Protein AF-A0A518HYW7-F1 (afdb_monomer)

InterPro domains:
  IPR000755 D-alanyl-D-alanine dipeptidase [MF_01924] (1075-1252)
  IPR000755 D-alanyl-D-alanine dipeptidase [PF01427] (1074-1242)
  IPR001466 Beta-lactamase-related [PF00144] (160-484)
  IPR001466 Beta-lactamase-related [PF00144] (512-839)
  IPR009045 Peptidase M74/Hedgehog-like, zinc-binding domain superfamily [G3DSA:3.30.1380.10] (1073-1248)
  IPR009045 Peptidase M74/Hedgehog-like, zinc-binding domain superfamily [SSF55166] (1075-1242)
  IPR012338 Beta-lactamase/transpeptidase-like [G3DSA:3.40.710.10] (158-503)
  IPR012338 Beta-lactamase/transpeptidase-like [G3DSA:3.40.710.10] (504-834)
  IPR012338 Beta-lactamase/transpeptidase-like [SSF56601] (157-495)
  IPR012338 Beta-lactamase/transpeptidase-like [SSF56601] (506-838)

Foldseek 3Di:
DDDDDDDDDDDDDDDDDDDDDDDDDDDDDDDDDDDDDDDDDDDDDDDDDDDDDDDDDDDDDDDDDDDDDDDDDDDDDDDDDDDDDDDDDDDDDDDDDDDDDDDDDDDDDDDDDDDDDDDDDDDDDDDDDDDDDDPDPPPPPPPDDPPVVVLLLVVLQVVLVVLVVVLCVVVVFQKKKKWWDWLLDTSDIFIDHALEPVVRHGGGLLAKEFQFQLLLLLLLLLLLLLVVVVLDDQADFLCVQVVVQDDAPEGAGNQLLLQQQRQQDADPDPCLQFPQDADPALVRLLVVRSPPHRNDHGLADRDDHLSSQSSSQSSSCSSVVHHSQVSSCVQFCVLLVQVQKDFLAPPDDRPNHGFFKEAADPVNVVVDPPPDPHDHGDIDGWDHGDCNSRSSRTRMIGGNVSLLSRVSCLLVCSRHHPVSSVQQQDFRHGPVGHTDQHGRSWRWDDALNATKTKDWRFGTQKTWIWIARSVGSIIMIMIGRYGPDDCVVSRSVSSCSVVNDDFDCVVVVVQLVVVVQQQCVVFVFQKKKKWKDFQQDGPDIFMQHALDVVVRHGATLQFKEQQFQLLLVLLLLLLQVCVVVVNDDQPDQLCVQVVLQAAAEPQPDGAGNQLLLFQQRQAFAAFQPLGQQHQPQDALVVRRNRNNDHYRLDDGQADRAHHLSSLSSSLVSSPSSDPDHSFVSSCPQPCVQLVQVCKTLDDDPSPVVRYGFFWEAFLLGDIDTWDDGAGSSSSRTSMMGGFVSLNSVLSCVLVQQADPVGGSHHNVSSCQQQFFDAGPVRHGDQGGRSWGWDDQVNATKIWDWRFGTRKTWIWIDRSVRSMTMIMMTRYGLQNAVNVLSRSLSVQSVVCRSVVHDRDHDWDFAQDDPVVLVLQAAWWAFPVDGDIKGWDDDPSWIWIDDAFFIFTWTATPPPRFIWTDHSNHTDFTWADDPSQWIQTRHTIIGGDDLAFADDADPLCPLVAAWWADPSWIWGWAADRHFTWTDTRNTGIFTWDDPDSFKTATDCDDNRHSWIKGFDDDPVSHTQWIQTSSYIIGGDDFWDDPPAAAADQFPDDLVVLLVVLVVDDFADDDDQFDDADKDWLCVLPVQAAFPQCLCALRHHHSHHDAVDRTAIARPLLSVLLVQLQVVCVVVQKGKYFHYFQDALSVLSSVCNGDDPVLCVLGDDRNVADLSLQRFKTFIFMAGNPVRGTDDAQHDPNTSGQSQALSDPTYYSSRNSRLVSSQVSSVVSQWHDDGRGSRMTGHNCSVRGDRHRDGVVNVVD

Radius of gyration: 43.89 Å; Cα contacts (8 Å, |Δi|>4): 2532; chains: 1; bounding box: 137×113×115 Å

Organism: NCBI:txid2527979

Nearest PDB structures (foldseek):
  7v21-assembly1_C  TM=8.923E-01  e=1.577E-27  Homo sapiens
  7v1y-assembly1_B  TM=8.844E-01  e=6.074E-27  Homo sapiens
  7v21-assembly1_B  TM=8.843E-01  e=1.569E-26  Homo sapiens
  7v21-assembly1_D  TM=8.892E-01  e=2.014E-26  Homo sapiens
  6kjr-assembly1_A  TM=8.200E-01  e=5.521E-18  Jeotgalibacillus marinus

Solvent-accessible surface area (backbone atoms only — not comparable to full-atom values): 70243 Å² total; per-residue (Å²): 136,90,85,90,88,86,86,90,87,83,85,84,85,86,89,84,84,85,83,87,88,85,90,84,92,82,91,82,91,86,86,87,92,84,89,83,84,86,84,90,83,85,86,90,87,85,92,87,90,82,89,91,82,87,84,88,83,91,84,85,91,87,84,84,90,82,89,86,92,83,90,88,88,85,85,88,82,90,83,84,88,85,85,90,83,88,82,91,80,91,86,84,86,84,89,90,91,81,91,85,87,85,91,82,92,88,83,86,92,83,89,82,90,82,87,87,81,91,83,85,88,84,82,86,84,88,84,85,90,87,82,89,91,89,88,79,80,83,78,75,81,82,76,72,73,60,68,65,62,57,49,50,52,54,50,51,54,54,51,46,53,51,56,50,52,48,53,30,64,78,69,66,50,55,16,33,22,36,16,35,28,48,79,63,37,83,77,45,68,41,35,40,58,25,26,28,73,95,78,67,36,68,22,35,44,74,35,23,35,59,35,16,39,45,29,28,41,53,43,36,48,38,48,50,40,36,33,76,70,70,48,43,65,50,82,43,50,45,46,83,34,30,73,85,52,63,90,59,100,58,80,37,26,49,49,28,33,44,40,23,12,32,24,44,53,52,74,91,46,66,66,66,71,43,23,71,63,82,35,97,42,62,75,66,31,41,66,80,55,50,83,57,72,63,79,45,63,49,33,66,47,83,48,81,28,52,53,28,31,33,51,48,35,43,33,39,22,46,42,66,74,41,58,53,69,59,48,40,36,67,52,42,30,59,73,27,66,22,85,72,53,42,73,45,54,88,85,58,91,63,84,54,60,44,51,33,21,35,62,32,38,73,73,55,55,76,75,49,65,94,84,63,86,79,51,78,79,43,78,43,78,33,67,72,61,40,32,46,54,29,43,34,25,26,14,28,26,27,24,21,52,36,56,38,33,41,55,44,27,45,69,73,40,69,48,37,55,67,69,58,46,52,54,29,60,37,60,36,57,30,74,86,65,51,76,46,61,28,8,41,33,32,36,37,52,70,53,84,75,36,63,31,39,34,41,67,14,66,45,82,14,12,16,26,32,39,40,36,27,72,95,54,34,34,27,31,15,40,34,24,30,31,33,85,60,86,50,65,67,58,43,50,53,51,46,42,64,77,57,57,74,84,75,80,52,64,70,43,50,56,53,47,53,53,50,50,49,51,50,37,61,77,66,65,45,46,19,36,28,38,26,36,29,53,46,85,40,76,81,45,64,40,37,40,55,25,25,34,69,91,76,70,36,66,22,34,34,74,38,20,41,54,34,4,38,44,26,30,49,53,46,51,46,55,46,48,50,35,35,76,66,70,76,44,65,50,81,44,48,47,44,80,68,37,76,85,64,55,46,44,63,93,69,82,69,78,48,25,48,55,29,28,46,42,22,15,38,15,50,44,37,45,24,59,36,21,19,95,86,39,79,80,51,42,52,54,67,57,16,48,59,37,37,43,81,41,56,51,60,43,58,60,65,75,49,81,43,68,32,44,36,37,31,26,44,52,39,51,47,46,34,71,75,48,99,53,53,58,62,56,48,39,36,66,64,43,30,58,76,59,65,24,81,55,49,41,56,59,91,40,90,78,35,56,90,36,46,44,60,28,26,32,59,45,74,66,68,53,74,48,78,36,71,83,72,53,43,10,29,35,44,24,37,34,24,32,31,21,30,60,43,52,42,44,52,49,24,21,56,58,48,51,24,31,54,99,89,47,77,63,42,55,55,67,59,52,46,49,23,73,37,57,42,57,43,96,87,67,48,72,40,62,27,12,43,55,26,36,48,46,77,56,97,89,38,64,30,42,28,37,63,10,62,39,72,5,10,12,19,34,40,40,29,30,68,95,77,26,36,32,34,22,35,40,33,22,34,40,71,25,46,39,40,51,43,52,53,46,53,51,48,50,51,28,51,50,21,49,61,68,73,47,80,67,79,82,78,90,55,68,41,80,48,57,67,78,60,43,65,70,60,50,44,45,27,35,30,74,93,55,88,54,69,37,42,28,46,76,56,99,79,44,38,34,36,40,55,81,45,37,72,38,36,44,22,19,31,69,89,76,57,50,38,23,28,57,45,50,57,38,71,70,52,39,48,44,77,54,74,89,53,28,38,29,50,69,93,44,54,25,36,55,53,82,97,64,82,55,74,85,78,62,74,80,49,58,33,58,47,45,45,22,49,45,94,94,53,43,35,34,30,22,41,52,92,93,32,47,29,43,36,38,82,40,52,41,42,39,61,40,45,82,77,50,97,48,34,32,32,46,45,91,56,84,79,54,43,70,33,42,35,41,54,41,60,51,97,88,53,36,41,56,28,34,33,49,50,64,34,78,24,43,48,53,93,72,68,62,60,93,92,51,66,33,71,57,75,56,74,49,61,66,67,60,40,48,55,56,23,70,76,50,75,79,65,87,77,90,77,93,56,54,82,87,50,69,38,54,45,50,82,78,35,75,74,49,42,75,55,35,27,48,43,33,50,72,36,35,75,52,53,67,77,37,97,59,73,71,45,35,17,25,48,74,49,35,53,29,52,47,52,34,35,59,69,31,44,88,74,48,28,31,39,32,34,38,47,25,45,39,33,38,44,56,41,34,32,51,43,66,25,45,50,81,96,56,42,91,81,42,54,55,43,83,77,46,45,52,26,16,34,17,23,22,37,30,41,48,49,20,36,63,85,82,64,44,72,58,76,55,71,45,56,80,71,37,89,34,72,53,23,22,64,56,48,83,59,44,40,45,35,29,52,48,52,53,48,51,53,47,55,42,41,40,77,51,48,32,43,71,41,83,64,31,59,42,33,33,40,31,77,66,35,90,42,36,56,78,36,65,67,53,72,70,70,70,75,108

pLDDT: mean 86.58, std 21.07, range [23.81, 98.88]

Secondary structure (DSSP, 8-state):
---------------------------------------------------------------------------------------------------------------------------------------SSSSSSS----HHHHHHHHHHHHHHHHHHHHHHHHHT--EEEEEEEETTEEEEEEEEEEEETTTTEEP-TT-BEE-GGGHHHHHHHHHHHHHHTTS--TTSBGGGT-TTSPP-SS--BHHHHHTT-S-----SSHHHHT-----SSHHHHHTTTTTSPPSS-TTT-----HHHHHHHHHHHHHHHTS-HHHHHIIIIITTTT-TT-EE--SSS--TTBPPPEEE--HHHHTTS-TT--PPTT-EEEPPP---GGGHHHH-EEE-HHHHHHHHHHHHTTSSS-HHHHHHHTSPPB-TT-PBPSB-SSSEEEEETTEEEEEEEEEETTEEEEEEEETTTTEEEEEEESBTT---HHHHHHHHHHHS------HHHHHHHHHHHHHHHHHTT-SEEEEEEEETTEEEEEEEEEEEETTTTEE--TT-BEE-GGGHHHHHHHHHHHHHHTTS--SSSBGGGT-TT---B-TT-PPPBHHHHHTT-S---SS-TTT-TT-TT---HHHHHHHGGG-B-SS-TTTS----HHHHHHHHHHHHHTSSS-HHHHHIIIIITTTT-TT-BSS--TTTGGGB---EEE-TTS-EEEPP-PPPTTHHHH--EE-HHHHHHHHHHHHTTTEETTEESS-HHHHHHHHSPPB-TTSPBPSBSSS-EEEEETTEEEEEEEEEETTEEEEEEEETTTTEEEEEEESBTT-HHHHHHHHHHHHHHHHHHHTTPPPPPPP-EEPPPHHHHHHH-EEEEETTSS-EEEEEEETTEEEEEETTEEEEEEEETTT--EEEESSS-EEEEEEEETTTEEEETTEEEEEPP--PPPPPPHHHHTT-EEEEETTEEEEEEEETTEEEEEETTTEEEE-EEEETTEEEPPSSSSSTT-EEEEEE-TTS-EEEEEETTEEEEBP--S--TTPPP----SS-HHHHHHHHHTS-PPP--S--BPP-EEEGGGT-TT-EE--GGGSS-STTSS---SS---EEEHHHHHHHHHHHHHHGGGTEEEEEEE----HHHHHHHHHHS-GGGGGGS--GGG--SGGGT-EEEEEEEETTT-PBPP-SS-TT--SGGGSTT---S-HHHHHHHHHHHHHHHTTTEEEETTEEEEEEETTGGGBPPP---HHHHH-

Structure (mmCIF, N/CA/C/O backbone):
data_AF-A0A518HYW7-F1
#
_entry.id   AF-A0A518HYW7-F1
#
loop_
_atom_site.group_PDB
_atom_site.id
_atom_site.type_symbol
_atom_site.label_atom_id
_atom_site.label_alt_id
_atom_site.label_comp_id
_atom_site.label_asym_id
_atom_site.label_entity_id
_atom_site.label_seq_id
_atom_site.pdbx_PDB_ins_code
_atom_site.Cartn_x
_atom_site.Cartn_y
_atom_site.Cartn_z
_atom_site.occupancy
_atom_site.B_iso_or_equiv
_atom_site.auth_seq_id
_atom_site.auth_comp_id
_atom_site.auth_asym_id
_atom_site.auth_atom_id
_atom_site.pdbx_PDB_model_num
ATOM 1 N N . MET A 1 1 ? 30.441 -32.116 38.439 1.00 26.52 1 MET A N 1
ATOM 2 C CA . MET A 1 1 ? 31.218 -33.201 39.072 1.00 26.52 1 MET A CA 1
ATOM 3 C C . MET A 1 1 ? 31.459 -34.291 38.035 1.00 26.52 1 MET A C 1
ATOM 5 O O . MET A 1 1 ? 30.503 -34.910 37.610 1.00 26.52 1 MET A O 1
ATOM 9 N N . VAL A 1 2 ? 32.711 -34.383 37.576 1.00 25.28 2 VAL A N 1
ATOM 10 C CA . VAL A 1 2 ? 33.549 -35.581 37.338 1.00 25.28 2 VAL A CA 1
ATOM 11 C C . VAL A 1 2 ? 32.975 -36.842 36.640 1.00 25.28 2 VAL A C 1
ATOM 13 O O . VAL A 1 2 ? 32.146 -37.544 37.202 1.00 25.28 2 VAL A O 1
ATOM 16 N N . ALA A 1 3 ? 33.645 -37.160 35.514 1.00 25.33 3 ALA A N 1
ATOM 17 C CA . ALA A 1 3 ? 34.124 -38.465 34.997 1.00 25.33 3 ALA A CA 1
ATOM 18 C C . ALA A 1 3 ? 33.341 -39.282 33.938 1.00 25.33 3 ALA A C 1
ATOM 20 O O . ALA A 1 3 ? 32.392 -39.991 34.241 1.00 25.33 3 ALA A O 1
ATOM 21 N N . HIS A 1 4 ? 33.913 -39.231 32.720 1.00 28.08 4 HIS A N 1
ATOM 22 C CA . HIS A 1 4 ? 34.454 -40.310 31.859 1.00 28.08 4 HIS A CA 1
ATOM 23 C C . HIS A 1 4 ? 33.639 -41.558 31.461 1.00 28.08 4 HIS A C 1
ATOM 25 O O . HIS A 1 4 ? 33.203 -42.338 32.298 1.00 28.08 4 HIS A O 1
ATOM 31 N N . GLY A 1 5 ? 33.674 -41.845 30.148 1.00 23.81 5 GLY A N 1
ATOM 32 C CA . GLY A 1 5 ? 33.510 -43.184 29.564 1.00 23.81 5 GLY A CA 1
ATOM 33 C C . GLY A 1 5 ? 33.262 -43.146 28.051 1.00 23.81 5 GLY A C 1
ATOM 34 O O . GLY A 1 5 ? 32.202 -42.721 27.617 1.00 23.81 5 GLY A O 1
ATOM 35 N N . GLU A 1 6 ? 34.255 -43.549 27.264 1.00 26.66 6 GLU A N 1
ATOM 36 C CA . GLU A 1 6 ? 34.390 -43.391 25.808 1.00 26.66 6 GLU A CA 1
ATOM 37 C C . GLU A 1 6 ? 33.874 -44.601 24.984 1.00 26.66 6 GLU A C 1
ATOM 39 O O . GLU A 1 6 ? 33.849 -45.724 25.479 1.00 26.66 6 GLU A O 1
ATOM 44 N N . LEU A 1 7 ? 33.623 -44.333 23.688 1.00 25.42 7 LEU A N 1
ATOM 45 C CA . LEU A 1 7 ? 33.742 -45.196 22.486 1.00 25.42 7 LEU A CA 1
ATOM 46 C C . LEU A 1 7 ? 32.542 -46.008 21.919 1.00 25.42 7 LEU A C 1
ATOM 48 O O . LEU A 1 7 ? 32.227 -47.115 22.336 1.00 25.42 7 LEU A O 1
ATOM 52 N N . ALA A 1 8 ? 32.046 -45.454 20.796 1.00 24.89 8 ALA A N 1
ATOM 53 C CA . ALA A 1 8 ? 32.001 -46.027 19.433 1.00 24.89 8 ALA A CA 1
ATOM 54 C C . ALA A 1 8 ? 30.956 -47.106 19.054 1.00 24.89 8 ALA A C 1
ATOM 56 O O . ALA A 1 8 ? 31.143 -48.289 19.304 1.00 24.89 8 ALA A O 1
ATOM 57 N N . ASN A 1 9 ? 29.942 -46.708 18.266 1.00 24.36 9 ASN A N 1
ATOM 58 C CA . ASN A 1 9 ? 29.880 -46.828 16.789 1.00 24.36 9 ASN A CA 1
ATOM 59 C C . ASN A 1 9 ? 28.458 -47.073 16.227 1.00 24.36 9 ASN A C 1
ATOM 61 O O . ASN A 1 9 ? 27.729 -47.952 16.664 1.00 24.36 9 ASN A O 1
ATOM 65 N N . HIS A 1 10 ? 28.184 -46.332 15.145 1.00 25.05 10 HIS A N 1
ATOM 66 C CA . HIS A 1 10 ? 27.179 -46.508 14.083 1.00 25.05 10 HIS A CA 1
ATOM 67 C C . HIS A 1 10 ? 25.691 -46.130 14.283 1.00 25.05 10 HIS A C 1
ATOM 69 O O . HIS A 1 10 ? 24.862 -46.927 14.691 1.00 25.05 10 HIS A O 1
ATOM 75 N N . ARG A 1 11 ? 25.415 -44.906 13.783 1.00 25.30 11 ARG A N 1
ATOM 76 C CA . ARG A 1 11 ? 24.306 -44.395 12.931 1.00 25.30 11 ARG A CA 1
ATOM 77 C C . ARG A 1 11 ? 22.835 -44.652 13.335 1.00 25.30 11 ARG A C 1
ATOM 79 O O . ARG A 1 11 ? 22.415 -45.801 13.390 1.00 25.30 11 ARG A O 1
ATOM 86 N N . PRO A 1 12 ? 22.010 -43.587 13.442 1.00 27.45 12 PRO A N 1
ATOM 87 C CA . PRO A 1 12 ? 20.569 -43.699 13.648 1.00 27.45 12 PRO A CA 1
ATOM 88 C C . PRO A 1 12 ? 19.772 -43.736 12.324 1.00 27.45 12 PRO A C 1
ATOM 90 O O . PRO A 1 12 ? 20.071 -43.006 11.378 1.00 27.45 12 PRO A O 1
ATOM 93 N N . ALA A 1 13 ? 18.735 -44.580 12.297 1.00 24.03 13 ALA A N 1
ATOM 94 C CA . ALA A 1 13 ? 17.448 -44.318 11.634 1.00 24.03 13 ALA A CA 1
ATOM 95 C C . ALA A 1 13 ? 16.686 -43.272 12.485 1.00 24.03 13 ALA A C 1
ATOM 97 O O . ALA A 1 13 ? 17.015 -43.119 13.657 1.00 24.03 13 ALA A O 1
ATOM 98 N N . SER A 1 14 ? 15.697 -42.492 12.067 1.00 24.92 14 SER A N 1
ATOM 99 C CA . SER A 1 14 ? 14.672 -42.515 11.014 1.00 24.92 14 SER A CA 1
ATOM 100 C C . SER A 1 14 ? 14.050 -41.103 11.023 1.00 24.92 14 SER A C 1
ATOM 102 O O . SER A 1 14 ? 14.136 -40.420 12.038 1.00 24.92 14 SER A O 1
ATOM 104 N N . GLU A 1 15 ? 13.533 -40.572 9.917 1.00 26.95 15 GLU A N 1
ATOM 105 C CA . GLU A 1 15 ? 12.092 -40.367 9.627 1.00 26.95 15 GLU A CA 1
ATOM 106 C C . GLU A 1 15 ? 12.061 -39.303 8.504 1.00 26.95 15 GLU A C 1
ATOM 108 O O . GLU A 1 15 ? 12.905 -38.413 8.506 1.00 26.95 15 GLU A O 1
ATOM 113 N N . SER A 1 16 ? 11.189 -39.256 7.502 1.00 26.45 16 SER A N 1
ATOM 114 C CA . SER A 1 16 ? 10.130 -40.121 6.981 1.00 26.45 16 SER A CA 1
ATOM 115 C C . SER A 1 16 ? 9.879 -39.631 5.543 1.00 26.45 16 SER A C 1
ATOM 117 O O . SER A 1 16 ? 9.745 -38.427 5.321 1.00 26.45 16 SER A O 1
ATOM 119 N N . LEU A 1 17 ? 9.865 -40.541 4.569 1.00 25.38 17 LEU A N 1
ATOM 120 C CA . LEU A 1 17 ? 9.745 -40.257 3.135 1.00 25.38 17 LEU A CA 1
ATOM 121 C C . LEU A 1 17 ? 8.278 -40.174 2.675 1.00 25.38 17 LEU A C 1
ATOM 123 O O . LEU A 1 17 ? 7.473 -41.019 3.042 1.00 25.38 17 LEU A O 1
ATOM 127 N N . ALA A 1 18 ? 8.011 -39.152 1.856 1.00 25.31 18 ALA A N 1
ATOM 128 C CA . ALA A 1 18 ? 7.421 -39.170 0.508 1.00 25.31 18 ALA A CA 1
ATOM 129 C C . ALA A 1 18 ? 6.238 -40.100 0.145 1.00 25.31 18 ALA A C 1
ATOM 131 O O . ALA A 1 18 ? 6.228 -41.287 0.441 1.00 25.31 18 ALA A O 1
ATOM 132 N N . GLY A 1 19 ? 5.390 -39.587 -0.759 1.00 24.48 19 GLY A N 1
ATOM 133 C CA . GLY A 1 19 ? 5.121 -40.324 -2.003 1.00 24.48 19 GLY A CA 1
ATOM 134 C C . GLY A 1 19 ? 3.672 -40.707 -2.305 1.00 24.48 19 GLY A C 1
ATOM 135 O O . GLY A 1 19 ? 3.182 -41.741 -1.879 1.00 24.48 19 GLY A O 1
ATOM 136 N N . GLN A 1 20 ? 3.045 -39.857 -3.116 1.00 26.06 20 GLN A N 1
ATOM 137 C CA . GLN A 1 20 ? 2.035 -40.102 -4.156 1.00 26.06 20 GLN A CA 1
ATOM 138 C C . GLN A 1 20 ? 1.554 -41.546 -4.487 1.00 26.06 20 GLN A C 1
ATOM 140 O O . GLN A 1 20 ? 2.323 -42.392 -4.924 1.00 26.06 20 GLN A O 1
ATOM 145 N N . ALA A 1 21 ? 0.214 -41.657 -4.511 1.00 25.36 21 ALA A N 1
ATOM 146 C CA . ALA A 1 21 ? -0.650 -42.047 -5.647 1.00 25.36 21 ALA A CA 1
ATOM 147 C C . ALA A 1 21 ? -1.143 -43.508 -5.882 1.00 25.36 21 ALA A C 1
ATOM 149 O O . ALA A 1 21 ? -0.401 -44.480 -5.841 1.00 25.36 21 ALA A O 1
ATOM 150 N N . ILE A 1 22 ? -2.418 -43.531 -6.334 1.00 24.64 22 ILE A N 1
ATOM 151 C CA . ILE A 1 22 ? -3.180 -44.475 -7.201 1.00 24.64 22 ILE A CA 1
ATOM 152 C C . ILE A 1 22 ? -4.044 -45.598 -6.539 1.00 24.64 22 ILE A C 1
ATOM 154 O O . ILE A 1 22 ? -3.574 -46.388 -5.732 1.00 24.64 22 ILE A O 1
ATOM 158 N N . ALA A 1 23 ? -5.339 -45.620 -6.930 1.00 27.23 23 ALA A N 1
ATOM 159 C CA . ALA A 1 23 ? -6.494 -46.519 -6.626 1.00 27.23 23 ALA A CA 1
ATOM 160 C C . ALA A 1 23 ? -6.328 -47.992 -7.147 1.00 27.23 23 ALA A C 1
ATOM 162 O O . ALA A 1 23 ? -5.268 -48.204 -7.736 1.00 27.23 23 ALA A O 1
ATOM 163 N N . PRO A 1 24 ? -7.274 -49.000 -7.077 1.00 42.41 24 PRO A N 1
ATOM 164 C CA . PRO A 1 24 ? -8.754 -49.003 -6.838 1.00 42.41 24 PRO A CA 1
ATOM 165 C C . PRO A 1 24 ? -9.423 -50.237 -6.097 1.00 42.41 24 PRO A C 1
ATOM 167 O O . PRO A 1 24 ? -8.750 -51.205 -5.774 1.00 42.41 24 PRO A O 1
ATOM 170 N N . HIS A 1 25 ? -10.778 -50.211 -5.940 1.00 26.23 25 HIS A N 1
ATOM 171 C CA . HIS A 1 25 ? -11.794 -51.325 -5.846 1.00 26.23 25 HIS A CA 1
ATOM 172 C C . HIS A 1 25 ? -11.753 -52.358 -4.660 1.00 26.23 25 HIS A C 1
ATOM 174 O O . HIS A 1 25 ? -10.679 -52.690 -4.196 1.00 26.23 25 HIS A O 1
ATOM 180 N N . VAL A 1 26 ? -12.818 -52.977 -4.079 1.00 25.45 26 VAL A N 1
ATOM 181 C CA . VAL A 1 26 ? -14.246 -53.253 -4.415 1.00 25.45 26 VAL A CA 1
ATOM 182 C C . VAL A 1 26 ? -15.053 -53.805 -3.186 1.00 25.45 26 VAL A C 1
ATOM 184 O O . VAL A 1 26 ? -14.493 -54.544 -2.384 1.00 25.45 26 VAL A O 1
ATOM 187 N N . SER A 1 27 ? -16.374 -53.500 -3.140 1.00 25.52 27 SER A N 1
ATOM 188 C CA . SER A 1 27 ? -17.574 -54.178 -2.528 1.00 25.52 27 SER A CA 1
ATOM 189 C C . SER A 1 27 ? -17.655 -54.504 -1.018 1.00 25.52 27 SER A C 1
ATOM 191 O O . SER A 1 27 ? -16.652 -54.840 -0.411 1.00 25.52 27 SER A O 1
ATOM 193 N N . THR A 1 28 ? -18.808 -54.454 -0.328 1.00 25.69 28 THR A N 1
ATOM 194 C CA . THR A 1 28 ? -20.199 -54.897 -0.650 1.00 25.69 28 THR A CA 1
ATOM 195 C C . THR A 1 28 ? -21.250 -54.016 0.074 1.00 25.69 28 THR A C 1
ATOM 197 O O . THR A 1 28 ? -21.089 -53.730 1.255 1.00 25.69 28 THR A O 1
ATOM 200 N N . GLU A 1 29 ? -22.211 -53.393 -0.622 1.00 27.92 29 GLU A N 1
ATOM 201 C CA . GLU A 1 29 ? -23.619 -53.816 -0.869 1.00 27.92 29 GLU A CA 1
ATOM 202 C C . GLU A 1 29 ? -24.595 -53.846 0.332 1.00 27.92 29 GLU A C 1
ATOM 204 O O . GLU A 1 29 ? -24.511 -54.707 1.202 1.00 27.92 29 GLU A O 1
ATOM 209 N N . SER A 1 30 ? -25.626 -52.982 0.305 1.00 24.52 30 SER A N 1
ATOM 210 C CA . SER A 1 30 ? -27.034 -53.379 0.038 1.00 24.52 30 SER A CA 1
ATOM 211 C C . SER A 1 30 ? -28.019 -52.178 0.007 1.00 24.52 30 SER A C 1
ATOM 213 O O . SER A 1 30 ? -28.113 -51.382 0.935 1.00 24.52 30 SER A O 1
ATOM 215 N N . PHE A 1 31 ? -28.731 -52.074 -1.124 1.00 25.11 31 PHE A N 1
ATOM 216 C CA . PHE A 1 31 ? -29.888 -51.226 -1.519 1.00 25.11 31 PHE A CA 1
ATOM 217 C C . PHE A 1 31 ? -31.228 -51.774 -0.923 1.00 25.11 31 PHE A C 1
ATOM 219 O O . PHE A 1 31 ? -31.104 -52.768 -0.205 1.00 25.11 31 PHE A O 1
ATOM 226 N N . PRO A 1 32 ? -32.493 -51.303 -1.208 1.00 43.59 32 PRO A N 1
ATOM 227 C CA . PRO A 1 32 ? -33.023 -50.543 -2.379 1.00 43.59 32 PRO A CA 1
ATOM 228 C C . PRO A 1 32 ? -34.055 -49.397 -2.096 1.00 43.59 32 PRO A C 1
ATOM 230 O O . PRO A 1 32 ? -34.617 -49.336 -1.014 1.00 43.59 32 PRO A O 1
ATOM 233 N N . VAL A 1 33 ? -34.253 -48.343 -2.924 1.00 27.12 33 VAL A N 1
ATOM 234 C CA . VAL A 1 33 ? -34.795 -48.148 -4.312 1.00 27.12 33 VAL A CA 1
ATOM 235 C C . VAL A 1 33 ? -36.334 -47.905 -4.400 1.00 27.12 33 VAL A C 1
ATOM 237 O O . VAL A 1 33 ? -37.093 -48.791 -4.031 1.00 27.12 33 VAL A O 1
ATOM 240 N N . ARG A 1 34 ? -36.766 -46.753 -4.985 1.00 27.97 34 ARG A N 1
ATOM 241 C CA . ARG A 1 34 ? -37.579 -46.534 -6.242 1.00 27.97 34 ARG A CA 1
ATOM 242 C C . ARG A 1 34 ? -38.634 -45.384 -6.213 1.00 27.97 34 ARG A C 1
ATOM 244 O O . ARG A 1 34 ? -39.630 -45.464 -5.512 1.00 27.97 34 ARG A O 1
ATOM 251 N N . THR A 1 35 ? -38.393 -44.371 -7.068 1.00 27.02 35 THR A N 1
ATOM 252 C CA . THR A 1 35 ? -39.260 -43.701 -8.095 1.00 27.02 35 THR A CA 1
ATOM 253 C C . THR A 1 35 ? -40.792 -43.548 -7.936 1.00 27.02 35 THR A C 1
ATOM 255 O O . THR A 1 35 ? -41.470 -44.553 -7.767 1.00 27.02 35 THR A O 1
ATOM 258 N N . ALA A 1 36 ? -41.353 -42.372 -8.299 1.00 27.78 36 ALA A N 1
ATOM 259 C CA . ALA A 1 36 ? -41.966 -42.065 -9.625 1.00 27.78 36 ALA A CA 1
ATOM 260 C C . ALA A 1 36 ? -43.086 -40.976 -9.614 1.00 27.78 36 ALA A C 1
ATOM 262 O O . ALA A 1 36 ? -44.038 -41.078 -8.855 1.00 27.78 36 ALA A O 1
ATOM 263 N N . LEU A 1 37 ? -42.974 -40.030 -10.566 1.00 26.28 37 LEU A N 1
ATOM 264 C CA . LEU A 1 37 ? -43.987 -39.376 -11.439 1.00 26.28 37 LEU A CA 1
ATOM 265 C C . LEU A 1 37 ? -45.244 -38.598 -10.937 1.00 26.28 37 LEU A C 1
ATOM 267 O O . LEU A 1 37 ? -46.172 -39.156 -10.376 1.00 26.28 37 LEU A O 1
ATOM 271 N N . ALA A 1 38 ? -45.304 -37.341 -11.423 1.00 26.27 38 ALA A N 1
ATOM 272 C CA . ALA A 1 38 ? -46.354 -36.668 -12.227 1.00 26.27 38 ALA A CA 1
ATOM 273 C C . ALA A 1 38 ? -47.783 -36.373 -11.693 1.00 26.27 38 ALA A C 1
ATOM 275 O O . ALA A 1 38 ? -48.566 -37.273 -11.432 1.00 26.27 38 ALA A O 1
ATOM 276 N N . GLY A 1 39 ? -48.180 -35.091 -11.822 1.00 24.05 39 GLY A N 1
ATOM 277 C CA . GLY A 1 39 ? -49.355 -34.708 -12.630 1.00 24.05 39 GLY A CA 1
ATOM 278 C C . GLY A 1 39 ? -50.638 -34.207 -11.938 1.00 24.05 39 GLY A C 1
ATOM 279 O O . GLY A 1 39 ? -51.458 -35.009 -11.524 1.00 24.05 39 GLY A O 1
ATOM 280 N N . MET A 1 40 ? -50.868 -32.888 -12.052 1.00 26.30 40 MET A N 1
ATOM 281 C CA . MET A 1 40 ? -52.143 -32.218 -12.406 1.00 26.30 40 MET A CA 1
ATOM 282 C C . MET A 1 40 ? -53.363 -32.156 -11.441 1.00 26.30 40 MET A C 1
ATOM 284 O O . MET A 1 40 ? -53.774 -33.134 -10.835 1.00 26.30 40 MET A O 1
ATOM 288 N N . LEU A 1 41 ? -54.013 -30.973 -11.514 1.00 25.84 41 LEU A N 1
ATOM 289 C CA . LEU A 1 41 ? -55.415 -30.583 -11.223 1.00 25.84 41 LEU A CA 1
ATOM 290 C C . LEU A 1 41 ? -55.777 -29.961 -9.851 1.00 25.84 41 LEU A C 1
ATOM 292 O O . LEU A 1 41 ? -55.838 -30.613 -8.815 1.00 25.84 41 LEU A O 1
ATOM 296 N N . SER A 1 42 ? -56.126 -28.667 -9.911 1.00 27.62 42 SER A N 1
ATOM 297 C CA . SER A 1 42 ? -57.078 -27.942 -9.040 1.00 27.62 42 SER A CA 1
ATOM 298 C C . SER A 1 42 ? -58.540 -28.339 -9.367 1.00 27.62 42 SER A C 1
ATOM 300 O O . SER A 1 42 ? -58.749 -29.000 -10.384 1.00 27.62 42 SER A O 1
ATOM 302 N N . PRO A 1 43 ? -59.578 -27.729 -8.752 1.00 52.28 43 PRO A N 1
ATOM 303 C CA . PRO A 1 43 ? -59.937 -27.524 -7.338 1.00 52.28 43 PRO A CA 1
ATOM 304 C C . PRO A 1 43 ? -61.300 -28.215 -7.020 1.00 52.28 43 PRO A C 1
ATOM 306 O O . PRO A 1 43 ? -61.825 -28.948 -7.858 1.00 52.28 43 PRO A O 1
ATOM 309 N N . PRO A 1 44 ? -61.923 -27.977 -5.846 1.00 33.97 44 PRO A N 1
ATOM 310 C CA . PRO A 1 44 ? -63.277 -27.400 -5.907 1.00 33.97 44 PRO A CA 1
ATOM 311 C C . PRO A 1 44 ? -63.645 -26.425 -4.766 1.00 33.97 44 PRO A C 1
ATOM 313 O O . PRO A 1 44 ? -63.215 -26.554 -3.623 1.00 33.97 44 PRO A O 1
ATOM 316 N N . THR A 1 45 ? -64.526 -25.485 -5.110 1.00 35.50 45 THR A N 1
ATOM 317 C CA . THR A 1 45 ? -65.392 -24.649 -4.253 1.00 35.50 45 THR A CA 1
ATOM 318 C C . THR A 1 45 ? -66.815 -25.218 -4.205 1.00 35.50 45 THR A C 1
ATOM 320 O O . THR A 1 45 ? -67.279 -25.632 -5.263 1.00 35.50 45 THR A O 1
ATOM 323 N N . VAL A 1 46 ? -67.519 -25.128 -3.059 1.00 28.50 46 VAL A N 1
ATOM 324 C CA . VAL A 1 46 ? -69.007 -25.093 -2.894 1.00 28.50 46 VAL A CA 1
ATOM 325 C C . VAL A 1 46 ? -69.332 -24.435 -1.524 1.00 28.50 46 VAL A C 1
ATOM 327 O O . VAL A 1 46 ? -68.830 -24.910 -0.510 1.00 28.50 46 VAL A O 1
ATOM 330 N N . ASP A 1 47 ? -69.828 -23.187 -1.487 1.00 31.89 47 ASP A N 1
ATOM 331 C CA . ASP A 1 47 ? -71.210 -22.654 -1.261 1.00 31.89 47 ASP A CA 1
ATOM 332 C C . ASP A 1 47 ? -71.873 -22.793 0.136 1.00 31.89 47 ASP A C 1
ATOM 334 O O . ASP A 1 47 ? -72.017 -23.897 0.654 1.00 31.89 47 ASP A O 1
ATOM 338 N N . LEU A 1 48 ? -72.418 -21.678 0.681 1.00 29.34 48 LEU A N 1
ATOM 339 C CA . LEU A 1 48 ? -73.872 -21.335 0.690 1.00 29.34 48 LEU A CA 1
ATOM 340 C C . LEU A 1 48 ? -74.271 -20.188 1.676 1.00 29.34 48 LEU A C 1
ATOM 342 O O . LEU A 1 48 ? -74.006 -20.288 2.868 1.00 29.34 48 LEU A O 1
ATOM 346 N N . CYS A 1 49 ? -75.094 -19.237 1.166 1.00 26.09 49 CYS A N 1
ATOM 347 C CA . CYS A 1 49 ? -76.257 -18.528 1.794 1.00 26.09 49 CYS A CA 1
ATOM 348 C C . CYS A 1 49 ? -76.042 -17.507 2.951 1.00 26.09 49 CYS A C 1
ATOM 350 O O . CYS A 1 49 ? -75.245 -17.763 3.836 1.00 26.09 49 CYS A O 1
ATOM 352 N N . ARG A 1 50 ? -76.739 -16.355 3.128 1.00 27.53 50 ARG A N 1
ATOM 353 C CA . ARG A 1 50 ? -78.063 -15.749 2.753 1.00 27.53 50 ARG A CA 1
ATOM 354 C C . ARG A 1 50 ? -77.984 -14.210 3.046 1.00 27.53 50 ARG A C 1
ATOM 356 O O . ARG A 1 50 ? -77.320 -13.858 4.008 1.00 27.53 50 ARG A O 1
ATOM 363 N N . CYS A 1 51 ? -78.419 -13.270 2.188 1.00 26.25 51 CYS A N 1
ATOM 364 C CA . CYS A 1 51 ? -79.744 -12.599 2.014 1.00 26.25 51 CYS A CA 1
ATOM 365 C C . CYS A 1 51 ? -80.240 -11.580 3.090 1.00 26.25 51 CYS A C 1
ATOM 367 O O . CYS A 1 51 ? -80.417 -11.976 4.237 1.00 26.25 51 CYS A O 1
ATOM 369 N N . HIS A 1 52 ? -80.624 -10.372 2.598 1.00 29.09 52 HIS A N 1
ATOM 370 C CA . HIS A 1 52 ? -81.599 -9.352 3.098 1.00 29.09 52 HIS A CA 1
ATOM 371 C C . HIS A 1 52 ? -81.202 -8.458 4.310 1.00 29.09 52 HIS A C 1
ATOM 373 O O . HIS A 1 52 ? -80.581 -8.959 5.234 1.00 29.09 52 HIS A O 1
ATOM 379 N N . ASP A 1 53 ? -81.464 -7.139 4.427 1.00 28.95 53 ASP A N 1
ATOM 380 C CA . ASP A 1 53 ? -82.358 -6.155 3.773 1.00 28.95 53 ASP A CA 1
ATOM 381 C C . ASP A 1 53 ? -81.848 -4.686 3.947 1.00 28.95 53 ASP A C 1
ATOM 383 O O . ASP A 1 53 ? -81.064 -4.389 4.846 1.00 28.95 53 ASP A O 1
ATOM 387 N N . ASP A 1 54 ? -82.347 -3.808 3.064 1.00 30.95 54 ASP A N 1
ATOM 388 C CA . ASP A 1 54 ? -82.350 -2.319 2.942 1.00 30.95 54 ASP A CA 1
ATOM 389 C C . ASP A 1 54 ? -82.888 -1.533 4.191 1.00 30.95 54 ASP A C 1
ATOM 391 O O . ASP A 1 54 ? -83.254 -2.197 5.163 1.00 30.95 54 ASP A O 1
ATOM 395 N N . PRO A 1 55 ? -83.096 -0.174 4.219 1.00 46.97 55 PRO A N 1
ATOM 396 C CA . PRO A 1 55 ? -82.885 0.883 3.200 1.00 46.97 55 PRO A CA 1
ATOM 397 C C . PRO A 1 55 ? -82.294 2.247 3.700 1.00 46.97 55 PRO A C 1
ATOM 399 O O . PRO A 1 55 ? -82.106 2.507 4.886 1.00 46.97 55 PRO A O 1
ATOM 402 N N . ALA A 1 56 ? -82.061 3.150 2.731 1.00 33.00 56 ALA A N 1
ATOM 403 C CA . ALA A 1 56 ? -81.783 4.610 2.792 1.00 33.00 56 ALA A CA 1
ATOM 404 C C . ALA A 1 56 ? -82.951 5.450 3.441 1.00 33.00 56 ALA A C 1
ATOM 406 O O . ALA A 1 56 ? -83.903 4.790 3.860 1.00 33.00 56 ALA A O 1
ATOM 407 N N . PRO A 1 57 ? -83.026 6.828 3.503 1.00 47.91 57 PRO A N 1
ATOM 408 C CA . PRO A 1 57 ? -82.442 7.840 2.580 1.00 47.91 57 PRO A CA 1
ATOM 409 C C . PRO A 1 57 ? -82.197 9.316 3.087 1.00 47.91 57 PRO A C 1
ATOM 411 O O . PRO A 1 57 ? -82.391 9.638 4.252 1.00 47.91 57 PRO A O 1
ATOM 414 N N . GLU A 1 58 ? -81.840 10.210 2.131 1.00 29.42 58 GLU A N 1
ATOM 415 C CA . GLU A 1 58 ? -82.068 11.693 2.063 1.00 29.42 58 GLU A CA 1
ATOM 416 C C . GLU A 1 58 ? -81.282 12.645 3.021 1.00 29.42 58 GLU A C 1
ATOM 418 O O . GLU A 1 58 ? -80.977 12.290 4.143 1.00 29.42 58 GLU A O 1
ATOM 423 N N . HIS A 1 59 ? -80.882 13.904 2.732 1.00 28.47 59 HIS A N 1
ATOM 424 C CA . HIS A 1 59 ? -81.167 14.900 1.684 1.00 28.47 59 HIS A CA 1
ATOM 425 C C . HIS A 1 59 ? -80.170 16.113 1.759 1.00 28.47 59 HIS A C 1
ATOM 427 O O . HIS A 1 59 ? -79.724 16.491 2.833 1.00 28.47 59 HIS A O 1
ATOM 433 N N . ARG A 1 60 ? -79.948 16.790 0.611 1.00 28.86 60 ARG A N 1
ATOM 434 C CA . ARG A 1 60 ? -79.781 18.259 0.350 1.00 28.86 60 ARG A CA 1
ATOM 435 C C . ARG A 1 60 ? -78.702 19.157 1.030 1.00 28.86 60 ARG A C 1
ATOM 437 O O . ARG A 1 60 ? -78.865 19.645 2.134 1.00 28.86 60 ARG A O 1
ATOM 444 N N . ASN A 1 61 ? -77.753 19.601 0.191 1.00 28.73 61 ASN A N 1
ATOM 445 C CA . ASN A 1 61 ? -77.514 20.973 -0.339 1.00 28.73 61 ASN A CA 1
ATOM 446 C C . ASN A 1 61 ? -77.512 22.268 0.541 1.00 28.73 61 ASN A C 1
ATOM 448 O O . ASN A 1 61 ? -78.548 22.668 1.058 1.00 28.73 61 ASN A O 1
ATOM 452 N N . ARG A 1 62 ? -76.422 23.056 0.348 1.00 29.25 62 ARG A N 1
ATOM 453 C CA . ARG A 1 62 ? -76.255 24.547 0.255 1.00 29.25 62 ARG A CA 1
ATOM 454 C C . ARG A 1 62 ? -75.711 25.400 1.440 1.00 29.25 62 ARG A C 1
ATOM 456 O O . ARG A 1 62 ? -76.398 25.635 2.417 1.00 29.25 62 ARG A O 1
ATOM 463 N N . LYS A 1 63 ? -74.586 26.076 1.113 1.00 28.17 63 LYS A N 1
ATOM 464 C CA . LYS A 1 63 ? -74.210 27.520 1.237 1.00 28.17 63 LYS A CA 1
ATOM 465 C C . LYS A 1 63 ? -73.936 28.203 2.604 1.00 28.17 63 LYS A C 1
ATOM 467 O O . LYS A 1 63 ? -74.829 28.389 3.409 1.00 28.17 63 LYS A O 1
ATOM 472 N N . ASN A 1 64 ? -72.716 28.765 2.671 1.00 26.55 64 ASN A N 1
ATOM 473 C CA . ASN A 1 64 ? -72.263 30.106 3.112 1.00 26.55 64 ASN A CA 1
ATOM 474 C C . ASN A 1 64 ? -72.741 30.767 4.432 1.00 26.55 64 ASN A C 1
ATOM 476 O O . ASN A 1 64 ? -73.881 31.192 4.542 1.00 26.55 64 ASN A O 1
ATOM 480 N N . ALA A 1 65 ? -71.733 31.059 5.274 1.00 27.75 65 ALA A N 1
ATOM 481 C CA . ALA A 1 65 ? -71.380 32.341 5.925 1.00 27.75 65 ALA A CA 1
ATOM 482 C C . ALA A 1 65 ? -72.390 33.098 6.826 1.00 27.75 65 ALA A C 1
ATOM 484 O O . ALA A 1 65 ? -73.349 33.662 6.321 1.00 27.75 65 ALA A O 1
ATOM 485 N N . GLN A 1 66 ? -72.044 33.294 8.115 1.00 27.00 66 GLN A N 1
ATOM 486 C CA . GLN A 1 66 ? -71.627 34.586 8.726 1.00 27.00 66 GLN A CA 1
ATOM 487 C C . GLN A 1 66 ? -71.557 34.552 10.280 1.00 27.00 66 GLN A C 1
ATOM 489 O O . GLN A 1 66 ? -72.482 34.117 10.950 1.00 27.00 66 GLN A O 1
ATOM 494 N N . ALA A 1 67 ? -70.421 35.044 10.798 1.00 28.22 67 ALA A N 1
ATOM 495 C CA . ALA A 1 67 ? -70.132 35.901 11.971 1.00 28.22 67 ALA A CA 1
ATOM 496 C C . ALA A 1 67 ? -71.133 36.091 13.154 1.00 28.22 67 ALA A C 1
ATOM 498 O O . ALA A 1 67 ? -72.282 36.458 12.945 1.00 28.22 67 ALA A O 1
ATOM 499 N N . SER A 1 68 ? -70.652 36.143 14.418 1.00 30.69 68 SER A N 1
ATOM 500 C CA . SER A 1 68 ? -70.075 37.360 15.067 1.00 30.69 68 SER A CA 1
ATOM 501 C C . SER A 1 68 ? -70.007 37.359 16.632 1.00 30.69 68 SER A C 1
ATOM 503 O O . SER A 1 68 ? -70.948 36.946 17.297 1.00 30.69 68 SER A O 1
ATOM 505 N N . HIS A 1 69 ? -68.899 37.939 17.156 1.00 31.64 69 HIS A N 1
ATOM 506 C CA . HIS A 1 69 ? -68.658 38.732 18.407 1.00 31.64 69 HIS A CA 1
ATOM 507 C C . HIS A 1 69 ? -68.717 38.094 19.828 1.00 31.64 69 HIS A C 1
ATOM 509 O O . HIS A 1 69 ? -69.565 37.258 20.087 1.00 31.64 69 HIS A O 1
ATOM 515 N N . ARG A 1 70 ? -67.862 38.427 20.834 1.00 29.64 70 ARG A N 1
ATOM 516 C CA . ARG A 1 70 ? -67.244 39.705 21.329 1.00 29.64 70 ARG A CA 1
ATOM 517 C C . ARG A 1 70 ? -65.893 39.484 22.091 1.00 29.64 70 ARG A C 1
ATOM 519 O O . ARG A 1 70 ? -65.832 38.557 22.885 1.00 29.64 70 ARG A O 1
ATOM 526 N N . SER A 1 71 ? -64.802 40.221 21.780 1.00 31.55 71 SER A N 1
ATOM 527 C CA . SER A 1 71 ? -64.136 41.360 22.516 1.00 31.55 71 SER A CA 1
ATOM 528 C C . SER A 1 71 ? -63.124 40.959 23.631 1.00 31.55 71 SER A C 1
ATOM 530 O O . SER A 1 71 ? -63.484 40.150 24.469 1.00 31.55 71 SER A O 1
ATOM 532 N N . PHE A 1 72 ? -61.871 41.458 23.747 1.00 28.11 72 PHE A N 1
ATOM 533 C CA . PHE A 1 72 ? -61.397 42.863 23.765 1.00 28.11 72 PHE A CA 1
ATOM 534 C C . PHE A 1 72 ? -59.877 43.071 23.455 1.00 28.11 72 PHE A C 1
ATOM 536 O O . PHE A 1 72 ? -59.042 42.293 23.900 1.00 28.11 72 PHE A O 1
ATOM 543 N N . ALA A 1 73 ? -59.600 44.236 22.836 1.00 26.47 73 ALA A N 1
ATOM 544 C CA . ALA A 1 73 ? -58.464 45.186 22.964 1.00 26.47 73 ALA A CA 1
ATOM 545 C C . ALA A 1 73 ? -57.078 44.991 22.271 1.00 26.47 73 ALA A C 1
ATOM 547 O O . ALA A 1 73 ? -56.304 44.092 22.568 1.00 26.47 73 ALA A O 1
ATOM 548 N N . VAL A 1 74 ? -56.789 45.990 21.416 1.00 25.72 74 VAL A N 1
ATOM 549 C CA . VAL A 1 74 ? -55.587 46.436 20.645 1.00 25.72 74 VAL A CA 1
ATOM 550 C C . VAL A 1 74 ? -54.897 47.582 21.457 1.00 25.72 74 VAL A C 1
ATOM 552 O O . VAL A 1 74 ? -55.545 48.002 22.422 1.00 25.72 74 VAL A O 1
ATOM 555 N N . PRO A 1 75 ? -53.682 48.152 21.185 1.00 46.97 75 PRO A N 1
ATOM 556 C CA . PRO A 1 75 ? -52.939 48.319 19.905 1.00 46.97 75 PRO A CA 1
ATOM 557 C C . PRO A 1 75 ? -51.465 48.091 19.413 1.00 46.97 75 PRO A C 1
ATOM 559 O O . PRO A 1 75 ? -50.515 48.211 20.189 1.00 46.97 75 PRO A O 1
ATOM 562 N N . ALA A 1 76 ? -51.246 47.673 18.154 1.00 28.89 76 ALA A N 1
ATOM 563 C CA . ALA A 1 76 ? -50.914 48.507 16.966 1.00 28.89 76 ALA A CA 1
ATOM 564 C C . ALA A 1 76 ? -49.448 49.045 16.959 1.00 28.89 76 ALA A C 1
ATOM 566 O O . ALA A 1 76 ? -48.925 49.400 18.004 1.00 28.89 76 ALA A O 1
ATOM 567 N N . VAL A 1 77 ? -48.680 49.106 15.861 1.00 30.02 77 VAL A N 1
ATOM 568 C CA . VAL A 1 77 ? -48.959 49.647 14.516 1.00 30.02 77 VAL A CA 1
ATOM 569 C C . VAL A 1 77 ? -47.848 49.177 13.531 1.00 30.02 77 VAL A C 1
ATOM 571 O O . VAL A 1 77 ? -46.674 49.277 13.872 1.00 30.02 77 VAL A O 1
ATOM 574 N N . ASP A 1 78 ? -48.279 48.651 12.369 1.00 28.88 78 ASP A N 1
ATOM 575 C CA . ASP A 1 78 ? -47.909 48.863 10.940 1.00 28.88 78 ASP A CA 1
ATOM 576 C C . ASP A 1 78 ? -46.446 48.968 10.421 1.00 28.88 78 ASP A C 1
ATOM 578 O O . ASP A 1 78 ? -45.548 49.355 11.150 1.00 28.88 78 ASP A O 1
ATOM 582 N N . TYR A 1 79 ? -46.075 48.731 9.142 1.00 28.42 79 TYR A N 1
ATOM 583 C CA . TYR A 1 79 ? -46.714 48.285 7.876 1.00 28.42 79 TYR A CA 1
ATOM 584 C C . TYR A 1 79 ? -45.584 47.925 6.863 1.00 28.42 79 TYR A C 1
ATOM 586 O O . TYR A 1 79 ? -44.567 48.607 6.819 1.00 28.42 79 TYR A O 1
ATOM 594 N N . ASN A 1 80 ? -45.685 46.812 6.125 1.00 27.72 80 ASN A N 1
ATOM 595 C CA . ASN A 1 80 ? -45.992 46.653 4.678 1.00 27.72 80 ASN A CA 1
ATOM 596 C C . ASN A 1 80 ? -44.831 46.484 3.664 1.00 27.72 80 ASN A C 1
ATOM 598 O O . ASN A 1 80 ? -43.991 47.357 3.487 1.00 27.72 80 ASN A O 1
ATOM 602 N N . PHE A 1 81 ? -44.909 45.342 2.956 1.00 27.25 81 PHE A N 1
ATOM 603 C CA . PHE A 1 81 ? -44.792 45.065 1.503 1.00 27.25 81 PHE A CA 1
ATOM 604 C C . PHE A 1 81 ? -44.253 46.183 0.570 1.00 27.25 81 PHE A C 1
ATOM 606 O O . PHE A 1 81 ? -44.676 47.326 0.665 1.00 27.25 81 PHE A O 1
ATOM 613 N N . ASN A 1 82 ? -43.458 45.913 -0.480 1.00 27.30 82 ASN A N 1
ATOM 614 C CA . ASN A 1 82 ? -43.896 45.237 -1.715 1.00 27.30 82 ASN A CA 1
ATOM 615 C C . ASN A 1 82 ? -42.782 45.222 -2.807 1.00 27.30 82 ASN A C 1
ATOM 617 O O . ASN A 1 82 ? -41.974 46.137 -2.893 1.00 27.30 82 ASN A O 1
ATOM 621 N N . GLN A 1 83 ? -42.842 44.188 -3.652 1.00 28.62 83 GLN A N 1
ATOM 622 C CA . GLN A 1 83 ? -42.446 43.981 -5.065 1.00 28.62 83 GLN A CA 1
ATOM 623 C C . GLN A 1 83 ? -41.467 44.872 -5.892 1.00 28.62 83 GLN A C 1
ATOM 625 O O . GLN A 1 83 ? -41.646 46.072 -6.048 1.00 28.62 83 GLN A O 1
ATOM 630 N N . ASN A 1 84 ? -40.626 44.135 -6.652 1.00 29.33 84 ASN A N 1
ATOM 631 C CA . ASN A 1 84 ? -40.226 44.241 -8.081 1.00 29.33 84 ASN A CA 1
ATOM 632 C C . ASN A 1 84 ? -39.556 45.511 -8.665 1.00 29.33 84 ASN A C 1
ATOM 634 O O . ASN A 1 84 ? -40.219 46.526 -8.851 1.00 29.33 84 ASN A O 1
ATOM 638 N N . LYS A 1 85 ? -38.332 45.346 -9.220 1.00 29.02 85 LYS A N 1
ATOM 639 C CA . LYS A 1 85 ? -37.953 45.493 -10.662 1.00 29.02 85 LYS A CA 1
ATOM 640 C C . LYS A 1 85 ? -36.419 45.637 -10.872 1.00 29.02 85 LYS A C 1
ATOM 642 O O . LYS A 1 85 ? -35.749 46.363 -10.154 1.00 29.02 85 LYS A O 1
ATOM 647 N N . ASN A 1 86 ? -35.917 44.949 -11.906 1.00 28.88 86 ASN A N 1
ATOM 648 C CA . ASN A 1 86 ? -34.621 45.061 -12.637 1.00 28.88 86 ASN A CA 1
ATOM 649 C C . ASN A 1 86 ? -34.364 46.491 -13.222 1.00 28.88 86 ASN A C 1
ATOM 651 O O . ASN A 1 86 ? -35.323 47.263 -13.143 1.00 28.88 86 ASN A O 1
ATOM 655 N N . PRO A 1 87 ? -33.251 46.868 -13.942 1.00 45.16 87 PRO A N 1
ATOM 656 C CA . PRO A 1 87 ? -32.026 46.143 -14.413 1.00 45.16 87 PRO A CA 1
ATOM 657 C C . PRO A 1 87 ? -30.664 46.952 -14.472 1.00 45.16 87 PRO A C 1
ATOM 659 O O . PRO A 1 87 ? -30.656 48.168 -14.334 1.00 45.16 87 PRO A O 1
ATOM 662 N N . THR A 1 88 ? -29.544 46.301 -14.894 1.00 27.52 88 THR A N 1
ATOM 663 C CA . THR A 1 88 ? -28.328 46.833 -15.634 1.00 27.52 88 THR A CA 1
ATOM 664 C C . THR A 1 88 ? -27.432 47.916 -14.958 1.00 27.52 88 THR A C 1
ATOM 666 O O . THR A 1 88 ? -27.934 48.714 -14.195 1.00 27.52 88 THR A O 1
ATOM 669 N N . ARG A 1 89 ? -26.108 48.122 -15.156 1.00 27.06 89 ARG A N 1
ATOM 670 C CA . ARG A 1 89 ? -25.094 47.875 -16.216 1.00 27.06 89 ARG A CA 1
ATOM 671 C C . ARG A 1 89 ? -23.673 48.225 -15.658 1.00 27.06 89 ARG A C 1
ATOM 673 O O . ARG A 1 89 ? -23.582 49.162 -14.881 1.00 27.06 89 ARG A O 1
ATOM 680 N N . ARG A 1 90 ? -22.618 47.530 -16.144 1.00 26.45 90 ARG A N 1
ATOM 681 C CA . ARG A 1 90 ? -21.178 47.894 -16.403 1.00 26.45 90 ARG A CA 1
ATOM 682 C C . ARG A 1 90 ? -20.463 49.009 -15.606 1.00 26.45 90 ARG A C 1
ATOM 684 O O . ARG A 1 90 ? -21.015 50.084 -15.570 1.00 26.45 90 ARG A O 1
ATOM 691 N N . TRP A 1 91 ? -19.170 48.809 -15.264 1.00 26.41 91 TRP A N 1
ATOM 692 C CA . TRP A 1 91 ? -17.949 49.625 -15.592 1.00 26.41 91 TRP A CA 1
ATOM 693 C C . TRP A 1 91 ? -16.698 48.856 -15.070 1.00 26.41 91 TRP A C 1
ATOM 695 O O . TRP A 1 91 ? -16.687 48.468 -13.912 1.00 26.41 91 TRP A O 1
ATOM 705 N N . ARG A 1 92 ? -15.809 48.283 -15.903 1.00 27.55 92 ARG A N 1
ATOM 706 C CA . ARG A 1 92 ? -14.588 48.806 -16.579 1.00 27.55 92 ARG A CA 1
ATOM 707 C C . ARG A 1 92 ? -13.427 49.264 -15.664 1.00 27.55 92 ARG A C 1
ATOM 709 O O . ARG A 1 92 ? -13.528 50.284 -14.999 1.00 27.55 92 ARG A O 1
ATOM 716 N N . ASN A 1 93 ? -12.318 48.521 -15.780 1.00 30.05 93 ASN A N 1
ATOM 717 C CA . ASN A 1 93 ? -10.913 48.876 -15.496 1.00 30.05 93 ASN A CA 1
ATOM 718 C C . ASN A 1 93 ? -10.459 50.092 -16.354 1.00 30.05 93 ASN A C 1
ATOM 720 O O . ASN A 1 93 ? -11.116 50.339 -17.378 1.00 30.05 93 ASN A O 1
ATOM 724 N N . PRO A 1 94 ? -9.369 50.827 -16.018 1.00 42.16 94 PRO A N 1
ATOM 725 C CA . PRO A 1 94 ? -8.004 50.316 -16.264 1.00 42.16 94 PRO A CA 1
ATOM 726 C C . PRO A 1 94 ? -6.867 50.754 -15.291 1.00 42.16 94 PRO A C 1
ATOM 728 O O . PRO A 1 94 ? -6.917 51.801 -14.654 1.00 42.16 94 PRO A O 1
ATOM 731 N N . ASP A 1 95 ? -5.830 49.911 -15.280 1.00 31.84 95 ASP A N 1
ATOM 732 C CA . ASP A 1 95 ? -4.393 50.031 -14.914 1.00 31.84 95 ASP A CA 1
ATOM 733 C C . ASP A 1 95 ? -3.613 51.240 -15.531 1.00 31.84 95 ASP A C 1
ATOM 735 O O . ASP A 1 95 ? -4.208 51.934 -16.362 1.00 31.84 95 ASP A O 1
ATOM 739 N N . PRO A 1 96 ? -2.261 51.419 -15.379 1.00 57.31 96 PRO A N 1
ATOM 740 C CA . PRO A 1 96 ? -1.260 51.030 -14.342 1.00 57.31 96 PRO A CA 1
ATOM 741 C C . PRO A 1 96 ? -0.142 52.117 -14.091 1.00 57.31 96 PRO A C 1
ATOM 743 O O . PRO A 1 96 ? -0.266 53.252 -14.545 1.00 57.31 96 PRO A O 1
ATOM 746 N N . ILE A 1 97 ? 0.997 51.701 -13.480 1.00 25.98 97 ILE A N 1
ATOM 747 C CA . ILE A 1 97 ? 2.418 52.198 -13.542 1.00 25.98 97 ILE A CA 1
ATOM 748 C C . ILE A 1 97 ? 2.937 52.803 -12.214 1.00 25.98 97 ILE A C 1
ATOM 750 O O . ILE A 1 97 ? 2.250 53.622 -11.623 1.00 25.98 97 ILE A O 1
ATOM 754 N N . GLN A 1 98 ? 4.171 52.630 -11.707 1.00 28.66 98 GLN A N 1
ATOM 755 C CA . GLN A 1 98 ? 5.304 51.673 -11.723 1.00 28.66 98 GLN A CA 1
ATOM 756 C C . GLN A 1 98 ? 6.466 52.398 -10.974 1.00 28.66 98 GLN A C 1
ATOM 758 O O . GLN A 1 98 ? 6.475 53.627 -10.937 1.00 28.66 98 GLN A O 1
ATOM 763 N N . ALA A 1 99 ? 7.487 51.651 -10.513 1.00 28.20 99 ALA A N 1
ATOM 764 C CA . ALA A 1 99 ? 8.839 52.092 -10.080 1.00 28.20 99 ALA A CA 1
ATOM 765 C C . ALA A 1 99 ? 8.974 52.649 -8.633 1.00 28.20 99 ALA A C 1
ATOM 767 O O . ALA A 1 99 ? 8.136 53.409 -8.180 1.00 28.20 99 ALA A O 1
ATOM 768 N N . ARG A 1 100 ? 10.021 52.365 -7.834 1.00 27.27 100 ARG A N 1
ATOM 769 C CA . ARG A 1 100 ? 11.374 51.823 -8.091 1.00 27.27 100 ARG A CA 1
ATOM 770 C C . ARG A 1 100 ? 12.060 51.376 -6.776 1.00 27.27 100 ARG A C 1
ATOM 772 O O . ARG A 1 100 ? 11.631 51.735 -5.686 1.00 27.27 100 ARG A O 1
ATOM 779 N N . CYS A 1 101 ? 13.145 50.617 -6.934 1.00 24.95 101 CYS A N 1
ATOM 780 C CA . CYS A 1 101 ? 13.953 49.897 -5.944 1.00 24.95 101 CYS A CA 1
ATOM 781 C C . CYS A 1 101 ? 14.937 50.714 -5.061 1.00 24.95 101 CYS A C 1
ATOM 783 O O . CYS A 1 101 ? 15.386 51.788 -5.447 1.00 24.95 101 CYS A O 1
ATOM 785 N N . ASN A 1 102 ? 15.399 50.015 -4.006 1.00 27.52 102 ASN A N 1
ATOM 786 C CA . ASN A 1 102 ? 16.762 49.907 -3.431 1.00 27.52 102 ASN A CA 1
ATOM 787 C C . ASN A 1 102 ? 17.319 50.877 -2.356 1.00 27.52 102 ASN A C 1
ATOM 789 O O . ASN A 1 102 ? 17.667 52.018 -2.622 1.00 27.52 102 ASN A O 1
ATOM 793 N N . MET A 1 103 ? 17.499 50.277 -1.160 1.00 27.08 103 MET A N 1
ATOM 794 C CA . MET A 1 103 ? 18.669 50.193 -0.245 1.00 27.08 103 MET A CA 1
ATOM 795 C C . MET A 1 103 ? 19.747 51.294 -0.190 1.00 27.08 103 MET A C 1
ATOM 797 O O . MET A 1 103 ? 20.331 51.626 -1.210 1.00 27.08 103 MET A O 1
ATOM 801 N N . PHE A 1 104 ? 20.154 51.654 1.046 1.00 24.38 104 PHE A N 1
ATOM 802 C CA . PHE A 1 104 ? 21.517 51.544 1.650 1.00 24.38 104 PHE A CA 1
ATOM 803 C C . PHE A 1 104 ? 21.436 52.005 3.145 1.00 24.38 104 PHE A C 1
ATOM 805 O O . PHE A 1 104 ? 20.928 53.087 3.407 1.00 24.38 104 PHE A O 1
ATOM 812 N N . VAL A 1 105 ? 21.616 51.146 4.174 1.00 27.83 105 VAL A N 1
ATOM 813 C CA . VAL A 1 105 ? 22.842 50.835 4.982 1.00 27.83 105 VAL A CA 1
ATOM 814 C C . VAL A 1 105 ? 23.466 52.067 5.688 1.00 27.83 105 VAL A C 1
ATOM 816 O O . VAL A 1 105 ? 23.913 52.973 5.002 1.00 27.83 105 VAL A O 1
ATOM 819 N N . ARG A 1 106 ? 23.516 52.210 7.033 1.00 27.30 106 ARG A N 1
ATOM 820 C CA . ARG A 1 106 ? 24.489 51.734 8.083 1.00 27.30 106 ARG A CA 1
ATOM 821 C C . ARG A 1 106 ? 24.136 52.553 9.372 1.00 27.30 106 ARG A C 1
ATOM 823 O O . ARG A 1 106 ? 23.631 53.651 9.207 1.00 27.30 106 ARG A O 1
ATOM 830 N N . SER A 1 107 ? 24.301 52.166 10.649 1.00 25.89 107 SER A N 1
ATOM 831 C CA . SER A 1 107 ? 25.538 51.805 11.369 1.00 25.89 107 SER A CA 1
ATOM 832 C C . SER A 1 107 ? 25.297 51.414 12.858 1.00 25.89 107 SER A C 1
ATOM 834 O O . SER A 1 107 ? 24.621 52.136 13.579 1.00 25.89 107 SER A O 1
ATOM 836 N N . GLN A 1 108 ? 25.940 50.316 13.289 1.00 29.62 108 GLN A N 1
ATOM 837 C CA . GLN A 1 108 ? 26.784 50.096 14.497 1.00 29.62 108 GLN A CA 1
ATOM 838 C C . GLN A 1 108 ? 26.334 50.494 15.937 1.00 29.62 108 GLN A C 1
ATOM 840 O O . GLN A 1 108 ? 26.118 51.658 16.231 1.00 29.62 108 GLN A O 1
ATOM 845 N N . ILE A 1 109 ? 26.179 49.515 16.856 1.00 27.39 109 ILE A N 1
ATOM 846 C CA . ILE A 1 109 ? 27.129 49.021 17.910 1.00 27.39 109 ILE A CA 1
ATOM 847 C C . ILE A 1 109 ? 27.256 49.917 19.174 1.00 27.39 109 ILE A C 1
ATOM 849 O O . ILE A 1 109 ? 27.885 50.962 19.090 1.00 27.39 109 ILE A O 1
ATOM 853 N N . ARG A 1 110 ? 26.840 49.427 20.370 1.00 25.70 110 ARG A N 1
ATOM 854 C CA . ARG A 1 110 ? 27.718 49.061 21.529 1.00 25.70 110 ARG A CA 1
ATOM 855 C C . ARG A 1 110 ? 26.958 48.635 22.809 1.00 25.70 110 ARG A C 1
ATOM 857 O O . ARG A 1 110 ? 26.049 49.306 23.272 1.00 25.70 110 ARG A O 1
ATOM 864 N N . ARG A 1 111 ? 27.445 47.530 23.395 1.00 28.30 111 ARG A N 1
ATOM 865 C CA . ARG A 1 111 ? 27.380 47.098 24.815 1.00 28.30 111 ARG A CA 1
ATOM 866 C C . ARG A 1 111 ? 28.175 48.102 25.702 1.00 28.30 111 ARG A C 1
ATOM 868 O O . ARG A 1 111 ? 29.070 48.740 25.159 1.00 28.30 111 ARG A O 1
ATOM 875 N N . ARG A 1 112 ? 28.003 48.252 27.029 1.00 29.11 112 ARG A N 1
ATOM 876 C CA . ARG A 1 112 ? 28.436 47.334 28.116 1.00 29.11 112 ARG A CA 1
ATOM 877 C C . ARG A 1 112 ? 28.308 48.011 29.521 1.00 29.11 112 ARG A C 1
ATOM 879 O O . ARG A 1 112 ? 28.687 49.168 29.592 1.00 29.11 112 ARG A O 1
ATOM 886 N N . TRP A 1 113 ? 27.969 47.211 30.561 1.00 27.48 113 TRP A N 1
ATOM 887 C CA . TRP A 1 113 ? 28.579 47.051 31.927 1.00 27.48 113 TRP A CA 1
ATOM 888 C C . TRP A 1 113 ? 28.549 48.269 32.902 1.00 27.48 113 TRP A C 1
ATOM 890 O O . TRP A 1 113 ? 28.561 49.392 32.429 1.00 27.48 113 TRP A O 1
ATOM 900 N N . PHE A 1 114 ? 28.488 48.196 34.247 1.00 29.70 114 PHE A N 1
ATOM 901 C CA . PHE A 1 114 ? 29.007 47.276 35.286 1.00 29.70 114 PHE A CA 1
ATOM 902 C C . PHE A 1 114 ? 28.343 47.597 36.671 1.00 29.70 114 PHE A C 1
ATOM 904 O O . PHE A 1 114 ? 27.964 48.743 36.885 1.00 29.70 114 PHE A O 1
ATOM 911 N N . ASP A 1 115 ? 28.291 46.597 37.566 1.00 29.77 115 ASP A N 1
ATOM 912 C CA . ASP A 1 115 ? 28.366 46.570 39.054 1.00 29.77 115 ASP A CA 1
ATOM 913 C C . ASP A 1 115 ? 27.471 47.370 40.037 1.00 29.77 115 ASP A C 1
ATOM 915 O O . ASP A 1 115 ? 27.081 48.516 39.844 1.00 29.77 115 ASP A O 1
ATOM 919 N N . ALA A 1 116 ? 27.206 46.667 41.153 1.00 31.69 116 ALA A N 1
ATOM 920 C CA . ALA A 1 116 ? 26.458 47.008 42.370 1.00 31.69 116 ALA A CA 1
ATOM 921 C C . ALA A 1 116 ? 27.152 48.069 43.264 1.00 31.69 116 ALA A C 1
ATOM 923 O O . ALA A 1 116 ? 28.296 48.443 42.995 1.00 31.69 116 ALA A O 1
ATOM 924 N N . PRO A 1 117 ? 26.499 48.546 44.350 1.00 45.94 117 PRO A N 1
ATOM 925 C CA . PRO A 1 117 ? 26.627 47.845 45.639 1.00 45.94 117 PRO A CA 1
ATOM 926 C C . PRO A 1 117 ? 25.394 47.903 46.573 1.00 45.94 117 PRO A C 1
ATOM 928 O O . PRO A 1 117 ? 24.393 48.569 46.316 1.00 45.94 117 PRO A O 1
ATOM 931 N N . ASP A 1 118 ? 25.532 47.163 47.674 1.00 30.66 118 ASP A N 1
ATOM 932 C CA . ASP A 1 118 ? 24.730 47.108 48.901 1.00 30.66 118 ASP A CA 1
ATOM 933 C C . ASP A 1 118 ? 24.154 48.446 49.405 1.00 30.66 118 ASP A C 1
ATOM 935 O O . ASP A 1 118 ? 24.829 49.472 49.372 1.00 30.66 118 ASP A O 1
ATOM 939 N N . THR A 1 119 ? 22.959 48.414 50.017 1.00 29.55 119 THR A N 1
ATOM 940 C CA . THR A 1 119 ? 22.762 48.672 51.469 1.00 29.55 119 THR A CA 1
ATOM 941 C C . THR A 1 119 ? 21.279 48.715 51.894 1.00 29.55 119 THR A C 1
ATOM 943 O O . THR A 1 119 ? 20.487 49.544 51.467 1.00 29.55 119 THR A O 1
ATOM 946 N N . ILE A 1 120 ? 20.931 47.763 52.765 1.00 28.64 120 ILE A N 1
ATOM 947 C CA . ILE A 1 120 ? 20.237 47.880 54.065 1.00 28.64 120 ILE A CA 1
ATOM 948 C C . ILE A 1 120 ? 19.090 48.912 54.231 1.00 28.64 120 ILE A C 1
ATOM 950 O O . ILE A 1 120 ? 19.283 50.099 54.462 1.00 28.64 120 ILE A O 1
ATOM 954 N N . SER A 1 121 ? 17.886 48.330 54.260 1.00 29.16 121 SER A N 1
ATOM 955 C CA . SER A 1 121 ? 16.686 48.584 55.084 1.00 29.16 121 SER A CA 1
ATOM 956 C C . SER A 1 121 ? 16.746 49.597 56.245 1.00 29.16 121 SER A C 1
ATOM 958 O O . SER A 1 121 ? 17.555 49.451 57.159 1.00 29.16 121 SER A O 1
ATOM 960 N N . ALA A 1 122 ? 15.720 50.458 56.337 1.00 28.56 122 ALA A N 1
ATOM 961 C CA . ALA A 1 122 ? 15.089 50.816 57.612 1.00 28.56 122 ALA A CA 1
ATOM 962 C C . ALA A 1 122 ? 13.653 51.373 57.447 1.00 28.56 122 ALA A C 1
ATOM 964 O O . ALA A 1 122 ? 13.441 52.413 56.839 1.00 28.56 122 ALA A O 1
ATOM 965 N N . HIS A 1 123 ? 12.711 50.690 58.110 1.00 28.42 123 HIS A N 1
ATOM 966 C CA . HIS A 1 123 ? 11.544 51.220 58.839 1.00 28.42 123 HIS A CA 1
ATOM 967 C C . HIS A 1 123 ? 10.318 51.814 58.087 1.00 28.42 123 HIS A C 1
ATOM 969 O O . HIS A 1 123 ? 10.323 52.909 57.540 1.00 28.42 123 HIS A O 1
ATOM 975 N N . LYS A 1 124 ? 9.201 51.067 58.218 1.00 36.22 124 LYS A N 1
ATOM 976 C CA . LYS A 1 124 ? 7.768 51.476 58.203 1.00 36.22 124 LYS A CA 1
ATOM 977 C C . LYS A 1 124 ? 7.482 52.587 59.266 1.00 36.22 124 LYS A C 1
ATOM 979 O O . LYS A 1 124 ? 8.384 52.781 60.078 1.00 36.22 124 LYS A O 1
ATOM 984 N N . PRO A 1 125 ? 6.270 53.206 59.430 1.00 53.16 125 PRO A N 1
ATOM 985 C CA . PRO A 1 125 ? 4.922 52.792 58.969 1.00 53.16 125 PRO A CA 1
ATOM 986 C C . PRO A 1 125 ? 3.863 53.893 58.624 1.00 53.16 125 PRO A C 1
ATOM 988 O O . PRO A 1 125 ? 4.047 55.075 58.860 1.00 53.16 125 PRO A O 1
ATOM 991 N N . ALA A 1 126 ? 2.700 53.401 58.153 1.00 31.22 126 ALA A N 1
ATOM 992 C CA . ALA A 1 126 ? 1.302 53.825 58.406 1.00 31.22 126 ALA A CA 1
ATOM 993 C C . ALA A 1 126 ? 0.762 55.224 58.011 1.00 31.22 126 ALA A C 1
ATOM 995 O O . ALA A 1 126 ? 1.242 56.249 58.474 1.00 31.22 126 ALA A O 1
ATOM 996 N N . GLY A 1 127 ? -0.408 55.231 57.337 1.00 28.80 127 GLY A N 1
ATOM 997 C CA . GLY A 1 127 ? -1.393 56.319 57.475 1.00 28.80 127 GLY A CA 1
ATOM 998 C C . GLY A 1 127 ? -2.359 56.594 56.305 1.00 28.80 127 GLY A C 1
ATOM 999 O O . GLY A 1 127 ? -2.038 57.375 55.427 1.00 28.80 127 GLY A O 1
ATOM 1000 N N . ALA A 1 128 ? -3.577 56.042 56.402 1.00 31.55 128 ALA A N 1
ATOM 1001 C CA . ALA A 1 128 ? -4.886 56.620 56.022 1.00 31.55 128 ALA A CA 1
ATOM 1002 C C . ALA A 1 128 ? -5.306 56.921 54.547 1.00 31.55 128 ALA A C 1
ATOM 1004 O O . ALA A 1 128 ? -4.965 57.937 53.959 1.00 31.55 128 ALA A O 1
ATOM 1005 N N . LYS A 1 129 ? -6.237 56.068 54.071 1.00 33.19 129 LYS A N 1
ATOM 1006 C CA . LYS A 1 129 ? -7.569 56.318 53.450 1.00 33.19 129 LYS A CA 1
ATOM 1007 C C . LYS A 1 129 ? -7.765 57.439 52.404 1.00 33.19 129 LYS A C 1
ATOM 1009 O O . LYS A 1 129 ? -7.858 58.596 52.787 1.00 33.19 129 LYS A O 1
ATOM 1014 N N . VAL A 1 130 ? -8.164 57.049 51.179 1.00 31.00 130 VAL A N 1
ATOM 1015 C CA . VAL A 1 130 ? -9.257 57.683 50.393 1.00 31.00 130 VAL A CA 1
ATOM 1016 C C . VAL A 1 130 ? -10.052 56.601 49.631 1.00 31.00 130 VAL A C 1
ATOM 1018 O O . VAL A 1 130 ? -9.542 55.535 49.304 1.00 31.00 130 VAL A O 1
ATOM 1021 N N . VAL A 1 131 ? -11.339 56.884 49.456 1.00 34.31 131 VAL A N 1
ATOM 1022 C CA . VAL A 1 131 ? -12.505 56.038 49.187 1.00 34.31 131 VAL A CA 1
ATOM 1023 C C . VAL A 1 131 ? -12.820 55.910 47.682 1.00 34.31 131 VAL A C 1
ATOM 1025 O O . VAL A 1 131 ? -12.871 56.913 46.984 1.00 34.31 131 VAL A O 1
ATOM 1028 N N . MET A 1 132 ? -13.073 54.663 47.254 1.00 31.02 132 MET A N 1
ATOM 1029 C CA . MET A 1 132 ? -14.132 54.169 46.343 1.00 31.02 132 MET A CA 1
ATOM 1030 C C . MET A 1 132 ? -14.331 54.834 44.969 1.00 31.02 132 MET A C 1
ATOM 1032 O O . MET A 1 132 ? -14.847 55.933 44.911 1.00 31.02 132 MET A O 1
ATOM 1036 N N . TRP A 1 133 ? -14.028 54.094 43.890 1.00 31.91 133 TRP A N 1
ATOM 1037 C CA . TRP A 1 133 ? -14.843 53.876 42.670 1.00 31.91 133 TRP A CA 1
ATOM 1038 C C . TRP A 1 133 ? -14.050 52.937 41.739 1.00 31.91 133 TRP A C 1
ATOM 1040 O O . TRP A 1 133 ? -13.240 53.413 40.958 1.00 31.91 133 TRP A O 1
ATOM 1050 N N . LEU A 1 134 ? -14.218 51.610 41.858 1.00 31.52 134 LEU A N 1
ATOM 1051 C CA . LEU A 1 134 ? -13.815 50.598 40.851 1.00 31.52 134 LEU A CA 1
ATOM 1052 C C . LEU A 1 134 ? -14.292 49.206 41.308 1.00 31.52 134 LEU A C 1
ATOM 1054 O O . LEU A 1 134 ? -13.522 48.325 41.678 1.00 31.52 134 LEU A O 1
ATOM 1058 N N . SER A 1 135 ? -15.608 49.009 41.328 1.00 36.62 135 SER A N 1
ATOM 1059 C CA . SER A 1 135 ? -16.220 47.704 41.607 1.00 36.62 135 SER A CA 1
ATOM 1060 C C . SER A 1 135 ? -17.350 47.450 40.617 1.00 36.62 135 SER A C 1
ATOM 1062 O O . SER A 1 135 ? -18.507 47.380 41.001 1.00 36.62 135 SER A O 1
ATOM 1064 N N . LEU A 1 136 ? -17.015 47.379 39.323 1.00 36.12 136 LEU A N 1
ATOM 1065 C CA . LEU A 1 136 ? -17.915 46.788 38.317 1.00 36.12 136 LEU A CA 1
ATOM 1066 C C . LEU A 1 136 ? -17.226 46.274 37.034 1.00 36.12 136 LEU A C 1
ATOM 1068 O O . LEU A 1 136 ? -17.889 45.663 36.208 1.00 36.12 136 LEU A O 1
ATOM 1072 N N . ALA A 1 137 ? -15.908 46.446 36.860 1.00 36.28 137 ALA A N 1
ATOM 1073 C CA . ALA A 1 137 ? -15.204 46.020 35.638 1.00 36.28 137 ALA A CA 1
ATOM 1074 C C . ALA A 1 137 ? -14.350 44.738 35.781 1.00 36.28 137 ALA A C 1
ATOM 1076 O O . ALA A 1 137 ? -13.854 44.230 34.782 1.00 36.28 137 ALA A O 1
ATOM 1077 N N . MET A 1 138 ? -14.196 44.175 36.989 1.00 32.88 138 MET A N 1
ATOM 1078 C CA . MET A 1 138 ? -13.356 42.982 37.238 1.00 32.88 138 MET A CA 1
ATOM 1079 C C . MET A 1 138 ? -14.126 41.666 37.456 1.00 32.88 138 MET A C 1
ATOM 1081 O O . MET A 1 138 ? -13.504 40.647 37.730 1.00 32.88 138 MET A O 1
ATOM 1085 N N . VAL A 1 139 ? -15.456 41.647 37.308 1.00 38.12 139 VAL A N 1
ATOM 1086 C CA . VAL A 1 139 ? -16.267 40.419 37.501 1.00 38.12 139 VAL A CA 1
ATOM 1087 C C . VAL A 1 139 ? -16.708 39.775 36.173 1.00 38.12 139 VAL A C 1
ATOM 1089 O O . VAL A 1 139 ? -17.159 38.637 36.162 1.00 38.12 139 VAL A O 1
ATOM 1092 N N . VAL A 1 140 ? -16.497 40.425 35.022 1.00 38.59 140 VAL A N 1
ATOM 1093 C CA . VAL A 1 140 ? -16.947 39.895 33.712 1.00 38.59 140 VAL A CA 1
ATOM 1094 C C . VAL A 1 140 ? -15.851 39.127 32.945 1.00 38.59 140 VAL A C 1
ATOM 1096 O O . VAL A 1 140 ? -16.156 38.389 32.013 1.00 38.59 140 VAL A O 1
ATOM 1099 N N . PHE A 1 141 ? -14.581 39.193 33.364 1.00 36.19 141 PHE A N 1
ATOM 1100 C CA . PHE A 1 141 ? -13.461 38.580 32.623 1.00 36.19 141 PHE A CA 1
ATOM 1101 C C . PHE A 1 141 ? -13.018 37.177 33.088 1.00 36.19 141 PHE A C 1
ATOM 1103 O O . PHE A 1 141 ? -12.096 36.623 32.498 1.00 36.19 141 PHE A O 1
ATOM 1110 N N . PHE A 1 142 ? -13.681 36.565 34.078 1.00 37.84 142 PHE A N 1
ATOM 1111 C CA . PHE A 1 142 ? -13.309 35.234 34.600 1.00 37.84 142 PHE A CA 1
ATOM 1112 C C . PHE A 1 142 ? -14.314 34.099 34.314 1.00 37.84 142 PHE A C 1
ATOM 1114 O O . PHE A 1 142 ? -14.119 32.990 34.799 1.00 37.84 142 PHE A O 1
ATOM 1121 N N . PHE A 1 143 ? -15.349 34.326 33.492 1.00 39.31 143 PHE A N 1
ATOM 1122 C CA . PHE A 1 143 ? -16.377 33.309 33.187 1.00 39.31 143 PHE A CA 1
ATOM 1123 C C . PHE A 1 143 ? -16.525 32.926 31.706 1.00 39.31 143 PHE A C 1
ATOM 1125 O O . PHE A 1 143 ? -17.525 32.327 31.326 1.00 39.31 143 PHE A O 1
ATOM 1132 N N . HIS A 1 144 ? -15.528 33.199 30.862 1.00 40.12 144 HIS A N 1
ATOM 1133 C CA . HIS A 1 144 ? -15.464 32.584 29.533 1.00 40.12 144 HIS A CA 1
ATOM 1134 C C . HIS A 1 144 ? -14.392 31.495 29.541 1.00 40.12 144 HIS A C 1
ATOM 1136 O O . HIS A 1 144 ? -13.240 31.735 29.185 1.00 40.12 144 HIS A O 1
ATOM 1142 N N . ALA A 1 145 ? -14.773 30.279 29.946 1.00 41.81 145 ALA A N 1
ATOM 1143 C CA . ALA A 1 145 ? -14.055 29.103 29.465 1.00 41.81 145 ALA A CA 1
ATOM 1144 C C . ALA A 1 145 ? -14.012 29.181 27.922 1.00 41.81 145 ALA A C 1
ATOM 1146 O O . ALA A 1 145 ? -14.998 29.619 27.319 1.00 41.81 145 ALA A O 1
ATOM 1147 N N . PRO A 1 146 ? -12.899 28.823 27.257 1.00 52.88 146 PRO A N 1
ATOM 1148 C CA . PRO A 1 146 ? -12.820 28.923 25.806 1.00 52.88 146 PRO A CA 1
ATOM 1149 C C . PRO A 1 146 ? -13.932 28.068 25.189 1.00 52.88 146 PRO A C 1
ATOM 1151 O O . PRO A 1 146 ? -13.981 26.862 25.429 1.00 52.88 146 PRO A O 1
ATOM 1154 N N . LEU A 1 147 ? -14.814 28.692 24.396 1.00 53.88 147 LEU A N 1
ATOM 1155 C CA . LEU A 1 147 ? -15.972 28.061 23.737 1.00 53.88 147 LEU A CA 1
ATOM 1156 C C . LEU A 1 147 ? -15.617 26.703 23.092 1.00 53.88 147 LEU A C 1
ATOM 1158 O O . LEU A 1 147 ? -16.394 25.755 23.152 1.00 53.88 147 LEU A O 1
ATOM 1162 N N . SER A 1 148 ? -14.400 26.600 22.546 1.00 51.25 148 SER A N 1
ATOM 1163 C CA . SER A 1 148 ? -13.834 25.394 21.930 1.00 51.25 148 SER A CA 1
ATOM 1164 C C . SER A 1 148 ? -13.709 24.199 22.892 1.00 51.25 148 SER A C 1
ATOM 1166 O O . SER A 1 148 ? -14.098 23.088 22.541 1.00 51.25 148 SER A O 1
ATOM 1168 N N . ALA A 1 149 ? -13.259 24.403 24.136 1.00 55.47 149 ALA A N 1
ATOM 1169 C CA . ALA A 1 149 ? -13.133 23.318 25.115 1.00 55.47 149 ALA A CA 1
ATOM 1170 C C . ALA A 1 149 ? -14.507 22.810 25.586 1.00 55.47 149 ALA A C 1
ATOM 1172 O O . ALA A 1 149 ? -14.698 21.614 25.809 1.00 55.47 149 ALA A O 1
ATOM 1173 N N . GLN A 1 150 ? -15.484 23.714 25.692 1.00 55.28 150 GLN A N 1
ATOM 1174 C CA . GLN A 1 150 ? -16.856 23.369 26.058 1.00 55.28 150 GLN A CA 1
ATOM 1175 C C . GLN A 1 150 ? -17.569 22.611 24.924 1.00 55.28 150 GLN A C 1
ATOM 1177 O O . GLN A 1 150 ? -18.277 21.637 25.183 1.00 55.28 150 GLN A O 1
ATOM 1182 N N . GLN A 1 151 ? -17.318 22.996 23.670 1.00 58.75 151 GLN A N 1
ATOM 1183 C CA . GLN A 1 151 ? -17.837 22.321 22.479 1.00 58.75 151 GLN A CA 1
ATOM 1184 C C . GLN A 1 151 ? -17.196 20.939 22.262 1.00 58.75 151 GLN A C 1
ATOM 1186 O O . GLN A 1 151 ? -17.911 19.972 21.993 1.00 58.75 151 GLN A O 1
ATOM 1191 N N . ALA A 1 152 ? -15.880 20.808 22.460 1.00 62.03 152 ALA A N 1
ATOM 1192 C CA . ALA A 1 152 ? -15.182 19.522 22.419 1.00 62.03 152 ALA A CA 1
ATOM 1193 C C . ALA A 1 152 ? -15.729 18.558 23.483 1.00 62.03 152 ALA A C 1
ATOM 1195 O O . ALA A 1 152 ? -16.146 17.450 23.152 1.00 62.03 152 ALA A O 1
ATOM 1196 N N . ARG A 1 153 ? -15.856 19.017 24.738 1.00 70.56 153 ARG A N 1
ATOM 1197 C CA . ARG A 1 153 ? -16.439 18.222 25.831 1.00 70.56 153 ARG A CA 1
ATOM 1198 C C . ARG A 1 153 ? -17.875 17.792 25.518 1.00 70.56 153 ARG A C 1
ATOM 1200 O O . ARG A 1 153 ? -18.204 16.624 25.689 1.00 70.56 153 ARG A O 1
ATOM 1207 N N . SER A 1 154 ? -18.719 18.691 25.003 1.00 69.94 154 SER A N 1
ATOM 1208 C CA . SER A 1 154 ? -20.092 18.349 24.588 1.00 69.94 154 SER A CA 1
ATOM 1209 C C . SER A 1 154 ? -20.134 17.295 23.474 1.00 69.94 154 SER A C 1
ATOM 1211 O O . SER A 1 154 ? -21.019 16.435 23.460 1.00 69.94 154 SER A O 1
ATOM 1213 N N . THR A 1 155 ? -19.177 17.344 22.546 1.00 75.50 155 THR A N 1
ATOM 1214 C CA . THR A 1 155 ? -19.062 16.378 21.445 1.00 75.50 155 THR A CA 1
ATOM 1215 C C . THR A 1 155 ? -18.692 14.994 21.980 1.00 75.50 155 THR A C 1
ATOM 1217 O O . THR A 1 155 ? -19.367 14.013 21.665 1.00 75.50 155 THR A O 1
ATOM 1220 N N . THR A 1 156 ? -17.704 14.923 22.877 1.00 80.56 156 THR A N 1
ATOM 1221 C CA . THR A 1 156 ? -17.285 13.687 23.555 1.00 80.56 156 THR A CA 1
ATOM 1222 C C . THR A 1 156 ? -18.442 13.025 24.307 1.00 80.56 156 THR A C 1
ATOM 1224 O O . THR A 1 156 ? -18.659 11.823 24.169 1.00 80.56 156 THR A O 1
ATOM 1227 N N . LEU A 1 157 ? -19.244 13.788 25.060 1.00 86.25 157 LEU A N 1
ATOM 1228 C CA . LEU A 1 157 ? -20.386 13.224 25.797 1.00 86.25 157 LEU A CA 1
ATOM 1229 C C . LEU A 1 157 ? -21.466 12.652 24.862 1.00 86.25 157 LEU A C 1
ATOM 1231 O O . LEU A 1 157 ? -22.036 11.599 25.143 1.00 86.25 157 LEU A O 1
ATOM 1235 N N . THR A 1 158 ? -21.702 13.296 23.717 1.00 85.06 158 THR A N 1
ATOM 1236 C CA . THR A 1 158 ? -22.632 12.792 22.689 1.00 85.06 158 THR A CA 1
ATOM 1237 C C . THR A 1 158 ? -22.119 11.493 22.056 1.00 85.06 158 THR A C 1
ATOM 1239 O O . THR A 1 158 ? -22.889 10.580 21.758 1.00 85.06 158 THR A O 1
ATOM 1242 N N . GLN A 1 159 ? -20.803 11.362 21.881 1.00 84.31 159 GLN A N 1
ATOM 1243 C CA . GLN A 1 159 ? -20.188 10.127 21.396 1.00 84.31 159 GLN A CA 1
ATOM 1244 C C . GLN A 1 159 ? -20.321 8.977 22.408 1.00 84.31 159 GLN A C 1
ATOM 1246 O O . GLN A 1 159 ? -20.538 7.840 21.984 1.00 84.31 159 GLN A O 1
ATOM 1251 N N . ILE A 1 160 ? -20.276 9.253 23.720 1.00 91.44 160 ILE A N 1
ATOM 1252 C CA . ILE A 1 160 ? -20.590 8.247 24.750 1.00 91.44 160 ILE A CA 1
ATOM 1253 C C . ILE A 1 160 ? -22.020 7.738 24.550 1.00 91.44 160 ILE A C 1
ATOM 1255 O O . ILE A 1 160 ? -22.196 6.531 24.408 1.00 91.44 160 ILE A O 1
ATOM 1259 N N . ASP A 1 161 ? -23.017 8.627 24.445 1.00 92.56 161 ASP A N 1
ATOM 1260 C CA . ASP A 1 161 ? -24.420 8.240 24.213 1.00 92.56 161 ASP A CA 1
ATOM 1261 C C . ASP A 1 161 ? -24.561 7.270 23.029 1.00 92.56 161 ASP A C 1
ATOM 1263 O O . ASP A 1 161 ? -25.233 6.243 23.136 1.00 92.56 161 ASP A O 1
ATOM 1267 N N . HIS A 1 162 ? -23.880 7.554 21.918 1.00 88.00 162 HIS A N 1
ATOM 1268 C CA . HIS A 1 162 ? -23.894 6.696 20.736 1.00 88.00 162 HIS A CA 1
ATOM 1269 C C . HIS A 1 162 ? -23.243 5.326 20.959 1.00 88.00 162 HIS A C 1
ATOM 1271 O O . HIS A 1 162 ? -23.765 4.326 20.462 1.00 88.00 162 HIS A O 1
ATOM 1277 N N . ILE A 1 163 ? -22.131 5.252 21.701 1.00 90.38 163 ILE A N 1
ATOM 1278 C CA . ILE A 1 163 ? -21.499 3.972 22.063 1.00 90.38 163 ILE A CA 1
ATOM 1279 C C . ILE A 1 163 ? -22.483 3.110 22.868 1.00 90.38 163 ILE A C 1
ATOM 1281 O O . ILE A 1 163 ? -22.612 1.913 22.603 1.00 90.38 163 ILE A O 1
ATOM 1285 N N . VAL A 1 164 ? -23.201 3.714 23.819 1.00 94.12 164 VAL A N 1
ATOM 1286 C CA . VAL A 1 164 ? -24.165 3.000 24.669 1.00 94.12 164 VAL A CA 1
ATOM 1287 C C . VAL A 1 164 ? -25.384 2.550 23.882 1.00 94.12 164 VAL A C 1
ATOM 1289 O O . VAL A 1 164 ? -25.722 1.370 23.906 1.00 94.12 164 VAL A O 1
ATOM 1292 N N . GLN A 1 165 ? -26.019 3.460 23.141 1.00 92.69 165 GLN A N 1
ATOM 1293 C CA . GLN A 1 165 ? -27.198 3.148 22.330 1.00 92.69 165 GLN A CA 1
ATOM 1294 C C . GLN A 1 165 ? -26.916 2.019 21.335 1.00 92.69 165 GLN A C 1
ATOM 1296 O O . GLN A 1 165 ? -27.746 1.129 21.167 1.00 92.69 165 GLN A O 1
ATOM 1301 N N . ARG A 1 166 ? -25.717 2.005 20.741 1.00 86.25 166 ARG A N 1
ATOM 1302 C CA . ARG A 1 166 ? -25.260 0.926 19.860 1.00 86.25 166 ARG A CA 1
ATOM 1303 C C . ARG A 1 166 ? -25.186 -0.412 20.583 1.00 86.25 166 ARG A C 1
ATOM 1305 O O . ARG A 1 166 ? -25.757 -1.383 20.104 1.00 86.25 166 ARG A O 1
ATOM 1312 N N . LEU A 1 167 ? -24.528 -0.463 21.745 1.00 92.44 167 LEU A N 1
ATOM 1313 C CA . LEU A 1 167 ? -24.475 -1.683 22.553 1.00 92.44 167 LEU A CA 1
ATOM 1314 C C . LEU A 1 167 ? -25.888 -2.183 22.883 1.00 92.44 167 LEU A C 1
ATOM 1316 O O . LEU A 1 167 ? -26.155 -3.381 22.789 1.00 92.44 167 LEU A O 1
ATOM 1320 N N . MET A 1 168 ? -26.790 -1.270 23.248 1.00 94.06 168 MET A N 1
ATOM 1321 C CA . MET A 1 168 ? -28.167 -1.618 23.581 1.00 94.06 168 MET A CA 1
ATOM 1322 C C . MET A 1 168 ? -28.935 -2.185 22.393 1.00 94.06 168 MET A C 1
ATOM 1324 O O . MET A 1 168 ? -29.601 -3.206 22.548 1.00 94.06 168 MET A O 1
ATOM 1328 N N . GLN A 1 169 ? -28.812 -1.563 21.221 1.00 89.69 169 GLN A N 1
ATOM 1329 C CA . GLN A 1 169 ? -29.462 -2.011 19.994 1.00 89.69 169 GLN A CA 1
ATOM 1330 C C . GLN A 1 169 ? -28.916 -3.366 19.526 1.00 89.69 169 GLN A C 1
ATOM 1332 O O . GLN A 1 169 ? -29.696 -4.279 19.265 1.00 89.69 169 GLN A O 1
ATOM 1337 N N . ASP A 1 170 ? -27.591 -3.521 19.481 1.00 85.50 170 ASP A N 1
ATOM 1338 C CA . ASP A 1 170 ? -26.932 -4.725 18.963 1.00 85.50 170 ASP A CA 1
ATOM 1339 C C . ASP A 1 170 ? -27.175 -5.947 19.866 1.00 85.50 170 ASP A C 1
ATOM 1341 O O . ASP A 1 170 ? -27.292 -7.074 19.383 1.00 85.50 170 ASP A O 1
ATOM 1345 N N . GLN A 1 171 ? -27.250 -5.747 21.187 1.00 87.94 171 GLN A N 1
ATOM 1346 C CA . GLN A 1 171 ? -27.399 -6.841 22.156 1.00 87.94 171 GLN A CA 1
ATOM 1347 C C . GLN A 1 171 ? -28.829 -7.000 22.697 1.00 87.94 171 GLN A C 1
ATOM 1349 O O . GLN A 1 171 ? -29.124 -8.010 23.340 1.00 87.94 171 GLN A O 1
ATOM 1354 N N . GLY A 1 172 ? -29.741 -6.068 22.404 1.00 89.56 172 GLY A N 1
ATOM 1355 C CA . GLY A 1 172 ? -31.108 -6.068 22.936 1.00 89.56 172 GLY A CA 1
ATOM 1356 C C . GLY A 1 172 ? -31.147 -5.817 24.447 1.00 89.56 172 GLY A C 1
ATOM 1357 O O . GLY A 1 172 ? -31.815 -6.542 25.182 1.00 89.56 172 GLY A O 1
ATOM 1358 N N . VAL A 1 173 ? -30.373 -4.841 24.925 1.00 94.88 173 VAL A N 1
ATOM 1359 C CA . VAL A 1 173 ? -30.286 -4.499 26.355 1.00 94.88 173 VAL A CA 1
ATOM 1360 C C . VAL A 1 173 ? -31.540 -3.746 26.791 1.00 94.88 173 VAL A C 1
ATOM 1362 O O . VAL A 1 173 ? -31.856 -2.704 26.223 1.00 94.88 173 VAL A O 1
ATOM 1365 N N . ALA A 1 174 ? -32.220 -4.242 27.829 1.00 95.56 174 ALA A N 1
ATOM 1366 C CA . ALA A 1 174 ? -33.429 -3.619 28.369 1.00 95.56 174 ALA A CA 1
ATOM 1367 C C . ALA A 1 174 ? -33.138 -2.261 29.025 1.00 95.56 174 ALA A C 1
ATOM 1369 O O . ALA A 1 174 ? -33.722 -1.250 28.642 1.00 95.56 174 ALA A O 1
ATOM 1370 N N . GLY A 1 175 ? -32.201 -2.229 29.975 1.00 97.31 175 GLY A N 1
ATOM 1371 C CA . GLY A 1 175 ? -31.763 -1.007 30.636 1.00 97.31 175 GLY A CA 1
ATOM 1372 C C . GLY A 1 175 ? -30.330 -1.070 31.154 1.00 97.31 175 GLY A C 1
ATOM 1373 O O . GLY A 1 175 ? -29.783 -2.132 31.483 1.00 97.31 175 GLY A O 1
ATOM 1374 N N . MET A 1 176 ? -29.695 0.095 31.212 1.00 97.94 176 MET A N 1
ATOM 1375 C CA . MET A 1 176 ? -28.366 0.252 31.787 1.00 97.94 176 MET A CA 1
ATOM 1376 C C . MET A 1 176 ? -28.082 1.684 32.224 1.00 97.94 176 MET A C 1
ATOM 1378 O O . MET A 1 176 ? -28.667 2.629 31.706 1.00 97.94 176 MET A O 1
ATOM 1382 N N . SER A 1 177 ? -27.132 1.843 33.138 1.00 98.38 177 SER A N 1
ATOM 1383 C CA . SER A 1 177 ? -26.619 3.141 33.565 1.00 98.38 177 SER A CA 1
ATOM 1384 C C . SER A 1 177 ? -25.099 3.161 33.490 1.00 98.38 177 SER A C 1
ATOM 1386 O O . SER A 1 177 ? -24.432 2.163 33.785 1.00 98.38 177 SER A O 1
ATOM 1388 N N . ILE A 1 178 ? -24.555 4.307 33.088 1.00 98.25 178 ILE A N 1
ATOM 1389 C CA . ILE A 1 178 ? -23.117 4.527 32.930 1.00 98.25 178 ILE A CA 1
ATOM 1390 C C . ILE A 1 178 ? -22.702 5.756 33.719 1.00 98.25 178 ILE A C 1
ATOM 1392 O O . ILE A 1 178 ? -23.426 6.748 33.754 1.00 98.25 178 ILE A O 1
ATOM 1396 N N . ALA A 1 179 ? -21.521 5.685 34.323 1.00 98.44 179 ALA A N 1
ATOM 1397 C CA . ALA A 1 179 ? -20.835 6.817 34.916 1.00 98.44 179 ALA A CA 1
ATOM 1398 C C . ALA A 1 179 ? -19.372 6.836 34.463 1.00 98.44 179 ALA A C 1
ATOM 1400 O O . ALA A 1 179 ? -18.736 5.784 34.362 1.00 98.44 179 ALA A O 1
ATOM 1401 N N . VAL A 1 180 ? -18.853 8.031 34.189 1.00 98.31 180 VAL A N 1
ATOM 1402 C CA . VAL A 1 180 ? -17.482 8.250 33.723 1.00 98.31 180 VAL A CA 1
ATOM 1403 C C . VAL A 1 180 ? -16.845 9.366 34.532 1.00 98.31 180 VAL A C 1
ATOM 1405 O O . VAL A 1 180 ? -17.435 10.436 34.697 1.00 98.31 180 VAL A O 1
ATOM 1408 N N . ALA A 1 181 ? -15.630 9.118 35.001 1.00 97.00 181 ALA A N 1
ATOM 1409 C CA . ALA A 1 181 ? -14.758 10.129 35.564 1.00 97.00 181 ALA A CA 1
ATOM 1410 C C . ALA A 1 181 ? -13.503 10.319 34.717 1.00 97.00 181 ALA A C 1
ATOM 1412 O O . ALA A 1 181 ? -13.027 9.375 34.086 1.00 97.00 181 ALA A O 1
ATOM 1413 N N . GLN A 1 182 ? -12.979 11.538 34.750 1.00 93.75 182 GLN A N 1
ATOM 1414 C CA . GLN A 1 182 ? -11.712 11.961 34.164 1.00 93.75 182 GLN A CA 1
ATOM 1415 C C . GLN A 1 182 ? -11.062 12.946 35.134 1.00 93.75 182 GLN A C 1
ATOM 1417 O O . GLN A 1 182 ? -11.780 13.697 35.792 1.00 93.75 182 GLN A O 1
ATOM 1422 N N . ASP A 1 183 ? -9.733 12.919 35.258 1.00 91.44 183 ASP A N 1
ATOM 1423 C CA . ASP A 1 183 ? -8.980 13.789 36.175 1.00 91.44 183 ASP A CA 1
ATOM 1424 C C . ASP A 1 183 ? -9.517 13.731 37.616 1.00 91.44 183 ASP A C 1
ATOM 1426 O O . ASP A 1 183 ? -9.551 14.712 38.354 1.00 91.44 183 ASP A O 1
ATOM 1430 N N . HIS A 1 184 ? -9.941 12.531 38.022 1.00 90.69 184 HIS A N 1
ATOM 1431 C CA . HIS A 1 184 ? -10.544 12.234 39.318 1.00 90.69 184 HIS A CA 1
ATOM 1432 C C . HIS A 1 184 ? -11.880 12.935 39.632 1.00 90.69 184 HIS A C 1
ATOM 1434 O O . HIS A 1 184 ? -12.289 12.965 40.795 1.00 90.69 184 HIS A O 1
ATOM 1440 N N . GLU A 1 185 ? -12.597 13.431 38.624 1.00 92.94 185 GLU A N 1
ATOM 1441 C CA . GLU A 1 185 ? -13.927 14.027 38.778 1.00 92.94 185 GLU A CA 1
ATOM 1442 C C . GLU A 1 185 ? -14.977 13.281 37.952 1.00 92.94 185 GLU A C 1
ATOM 1444 O O . GLU A 1 185 ? -14.720 12.872 36.822 1.00 92.94 185 GLU A O 1
ATOM 1449 N N . LEU A 1 186 ? -16.190 13.117 38.493 1.00 94.81 186 LEU A N 1
ATOM 1450 C CA . LEU A 1 186 ? -17.322 12.554 37.752 1.00 94.81 186 LEU A CA 1
ATOM 1451 C C . LEU A 1 186 ? -17.781 13.557 36.681 1.00 94.81 186 LEU A C 1
ATOM 1453 O O . LEU A 1 186 ? -18.374 14.584 37.003 1.00 94.81 186 LEU A O 1
ATOM 1457 N N . ILE A 1 187 ? -17.539 13.245 35.408 1.00 94.94 187 ILE A N 1
ATOM 1458 C CA . ILE A 1 187 ? -17.842 14.138 34.279 1.00 94.94 187 ILE A CA 1
ATOM 1459 C C . ILE A 1 187 ? -19.129 13.775 33.538 1.00 94.94 187 ILE A C 1
ATOM 1461 O O . ILE A 1 187 ? -19.637 14.593 32.771 1.00 94.94 187 ILE A O 1
ATOM 1465 N N . TYR A 1 188 ? -19.636 12.555 33.731 1.00 96.62 188 TYR A N 1
ATOM 1466 C CA . TYR A 1 188 ? -20.812 12.046 33.036 1.00 96.62 188 TYR A CA 1
ATOM 1467 C C . TYR A 1 188 ? -21.498 10.950 33.852 1.00 96.62 188 TYR A C 1
ATOM 1469 O O . TYR A 1 188 ? -20.836 10.054 34.376 1.00 96.62 188 TYR A O 1
ATOM 1477 N N . ALA A 1 189 ? -22.827 10.996 33.924 1.00 97.56 189 ALA A N 1
ATOM 1478 C CA . ALA A 1 189 ? -23.657 9.934 34.472 1.00 97.56 189 ALA A CA 1
ATOM 1479 C C . ALA A 1 189 ? -25.030 9.951 33.792 1.00 97.56 189 ALA A C 1
ATOM 1481 O O . ALA A 1 189 ? -25.653 11.009 33.711 1.00 97.56 189 ALA A O 1
ATOM 1482 N N . LYS A 1 190 ? -25.494 8.804 33.285 1.00 98.00 190 LYS A N 1
ATOM 1483 C CA . LYS A 1 190 ? -26.772 8.712 32.562 1.00 98.00 190 L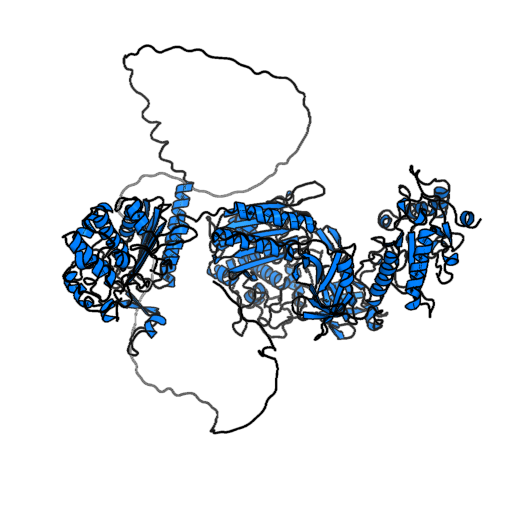YS A CA 1
ATOM 1484 C C . LYS A 1 190 ? -27.339 7.294 32.578 1.00 98.00 190 LYS A C 1
ATOM 1486 O O . LYS A 1 190 ? -26.584 6.320 32.563 1.00 98.00 190 LYS A O 1
ATOM 1491 N N . GLY A 1 191 ? -28.668 7.188 32.595 1.00 97.81 191 GLY A N 1
ATOM 1492 C CA . GLY A 1 191 ? -29.409 5.946 32.371 1.00 97.81 191 GLY A CA 1
ATOM 1493 C C . GLY A 1 191 ? -29.986 5.854 30.957 1.00 97.81 191 GLY A C 1
ATOM 1494 O O . GLY A 1 191 ? -30.278 6.868 30.322 1.00 97.81 191 GLY A O 1
ATOM 1495 N N . PHE A 1 192 ? -30.131 4.628 30.462 1.00 98.19 192 PHE A N 1
ATOM 1496 C CA . PHE A 1 192 ? -30.628 4.313 29.130 1.00 98.19 192 PHE A CA 1
ATOM 1497 C C . PHE A 1 192 ? -31.584 3.120 29.178 1.00 98.19 192 PHE A C 1
ATOM 1499 O O . PHE A 1 192 ? -31.308 2.125 29.849 1.00 98.19 192 PHE A O 1
ATOM 1506 N N . GLY A 1 193 ? -32.679 3.195 28.419 1.00 97.69 193 GLY A N 1
ATOM 1507 C CA . GLY A 1 193 ? -33.708 2.153 28.375 1.00 97.69 193 GLY A CA 1
ATOM 1508 C C . GLY A 1 193 ? -34.548 2.092 29.647 1.00 97.69 193 GLY A C 1
ATOM 1509 O O . GLY A 1 193 ? -34.861 3.125 30.241 1.00 97.69 193 GLY A O 1
ATOM 1510 N N . LEU A 1 194 ? -34.933 0.882 30.048 1.00 98.38 194 LEU A N 1
ATOM 1511 C CA . LEU A 1 194 ? -35.891 0.628 31.120 1.00 98.38 194 LEU A CA 1
ATOM 1512 C C . LEU A 1 194 ? -35.249 -0.144 32.279 1.00 98.38 194 LEU A C 1
ATOM 1514 O O . LEU A 1 194 ? -34.707 -1.235 32.094 1.00 98.38 194 LEU A O 1
ATOM 1518 N N . ALA A 1 195 ? -35.353 0.404 33.490 1.00 97.88 195 ALA A N 1
ATOM 1519 C CA . ALA A 1 195 ? -35.026 -0.289 34.734 1.00 97.88 195 ALA A CA 1
ATOM 1520 C C . ALA A 1 195 ? -36.017 -1.432 35.017 1.00 97.88 195 ALA A C 1
ATOM 1522 O O . ALA A 1 195 ? -35.626 -2.453 35.586 1.00 97.88 195 ALA A O 1
ATOM 1523 N N . ASP A 1 196 ? -37.271 -1.262 34.587 1.00 97.75 196 ASP A N 1
ATOM 1524 C CA . ASP A 1 196 ? -38.358 -2.238 34.657 1.00 97.75 196 ASP A CA 1
ATOM 1525 C C . ASP A 1 196 ? -39.182 -2.171 33.356 1.00 97.75 196 ASP A C 1
ATOM 1527 O O . ASP A 1 196 ? -39.704 -1.114 32.999 1.00 97.75 196 ASP A O 1
ATOM 1531 N N . VAL A 1 197 ? -39.236 -3.279 32.617 1.00 97.19 197 VAL A N 1
ATOM 1532 C CA . VAL A 1 197 ? -39.858 -3.396 31.297 1.00 97.19 197 VAL A CA 1
ATOM 1533 C C . VAL A 1 197 ? -41.360 -3.577 31.463 1.00 97.19 197 VAL A C 1
ATOM 1535 O O . VAL A 1 197 ? -42.123 -2.919 30.760 1.00 97.19 197 VAL A O 1
ATOM 1538 N N . GLU A 1 198 ? -41.791 -4.402 32.419 1.00 96.25 198 GLU A N 1
ATOM 1539 C CA . GLU A 1 198 ? -43.204 -4.650 32.710 1.00 96.25 198 GLU A CA 1
ATOM 1540 C C . GLU A 1 198 ? -43.946 -3.373 33.108 1.00 96.25 198 GLU A C 1
ATOM 1542 O O . GLU A 1 198 ? -45.095 -3.172 32.716 1.00 96.25 198 GLU A O 1
ATOM 1547 N N . HIS A 1 199 ? -43.278 -2.494 33.851 1.00 97.06 199 HIS A N 1
ATOM 1548 C CA . HIS A 1 199 ? -43.855 -1.248 34.352 1.00 97.06 199 HIS A CA 1
ATOM 1549 C C . HIS A 1 199 ? -43.403 -0.009 33.571 1.00 97.06 199 HIS A C 1
ATOM 1551 O O . HIS A 1 199 ? -43.768 1.107 33.937 1.00 97.06 199 HIS A O 1
ATOM 1557 N N . SER A 1 200 ? -42.617 -0.182 32.500 1.00 97.00 200 SER A N 1
ATOM 1558 C CA . SER A 1 200 ? -42.071 0.920 31.692 1.00 97.00 200 SER A CA 1
ATOM 1559 C C . SER A 1 200 ? -41.329 1.983 32.522 1.00 97.00 200 SER A C 1
ATOM 1561 O O . SER A 1 200 ? -41.413 3.180 32.245 1.00 97.00 200 SER A O 1
ATOM 1563 N N . VAL A 1 201 ? -40.593 1.557 33.554 1.00 98.19 201 VAL A N 1
ATOM 1564 C CA . VAL A 1 201 ? -39.819 2.463 34.414 1.00 98.19 201 VAL A CA 1
ATOM 1565 C C . VAL A 1 201 ? -38.495 2.784 33.724 1.00 98.19 201 VAL A C 1
ATOM 1567 O O . VAL A 1 201 ? -37.718 1.859 33.467 1.00 98.19 201 VAL A O 1
ATOM 1570 N N . PRO A 1 202 ? -38.184 4.060 33.439 1.00 98.12 202 PRO A N 1
ATOM 1571 C CA . PRO A 1 202 ? -36.935 4.427 32.787 1.00 98.12 202 PRO A CA 1
ATOM 1572 C C . PRO A 1 202 ? -35.731 4.143 33.687 1.00 98.12 202 PRO A C 1
ATOM 1574 O O . PRO A 1 202 ? -35.767 4.370 34.897 1.00 98.12 202 PRO A O 1
ATOM 1577 N N . ALA A 1 203 ? -34.642 3.679 33.080 1.00 98.25 203 ALA A N 1
ATOM 1578 C CA . ALA A 1 203 ? -33.350 3.634 33.745 1.00 98.25 203 ALA A CA 1
ATOM 1579 C C . ALA A 1 203 ? -32.759 5.047 33.851 1.00 98.25 203 ALA A C 1
ATOM 1581 O O . ALA A 1 203 ? -32.763 5.822 32.897 1.00 98.25 203 ALA A O 1
ATOM 1582 N N . THR A 1 204 ? -32.197 5.355 35.013 1.00 98.12 204 THR A N 1
ATOM 1583 C CA . THR A 1 204 ? -31.569 6.635 35.372 1.00 98.12 204 THR A CA 1
ATOM 1584 C C . THR A 1 204 ? -30.182 6.394 35.967 1.00 98.12 204 THR A C 1
ATOM 1586 O O . THR A 1 204 ? -29.818 5.269 36.318 1.00 98.12 204 THR A O 1
ATOM 1589 N N . GLU A 1 205 ? -29.390 7.442 36.154 1.00 96.44 205 GLU A N 1
ATOM 1590 C CA . GLU A 1 205 ? -28.120 7.386 36.884 1.00 96.44 205 GLU A CA 1
ATOM 1591 C C . GLU A 1 205 ? -28.274 6.955 38.355 1.00 96.44 205 GLU A C 1
ATOM 1593 O O . GLU A 1 205 ? -27.312 6.482 38.958 1.00 96.44 205 GLU A O 1
ATOM 1598 N N . THR A 1 206 ? -29.483 7.063 38.916 1.00 97.56 206 THR A N 1
ATOM 1599 C CA . THR A 1 206 ? -29.834 6.640 40.283 1.00 97.56 206 THR A CA 1
ATOM 1600 C C . THR A 1 206 ? -30.450 5.241 40.358 1.00 97.56 206 THR A C 1
ATOM 1602 O O . THR A 1 206 ? -30.741 4.756 41.454 1.00 97.56 206 THR A O 1
ATOM 1605 N N . THR A 1 207 ? -30.641 4.570 39.216 1.00 98.50 207 THR A N 1
ATOM 1606 C CA . THR A 1 207 ? -31.123 3.185 39.168 1.00 98.50 207 THR A CA 1
ATOM 1607 C C . THR A 1 207 ? -30.108 2.248 39.812 1.00 98.50 207 THR A C 1
ATOM 1609 O O . THR A 1 207 ? -28.916 2.282 39.497 1.00 98.50 207 THR A O 1
ATOM 1612 N N . ARG A 1 208 ? -30.592 1.405 40.724 1.00 98.12 208 ARG A N 1
ATOM 1613 C CA . ARG A 1 208 ? -29.785 0.465 41.492 1.00 98.12 208 ARG A CA 1
ATOM 1614 C C . ARG A 1 208 ? -29.796 -0.905 40.835 1.00 98.12 208 ARG A C 1
ATOM 1616 O O . ARG A 1 208 ? -30.833 -1.563 40.763 1.00 98.12 208 ARG A O 1
ATOM 1623 N N . TYR A 1 209 ? -28.621 -1.357 40.424 1.00 97.69 209 TYR A N 1
ATOM 1624 C CA . TYR A 1 209 ? -28.407 -2.692 39.877 1.00 97.69 209 TYR A CA 1
ATOM 1625 C C . TYR A 1 209 ? -27.593 -3.515 40.866 1.00 97.69 209 TYR A C 1
ATOM 1627 O O . TYR A 1 209 ? -26.824 -2.981 41.668 1.00 97.69 209 TYR A O 1
ATOM 1635 N N . ARG A 1 210 ? -27.704 -4.837 40.769 1.00 96.62 210 ARG A N 1
ATOM 1636 C CA . ARG A 1 210 ? -26.789 -5.744 41.466 1.00 96.62 210 ARG A CA 1
ATOM 1637 C C . ARG A 1 210 ? -25.361 -5.482 41.007 1.00 96.62 210 ARG A C 1
ATOM 1639 O O . ARG A 1 210 ? -25.094 -5.529 39.807 1.00 96.62 210 ARG A O 1
ATOM 1646 N N . THR A 1 211 ? -24.451 -5.252 41.949 1.00 96.38 211 THR A N 1
ATOM 1647 C CA . THR A 1 211 ? -23.021 -5.042 41.670 1.00 96.38 211 THR A CA 1
ATOM 1648 C C . THR A 1 211 ? -22.345 -6.312 41.173 1.00 96.38 211 THR A C 1
ATOM 1650 O O . THR A 1 211 ? -21.327 -6.231 40.477 1.00 96.38 211 THR A O 1
ATOM 1653 N N . ALA A 1 212 ? -22.910 -7.477 41.518 1.00 95.56 212 ALA A N 1
ATOM 1654 C CA . ALA A 1 212 ? -22.280 -8.776 41.346 1.00 95.56 212 ALA A CA 1
ATOM 1655 C C . ALA A 1 212 ? -20.836 -8.719 41.879 1.00 95.56 212 ALA A C 1
ATOM 1657 O O . ALA A 1 212 ? -20.559 -8.084 42.894 1.00 95.56 212 ALA A O 1
ATOM 1658 N N . SER A 1 213 ? -19.875 -9.343 41.204 1.00 96.62 213 SER A N 1
ATOM 1659 C CA . SER A 1 213 ? -18.515 -9.470 41.736 1.00 96.62 213 SER A CA 1
ATOM 1660 C C . SER A 1 213 ? -17.736 -8.165 41.967 1.00 96.62 213 SER A C 1
ATOM 1662 O O . SER A 1 213 ? -16.650 -8.237 42.530 1.00 96.62 213 SER A O 1
ATOM 1664 N N . ILE A 1 214 ? -18.267 -6.985 41.625 1.00 97.50 214 ILE A N 1
ATOM 1665 C CA . ILE A 1 214 ? -17.675 -5.695 42.024 1.00 97.50 214 ILE A CA 1
ATOM 1666 C C . ILE A 1 214 ? -17.698 -5.504 43.559 1.00 97.50 214 ILE A C 1
ATOM 1668 O O . ILE A 1 214 ? -16.887 -4.752 44.096 1.00 97.50 214 ILE A O 1
ATOM 1672 N N . ALA A 1 215 ? -18.528 -6.250 44.300 1.00 97.38 215 ALA A N 1
ATOM 1673 C CA . ALA A 1 215 ? -18.456 -6.307 45.768 1.00 97.38 215 ALA A CA 1
ATOM 1674 C C . ALA A 1 215 ? -17.099 -6.806 46.308 1.00 97.38 215 ALA A C 1
ATOM 1676 O O . ALA A 1 215 ? -16.706 -6.447 47.417 1.00 97.38 215 ALA A O 1
ATOM 1677 N N . LYS A 1 216 ? -16.347 -7.597 45.529 1.00 98.12 216 LYS A N 1
ATOM 1678 C CA . LYS A 1 216 ? -15.048 -8.151 45.942 1.00 98.12 216 LYS A CA 1
ATOM 1679 C C . LYS A 1 216 ? -13.980 -7.069 46.159 1.00 98.12 216 LYS A C 1
ATOM 1681 O O . LYS A 1 216 ? -13.390 -7.065 47.237 1.00 98.12 216 LYS A O 1
ATOM 1686 N N . PRO A 1 217 ? -13.761 -6.126 45.221 1.00 98.25 217 PRO A N 1
ATOM 1687 C CA . PRO A 1 217 ? -12.965 -4.928 45.465 1.00 98.25 217 PRO A CA 1
ATOM 1688 C C . PRO A 1 217 ? -13.301 -4.185 46.762 1.00 98.25 217 PRO A C 1
ATOM 1690 O O . PRO A 1 217 ? -12.395 -3.800 47.496 1.00 98.25 217 PRO A O 1
ATOM 1693 N N . MET A 1 218 ? -14.590 -3.999 47.064 1.00 98.38 218 MET A N 1
ATOM 1694 C CA . MET A 1 218 ? -15.027 -3.307 48.280 1.00 98.38 218 MET A CA 1
ATOM 1695 C C . MET A 1 218 ? -14.715 -4.126 49.541 1.00 98.38 218 MET A C 1
ATOM 1697 O O . MET A 1 218 ? -14.169 -3.594 50.502 1.00 98.38 218 MET A O 1
ATOM 1701 N N . THR A 1 219 ? -14.968 -5.437 49.512 1.00 98.38 219 THR A N 1
ATOM 1702 C CA . THR A 1 219 ? -14.585 -6.368 50.590 1.00 98.38 219 THR A CA 1
ATOM 1703 C C . THR A 1 219 ? -13.079 -6.357 50.834 1.00 98.38 219 THR A C 1
ATOM 1705 O O . THR A 1 219 ? -12.631 -6.320 51.977 1.00 98.38 219 THR A O 1
ATOM 1708 N N . ALA A 1 220 ? -12.283 -6.352 49.765 1.00 98.50 220 ALA A N 1
ATOM 1709 C CA . ALA A 1 220 ? -10.834 -6.267 49.865 1.00 98.50 220 ALA A CA 1
ATOM 1710 C C . ALA A 1 220 ? -10.385 -4.948 50.513 1.00 98.50 220 ALA A C 1
ATOM 1712 O O . ALA A 1 220 ? -9.486 -4.975 51.347 1.00 98.50 220 ALA A O 1
ATOM 1713 N N . ALA A 1 221 ? -11.038 -3.822 50.204 1.00 98.44 221 ALA A N 1
ATOM 1714 C CA . ALA A 1 221 ? -10.759 -2.545 50.861 1.00 98.44 221 ALA A CA 1
ATOM 1715 C C . ALA A 1 221 ? -11.069 -2.580 52.370 1.00 98.44 221 ALA A C 1
ATOM 1717 O O . ALA A 1 221 ? -10.263 -2.098 53.159 1.00 98.44 221 ALA A O 1
ATOM 1718 N N . VAL A 1 222 ? -12.165 -3.226 52.794 1.00 98.56 222 VAL A N 1
ATOM 1719 C CA . VAL A 1 222 ? -12.465 -3.435 54.226 1.00 98.56 222 VAL A CA 1
ATOM 1720 C C . VAL A 1 222 ? -11.359 -4.244 54.910 1.00 98.56 222 VAL A C 1
ATOM 1722 O O . VAL A 1 222 ? -10.812 -3.812 55.922 1.00 98.56 222 VAL A O 1
ATOM 1725 N N . VAL A 1 223 ? -10.990 -5.400 54.346 1.00 98.56 223 VAL A N 1
ATOM 1726 C CA . VAL A 1 223 ? -9.961 -6.290 54.918 1.00 98.56 223 VAL A CA 1
ATOM 1727 C C . VAL A 1 223 ? -8.603 -5.590 55.012 1.00 98.56 223 VAL A C 1
ATOM 1729 O O . VAL A 1 223 ? -7.915 -5.702 56.025 1.00 98.56 223 VAL A O 1
ATOM 1732 N N . LEU A 1 224 ? -8.218 -4.845 53.976 1.00 98.44 224 LEU A N 1
ATOM 1733 C CA . LEU A 1 224 ? -6.960 -4.103 53.959 1.00 98.44 224 LEU A CA 1
ATOM 1734 C C . LEU A 1 224 ? -6.973 -2.911 54.927 1.00 98.44 224 LEU A C 1
ATOM 1736 O O . LEU A 1 224 ? -5.955 -2.649 55.557 1.00 98.44 224 LEU A O 1
ATOM 1740 N N . SER A 1 225 ? -8.116 -2.255 55.132 1.00 98.19 225 SER A N 1
ATOM 1741 C CA . SER A 1 225 ? -8.258 -1.218 56.162 1.00 98.19 225 SER A CA 1
ATOM 1742 C C . SER A 1 225 ? -8.128 -1.798 57.578 1.00 98.19 225 SER A C 1
ATOM 1744 O O . SER A 1 225 ? -7.514 -1.193 58.457 1.00 98.19 225 SER A O 1
ATOM 1746 N N . LEU A 1 226 ? -8.650 -3.007 57.824 1.00 98.12 226 LEU A N 1
ATOM 1747 C CA . LEU A 1 226 ? -8.440 -3.713 59.096 1.00 98.12 226 LEU A CA 1
ATOM 1748 C C . LEU A 1 226 ? -6.963 -4.082 59.306 1.00 98.12 226 LEU A C 1
ATOM 1750 O O . LEU A 1 226 ? -6.467 -3.982 60.429 1.00 98.12 226 LEU A O 1
ATOM 1754 N N . MET A 1 227 ? -6.249 -4.443 58.235 1.00 97.62 227 MET A N 1
ATOM 1755 C CA . MET A 1 227 ? -4.802 -4.666 58.281 1.00 97.62 227 MET A CA 1
ATOM 1756 C C . MET A 1 227 ? -4.034 -3.388 58.643 1.00 97.62 227 MET A C 1
ATOM 1758 O O . MET A 1 227 ? -3.190 -3.425 59.534 1.00 97.62 227 MET A O 1
ATOM 1762 N N . GLU A 1 228 ? -4.346 -2.252 58.010 1.00 95.88 228 GLU A N 1
ATOM 1763 C CA . GLU A 1 228 ? -3.713 -0.958 58.323 1.00 95.88 228 GLU A CA 1
ATOM 1764 C C . GLU A 1 228 ? -3.883 -0.557 59.791 1.00 95.88 228 GLU A C 1
ATOM 1766 O O . GLU A 1 228 ? -2.972 0.000 60.398 1.00 95.88 228 GLU A O 1
ATOM 1771 N N . ASN A 1 229 ? -5.033 -0.890 60.378 1.00 94.75 229 ASN A N 1
ATOM 1772 C CA . ASN A 1 229 ? -5.347 -0.589 61.773 1.00 94.75 229 ASN A CA 1
ATOM 1773 C C . ASN A 1 229 ? -4.825 -1.648 62.764 1.00 94.75 229 ASN A C 1
ATOM 1775 O O . ASN A 1 229 ? -5.196 -1.621 63.937 1.00 94.75 229 ASN A O 1
ATOM 1779 N N . GLY A 1 230 ? -4.002 -2.603 62.313 1.00 95.69 230 GLY A N 1
ATOM 1780 C CA . GLY A 1 230 ? -3.411 -3.647 63.158 1.00 95.69 230 GLY A CA 1
ATOM 1781 C C . GLY A 1 230 ? -4.410 -4.679 63.693 1.00 95.69 230 GLY A C 1
ATOM 1782 O O . GLY A 1 230 ? -4.079 -5.437 64.600 1.00 95.69 230 GLY A O 1
ATOM 1783 N N . ARG A 1 231 ? -5.633 -4.716 63.149 1.00 97.00 231 ARG A N 1
ATOM 1784 C CA . ARG A 1 231 ? -6.698 -5.656 63.543 1.00 97.00 231 ARG A CA 1
ATOM 1785 C C . ARG A 1 231 ? -6.561 -7.012 62.847 1.00 97.00 231 ARG A C 1
ATOM 1787 O O . ARG A 1 231 ? -7.166 -7.987 63.280 1.00 97.00 231 ARG A O 1
ATOM 1794 N N . LEU A 1 232 ? -5.797 -7.070 61.755 1.00 95.75 232 LEU A N 1
ATOM 1795 C CA . LEU A 1 232 ? -5.624 -8.256 60.923 1.00 95.75 232 LEU A CA 1
ATOM 1796 C C . LEU A 1 232 ? -4.208 -8.329 60.329 1.00 95.75 232 LEU A C 1
ATOM 1798 O O . LEU A 1 232 ? -3.651 -7.320 59.911 1.00 95.75 232 LEU A O 1
ATOM 1802 N N . THR A 1 233 ? -3.672 -9.540 60.190 1.00 96.69 233 THR A N 1
ATOM 1803 C CA . THR A 1 233 ? -2.453 -9.849 59.435 1.00 96.69 233 THR A CA 1
ATOM 1804 C C . THR A 1 233 ? -2.825 -10.735 58.249 1.00 96.69 233 THR A C 1
ATOM 1806 O O . THR A 1 233 ? -3.548 -11.720 58.391 1.00 96.69 233 THR A O 1
ATOM 1809 N N . LEU A 1 234 ? -2.348 -10.395 57.048 1.00 97.38 234 LEU A N 1
ATOM 1810 C CA . LEU A 1 234 ? -2.768 -11.083 55.820 1.00 97.38 234 LEU A CA 1
ATOM 1811 C C . LEU A 1 234 ? -2.295 -12.541 55.722 1.00 97.38 234 LEU A C 1
ATOM 1813 O O . LEU A 1 234 ? -2.917 -13.332 55.014 1.00 97.38 234 LEU A O 1
ATOM 1817 N N . ASP A 1 235 ? -1.196 -12.876 56.389 1.00 96.19 235 ASP A N 1
ATOM 1818 C CA . ASP A 1 235 ? -0.509 -14.164 56.262 1.00 96.19 235 ASP A CA 1
ATOM 1819 C C . ASP A 1 235 ? -0.788 -15.125 57.432 1.00 96.19 235 ASP A C 1
ATOM 1821 O O . ASP A 1 235 ? -0.253 -16.229 57.457 1.00 96.19 235 ASP A O 1
ATOM 1825 N N . GLU A 1 236 ? -1.674 -14.739 58.355 1.00 95.62 236 GLU A N 1
ATOM 1826 C CA . GLU A 1 236 ? -2.186 -15.626 59.405 1.00 95.62 236 GLU A CA 1
ATOM 1827 C C . GLU A 1 236 ? -3.242 -16.601 58.851 1.00 95.62 236 GLU A C 1
ATOM 1829 O O . GLU A 1 236 ? -3.953 -16.266 57.888 1.00 95.62 236 GLU A O 1
ATOM 1834 N N . PRO A 1 237 ? -3.392 -17.797 59.454 1.00 96.88 237 PRO A N 1
ATOM 1835 C CA . PRO A 1 237 ? -4.491 -18.702 59.147 1.00 96.88 237 PRO A CA 1
ATOM 1836 C C . PRO A 1 237 ? -5.850 -18.029 59.361 1.00 96.88 237 PRO A C 1
ATOM 1838 O O . PRO A 1 237 ? -6.065 -17.310 60.336 1.00 96.88 237 PRO A O 1
ATOM 1841 N N . VAL A 1 238 ? -6.810 -18.293 58.474 1.00 97.06 238 VAL A N 1
ATOM 1842 C CA . VAL A 1 238 ? -8.165 -17.715 58.577 1.00 97.06 238 VAL A CA 1
ATOM 1843 C C . VAL A 1 238 ? -8.884 -18.087 59.878 1.00 97.06 238 VAL A C 1
ATOM 1845 O O . VAL A 1 238 ? -9.728 -17.321 60.339 1.00 97.06 238 VAL A O 1
ATOM 1848 N N . GLN A 1 239 ? -8.522 -19.215 60.498 1.00 96.38 239 GLN A N 1
ATOM 1849 C CA . GLN A 1 239 ? -9.039 -19.674 61.790 1.00 96.38 239 GLN A CA 1
ATOM 1850 C C . GLN A 1 239 ? -8.719 -18.716 62.943 1.00 96.38 239 GLN A C 1
ATOM 1852 O O . GLN A 1 239 ? -9.467 -18.677 63.915 1.00 96.38 239 GLN A O 1
ATOM 1857 N N . THR A 1 240 ? -7.672 -17.894 62.820 1.00 96.50 240 THR A N 1
ATOM 1858 C CA . THR A 1 240 ? -7.362 -16.834 63.790 1.00 96.50 240 THR A CA 1
ATOM 1859 C C . THR A 1 240 ? -8.520 -15.842 63.930 1.00 96.50 240 THR A C 1
ATOM 1861 O O . THR A 1 240 ? -8.766 -15.331 65.019 1.00 96.50 240 THR A O 1
ATOM 1864 N N . TYR A 1 241 ? -9.259 -15.596 62.843 1.00 96.75 241 TYR A N 1
ATOM 1865 C CA . TYR A 1 241 ? -10.393 -14.665 62.806 1.00 96.75 241 TYR A CA 1
ATOM 1866 C C . TYR A 1 241 ? -11.746 -15.377 62.748 1.00 96.75 241 TYR A C 1
ATOM 1868 O O . TYR A 1 241 ? -12.758 -14.810 63.146 1.00 96.75 241 TYR A O 1
ATOM 1876 N N . VAL A 1 242 ? -11.779 -16.619 62.260 1.00 96.19 242 VAL A N 1
ATOM 1877 C CA . VAL A 1 242 ? -12.993 -17.438 62.156 1.00 96.19 242 VAL A CA 1
ATOM 1878 C C . VAL A 1 242 ? -12.744 -18.796 62.828 1.00 96.19 242 VAL A C 1
ATOM 1880 O O . VAL A 1 242 ? -12.540 -19.784 62.120 1.00 96.19 242 VAL A O 1
ATOM 1883 N N . PRO A 1 243 ? -12.751 -18.878 64.175 1.00 93.50 243 PRO A N 1
ATOM 1884 C CA . PRO A 1 243 ? -12.404 -20.105 64.905 1.00 93.50 243 PRO A CA 1
ATOM 1885 C C . PRO A 1 243 ? -13.289 -21.309 64.559 1.00 93.50 243 PRO A C 1
ATOM 1887 O O . PRO A 1 243 ? -12.838 -22.448 64.613 1.00 93.50 243 PRO A O 1
ATOM 1890 N N . ASP A 1 244 ? -14.535 -21.050 64.154 1.00 89.25 244 ASP A N 1
ATOM 1891 C CA . ASP A 1 244 ? -15.502 -22.075 63.751 1.00 89.25 244 ASP A CA 1
ATOM 1892 C C . ASP A 1 244 ? -15.275 -22.603 62.319 1.00 89.25 244 ASP A C 1
ATOM 1894 O O . ASP A 1 244 ? -15.975 -23.518 61.880 1.00 89.25 244 ASP A O 1
ATOM 1898 N N . TYR A 1 245 ? -14.336 -22.033 61.549 1.00 94.50 245 TYR A N 1
ATOM 1899 C CA . TYR A 1 245 ? -14.024 -22.537 60.213 1.00 94.50 245 TYR A CA 1
ATOM 1900 C C . TYR A 1 245 ? -13.194 -23.830 60.313 1.00 94.50 245 TYR A C 1
ATOM 1902 O O . TYR A 1 245 ? -12.112 -23.805 60.904 1.00 94.50 245 TYR A O 1
ATOM 1910 N N . PRO A 1 246 ? -13.638 -24.956 59.716 1.00 94.38 246 PRO A N 1
ATOM 1911 C CA . PRO A 1 246 ? -12.986 -26.246 59.918 1.00 94.38 246 PRO A CA 1
ATOM 1912 C C . PRO A 1 246 ? -11.513 -26.252 59.505 1.00 94.38 246 PRO A C 1
ATOM 1914 O O . PRO A 1 246 ? -11.146 -25.717 58.453 1.00 94.38 246 PRO A O 1
ATOM 1917 N N . GLU A 1 247 ? -10.681 -26.934 60.292 1.00 92.94 247 GLU A N 1
ATOM 1918 C CA . GLU A 1 247 ? -9.299 -27.232 59.918 1.00 92.94 247 GLU A CA 1
ATOM 1919 C C . GLU A 1 247 ? -9.244 -27.971 58.574 1.00 92.94 247 GLU A C 1
ATOM 1921 O O . GLU A 1 247 ? -10.031 -28.879 58.285 1.00 92.94 247 GLU A O 1
ATOM 1926 N N . LYS A 1 248 ? -8.309 -27.553 57.719 1.00 94.44 248 LYS A N 1
ATOM 1927 C CA . LYS A 1 248 ? -8.136 -28.088 56.363 1.00 94.44 248 LYS A CA 1
ATOM 1928 C C . LYS A 1 248 ? -6.803 -28.809 56.249 1.00 94.44 248 LYS A C 1
ATOM 1930 O O . LYS A 1 248 ? -5.894 -28.606 57.040 1.00 94.44 248 LYS A O 1
ATOM 1935 N N . ARG A 1 249 ? -6.661 -29.620 55.195 1.00 95.00 249 ARG A N 1
ATOM 1936 C CA . ARG A 1 249 ? -5.393 -30.301 54.871 1.00 95.00 249 ARG A CA 1
ATOM 1937 C C . ARG A 1 249 ? -4.203 -29.332 54.787 1.00 95.00 249 ARG A C 1
ATOM 1939 O O . ARG A 1 249 ? -3.090 -29.717 55.123 1.00 95.00 249 ARG A O 1
ATOM 1946 N N . TRP A 1 250 ? -4.444 -28.114 54.304 1.00 96.12 250 TRP A N 1
ATOM 1947 C CA . TRP A 1 250 ? -3.465 -27.035 54.217 1.00 96.12 250 TRP A CA 1
ATOM 1948 C C . TRP A 1 250 ? -4.051 -25.774 54.848 1.00 96.12 250 TRP A C 1
ATOM 1950 O O . TRP A 1 250 ? -5.239 -25.501 54.659 1.00 96.12 250 TRP A O 1
ATOM 1960 N N . GLN A 1 251 ? -3.225 -24.994 55.544 1.00 95.25 251 GLN A N 1
ATOM 1961 C CA . GLN A 1 251 ? -3.640 -23.699 56.081 1.00 95.25 251 GLN A CA 1
ATOM 1962 C C . GLN A 1 251 ? -3.924 -22.713 54.945 1.00 95.25 251 GLN A C 1
ATOM 1964 O O . GLN A 1 251 ? -3.175 -22.637 53.969 1.00 95.25 251 GLN A O 1
ATOM 1969 N N . VAL A 1 252 ? -5.013 -21.959 55.085 1.00 97.06 252 VAL A N 1
ATOM 1970 C CA . VAL A 1 252 ? -5.418 -20.907 54.148 1.00 97.06 252 VAL A CA 1
ATOM 1971 C C . VAL A 1 252 ? -5.249 -19.568 54.844 1.00 97.06 252 VAL A C 1
ATOM 1973 O O . VAL A 1 252 ? -5.707 -19.418 55.974 1.00 97.06 252 VAL A O 1
ATOM 1976 N N . THR A 1 253 ? -4.641 -18.597 54.167 1.00 98.00 253 THR A N 1
ATOM 1977 C CA . THR A 1 253 ? -4.462 -17.239 54.696 1.00 98.00 253 THR A CA 1
ATOM 1978 C C . THR A 1 253 ? -5.383 -16.226 54.020 1.00 98.00 253 THR A C 1
ATOM 1980 O O . THR A 1 253 ? -5.864 -16.426 52.896 1.00 98.00 253 THR A O 1
ATOM 1983 N N . THR A 1 254 ? -5.595 -15.087 54.678 1.00 98.12 254 THR A N 1
ATOM 1984 C CA . THR A 1 254 ? -6.375 -13.961 54.141 1.00 98.12 254 THR A CA 1
ATOM 1985 C C . THR A 1 254 ? -5.801 -13.452 52.810 1.00 98.12 254 THR A C 1
ATOM 1987 O O . THR A 1 254 ? -6.555 -13.215 51.861 1.00 98.12 254 THR A O 1
ATOM 1990 N N . ARG A 1 255 ? -4.466 -13.363 52.679 1.00 98.06 255 ARG A N 1
ATOM 1991 C CA . ARG A 1 255 ? -3.773 -12.986 51.431 1.00 98.06 255 ARG A CA 1
ATOM 1992 C C . ARG A 1 255 ? -4.157 -13.906 50.282 1.00 98.06 255 ARG A C 1
ATOM 1994 O O . ARG A 1 255 ? -4.461 -13.450 49.178 1.00 98.06 255 ARG A O 1
ATOM 2001 N N . GLN A 1 256 ? -4.143 -15.211 50.540 1.00 98.19 256 GLN A N 1
ATOM 2002 C CA . GLN A 1 256 ? -4.438 -16.210 49.523 1.00 98.19 256 GLN A CA 1
ATOM 2003 C C . GLN A 1 256 ? -5.903 -16.141 49.089 1.00 98.19 256 GLN A C 1
ATOM 2005 O O . GLN A 1 256 ? -6.188 -16.299 47.904 1.00 98.19 256 GLN A O 1
ATOM 2010 N N . LEU A 1 257 ? -6.842 -15.865 49.996 1.00 98.06 257 LEU A N 1
ATOM 2011 C CA . LEU A 1 257 ? -8.241 -15.656 49.615 1.00 98.06 257 LEU A CA 1
ATOM 2012 C C . LEU A 1 257 ? -8.420 -14.400 48.751 1.00 98.06 257 LEU A C 1
ATOM 2014 O O . LEU A 1 257 ? -9.055 -14.481 47.696 1.00 98.06 257 LEU A O 1
ATOM 2018 N N . LEU A 1 258 ? -7.808 -13.274 49.143 1.00 98.25 258 LEU A N 1
ATOM 2019 C CA . LEU A 1 258 ? -7.864 -12.010 48.395 1.00 98.25 258 LEU A CA 1
ATOM 2020 C C . LEU A 1 258 ? -7.346 -12.176 46.957 1.00 98.25 258 LEU A C 1
ATOM 2022 O O . LEU A 1 258 ? -7.950 -11.652 46.019 1.00 98.25 258 LEU A O 1
ATOM 2026 N N . GLY A 1 259 ? -6.268 -12.947 46.786 1.00 97.50 259 GLY A N 1
ATOM 2027 C CA . GLY A 1 259 ? -5.640 -13.244 45.497 1.00 97.50 259 GLY A CA 1
ATOM 2028 C C . GLY A 1 259 ? -6.246 -14.403 44.697 1.00 97.50 259 GLY A C 1
ATOM 2029 O O . GLY A 1 259 ? -5.701 -14.746 43.649 1.00 97.50 259 GLY A O 1
ATOM 2030 N N . HIS A 1 260 ? -7.329 -15.040 45.164 1.00 97.88 260 HIS A N 1
ATOM 2031 C CA . HIS A 1 260 ? -7.879 -16.277 44.574 1.00 97.88 260 HIS A CA 1
ATOM 2032 C C . HIS A 1 260 ? -6.873 -17.446 44.485 1.00 97.88 260 HIS A C 1
ATOM 2034 O O . HIS A 1 260 ? -6.878 -18.245 43.547 1.00 97.88 260 HIS A O 1
ATOM 2040 N N . LEU A 1 261 ? -6.013 -17.553 45.493 1.00 97.81 261 LEU A N 1
ATOM 2041 C CA . LEU A 1 261 ? -5.012 -18.601 45.673 1.00 97.81 261 LEU A CA 1
ATOM 2042 C C . LEU A 1 261 ? -5.359 -19.575 46.810 1.00 97.81 261 LEU A C 1
ATOM 2044 O O . LEU A 1 261 ? -4.651 -20.557 46.984 1.00 97.81 261 LEU A O 1
ATOM 2048 N N . GLY A 1 262 ? -6.420 -19.330 47.587 1.00 96.75 262 GLY A N 1
ATOM 2049 C CA . GLY A 1 262 ? -6.702 -20.055 48.837 1.00 96.75 262 GLY A CA 1
ATOM 2050 C C . GLY A 1 262 ? -7.281 -21.470 48.713 1.00 96.75 262 GLY A C 1
ATOM 2051 O O . GLY A 1 262 ? -7.520 -22.106 49.729 1.00 96.75 262 GLY A O 1
ATOM 2052 N N . GLY A 1 263 ? -7.564 -21.974 47.507 1.00 96.44 263 GLY A N 1
ATOM 2053 C CA . GLY A 1 263 ? -8.066 -23.345 47.309 1.00 96.44 263 GLY A CA 1
ATOM 2054 C C . GLY A 1 263 ? -9.526 -23.593 47.720 1.00 96.44 263 GLY A C 1
ATOM 2055 O O . GLY A 1 263 ? -10.028 -24.697 47.511 1.00 96.44 263 GLY A O 1
ATOM 2056 N N . VAL A 1 264 ? -10.239 -22.593 48.254 1.00 96.62 264 VAL A N 1
ATOM 2057 C CA . VAL A 1 264 ? -11.687 -22.668 48.521 1.00 96.62 264 VAL A CA 1
ATOM 2058 C C . VAL A 1 264 ? -12.443 -22.763 47.193 1.00 96.62 264 VAL A C 1
ATOM 2060 O O . VAL A 1 264 ? -12.296 -21.899 46.327 1.00 96.62 264 VAL A O 1
ATOM 2063 N N . ARG A 1 265 ? -13.267 -23.801 47.017 1.00 95.44 265 ARG A N 1
ATOM 2064 C CA . ARG A 1 265 ? -13.989 -24.063 45.758 1.00 95.44 265 ARG A CA 1
ATOM 2065 C C . ARG A 1 265 ? -14.940 -22.934 45.346 1.00 95.44 265 ARG A C 1
ATOM 2067 O O . ARG A 1 265 ? -15.388 -22.149 46.175 1.00 95.44 265 ARG A O 1
ATOM 2074 N N . HIS A 1 266 ? -15.318 -22.911 44.070 1.00 94.50 266 HIS A N 1
ATOM 2075 C CA . HIS A 1 266 ? -16.432 -22.093 43.587 1.00 94.50 266 HIS A CA 1
ATOM 2076 C C . HIS A 1 266 ? -17.768 -22.870 43.615 1.00 94.50 266 HIS A C 1
ATOM 2078 O O . HIS A 1 266 ? -17.848 -23.954 44.203 1.00 94.50 266 HIS A O 1
ATOM 2084 N N . TYR A 1 267 ? -18.821 -22.307 43.011 1.00 90.75 267 TYR A N 1
ATOM 2085 C CA . TYR A 1 267 ? -20.139 -22.940 42.914 1.00 90.75 267 TYR A CA 1
ATOM 2086 C C . TYR A 1 267 ? -20.062 -24.276 42.156 1.00 90.75 267 TYR A C 1
ATOM 2088 O O . TYR A 1 267 ? -19.400 -24.360 41.122 1.00 90.75 267 TYR A O 1
ATOM 2096 N N . LYS A 1 268 ? -20.745 -25.309 42.661 1.00 87.69 268 LYS A N 1
ATOM 2097 C CA . LYS A 1 268 ? -20.862 -26.641 42.038 1.00 87.69 268 LYS A CA 1
ATOM 2098 C C . LYS A 1 268 ? -22.007 -26.718 41.022 1.00 87.69 268 LYS A C 1
ATOM 2100 O O . LYS A 1 268 ? -21.981 -27.579 40.150 1.00 87.69 268 LYS A O 1
ATOM 2105 N N . SER A 1 269 ? -23.019 -25.856 41.141 1.00 82.62 269 SER A N 1
ATOM 2106 C CA . SER A 1 269 ? -24.231 -25.898 40.313 1.00 82.62 269 SER A CA 1
ATOM 2107 C C . SER A 1 269 ? -24.950 -24.546 40.248 1.00 82.62 269 SER A C 1
ATOM 2109 O O . SER A 1 269 ? -24.653 -23.623 41.015 1.00 82.62 269 SER A O 1
ATOM 2111 N N . SER A 1 270 ? -25.944 -24.448 39.360 1.00 76.88 270 SER A N 1
ATOM 2112 C CA . SER A 1 270 ? -26.858 -23.303 39.276 1.00 76.88 270 SER A CA 1
ATOM 2113 C C . SER A 1 270 ? -27.665 -23.087 40.560 1.00 76.88 270 SER A C 1
ATOM 2115 O O . SER A 1 270 ? -27.969 -21.945 40.897 1.00 76.88 270 SER A O 1
ATOM 2117 N N . ALA A 1 271 ? -27.951 -24.155 41.312 1.00 80.25 271 ALA A N 1
ATOM 2118 C CA . ALA A 1 271 ? -28.644 -24.077 42.596 1.00 80.25 271 ALA A CA 1
ATOM 2119 C C . ALA A 1 271 ? -27.829 -23.313 43.655 1.00 80.25 271 ALA A C 1
ATOM 2121 O O . ALA A 1 271 ? -28.400 -22.586 44.459 1.00 80.25 271 ALA A O 1
ATOM 2122 N N . GLU A 1 272 ? -26.494 -23.409 43.631 1.00 86.94 272 GLU A N 1
ATOM 2123 C CA . GLU A 1 272 ? -25.633 -22.591 44.497 1.00 86.94 272 GLU A CA 1
ATOM 2124 C C . GLU A 1 272 ? -25.425 -21.175 43.926 1.00 86.94 272 GLU A C 1
ATOM 2126 O O . GLU A 1 272 ? -25.405 -20.181 44.659 1.00 86.94 272 GLU A O 1
ATOM 2131 N N . SER A 1 273 ? -25.275 -21.041 42.602 1.00 83.44 273 SER A N 1
ATOM 2132 C CA . SER A 1 273 ? -25.011 -19.734 41.989 1.00 83.44 273 SER A CA 1
ATOM 2133 C C . SER A 1 273 ? -26.232 -18.813 41.950 1.00 83.44 273 SER A C 1
ATOM 2135 O O . SER A 1 273 ? -26.040 -17.598 41.969 1.00 83.44 273 SER A O 1
ATOM 2137 N N . SER A 1 274 ? -27.444 -19.372 41.914 1.00 85.62 274 SER A N 1
ATOM 2138 C CA . SER A 1 274 ? -28.737 -18.677 41.820 1.00 85.62 274 SER A CA 1
ATOM 2139 C C . SER A 1 274 ? -29.714 -19.152 42.903 1.00 85.62 274 SER A C 1
ATOM 2141 O O . SER A 1 274 ? -30.905 -19.296 42.648 1.00 85.62 274 SER A O 1
ATOM 2143 N N . SER A 1 275 ? -29.203 -19.438 44.103 1.00 88.06 275 SER A N 1
ATOM 2144 C CA . SER A 1 275 ? -30.014 -19.912 45.229 1.00 88.06 275 SER A CA 1
ATOM 2145 C C . SER A 1 275 ? -31.157 -18.953 45.566 1.00 88.06 275 SER A C 1
ATOM 2147 O O . SER A 1 275 ? -31.010 -17.735 45.492 1.00 88.06 275 SER A O 1
ATOM 2149 N N . THR A 1 276 ? -32.289 -19.507 45.984 1.00 91.00 276 THR A N 1
ATOM 2150 C CA . THR A 1 276 ? -33.423 -18.758 46.545 1.00 91.00 276 THR A CA 1
ATOM 2151 C C . THR A 1 276 ? -33.495 -18.869 48.069 1.00 91.00 276 THR A C 1
ATOM 2153 O O . THR A 1 276 ? -34.435 -18.358 48.670 1.00 91.00 276 THR A O 1
ATOM 2156 N N . ALA A 1 277 ? -32.542 -19.562 48.701 1.00 90.75 277 ALA A N 1
ATOM 2157 C CA . ALA A 1 277 ? -32.467 -19.658 50.154 1.00 90.75 277 ALA A CA 1
ATOM 2158 C C . ALA A 1 277 ? -31.936 -18.348 50.749 1.00 90.75 277 ALA A C 1
ATOM 2160 O O . ALA A 1 277 ? -30.932 -17.813 50.275 1.00 90.75 277 ALA A O 1
ATOM 2161 N N . HIS A 1 278 ? -32.596 -17.870 51.803 1.00 92.56 278 HIS A N 1
ATOM 2162 C CA . HIS A 1 278 ? -32.207 -16.658 52.513 1.00 92.56 278 HIS A CA 1
ATOM 2163 C C . HIS A 1 278 ? -31.307 -16.971 53.714 1.00 92.56 278 HIS A C 1
ATOM 2165 O O . HIS A 1 278 ? -31.564 -17.918 54.461 1.00 92.56 278 HIS A O 1
ATOM 2171 N N . PHE A 1 279 ? -30.276 -16.153 53.917 1.00 92.19 279 PHE A N 1
ATOM 2172 C CA . PHE A 1 279 ? -29.290 -16.286 54.985 1.00 92.19 279 PHE A CA 1
ATOM 2173 C C . PHE A 1 279 ? -29.208 -14.984 55.781 1.00 92.19 279 PHE A C 1
ATOM 2175 O O . PHE A 1 279 ? -28.810 -13.955 55.250 1.00 92.19 279 PHE A O 1
ATOM 2182 N N . PHE A 1 280 ? -29.536 -15.039 57.072 1.00 89.38 280 PHE A N 1
ATOM 2183 C CA . PHE A 1 280 ? -29.549 -13.853 57.938 1.00 89.38 280 PHE A CA 1
ATOM 2184 C C . PHE A 1 280 ? -28.161 -13.442 58.456 1.00 89.38 280 PHE A C 1
ATOM 2186 O O . PHE A 1 280 ? -28.012 -12.356 59.000 1.00 89.38 280 PHE A O 1
ATOM 2193 N N . SER A 1 281 ? -27.140 -14.292 58.305 1.00 91.00 281 SER A N 1
ATOM 2194 C CA . SER A 1 281 ? -25.763 -13.998 58.729 1.00 91.00 281 SER A CA 1
ATOM 2195 C C . SER A 1 281 ? -24.729 -14.654 57.813 1.00 91.00 281 SER A C 1
ATOM 2197 O O . SER A 1 281 ? -24.986 -15.723 57.244 1.00 91.00 281 SER A O 1
ATOM 2199 N N . LEU A 1 282 ? -23.518 -14.088 57.726 1.00 91.25 282 LEU A N 1
ATOM 2200 C CA . LEU A 1 282 ? -22.425 -14.718 56.973 1.00 91.25 282 LEU A CA 1
ATOM 2201 C C . LEU A 1 282 ? -22.040 -16.081 57.558 1.00 91.25 282 LEU A C 1
ATOM 2203 O O . LEU A 1 282 ? -21.805 -17.020 56.800 1.00 91.25 282 LEU A O 1
ATOM 2207 N N . SER A 1 283 ? -22.071 -16.234 58.885 1.00 89.12 283 SER A N 1
ATOM 2208 C CA . SER A 1 283 ? -21.806 -17.515 59.555 1.00 89.12 283 SER A CA 1
ATOM 2209 C C . SER A 1 283 ? -22.770 -18.625 59.118 1.00 89.12 283 SER A C 1
ATOM 2211 O O . SER A 1 283 ? -22.354 -19.768 58.927 1.00 89.12 283 SER A O 1
ATOM 2213 N N . SER A 1 284 ? -24.048 -18.302 58.884 1.00 91.12 284 SER A N 1
ATOM 2214 C CA . SER A 1 284 ? -25.015 -19.258 58.332 1.00 91.12 284 SER A CA 1
ATOM 2215 C C . SER A 1 284 ? -24.708 -19.605 56.871 1.00 91.12 284 SER A C 1
ATOM 2217 O O . SER A 1 284 ? -24.792 -20.771 56.487 1.00 91.12 284 SER A O 1
ATOM 2219 N N . ALA A 1 285 ? -24.275 -18.622 56.076 1.00 90.38 285 ALA A N 1
ATOM 2220 C CA . ALA A 1 285 ? -23.911 -18.816 54.677 1.00 90.38 285 ALA A CA 1
ATOM 2221 C C . ALA A 1 285 ? -22.636 -19.659 54.507 1.00 90.38 285 ALA A C 1
ATOM 2223 O O . ALA A 1 285 ? -22.569 -20.473 53.580 1.00 90.38 285 ALA A O 1
ATOM 2224 N N . LEU A 1 286 ? -21.652 -19.523 55.408 1.00 92.00 286 LEU A N 1
ATOM 2225 C CA . LEU A 1 286 ? -20.407 -20.300 55.385 1.00 92.00 286 LEU A CA 1
ATOM 2226 C C . LEU A 1 286 ? -20.652 -21.807 55.438 1.00 92.00 286 LEU A C 1
ATOM 2228 O O . LEU A 1 286 ? -19.984 -22.548 54.718 1.00 92.00 286 LEU A O 1
ATOM 2232 N N . LYS A 1 287 ? -21.648 -22.266 56.206 1.00 91.75 287 LYS A N 1
ATOM 2233 C CA . LYS A 1 287 ? -21.992 -23.696 56.344 1.00 91.75 287 LYS A CA 1
ATOM 2234 C C . LYS A 1 287 ? -22.283 -24.386 55.006 1.00 91.75 287 LYS A C 1
ATOM 2236 O O . LYS A 1 287 ? -22.132 -25.594 54.901 1.00 91.75 287 LYS A O 1
ATOM 2241 N N . THR A 1 288 ? -22.634 -23.625 53.967 1.00 90.31 288 THR A N 1
ATOM 2242 C CA . THR A 1 288 ? -22.860 -24.136 52.603 1.00 90.31 288 THR A CA 1
ATOM 2243 C C . THR A 1 288 ? -21.622 -24.809 52.001 1.00 90.31 288 THR A C 1
ATOM 2245 O O . THR A 1 288 ? -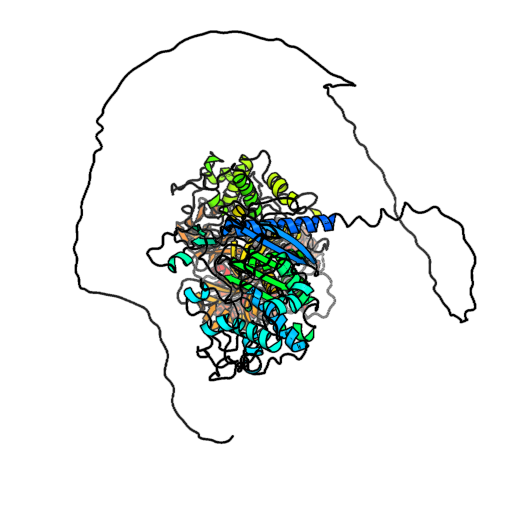21.749 -25.711 51.175 1.00 90.31 288 THR A O 1
ATOM 2248 N N . PHE A 1 289 ? -20.421 -24.351 52.364 1.00 93.31 289 PHE A N 1
ATOM 2249 C CA . PHE A 1 289 ? -19.169 -24.854 51.789 1.00 93.31 289 PHE A CA 1
ATOM 2250 C C . PHE A 1 289 ? -18.049 -25.066 52.812 1.00 93.31 289 PHE A C 1
ATOM 2252 O O . PHE A 1 289 ? -16.989 -25.568 52.441 1.00 93.31 289 PHE A O 1
ATOM 2259 N N . ALA A 1 290 ? -18.250 -24.681 54.076 1.00 94.38 290 ALA A N 1
ATOM 2260 C CA . ALA A 1 290 ? -17.218 -24.718 55.106 1.00 94.38 290 ALA A CA 1
ATOM 2261 C C . ALA A 1 290 ? -16.625 -26.114 55.305 1.00 94.38 290 ALA A C 1
ATOM 2263 O O . ALA A 1 290 ? -15.439 -26.196 55.589 1.00 94.38 290 ALA A O 1
ATOM 2264 N N . ASP A 1 291 ? -17.384 -27.190 55.082 1.00 94.56 291 ASP A N 1
ATOM 2265 C CA . ASP A 1 291 ? -16.911 -28.576 55.221 1.00 94.56 291 ASP A CA 1
ATOM 2266 C C . ASP A 1 291 ? -16.271 -29.147 53.946 1.00 94.56 291 ASP A C 1
ATOM 2268 O O . ASP A 1 291 ? -15.638 -30.201 53.981 1.00 94.56 291 ASP A O 1
ATOM 2272 N N . ASP A 1 292 ? -16.353 -28.443 52.815 1.00 95.38 292 ASP A N 1
ATOM 2273 C CA . ASP A 1 292 ? -15.771 -28.931 51.568 1.00 95.38 292 ASP A CA 1
ATOM 2274 C C . ASP A 1 292 ? -14.231 -28.945 51.615 1.00 95.38 292 ASP A C 1
ATOM 2276 O O . ASP A 1 292 ? -13.605 -28.070 52.232 1.00 95.38 292 ASP A O 1
ATOM 2280 N N . PRO A 1 293 ? -13.575 -29.916 50.952 1.00 95.88 293 PRO A N 1
ATOM 2281 C CA . PRO A 1 293 ? -12.123 -29.932 50.848 1.00 95.88 293 PRO A CA 1
ATOM 2282 C C . PRO A 1 293 ? -11.617 -28.774 49.980 1.00 95.88 293 PRO A C 1
ATOM 2284 O O . PRO A 1 293 ? -12.288 -28.320 49.047 1.00 95.88 293 PRO A O 1
ATOM 2287 N N . LEU A 1 294 ? -10.384 -28.333 50.244 1.00 96.94 294 LEU A N 1
ATOM 2288 C CA . LEU A 1 294 ? -9.680 -27.433 49.333 1.00 96.94 294 LEU A CA 1
ATOM 2289 C C . LEU A 1 294 ? -9.406 -28.162 48.012 1.00 96.94 294 LEU A C 1
ATOM 2291 O O . LEU A 1 294 ? -8.931 -29.298 48.005 1.00 96.94 294 LEU A O 1
ATOM 2295 N N . ILE A 1 295 ? -9.678 -27.502 46.888 1.00 96.75 295 ILE A N 1
ATOM 2296 C CA . ILE A 1 295 ? -9.536 -28.097 45.547 1.00 96.75 295 ILE A CA 1
ATOM 2297 C C . ILE A 1 295 ? -8.084 -28.110 45.042 1.00 96.75 295 ILE A C 1
ATOM 2299 O O . ILE A 1 295 ? -7.783 -28.729 44.021 1.00 96.75 295 ILE A O 1
ATOM 2303 N N . HIS A 1 296 ? -7.184 -27.411 45.734 1.00 96.50 296 HIS A N 1
ATOM 2304 C CA . HIS A 1 296 ? -5.734 -27.463 45.556 1.00 96.50 296 HIS A CA 1
ATOM 2305 C C . HIS A 1 296 ? -5.030 -26.871 46.783 1.00 96.50 296 HIS A C 1
ATOM 2307 O O . HIS A 1 296 ? -5.652 -26.172 47.583 1.00 96.50 296 HIS A O 1
ATOM 2313 N N . GLU A 1 297 ? -3.724 -27.111 46.891 1.00 97.62 297 GLU A N 1
ATOM 2314 C CA . GLU A 1 297 ? -2.877 -26.483 47.903 1.00 97.62 297 GLU A CA 1
ATOM 2315 C C . GLU A 1 297 ? -2.898 -24.949 47.750 1.00 97.62 297 GLU A C 1
ATOM 2317 O O . GLU A 1 297 ? -2.747 -24.452 46.620 1.00 97.62 297 GLU A O 1
ATOM 2322 N N . PRO A 1 298 ? -3.112 -24.182 48.830 1.00 97.69 298 PRO A N 1
ATOM 2323 C CA . PRO A 1 298 ? -3.103 -22.729 48.773 1.00 97.69 298 PRO A CA 1
ATOM 2324 C C . PRO A 1 298 ? -1.788 -22.164 48.221 1.00 97.69 298 PRO A C 1
ATOM 2326 O O . PRO A 1 298 ? -0.708 -22.685 48.475 1.00 97.69 298 PRO A O 1
ATOM 2329 N N . GLY A 1 299 ? -1.871 -21.127 47.388 1.00 96.88 299 GLY A N 1
ATOM 2330 C CA . GLY A 1 299 ? -0.714 -20.556 46.688 1.00 96.88 299 GLY A CA 1
ATOM 2331 C C . GLY A 1 299 ? -0.260 -21.336 45.445 1.00 96.88 299 GLY A C 1
ATOM 2332 O O . GLY A 1 299 ? 0.333 -20.738 44.554 1.00 96.88 299 GLY A O 1
ATOM 2333 N N . SER A 1 300 ? -0.571 -22.629 45.308 1.00 97.12 300 SER A N 1
ATOM 2334 C CA . SER A 1 300 ? -0.086 -23.434 44.168 1.00 97.12 300 SER A CA 1
ATOM 2335 C C . SER A 1 300 ? -0.783 -23.132 42.835 1.00 97.12 300 SER A C 1
ATOM 2337 O O . SER A 1 300 ? -0.206 -23.341 41.767 1.00 97.12 300 SER A O 1
ATOM 2339 N N . LYS A 1 301 ? -2.038 -22.661 42.866 1.00 97.00 301 LYS A N 1
ATOM 2340 C CA . LYS A 1 301 ? -2.855 -22.390 41.671 1.00 97.00 301 LYS A CA 1
ATOM 2341 C C . LYS A 1 301 ? -3.743 -21.167 41.876 1.00 97.00 301 LYS A C 1
ATOM 2343 O O . LYS A 1 301 ? -4.244 -20.932 42.970 1.00 97.00 301 LYS A O 1
ATOM 2348 N N . TYR A 1 302 ? -3.994 -20.441 40.788 1.00 96.75 302 TYR A N 1
ATOM 2349 C CA . TYR A 1 302 ? -5.036 -19.417 40.716 1.00 96.75 302 TYR A CA 1
ATOM 2350 C C . TYR A 1 302 ? -6.377 -20.051 40.336 1.00 96.75 302 TYR A C 1
ATOM 2352 O O . TYR A 1 302 ? -6.516 -20.617 39.246 1.00 96.75 302 TYR A O 1
ATOM 2360 N N . ARG A 1 303 ? -7.370 -19.955 41.225 1.00 96.19 303 ARG A N 1
ATOM 2361 C CA . ARG A 1 303 ? -8.749 -20.398 40.985 1.00 96.19 303 ARG A CA 1
ATOM 2362 C C . ARG A 1 303 ? -9.729 -19.401 41.591 1.00 96.19 303 ARG A C 1
ATOM 2364 O O . ARG A 1 303 ? -9.854 -19.288 42.808 1.00 96.19 303 ARG A O 1
ATOM 2371 N N . TYR A 1 304 ? -10.449 -18.703 40.715 1.00 95.75 304 TYR A N 1
ATOM 2372 C CA . TYR A 1 304 ? -11.489 -17.758 41.107 1.00 95.75 304 TYR A CA 1
ATOM 2373 C C . TYR A 1 304 ? -12.526 -18.418 42.023 1.00 95.75 304 TYR A C 1
ATOM 2375 O O . TYR A 1 304 ? -13.051 -19.485 41.704 1.00 95.75 304 TYR A O 1
ATOM 2383 N N . SER A 1 305 ? -12.844 -17.767 43.143 1.00 95.44 305 SER A N 1
ATOM 2384 C CA . SER A 1 305 ? -13.777 -18.302 44.134 1.00 95.44 305 SER A CA 1
ATOM 2385 C C . SER A 1 305 ? -14.573 -17.201 44.823 1.00 95.44 305 SER A C 1
ATOM 2387 O O . SER A 1 305 ? -14.025 -16.385 45.562 1.00 95.44 305 SER A O 1
ATOM 2389 N N . SER A 1 306 ? -15.891 -17.197 44.607 1.00 94.31 306 SER A N 1
ATOM 2390 C CA . SER A 1 306 ? -16.796 -16.333 45.379 1.00 94.31 306 SER A CA 1
ATOM 2391 C C . SER A 1 306 ? -16.990 -16.826 46.811 1.00 94.31 306 SER A C 1
ATOM 2393 O O . SER A 1 306 ? -17.092 -15.997 47.704 1.00 94.31 306 SER A O 1
ATOM 2395 N N . PHE A 1 307 ? -16.947 -18.139 47.062 1.00 95.00 307 PHE A N 1
ATOM 2396 C CA . PHE A 1 307 ? -16.993 -18.657 48.432 1.00 95.00 307 PHE A CA 1
ATOM 2397 C C . PHE A 1 307 ? -15.742 -18.293 49.235 1.00 95.00 307 PHE A C 1
ATOM 2399 O O . PHE A 1 307 ? -15.853 -17.979 50.415 1.00 95.00 307 PHE A O 1
ATOM 2406 N N . GLY A 1 308 ? -14.576 -18.191 48.590 1.00 96.50 308 GLY A N 1
ATOM 2407 C CA . GLY A 1 308 ? -13.393 -17.610 49.227 1.00 96.50 308 GLY A CA 1
ATOM 2408 C C . GLY A 1 308 ? -13.613 -16.166 49.701 1.00 96.50 308 GLY A C 1
ATOM 2409 O O . GLY A 1 308 ? -13.138 -15.797 50.767 1.00 96.50 308 GLY A O 1
ATOM 2410 N N . TYR A 1 309 ? -14.392 -15.367 48.963 1.00 97.19 309 TYR A N 1
ATOM 2411 C CA . TYR A 1 309 ? -14.764 -14.009 49.385 1.00 97.19 309 TYR A CA 1
ATOM 2412 C C . TYR A 1 309 ? -15.850 -13.981 50.460 1.00 97.19 309 TYR A C 1
ATOM 2414 O O . TYR A 1 309 ? -15.835 -13.098 51.308 1.00 97.19 309 TYR A O 1
ATOM 2422 N N . ASN A 1 310 ? -16.752 -14.961 50.481 1.00 94.94 310 ASN A N 1
ATOM 2423 C CA . ASN A 1 310 ? -17.679 -15.116 51.598 1.00 94.94 310 ASN A CA 1
ATOM 2424 C C . ASN A 1 310 ? -16.917 -15.396 52.903 1.00 94.94 310 ASN A C 1
ATOM 2426 O O . ASN A 1 310 ? -17.218 -14.781 53.921 1.00 94.94 310 ASN A O 1
ATOM 2430 N N . LEU A 1 311 ? -15.890 -16.255 52.848 1.00 96.81 311 LEU A N 1
ATOM 2431 C CA . LEU A 1 311 ? -14.986 -16.496 53.975 1.00 96.81 311 LEU A CA 1
ATOM 2432 C C . LEU A 1 311 ? -14.212 -15.234 54.375 1.00 96.81 311 LEU A C 1
ATOM 2434 O O . LEU A 1 311 ? -14.108 -14.954 55.564 1.00 96.81 311 LEU A O 1
ATOM 2438 N N . LEU A 1 312 ? -13.749 -14.427 53.412 1.00 97.06 312 LEU A N 1
ATOM 2439 C CA . LEU A 1 312 ? -13.152 -13.115 53.708 1.00 97.06 312 LEU A CA 1
ATOM 2440 C C . LEU A 1 312 ? -14.107 -12.172 54.445 1.00 97.06 312 LEU A C 1
ATOM 2442 O O . LEU A 1 312 ? -13.656 -11.420 55.300 1.00 97.06 312 LEU A O 1
ATOM 2446 N N . GLY A 1 313 ? -15.405 -12.213 54.135 1.00 96.56 313 GLY A N 1
ATOM 2447 C CA . GLY A 1 313 ? -16.405 -11.445 54.873 1.00 96.56 313 GLY A CA 1
ATOM 2448 C C . GLY A 1 313 ? -16.435 -11.822 56.352 1.00 96.56 313 GLY A C 1
ATOM 2449 O O . GLY A 1 313 ? -16.353 -10.944 57.199 1.00 96.56 313 GLY A O 1
ATOM 2450 N N . SER A 1 314 ? -16.449 -13.119 56.669 1.00 96.62 314 SER A N 1
ATOM 2451 C CA . SER A 1 314 ? -16.397 -13.580 58.063 1.00 96.62 314 SER A CA 1
ATOM 2452 C C . SER A 1 314 ? -15.047 -13.328 58.735 1.00 96.62 314 SER A C 1
ATOM 2454 O O . SER A 1 314 ? -15.013 -13.031 59.923 1.00 96.62 314 SER A O 1
ATOM 2456 N N . VAL A 1 315 ? -13.937 -13.379 57.990 1.00 97.81 315 VAL A N 1
ATOM 2457 C CA . VAL A 1 315 ? -12.625 -12.933 58.490 1.00 97.81 315 VAL A CA 1
ATOM 2458 C C . VAL A 1 315 ? -12.670 -11.450 58.872 1.00 97.81 315 VAL A C 1
ATOM 2460 O O . VAL A 1 315 ? -12.149 -11.075 59.919 1.00 97.81 315 VAL A O 1
ATOM 2463 N N . ALA A 1 316 ? -13.318 -10.608 58.060 1.00 97.88 316 ALA A N 1
ATOM 2464 C CA . ALA A 1 316 ? -13.500 -9.195 58.374 1.00 97.88 316 ALA A CA 1
ATOM 2465 C C . ALA A 1 316 ? -14.395 -8.989 59.608 1.00 97.88 316 ALA A C 1
ATOM 2467 O O . ALA A 1 316 ? -14.041 -8.176 60.455 1.00 97.88 316 ALA A O 1
ATOM 2468 N N . GLU A 1 317 ? -15.497 -9.738 59.747 1.00 97.56 317 GLU A N 1
ATOM 2469 C CA . GLU A 1 317 ? -16.364 -9.685 60.940 1.00 97.56 317 GLU A CA 1
ATOM 2470 C C . GLU A 1 317 ? -15.612 -10.083 62.214 1.00 97.56 317 GLU A C 1
ATOM 2472 O O . GLU A 1 317 ? -15.698 -9.384 63.221 1.00 97.56 317 GLU A O 1
ATOM 2477 N N . GLY A 1 318 ? -14.826 -11.162 62.158 1.00 97.12 318 GLY A N 1
ATOM 2478 C CA . GLY A 1 318 ? -14.029 -11.630 63.290 1.00 97.12 318 GLY A CA 1
ATOM 2479 C C . GLY A 1 318 ? -12.919 -10.661 63.696 1.00 97.12 318 GLY A C 1
ATOM 2480 O O . GLY A 1 318 ? -12.758 -10.370 64.876 1.00 97.12 318 GLY A O 1
ATOM 2481 N N . ALA A 1 319 ? -12.179 -10.105 62.732 1.00 97.38 319 ALA A N 1
ATOM 2482 C CA . ALA A 1 319 ? -11.116 -9.132 63.009 1.00 97.38 319 ALA A CA 1
ATOM 2483 C C . ALA A 1 319 ? -11.657 -7.747 63.422 1.00 97.38 319 ALA A C 1
ATOM 2485 O O . ALA A 1 319 ? -11.068 -7.045 64.253 1.00 97.38 319 ALA A O 1
ATOM 2486 N N . GLY A 1 320 ? -12.765 -7.326 62.812 1.00 96.19 320 GLY A N 1
ATOM 2487 C CA . GLY A 1 320 ? -13.395 -6.025 63.021 1.00 96.19 320 GLY A CA 1
ATOM 2488 C C . GLY A 1 320 ? -14.368 -5.976 64.199 1.00 96.19 320 GLY A C 1
ATOM 2489 O O . GLY A 1 320 ? -14.704 -4.878 64.628 1.00 96.19 320 GLY A O 1
ATOM 2490 N N . GLU A 1 321 ? -14.789 -7.133 64.726 1.00 95.00 321 GLU A N 1
ATOM 2491 C CA . GLU A 1 321 ? -15.782 -7.279 65.807 1.00 95.00 321 GLU A CA 1
ATOM 2492 C C . GLU A 1 321 ? -17.116 -6.558 65.519 1.00 95.00 321 GLU A C 1
ATOM 2494 O O . GLU A 1 321 ? -17.785 -6.052 66.420 1.00 95.00 321 GLU A O 1
ATOM 2499 N N . ALA A 1 322 ? -17.513 -6.502 64.248 1.00 96.38 322 ALA A N 1
ATOM 2500 C CA . ALA A 1 322 ? -18.753 -5.882 63.789 1.00 96.38 322 ALA A CA 1
ATOM 2501 C C . ALA A 1 322 ? -19.296 -6.620 62.560 1.00 96.38 322 ALA A C 1
ATOM 2503 O O . ALA A 1 322 ? -18.542 -7.275 61.841 1.00 96.38 322 ALA A O 1
ATOM 2504 N N . GLU A 1 323 ? -20.600 -6.497 62.296 1.00 95.62 323 GLU A N 1
ATOM 2505 C CA . GLU A 1 323 ? -21.215 -7.092 61.104 1.00 95.62 323 GLU A CA 1
ATOM 2506 C C . GLU A 1 323 ? -20.600 -6.538 59.814 1.00 95.62 323 GLU A C 1
ATOM 2508 O O . GLU A 1 323 ? -20.270 -5.351 59.712 1.00 95.62 323 GLU A O 1
ATOM 2513 N N . PHE A 1 324 ? -20.504 -7.380 58.782 1.00 97.06 324 PHE A N 1
ATOM 2514 C CA . PHE A 1 324 ? -19.806 -7.027 57.547 1.00 97.06 324 PHE A CA 1
ATOM 2515 C C . PHE A 1 324 ? -20.358 -5.757 56.885 1.00 97.06 324 PHE A C 1
ATOM 2517 O O . PHE A 1 324 ? -19.587 -4.925 56.410 1.00 97.06 324 PHE A O 1
ATOM 2524 N N . MET A 1 325 ? -21.683 -5.571 56.869 1.00 96.12 325 MET A N 1
ATOM 2525 C CA . MET A 1 325 ? -22.293 -4.370 56.286 1.00 96.12 325 MET A CA 1
ATOM 2526 C C . MET A 1 325 ? -21.990 -3.098 57.085 1.00 96.12 325 MET A C 1
ATOM 2528 O O . MET A 1 325 ? -21.867 -2.033 56.480 1.00 96.12 325 MET A O 1
ATOM 2532 N N . ALA A 1 326 ? -21.815 -3.197 58.407 1.00 97.69 326 ALA A N 1
ATOM 2533 C CA . ALA A 1 326 ? -21.392 -2.070 59.235 1.00 97.69 326 ALA A CA 1
ATOM 2534 C C . ALA A 1 326 ? -19.933 -1.695 58.937 1.00 97.69 326 ALA A C 1
ATOM 2536 O O . ALA A 1 326 ? -19.642 -0.525 58.688 1.00 97.69 326 ALA A O 1
ATOM 2537 N N . LEU A 1 327 ? -19.043 -2.691 58.847 1.00 98.19 327 LEU A N 1
ATOM 2538 C CA . LEU A 1 327 ? -17.644 -2.490 58.450 1.00 98.19 327 LEU A CA 1
ATOM 2539 C C . LEU A 1 327 ? -17.530 -1.906 57.037 1.00 98.19 327 LEU A C 1
ATOM 2541 O O . LEU A 1 327 ? -16.766 -0.970 56.806 1.00 98.19 327 LEU A O 1
ATOM 2545 N N . LEU A 1 328 ? -18.310 -2.423 56.085 1.00 98.31 328 LEU A N 1
ATOM 2546 C CA . LEU A 1 328 ? -18.354 -1.912 54.718 1.00 98.31 328 LEU A CA 1
ATOM 2547 C C . LEU A 1 328 ? -18.834 -0.457 54.681 1.00 98.31 328 LEU A C 1
ATOM 2549 O O . LEU A 1 328 ? -18.251 0.363 53.970 1.00 98.31 328 LEU A O 1
ATOM 2553 N N . HIS A 1 329 ? -19.868 -0.122 55.454 1.00 98.25 329 HIS A N 1
ATOM 2554 C CA . HIS A 1 329 ? -20.356 1.247 55.546 1.00 98.25 329 HIS A CA 1
ATOM 2555 C C . HIS A 1 329 ? -19.289 2.190 56.113 1.00 98.25 329 HIS A C 1
ATOM 2557 O O . HIS A 1 329 ? -18.970 3.193 55.479 1.00 98.25 329 HIS A O 1
ATOM 2563 N N . GLU A 1 330 ? -18.705 1.851 57.264 1.00 97.81 330 GLU A N 1
ATOM 2564 C CA . GLU A 1 330 ? -17.717 2.681 57.962 1.00 97.81 330 GLU A CA 1
ATOM 2565 C C . GLU A 1 330 ? -16.426 2.867 57.152 1.00 97.81 330 GLU A C 1
ATOM 2567 O O . GLU A 1 330 ? -15.917 3.981 57.041 1.00 97.81 330 GLU A O 1
ATOM 2572 N N . LYS A 1 331 ? -15.884 1.782 56.586 1.00 97.75 331 LYS A N 1
ATOM 2573 C CA . LYS A 1 331 ? -14.558 1.794 55.950 1.00 97.75 331 LYS A CA 1
ATOM 2574 C C . LYS A 1 331 ? -14.590 2.139 54.463 1.00 97.75 331 LYS A C 1
ATOM 2576 O O . LYS A 1 331 ? -13.559 2.523 53.920 1.00 97.75 331 LYS A O 1
ATOM 2581 N N . VAL A 1 332 ? -15.735 1.988 53.789 1.00 98.25 332 VAL A N 1
ATOM 2582 C CA . VAL A 1 332 ? -15.833 2.163 52.329 1.00 98.25 332 VAL A CA 1
ATOM 2583 C C . VAL A 1 332 ? -16.968 3.095 51.926 1.00 98.25 332 VAL A C 1
ATOM 2585 O O . VAL A 1 332 ? -16.696 4.120 51.306 1.00 98.25 332 VAL A O 1
ATOM 2588 N N . LEU A 1 333 ? -18.226 2.774 52.251 1.00 98.44 333 LEU A N 1
ATOM 2589 C CA . LEU A 1 333 ? -19.366 3.495 51.664 1.00 98.44 333 LEU A CA 1
ATOM 2590 C C . LEU A 1 333 ? -19.441 4.947 52.139 1.00 98.44 333 LEU A C 1
ATOM 2592 O O . LEU A 1 333 ? -19.630 5.843 51.321 1.00 98.44 333 LEU A O 1
ATOM 2596 N N . GLN A 1 334 ? -19.270 5.188 53.440 1.00 97.88 334 GLN A N 1
ATOM 2597 C CA . GLN A 1 334 ? -19.318 6.529 54.013 1.00 97.88 334 GLN A CA 1
ATOM 2598 C C . GLN A 1 334 ? -18.123 7.392 53.564 1.00 97.88 334 GLN A C 1
ATOM 2600 O O . GLN A 1 334 ? -18.373 8.490 53.064 1.00 97.88 334 GLN A O 1
ATOM 2605 N N . PRO A 1 335 ? -16.853 6.937 53.638 1.00 97.62 335 PRO A N 1
ATOM 2606 C CA . PRO A 1 335 ? -15.716 7.741 53.175 1.00 97.62 335 PRO A CA 1
ATOM 2607 C C . PRO A 1 335 ? -15.693 7.990 51.658 1.00 97.62 335 PRO A C 1
ATOM 2609 O O . PRO A 1 335 ? -15.139 8.994 51.211 1.00 97.62 335 PRO A O 1
ATOM 2612 N N . ALA A 1 336 ? -16.283 7.092 50.859 1.00 97.75 336 ALA A N 1
ATOM 2613 C CA . ALA A 1 336 ? -16.424 7.255 49.410 1.00 97.75 336 ALA A CA 1
ATOM 2614 C C . ALA A 1 336 ? -17.745 7.925 48.987 1.00 97.75 336 ALA A C 1
ATOM 2616 O O . ALA A 1 336 ? -18.001 8.037 47.791 1.00 97.75 336 ALA A O 1
ATOM 2617 N N . GLU A 1 337 ? -18.593 8.355 49.927 1.00 97.38 337 GLU A N 1
ATOM 2618 C CA . GLU A 1 337 ? -19.888 8.999 49.648 1.00 97.38 337 GLU A CA 1
ATOM 2619 C C . GLU A 1 337 ? -20.838 8.148 48.771 1.00 97.38 337 GLU A C 1
ATOM 2621 O O . GLU A 1 337 ? -21.629 8.661 47.973 1.00 97.38 337 GLU A O 1
ATOM 2626 N N . MET A 1 338 ? -20.794 6.823 48.926 1.00 98.00 338 MET A N 1
ATOM 2627 C CA . MET A 1 338 ? -21.623 5.858 48.192 1.00 98.00 338 MET A CA 1
ATOM 2628 C C . MET A 1 338 ? -23.025 5.715 48.802 1.00 98.00 338 MET A C 1
ATOM 2630 O O . MET A 1 338 ? -23.435 4.645 49.256 1.00 98.00 338 MET A O 1
ATOM 2634 N N . THR A 1 339 ? -23.768 6.817 48.839 1.00 96.31 339 THR A N 1
ATOM 2635 C CA . THR A 1 339 ? -25.053 6.931 49.558 1.00 96.31 339 THR A CA 1
ATOM 2636 C C . THR A 1 339 ? -26.196 6.082 48.986 1.00 96.31 339 THR A C 1
ATOM 2638 O O . THR A 1 339 ? -27.239 5.945 49.626 1.00 96.31 339 THR A O 1
ATOM 2641 N N . GLN A 1 340 ? -26.041 5.513 47.788 1.00 96.81 340 GLN A N 1
ATOM 2642 C CA . GLN A 1 340 ? -27.057 4.687 47.128 1.00 96.81 340 GLN A CA 1
ATOM 2643 C C . GLN A 1 340 ? -26.744 3.187 47.199 1.00 96.81 340 GLN A C 1
ATOM 2645 O O . GLN A 1 340 ? -27.533 2.374 46.712 1.00 96.81 340 GLN A O 1
ATOM 2650 N N . THR A 1 341 ? -25.609 2.811 47.788 1.00 98.06 341 THR A N 1
ATOM 2651 C CA . THR A 1 341 ? -25.142 1.425 47.840 1.00 98.06 341 THR A CA 1
ATOM 2652 C C . THR A 1 341 ? -25.640 0.728 49.101 1.00 98.06 341 THR A C 1
ATOM 2654 O O . THR A 1 341 ? -25.438 1.217 50.208 1.00 98.06 341 THR A O 1
ATOM 2657 N N . VAL A 1 342 ? -26.300 -0.420 48.939 1.00 96.88 342 VAL A N 1
ATOM 2658 C CA . VAL A 1 342 ? -26.934 -1.181 50.031 1.00 96.88 342 VAL A CA 1
ATOM 2659 C C . VAL A 1 342 ? -26.798 -2.690 49.806 1.00 96.88 342 VAL A C 1
ATOM 2661 O O . VAL A 1 342 ? -26.465 -3.129 48.704 1.00 96.88 342 VAL A O 1
ATOM 2664 N N . ALA A 1 343 ? -27.080 -3.499 50.829 1.00 95.75 343 ALA A N 1
ATOM 2665 C CA . ALA A 1 343 ? -27.257 -4.940 50.651 1.00 95.75 343 ALA A CA 1
ATOM 2666 C C . ALA A 1 343 ? -28.485 -5.232 49.766 1.00 95.75 343 ALA A C 1
ATOM 2668 O O . ALA A 1 343 ? -29.509 -4.554 49.868 1.00 95.75 343 ALA A O 1
ATOM 2669 N N . ASP A 1 344 ? -28.389 -6.237 48.896 1.00 93.88 344 ASP A N 1
ATOM 2670 C CA . ASP A 1 344 ? -29.499 -6.700 48.054 1.00 93.88 344 ASP A CA 1
ATOM 2671 C C . ASP A 1 344 ? -30.443 -7.610 48.858 1.00 93.88 344 ASP A C 1
ATOM 2673 O O . ASP A 1 344 ? -30.525 -8.816 48.625 1.00 93.88 344 ASP A O 1
ATOM 2677 N N . ASP A 1 345 ? -31.133 -7.021 49.833 1.00 91.81 345 ASP A N 1
ATOM 2678 C CA . ASP A 1 345 ? -32.095 -7.715 50.688 1.00 91.81 345 ASP A CA 1
ATOM 2679 C C . ASP A 1 345 ? -33.430 -7.932 49.946 1.00 91.81 345 ASP A C 1
ATOM 2681 O O . ASP A 1 345 ? -34.029 -7.016 49.369 1.00 91.81 345 ASP A O 1
ATOM 2685 N N . THR A 1 346 ? -33.887 -9.183 49.913 1.00 88.31 346 THR A N 1
ATOM 2686 C CA . THR A 1 346 ? -35.149 -9.594 49.283 1.00 88.31 346 THR A CA 1
ATOM 2687 C C . THR A 1 346 ? -36.371 -9.092 50.060 1.00 88.31 346 THR A C 1
ATOM 2689 O O . THR A 1 346 ? -37.418 -8.878 49.451 1.00 88.31 346 THR A O 1
ATOM 2692 N N . PHE A 1 347 ? -36.250 -8.873 51.372 1.00 90.56 347 PHE A N 1
ATOM 2693 C CA . PHE A 1 347 ? -37.353 -8.435 52.232 1.00 90.56 347 PHE A CA 1
ATOM 2694 C C . PHE A 1 347 ? -37.437 -6.915 52.390 1.00 90.56 347 PHE A C 1
ATOM 2696 O O . PHE A 1 347 ? -38.498 -6.389 52.730 1.00 90.56 347 PHE A O 1
ATOM 2703 N N . ALA A 1 348 ? -36.344 -6.198 52.131 1.00 92.56 348 ALA A N 1
ATOM 2704 C CA . ALA A 1 348 ? -36.316 -4.747 52.232 1.00 92.56 348 ALA A CA 1
ATOM 2705 C C . ALA A 1 348 ? -37.012 -4.064 51.042 1.00 92.56 348 ALA A C 1
ATOM 2707 O O . ALA A 1 348 ? -36.863 -4.455 49.880 1.00 92.56 348 ALA A O 1
ATOM 2708 N N . ILE A 1 349 ? -37.710 -2.960 51.322 1.00 94.75 349 ILE A N 1
ATOM 2709 C CA . ILE A 1 349 ? -38.201 -2.045 50.286 1.00 94.75 349 ILE A CA 1
ATOM 2710 C C . ILE A 1 349 ? -37.035 -1.152 49.861 1.00 94.75 349 ILE A C 1
ATOM 2712 O O . ILE A 1 349 ? -36.622 -0.259 50.599 1.00 94.75 349 ILE A O 1
ATOM 2716 N N . ILE A 1 350 ? -36.504 -1.395 48.664 1.00 95.56 350 ILE A N 1
ATOM 2717 C CA . ILE A 1 350 ? -35.339 -0.680 48.135 1.00 95.56 350 ILE A CA 1
ATOM 2718 C C . ILE A 1 350 ? -35.776 0.186 46.943 1.00 95.56 350 ILE A C 1
ATOM 2720 O O . ILE A 1 350 ? -36.103 -0.365 45.888 1.00 95.56 350 ILE A O 1
ATOM 2724 N N . PRO A 1 351 ? -35.770 1.527 47.068 1.00 94.62 351 PRO A N 1
ATOM 2725 C CA . PRO A 1 351 ? -36.095 2.423 45.961 1.00 94.62 351 PRO A CA 1
ATOM 2726 C C . PRO A 1 351 ? -35.148 2.251 44.769 1.00 94.62 351 PRO A C 1
ATOM 2728 O O . PRO A 1 351 ? -33.967 1.943 44.940 1.00 94.62 351 PRO A O 1
ATOM 2731 N N . ASN A 1 352 ? -35.666 2.499 43.564 1.00 96.12 352 ASN A N 1
ATOM 2732 C CA . ASN A 1 352 ? -34.927 2.462 42.295 1.00 96.12 352 ASN A CA 1
ATOM 2733 C C . ASN A 1 352 ? -34.250 1.115 41.974 1.00 96.12 352 ASN A C 1
ATOM 2735 O O . ASN A 1 352 ? -33.330 1.076 41.158 1.00 96.12 352 ASN A O 1
ATOM 2739 N N . ARG A 1 353 ? -34.664 0.009 42.607 1.00 96.44 353 ARG A N 1
ATOM 2740 C CA . ARG A 1 353 ? -34.142 -1.336 42.324 1.00 96.44 353 ARG A CA 1
ATOM 2741 C C . ARG A 1 353 ? -34.549 -1.767 40.913 1.00 96.44 353 ARG A C 1
ATOM 2743 O O . ARG A 1 353 ? -35.735 -1.843 40.612 1.00 96.44 353 ARG A O 1
ATOM 2750 N N . ALA A 1 354 ? -33.570 -2.066 40.064 1.00 97.06 354 ALA A N 1
ATOM 2751 C CA . ALA A 1 354 ? -33.819 -2.554 38.714 1.00 97.06 354 ALA A CA 1
ATOM 2752 C C . ALA A 1 354 ? -34.348 -3.994 38.721 1.00 97.06 354 ALA A C 1
ATOM 2754 O O . ALA A 1 354 ? -33.896 -4.843 39.500 1.00 97.06 354 ALA A O 1
ATOM 2755 N N . ARG A 1 355 ? -35.259 -4.286 37.793 1.00 96.38 355 ARG A N 1
ATOM 2756 C CA . ARG A 1 355 ? -35.726 -5.639 37.495 1.00 96.38 355 ARG A CA 1
ATOM 2757 C C . ARG A 1 355 ? -34.742 -6.311 36.541 1.00 96.38 355 ARG A C 1
ATOM 2759 O O . ARG A 1 355 ? -34.348 -5.697 35.560 1.00 96.38 355 ARG A O 1
ATOM 2766 N N . GLY A 1 356 ? -34.320 -7.540 36.842 1.00 95.94 356 GLY A N 1
ATOM 2767 C CA . GLY A 1 356 ? -33.308 -8.260 36.063 1.00 95.94 356 GLY A CA 1
ATOM 2768 C C . GLY A 1 356 ? -33.889 -9.147 34.959 1.00 95.94 356 GLY A C 1
ATOM 2769 O O . GLY A 1 356 ? -34.868 -9.857 35.186 1.00 95.94 356 GLY A O 1
ATOM 2770 N N . TYR A 1 357 ? -33.220 -9.180 33.805 1.00 95.94 357 TYR A N 1
ATOM 2771 C CA . TYR A 1 357 ? -33.638 -9.902 32.601 1.00 95.94 357 TYR A CA 1
ATOM 2772 C C . TYR A 1 357 ? -32.562 -10.826 32.039 1.00 95.94 357 TYR A C 1
ATOM 2774 O O . TYR A 1 357 ? -31.368 -10.743 32.354 1.00 95.94 357 TYR A O 1
ATOM 2782 N N . ILE A 1 358 ? -33.015 -11.699 31.146 1.00 93.31 358 ILE A N 1
ATOM 2783 C CA . ILE A 1 358 ? -32.214 -12.607 30.336 1.00 93.31 358 ILE A CA 1
ATOM 2784 C C . ILE A 1 358 ? -32.686 -12.494 28.896 1.00 93.31 358 ILE A C 1
ATOM 2786 O O . ILE A 1 358 ? -33.879 -12.354 28.642 1.00 93.31 358 ILE A O 1
ATOM 2790 N N . ARG A 1 359 ? -31.756 -12.602 27.953 1.00 90.81 359 ARG A N 1
ATOM 2791 C CA . ARG A 1 359 ? -32.090 -12.722 26.539 1.00 90.81 359 ARG A CA 1
ATOM 2792 C C . ARG A 1 359 ? -31.747 -14.122 26.065 1.00 90.81 359 ARG A C 1
ATOM 2794 O O . ARG A 1 359 ? -30.655 -14.623 26.346 1.00 90.81 359 ARG A O 1
ATOM 2801 N N . ALA A 1 360 ? -32.691 -14.762 25.392 1.00 88.88 360 ALA A N 1
ATOM 2802 C CA . ALA A 1 360 ? -32.535 -16.111 24.877 1.00 88.88 360 ALA A CA 1
ATOM 2803 C C . ALA A 1 360 ? -31.572 -16.113 23.683 1.00 88.88 360 ALA A C 1
ATOM 2805 O O . ALA A 1 360 ? -31.956 -15.856 22.552 1.00 88.88 360 ALA A O 1
ATOM 2806 N N . THR A 1 361 ? -30.288 -16.358 23.927 1.00 85.81 361 THR A N 1
ATOM 2807 C CA . THR A 1 361 ? -29.288 -16.522 22.861 1.00 85.81 361 THR A CA 1
ATOM 2808 C C . THR A 1 361 ? -29.125 -17.995 22.513 1.00 85.81 361 THR A C 1
ATOM 2810 O O . THR A 1 361 ? -29.290 -18.838 23.393 1.00 85.81 361 THR A O 1
ATOM 2813 N N . LYS A 1 362 ? -28.699 -18.326 21.286 1.00 84.31 362 LYS A N 1
ATOM 2814 C CA . LYS A 1 362 ? -28.367 -19.710 20.891 1.00 84.31 362 LYS A CA 1
ATOM 2815 C C . LYS A 1 362 ? -27.520 -20.455 21.930 1.00 84.31 362 LYS A C 1
ATOM 2817 O O . LYS A 1 362 ? -27.813 -21.591 22.287 1.00 84.31 362 LYS A O 1
ATOM 2822 N N . SER A 1 363 ? -26.506 -19.780 22.478 1.00 81.06 363 SER A N 1
ATOM 2823 C CA . SER A 1 363 ? -25.656 -20.333 23.538 1.00 81.06 363 SER A CA 1
ATOM 2824 C C . SER A 1 363 ? -26.417 -20.578 24.845 1.00 81.06 363 SER A C 1
ATOM 2826 O O . SER A 1 363 ? -26.222 -21.619 25.465 1.00 81.06 363 SER A O 1
ATOM 2828 N N . LEU A 1 364 ? -27.295 -19.666 25.279 1.00 81.62 364 LEU A N 1
ATOM 2829 C CA . LEU A 1 364 ? -28.118 -19.899 26.468 1.00 81.62 364 LEU A CA 1
ATOM 2830 C C . LEU A 1 364 ? -29.075 -21.076 26.256 1.00 81.62 364 LEU A C 1
ATOM 2832 O O . LEU A 1 364 ? -29.151 -21.932 27.134 1.00 81.62 364 LEU A O 1
ATOM 2836 N N . LEU A 1 365 ? -29.746 -21.139 25.105 1.00 83.50 365 LEU A N 1
ATOM 2837 C CA . LEU A 1 365 ? -30.714 -22.192 24.793 1.00 83.50 365 LEU A CA 1
ATOM 2838 C C . LEU A 1 365 ? -30.080 -23.587 24.880 1.00 83.50 365 LEU A C 1
ATOM 2840 O O . LEU A 1 365 ? -30.637 -24.464 25.524 1.00 83.50 365 LEU A O 1
ATOM 2844 N N . THR A 1 366 ? -28.845 -23.755 24.390 1.00 82.94 366 THR A N 1
ATOM 2845 C CA . THR A 1 366 ? -28.108 -25.037 24.484 1.00 82.94 366 THR A CA 1
ATOM 2846 C C . THR A 1 366 ? -27.739 -25.473 25.910 1.00 82.94 366 THR A C 1
ATOM 2848 O O . THR A 1 366 ? -27.290 -26.596 26.111 1.00 82.94 366 THR A O 1
ATOM 2851 N N . THR A 1 367 ? -27.881 -24.589 26.904 1.00 78.94 367 THR A N 1
ATOM 2852 C CA . THR A 1 367 ? -27.608 -24.897 28.321 1.00 78.94 367 THR A CA 1
ATOM 2853 C C . THR A 1 367 ? -28.871 -25.174 29.131 1.00 78.94 367 THR A C 1
ATOM 2855 O O . THR A 1 367 ? -28.775 -25.475 30.322 1.00 78.94 367 THR A O 1
ATOM 2858 N N . LEU A 1 368 ? -30.044 -25.020 28.516 1.00 80.62 368 LEU A N 1
ATOM 2859 C CA . LEU A 1 368 ? -31.329 -25.263 29.151 1.00 80.62 368 LEU A CA 1
ATOM 2860 C C . LEU A 1 368 ? -31.808 -26.690 28.845 1.00 80.62 368 LEU A C 1
ATOM 2862 O O . LEU A 1 368 ? -31.385 -27.271 27.850 1.00 80.62 368 LEU A O 1
ATOM 2866 N N . PRO A 1 369 ? -32.677 -27.264 29.691 1.00 82.81 369 PRO A N 1
ATOM 2867 C CA . PRO A 1 369 ? -33.340 -28.530 29.390 1.00 82.81 369 PRO A CA 1
ATOM 2868 C C . PRO A 1 369 ? -34.155 -28.469 28.086 1.00 82.81 369 PRO A C 1
ATOM 2870 O O . PRO A 1 369 ? -34.683 -27.410 27.742 1.00 82.81 369 PRO A O 1
ATOM 2873 N N . ASP A 1 370 ? -34.309 -29.609 27.407 1.00 82.81 370 ASP A N 1
ATOM 2874 C CA . ASP A 1 370 ? -35.019 -29.719 26.117 1.00 82.81 370 ASP A CA 1
ATOM 2875 C C . ASP A 1 370 ? -36.491 -29.261 26.174 1.00 82.81 370 ASP A C 1
ATOM 2877 O O . ASP A 1 370 ? -37.083 -28.936 25.147 1.00 82.81 370 ASP A O 1
ATOM 2881 N N . ASP A 1 371 ? -37.099 -29.215 27.363 1.00 87.94 371 ASP A N 1
ATOM 2882 C CA . ASP A 1 371 ? -38.476 -28.762 27.584 1.00 87.94 371 ASP A CA 1
ATOM 2883 C C . ASP A 1 371 ? -38.607 -27.241 27.813 1.00 87.94 371 ASP A C 1
ATOM 2885 O O . ASP A 1 371 ? -39.688 -26.746 28.161 1.00 87.94 371 ASP A O 1
ATOM 2889 N N . HIS A 1 372 ? -37.537 -26.465 27.594 1.00 87.94 372 HIS A N 1
ATOM 2890 C CA . HIS A 1 372 ? -37.589 -25.011 27.712 1.00 87.94 372 HIS A CA 1
ATOM 2891 C C . HIS A 1 372 ? -38.561 -24.378 26.701 1.00 87.94 372 HIS A C 1
ATOM 2893 O O . HIS A 1 372 ? -38.668 -24.780 25.546 1.00 87.94 372 HIS A O 1
ATOM 2899 N N . ARG A 1 373 ? -39.217 -23.280 27.099 1.00 88.44 373 ARG A N 1
ATOM 2900 C CA . ARG A 1 373 ? -40.137 -22.510 26.230 1.00 88.44 373 ARG A CA 1
ATOM 2901 C C . ARG A 1 373 ? -39.570 -21.174 25.739 1.00 88.44 373 ARG A C 1
ATOM 2903 O O . ARG A 1 373 ? -40.323 -20.327 25.268 1.00 88.44 373 ARG A O 1
ATOM 2910 N N . LEU A 1 374 ? -38.265 -20.954 25.901 1.00 89.50 374 LEU A N 1
ATOM 2911 C CA . LEU A 1 374 ? -37.615 -19.717 25.467 1.00 89.50 374 LEU A CA 1
ATOM 2912 C C . LEU A 1 374 ? -37.399 -19.707 23.947 1.00 89.50 374 LEU A C 1
ATOM 2914 O O . LEU A 1 374 ? -36.967 -20.708 23.379 1.00 89.50 374 LEU A O 1
ATOM 2918 N N . VAL A 1 375 ? -37.664 -18.564 23.317 1.00 90.50 375 VAL A N 1
ATOM 2919 C CA . VAL A 1 375 ? -37.495 -18.318 21.879 1.00 90.50 375 VAL A CA 1
ATOM 2920 C C . VAL A 1 375 ? -36.240 -17.484 21.662 1.00 90.50 375 VAL A C 1
ATOM 2922 O O . VAL A 1 375 ? -36.040 -16.489 22.354 1.00 90.50 375 VAL A O 1
ATOM 2925 N N . GLU A 1 376 ? -35.383 -17.883 20.719 1.00 90.69 376 GLU A N 1
ATOM 2926 C CA . GLU A 1 376 ? -34.153 -17.144 20.420 1.00 90.69 376 GLU A CA 1
ATOM 2927 C C . GLU A 1 376 ? -34.444 -15.671 20.084 1.00 90.69 376 GLU A C 1
ATOM 2929 O O . GLU A 1 376 ? -35.336 -15.362 19.303 1.00 90.69 376 GLU A O 1
ATOM 2934 N N . GLY A 1 377 ? -33.678 -14.756 20.677 1.00 87.44 377 GLY A N 1
ATOM 2935 C CA . GLY A 1 377 ? -33.802 -13.312 20.490 1.00 87.44 377 GLY A CA 1
ATOM 2936 C C . GLY A 1 377 ? -34.758 -12.612 21.460 1.00 87.44 377 GLY A C 1
ATOM 2937 O O . GLY A 1 377 ? -34.625 -11.396 21.626 1.00 87.44 377 GLY A O 1
ATOM 2938 N N . GLU A 1 378 ? -35.639 -13.342 22.147 1.00 92.88 378 GLU A N 1
ATOM 2939 C CA . GLU A 1 378 ? -36.642 -12.772 23.055 1.00 92.88 378 GLU A CA 1
ATOM 2940 C C . GLU A 1 378 ? -36.086 -12.464 24.457 1.00 92.88 378 GLU A C 1
ATOM 2942 O O . GLU A 1 378 ? -35.126 -13.087 24.939 1.00 92.88 378 GLU A O 1
ATOM 2947 N N . LEU A 1 379 ? -36.699 -11.472 25.110 1.00 93.38 379 LEU A N 1
ATOM 2948 C CA . LEU A 1 379 ? -36.361 -11.014 26.458 1.00 93.38 379 LEU A CA 1
ATOM 2949 C C . LEU A 1 379 ? -37.284 -11.672 27.495 1.00 93.38 379 LEU A C 1
ATOM 2951 O O . LEU A 1 379 ? -38.501 -11.682 27.341 1.00 93.38 379 LEU A O 1
ATOM 2955 N N . TYR A 1 380 ? -36.709 -12.170 28.587 1.00 93.62 380 TYR A N 1
ATOM 2956 C CA . TYR A 1 380 ? -37.436 -12.824 29.673 1.00 93.62 380 TYR A CA 1
ATOM 2957 C C . TYR A 1 380 ? -36.963 -12.332 31.039 1.00 93.62 380 TYR A C 1
ATOM 2959 O O . TYR A 1 380 ? -35.831 -11.873 31.201 1.00 93.62 380 TYR A O 1
ATOM 2967 N N . ASN A 1 381 ? -37.816 -12.486 32.051 1.00 94.88 381 ASN A N 1
ATOM 2968 C CA . ASN A 1 381 ? -37.435 -12.292 33.448 1.00 94.88 381 ASN A CA 1
ATOM 2969 C C . ASN A 1 381 ? -36.268 -13.205 33.844 1.00 94.88 381 ASN A C 1
ATOM 2971 O O . ASN A 1 381 ? -36.242 -14.390 33.503 1.00 94.88 381 ASN A O 1
ATOM 2975 N N . ALA A 1 382 ? -35.325 -12.671 34.619 1.00 91.69 382 ALA A N 1
ATOM 2976 C CA . ALA A 1 382 ? -34.274 -13.481 35.218 1.00 91.69 382 ALA A CA 1
ATOM 2977 C C . ALA A 1 382 ? -34.792 -14.377 36.341 1.00 91.69 382 ALA A C 1
ATOM 2979 O O . ALA A 1 382 ? -35.777 -14.077 37.016 1.00 91.69 382 ALA A O 1
ATOM 2980 N N . THR A 1 383 ? -34.094 -15.495 36.551 1.00 86.00 383 THR A N 1
ATOM 2981 C CA . THR A 1 383 ? -34.428 -16.453 37.605 1.00 86.00 383 THR A CA 1
ATOM 2982 C C . THR A 1 383 ? -34.341 -15.789 38.975 1.00 86.00 383 THR A C 1
ATOM 2984 O O . THR A 1 383 ? -33.391 -15.036 39.242 1.00 86.00 383 THR A O 1
ATOM 2987 N N . LEU A 1 384 ? -35.303 -16.113 39.847 1.00 87.19 384 LEU A N 1
ATOM 2988 C CA . LEU A 1 384 ? -35.299 -15.694 41.247 1.00 87.19 384 LEU A CA 1
ATOM 2989 C C . LEU A 1 384 ? -33.959 -16.052 41.892 1.00 87.19 384 LEU A C 1
ATOM 2991 O O . LEU A 1 384 ? -33.426 -17.138 41.681 1.00 87.19 384 LEU A O 1
ATOM 2995 N N . HIS A 1 385 ? -33.398 -15.106 42.636 1.00 89.56 385 HIS A N 1
ATOM 2996 C CA . HIS A 1 385 ? -32.086 -15.250 43.251 1.00 89.56 385 HIS A CA 1
ATOM 2997 C C . HIS A 1 385 ? -32.037 -14.375 44.495 1.00 89.56 385 HIS A C 1
ATOM 2999 O O . HIS A 1 385 ? -32.145 -13.151 44.378 1.00 89.56 385 HIS A O 1
ATOM 3005 N N . ASP A 1 386 ? -31.856 -15.010 45.648 1.00 92.44 386 ASP A N 1
ATOM 3006 C CA . ASP A 1 386 ? -31.544 -14.360 46.912 1.00 92.44 386 ASP A CA 1
ATOM 3007 C C . ASP A 1 386 ? -30.019 -14.311 47.086 1.00 92.44 386 ASP A C 1
ATOM 3009 O O . ASP A 1 386 ? -29.316 -15.320 46.974 1.00 92.44 386 ASP A O 1
ATOM 3013 N N . THR A 1 387 ? -29.479 -13.112 47.290 1.00 92.38 387 THR A N 1
ATOM 3014 C CA . THR A 1 387 ? -28.028 -12.886 47.273 1.00 92.38 387 THR A CA 1
ATOM 3015 C C . THR A 1 387 ? -27.424 -12.742 48.671 1.00 92.38 387 THR A C 1
ATOM 3017 O O . THR A 1 387 ? -26.209 -12.565 48.797 1.00 92.38 387 THR A O 1
ATOM 3020 N N . SER A 1 388 ? -28.241 -12.911 49.716 1.00 91.75 388 SER A N 1
ATOM 3021 C CA . SER A 1 388 ? -27.843 -12.820 51.127 1.00 91.75 388 SER A CA 1
ATOM 3022 C C . SER A 1 388 ? -26.673 -13.742 51.488 1.00 91.75 388 SER A C 1
ATOM 3024 O O . SER A 1 388 ? -25.790 -13.369 52.256 1.00 91.75 388 SER A O 1
ATOM 3026 N N . MET A 1 389 ? -26.560 -14.909 50.843 1.00 87.62 389 MET A N 1
ATOM 3027 C CA . MET A 1 389 ? -25.424 -15.813 51.059 1.00 87.62 389 MET A CA 1
ATOM 3028 C C . MET A 1 389 ? -24.069 -15.252 50.612 1.00 87.62 389 MET A C 1
ATOM 3030 O O . MET A 1 389 ? -23.040 -15.841 50.922 1.00 87.62 389 MET A O 1
ATOM 3034 N N . LYS A 1 390 ? -24.038 -14.204 49.782 1.00 89.31 390 LYS A N 1
ATOM 3035 C CA . LYS A 1 390 ? -22.831 -13.754 49.075 1.00 89.31 390 LYS A CA 1
ATOM 3036 C C . LYS A 1 390 ? -22.636 -12.244 49.134 1.00 89.31 390 LYS A C 1
ATOM 3038 O O . LYS A 1 390 ? -22.004 -11.709 48.231 1.00 89.31 390 LYS A O 1
ATOM 3043 N N . ILE A 1 391 ? -23.115 -11.559 50.177 1.00 93.50 391 ILE A N 1
ATOM 3044 C CA . ILE A 1 391 ? -22.934 -10.103 50.349 1.00 93.50 391 ILE A CA 1
ATOM 3045 C C . ILE A 1 391 ? -21.485 -9.642 50.049 1.00 93.50 391 ILE A C 1
ATOM 3047 O O . ILE A 1 391 ? -21.333 -8.806 49.155 1.00 93.50 391 ILE A O 1
ATOM 3051 N N . PRO A 1 392 ? -20.412 -10.243 50.617 1.00 95.62 392 PRO A N 1
ATOM 3052 C CA . PRO A 1 392 ? -19.029 -9.822 50.337 1.00 95.62 392 PRO A CA 1
ATOM 3053 C C . PRO A 1 392 ? -18.570 -10.160 48.905 1.00 95.62 392 PRO A C 1
ATOM 3055 O O . PRO A 1 392 ? -17.732 -9.493 48.297 1.00 95.62 392 PRO A O 1
ATOM 3058 N N . GLY A 1 393 ? -19.120 -11.234 48.335 1.00 90.38 393 GLY A N 1
ATOM 3059 C CA . GLY A 1 393 ? -18.764 -11.732 47.011 1.00 90.38 393 GLY A CA 1
ATOM 3060 C C . GLY A 1 393 ? -19.545 -11.101 45.856 1.00 90.38 393 GLY A C 1
ATOM 3061 O O . GLY A 1 393 ? -19.045 -11.143 44.729 1.00 90.38 393 GLY A O 1
ATOM 3062 N N . GLY A 1 394 ? -20.739 -10.554 46.101 1.00 91.62 394 GLY A N 1
ATOM 3063 C CA . GLY A 1 394 ? -21.584 -9.917 45.088 1.00 91.62 394 GLY A CA 1
ATOM 3064 C C . GLY A 1 394 ? -23.042 -9.608 45.443 1.00 91.62 394 GLY A C 1
ATOM 3065 O O . GLY A 1 394 ? -23.829 -9.375 44.531 1.00 91.62 394 GLY A O 1
ATOM 3066 N N . GLY A 1 395 ? -23.425 -9.607 46.720 1.00 92.69 395 GLY A N 1
ATOM 3067 C CA . GLY A 1 395 ? -24.809 -9.373 47.160 1.00 92.69 395 GLY A CA 1
ATOM 3068 C C . GLY A 1 395 ? -25.149 -7.911 47.472 1.00 92.69 395 GL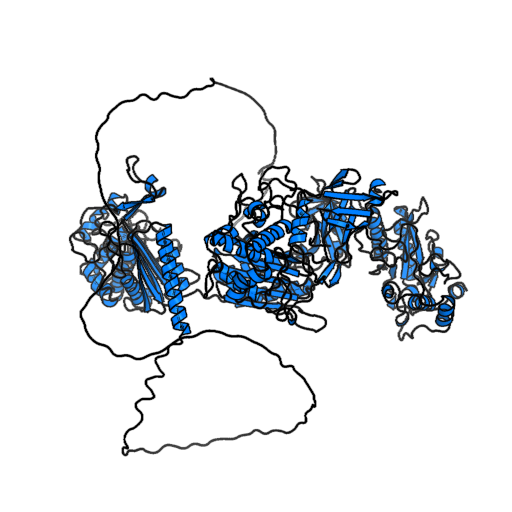Y A C 1
ATOM 3069 O O . GLY A 1 395 ? -25.899 -7.644 48.404 1.00 92.69 395 GLY A O 1
ATOM 3070 N N . LEU A 1 396 ? -24.577 -6.951 46.739 1.00 96.62 396 LEU A N 1
ATOM 3071 C CA . LEU A 1 396 ? -24.871 -5.522 46.916 1.00 96.62 396 LEU A CA 1
ATOM 3072 C C . LEU A 1 396 ? -25.685 -4.978 45.736 1.00 96.62 396 LEU A C 1
ATOM 3074 O O . LEU A 1 396 ? -25.522 -5.419 44.596 1.00 96.62 396 LEU A O 1
ATOM 3078 N N . LEU A 1 397 ? -26.496 -3.958 46.002 1.00 97.75 397 LEU A N 1
ATOM 3079 C CA . LEU A 1 397 ? -27.068 -3.055 45.007 1.00 97.75 397 LEU A CA 1
ATOM 3080 C C . LEU A 1 397 ? -26.289 -1.740 45.018 1.00 97.75 397 LEU A C 1
ATOM 3082 O O . LEU A 1 397 ? -25.947 -1.238 46.085 1.00 97.75 397 LEU A O 1
ATOM 3086 N N . SER A 1 398 ? -26.027 -1.165 43.847 1.00 98.25 398 SER A N 1
ATOM 3087 C CA . SER A 1 398 ? -25.352 0.134 43.722 1.00 98.25 398 SER A CA 1
ATOM 3088 C C . SER A 1 398 ? -25.773 0.856 42.443 1.00 98.25 398 SER A C 1
ATOM 3090 O O . SER A 1 398 ? -26.519 0.313 41.626 1.00 98.25 398 SER A O 1
ATOM 3092 N N . THR A 1 399 ? -25.280 2.080 42.276 1.00 98.69 399 THR A N 1
ATOM 3093 C CA . THR A 1 399 ? -25.454 2.913 41.083 1.00 98.69 399 THR A CA 1
ATOM 3094 C C . THR A 1 399 ? -24.112 3.089 40.376 1.00 98.69 399 THR A C 1
ATOM 3096 O O . THR A 1 399 ? -23.054 3.003 41.004 1.00 98.69 399 THR A O 1
ATOM 3099 N N . ALA A 1 400 ? -24.127 3.363 39.068 1.00 98.44 400 ALA A N 1
ATOM 3100 C CA . ALA A 1 400 ? -22.884 3.597 38.333 1.00 98.44 400 ALA A CA 1
ATOM 3101 C C . ALA A 1 400 ? -22.054 4.762 38.933 1.00 98.44 400 ALA A C 1
ATOM 3103 O O . ALA A 1 400 ? -20.846 4.580 39.104 1.00 98.44 400 ALA A O 1
ATOM 3104 N N . PRO A 1 401 ? -22.652 5.907 39.340 1.00 98.62 401 PRO A N 1
ATOM 3105 C CA . PRO A 1 401 ? -21.920 6.972 40.028 1.00 98.62 401 PRO A CA 1
ATOM 3106 C C . PRO A 1 401 ? -21.249 6.536 41.336 1.00 98.62 401 PRO A C 1
ATOM 3108 O O . PRO A 1 401 ? -20.096 6.891 41.560 1.00 98.62 401 PRO A O 1
ATOM 3111 N N . ASP A 1 402 ? -21.916 5.744 42.181 1.00 98.62 402 ASP A N 1
ATOM 3112 C CA . ASP A 1 402 ? -21.322 5.256 43.436 1.00 98.62 402 ASP A CA 1
ATOM 3113 C C . ASP A 1 402 ? -20.107 4.358 43.187 1.00 98.62 402 ASP A C 1
ATOM 3115 O O . ASP A 1 402 ? -19.094 4.487 43.873 1.00 98.62 402 ASP A O 1
ATOM 3119 N N . LEU A 1 403 ? -20.159 3.487 42.175 1.00 98.62 403 LEU A N 1
ATOM 3120 C CA . LEU A 1 403 ? -19.008 2.655 41.811 1.00 98.62 403 LEU A CA 1
ATOM 3121 C C . LEU A 1 403 ? -17.819 3.482 41.302 1.00 98.62 403 LEU A C 1
ATOM 3123 O O . LEU A 1 403 ? -16.668 3.137 41.579 1.00 98.62 403 LEU A O 1
ATOM 3127 N N . VAL A 1 404 ? -18.076 4.584 40.590 1.00 98.62 404 VAL A N 1
ATOM 3128 C CA . VAL A 1 404 ? -17.022 5.537 40.215 1.00 98.62 404 VAL A CA 1
ATOM 3129 C C . VAL A 1 404 ? -16.451 6.214 41.459 1.00 98.62 404 VAL A C 1
ATOM 3131 O O . VAL A 1 404 ? -15.231 6.234 41.616 1.00 98.62 404 VAL A O 1
ATOM 3134 N N . ARG A 1 405 ? -17.296 6.701 42.380 1.00 98.56 405 ARG A N 1
ATOM 3135 C CA . ARG A 1 405 ? -16.840 7.319 43.638 1.00 98.56 405 ARG A CA 1
ATOM 3136 C C . ARG A 1 405 ? -15.969 6.374 44.464 1.00 98.56 405 ARG A C 1
ATOM 3138 O O . ARG A 1 405 ? -14.916 6.794 44.931 1.00 98.56 405 ARG A O 1
ATOM 3145 N N . PHE A 1 406 ? -16.350 5.100 44.569 1.00 98.56 406 PHE A N 1
ATOM 3146 C CA . PHE A 1 406 ? -15.542 4.058 45.209 1.00 98.56 406 PHE A CA 1
ATOM 3147 C C . PHE A 1 406 ? -14.130 3.980 44.623 1.00 98.56 406 PHE A C 1
ATOM 3149 O O . PHE A 1 406 ? -13.140 4.082 45.349 1.00 98.56 406 PHE A O 1
ATOM 3156 N N . ALA A 1 407 ? -14.036 3.811 43.301 1.00 98.06 407 ALA A N 1
ATOM 3157 C CA . ALA A 1 407 ? -12.757 3.669 42.619 1.00 98.06 407 ALA A CA 1
ATOM 3158 C C . ALA A 1 407 ? -11.889 4.928 42.770 1.00 98.06 407 ALA A C 1
ATOM 3160 O O . ALA A 1 407 ? -10.684 4.817 42.986 1.00 98.06 407 ALA A O 1
ATOM 3161 N N . LEU A 1 408 ? -12.495 6.117 42.703 1.00 97.88 408 LEU A N 1
ATOM 3162 C CA . LEU A 1 408 ? -11.793 7.385 42.886 1.00 97.88 408 LEU A CA 1
ATOM 3163 C C . LEU A 1 408 ? -11.310 7.582 44.326 1.00 97.88 408 LEU A C 1
ATOM 3165 O O . LEU A 1 408 ? -10.152 7.943 44.518 1.00 97.88 408 LEU A O 1
ATOM 3169 N N . ALA A 1 409 ? -12.147 7.300 45.328 1.00 97.81 409 ALA A N 1
ATOM 3170 C CA . ALA A 1 409 ? -11.776 7.392 46.739 1.00 97.81 409 ALA A CA 1
ATOM 3171 C C . ALA A 1 409 ? -10.626 6.434 47.084 1.00 97.81 409 ALA A C 1
ATOM 3173 O O . ALA A 1 409 ? -9.688 6.817 47.785 1.00 97.81 409 ALA A O 1
ATOM 3174 N N . LEU A 1 410 ? -10.651 5.215 46.535 1.00 97.31 410 LEU A N 1
ATOM 3175 C CA . LEU A 1 410 ? -9.546 4.265 46.644 1.00 97.31 410 LEU A CA 1
ATOM 3176 C C . LEU A 1 410 ? -8.271 4.802 45.974 1.00 97.31 410 LEU A C 1
ATOM 3178 O O . LEU A 1 410 ? -7.197 4.763 46.569 1.00 97.31 410 LEU A O 1
ATOM 3182 N N . ASN A 1 411 ? -8.386 5.336 44.752 1.00 96.62 411 ASN A N 1
ATOM 3183 C CA . ASN A 1 411 ? -7.242 5.854 43.998 1.00 96.62 411 ASN A CA 1
ATOM 3184 C C . ASN A 1 411 ? -6.575 7.052 44.691 1.00 96.62 411 ASN A C 1
ATOM 3186 O O . ASN A 1 411 ? -5.351 7.130 44.755 1.00 96.62 411 ASN A O 1
ATOM 3190 N N . GLN A 1 412 ? -7.384 7.950 45.253 1.00 94.81 412 GLN A N 1
ATOM 3191 C CA . GLN A 1 412 ? -6.951 9.160 45.959 1.00 94.81 412 GLN A CA 1
ATOM 3192 C C . GLN A 1 412 ? -6.442 8.898 47.385 1.00 94.81 412 GLN A C 1
ATOM 3194 O O . GLN A 1 412 ? -6.103 9.844 48.090 1.00 94.81 412 GLN A O 1
ATOM 3199 N N . GLY A 1 413 ? -6.406 7.639 47.829 1.00 94.94 413 GLY A N 1
ATOM 3200 C CA . GLY A 1 413 ? -5.932 7.277 49.161 1.00 94.94 413 GLY A CA 1
ATOM 3201 C C . GLY A 1 413 ? -6.885 7.660 50.300 1.00 94.94 413 GLY A C 1
ATOM 3202 O O . GLY A 1 413 ? -6.456 7.775 51.444 1.00 94.94 413 GLY A O 1
ATOM 3203 N N . LYS A 1 414 ? -8.178 7.878 50.009 1.00 95.62 414 LYS A N 1
ATOM 3204 C CA . LYS A 1 414 ? -9.199 8.151 51.039 1.00 95.62 414 LYS A CA 1
ATOM 3205 C C . LYS A 1 414 ? -9.601 6.893 51.812 1.00 95.62 414 LYS A C 1
ATOM 3207 O O . LYS A 1 414 ? -10.056 7.008 52.943 1.00 95.62 414 LYS A O 1
ATOM 3212 N N . LEU A 1 415 ? -9.489 5.718 51.181 1.00 97.38 415 LEU A N 1
ATOM 3213 C CA . LEU A 1 415 ? -9.901 4.434 51.770 1.00 97.38 415 LEU A CA 1
ATOM 3214 C C . LEU A 1 415 ? -8.737 3.631 52.358 1.00 97.38 415 LEU A C 1
ATOM 3216 O O . LEU A 1 415 ? -8.920 2.940 53.352 1.00 97.38 415 LEU A O 1
ATOM 3220 N N . LEU A 1 416 ? -7.571 3.698 51.714 1.00 97.38 416 LEU A N 1
ATOM 3221 C CA . LEU A 1 416 ? -6.337 2.996 52.072 1.00 97.38 416 LEU A CA 1
ATOM 3222 C C . LEU A 1 416 ? -5.163 3.941 51.813 1.00 97.38 416 LEU A C 1
ATOM 3224 O O . LEU A 1 416 ? -5.234 4.753 50.888 1.00 97.38 416 LEU A O 1
ATOM 3228 N N . ASN A 1 417 ? -4.073 3.817 52.563 1.00 96.06 417 ASN A N 1
ATOM 3229 C CA . ASN A 1 417 ? -2.849 4.562 52.271 1.00 96.06 417 ASN A CA 1
ATOM 3230 C C . ASN A 1 417 ? -2.190 4.079 50.956 1.00 96.06 417 ASN A C 1
ATOM 3232 O O . ASN A 1 417 ? -2.577 3.059 50.375 1.00 96.06 417 ASN A O 1
ATOM 3236 N N . SER A 1 418 ? -1.195 4.824 50.457 1.00 94.00 418 SER A N 1
ATOM 3237 C CA . SER A 1 418 ? -0.548 4.533 49.167 1.00 94.00 418 SER A CA 1
ATOM 3238 C C . SER A 1 418 ? 0.090 3.147 49.111 1.00 94.00 418 SER A C 1
ATOM 3240 O O . SER A 1 418 ? -0.073 2.455 48.109 1.00 94.00 418 SER A O 1
ATOM 3242 N N . ASP A 1 419 ? 0.762 2.720 50.180 1.00 95.69 419 ASP A N 1
ATOM 3243 C CA . ASP A 1 419 ? 1.501 1.455 50.216 1.00 95.69 419 ASP A CA 1
ATOM 3244 C C . ASP A 1 419 ? 0.537 0.265 50.192 1.00 95.69 419 ASP A C 1
ATOM 3246 O O . ASP A 1 419 ? 0.730 -0.701 49.449 1.00 95.69 419 ASP A O 1
ATOM 3250 N N . THR A 1 420 ? -0.559 0.354 50.946 1.00 97.00 420 THR A N 1
ATOM 3251 C CA . THR A 1 420 ? -1.606 -0.670 50.962 1.00 97.00 420 THR A CA 1
ATOM 3252 C C . THR A 1 420 ? -2.384 -0.711 49.649 1.00 97.00 420 THR A C 1
ATOM 3254 O O . THR A 1 420 ? -2.714 -1.794 49.160 1.00 97.00 420 THR A O 1
ATOM 3257 N N . ARG A 1 421 ? -2.667 0.444 49.037 1.00 96.56 421 ARG A N 1
ATOM 3258 C CA . ARG A 1 421 ? -3.292 0.518 47.708 1.00 96.56 421 ARG A CA 1
ATOM 3259 C C . ARG A 1 421 ? -2.391 -0.111 46.641 1.00 96.56 421 ARG A C 1
ATOM 3261 O O . ARG A 1 421 ? -2.860 -0.903 45.825 1.00 96.56 421 ARG A O 1
ATOM 3268 N N . ASP A 1 422 ? -1.096 0.181 46.665 1.00 95.44 422 ASP A N 1
ATOM 3269 C CA . ASP A 1 422 ? -0.137 -0.385 45.715 1.00 95.44 422 ASP A CA 1
ATOM 3270 C C . ASP A 1 422 ? 0.032 -1.899 45.938 1.00 95.44 422 ASP A C 1
ATOM 3272 O O . ASP A 1 422 ? 0.097 -2.673 44.976 1.00 95.44 422 ASP A O 1
ATOM 3276 N N . LEU A 1 423 ? -0.020 -2.358 47.194 1.00 96.25 423 LEU A N 1
ATOM 3277 C CA . LEU A 1 423 ? -0.124 -3.779 47.534 1.00 96.25 423 LEU A CA 1
ATOM 3278 C C . LEU A 1 423 ? -1.406 -4.406 46.959 1.00 96.25 423 LEU A C 1
ATOM 3280 O O . LEU A 1 423 ? -1.347 -5.488 46.368 1.00 96.25 423 LEU A O 1
ATOM 3284 N N . MET A 1 424 ? -2.552 -3.725 47.079 1.00 97.75 424 MET A N 1
ATOM 3285 C CA . MET A 1 424 ? -3.842 -4.170 46.536 1.00 97.75 424 MET A CA 1
ATOM 3286 C C . MET A 1 424 ? -3.777 -4.387 45.020 1.00 97.75 424 MET A C 1
ATOM 3288 O O . MET A 1 424 ? -4.340 -5.350 44.493 1.00 97.75 424 MET A O 1
ATOM 3292 N N . TRP A 1 425 ? -3.056 -3.517 44.316 1.00 97.12 425 TRP A N 1
ATOM 3293 C CA . TRP A 1 425 ? -2.901 -3.546 42.862 1.00 97.12 425 TRP A CA 1
ATOM 3294 C C . TRP A 1 425 ? -1.634 -4.256 42.382 1.00 97.12 425 TRP A C 1
ATOM 3296 O O . TRP A 1 425 ? -1.326 -4.240 41.191 1.00 97.12 425 TRP A O 1
ATOM 3306 N N . THR A 1 426 ? -0.921 -4.948 43.266 1.00 96.81 426 THR A N 1
ATOM 3307 C CA . THR A 1 426 ? 0.210 -5.790 42.878 1.00 96.81 426 THR A CA 1
ATOM 3308 C C . THR A 1 426 ? -0.282 -7.169 42.446 1.00 96.81 426 THR A C 1
ATOM 3310 O O . THR A 1 426 ? -1.015 -7.840 43.172 1.00 96.81 426 THR A O 1
ATOM 3313 N N . ARG A 1 427 ? 0.139 -7.628 41.260 1.00 97.06 427 ARG A N 1
ATOM 3314 C CA . ARG A 1 427 ? -0.189 -8.972 40.755 1.00 97.06 427 ARG A CA 1
ATOM 3315 C C . ARG A 1 427 ? 0.358 -10.054 41.683 1.00 97.06 427 ARG A C 1
ATOM 3317 O O . ARG A 1 427 ? 1.550 -10.076 41.982 1.00 97.06 427 ARG A O 1
ATOM 3324 N N . GLN A 1 428 ? -0.507 -10.980 42.080 1.00 96.75 428 GLN A N 1
ATOM 3325 C CA . GLN A 1 428 ? -0.133 -12.102 42.935 1.00 96.75 428 GLN A CA 1
ATOM 3326 C C . GLN A 1 428 ? 0.638 -13.159 42.140 1.00 96.75 428 GLN A C 1
ATOM 3328 O O . GLN A 1 428 ? 0.486 -13.259 40.917 1.00 96.75 428 GLN A O 1
ATOM 3333 N N . LYS A 1 429 ? 1.446 -13.968 42.828 1.00 96.94 429 LYS A N 1
ATOM 3334 C CA . LYS A 1 429 ? 2.215 -15.068 42.236 1.00 96.94 429 LYS A CA 1
ATOM 3335 C C . LYS A 1 429 ? 1.836 -16.391 42.883 1.00 96.94 429 LYS A C 1
ATOM 3337 O O . LYS A 1 429 ? 1.560 -16.432 44.080 1.00 96.94 429 LYS A O 1
ATOM 3342 N N . THR A 1 430 ? 1.835 -17.458 42.096 1.00 96.56 430 THR A N 1
ATOM 3343 C CA . THR A 1 430 ? 1.787 -18.817 42.637 1.00 96.56 430 THR A CA 1
ATOM 3344 C C . THR A 1 430 ? 3.123 -19.190 43.278 1.00 96.56 430 THR A C 1
ATOM 3346 O O . THR A 1 430 ? 4.142 -18.536 43.046 1.00 96.56 430 THR A O 1
ATOM 3349 N N . THR A 1 431 ? 3.137 -20.253 44.083 1.00 95.06 431 THR A N 1
ATOM 3350 C CA . THR A 1 431 ? 4.340 -20.734 44.785 1.00 95.06 431 THR A CA 1
ATOM 3351 C C . THR A 1 431 ? 5.474 -21.152 43.842 1.00 95.06 431 THR A C 1
ATOM 3353 O O . THR A 1 431 ? 6.634 -21.070 44.226 1.00 95.06 431 THR A O 1
ATOM 3356 N N . ASP A 1 432 ? 5.169 -21.518 42.592 1.00 95.06 432 ASP A N 1
ATOM 3357 C CA . ASP A 1 432 ? 6.150 -21.791 41.527 1.00 95.06 432 ASP A CA 1
ATOM 3358 C C . ASP A 1 432 ? 6.642 -20.524 40.788 1.00 95.06 432 ASP A C 1
ATOM 3360 O O . ASP A 1 432 ? 7.354 -20.615 39.790 1.00 95.06 432 ASP A O 1
ATOM 3364 N N . GLY A 1 433 ? 6.258 -19.331 41.253 1.00 95.00 433 GLY A N 1
ATOM 3365 C CA . GLY A 1 433 ? 6.702 -18.042 40.723 1.00 95.00 433 GLY A CA 1
ATOM 3366 C C . GLY A 1 433 ? 5.896 -17.499 39.539 1.00 95.00 433 GLY A C 1
ATOM 3367 O O . GLY A 1 433 ? 6.189 -16.389 39.079 1.00 95.00 433 GLY A O 1
ATOM 3368 N N . LYS A 1 434 ? 4.867 -18.207 39.045 1.00 95.31 434 LYS A N 1
ATOM 3369 C CA . LYS A 1 434 ? 4.041 -17.705 37.932 1.00 95.31 434 LYS A CA 1
ATOM 3370 C C . LYS A 1 434 ? 3.183 -16.520 38.371 1.00 95.31 434 LYS A C 1
ATOM 3372 O O . LYS A 1 434 ? 2.432 -16.581 39.341 1.00 95.31 434 LYS A O 1
ATOM 3377 N N . THR A 1 435 ? 3.269 -15.430 37.613 1.00 95.44 435 THR A N 1
ATOM 3378 C CA . THR A 1 435 ? 2.477 -14.216 37.851 1.00 95.44 435 THR A CA 1
ATOM 3379 C C . THR A 1 435 ? 1.032 -14.414 37.394 1.00 95.44 435 THR A C 1
ATOM 3381 O O . THR A 1 435 ? 0.781 -14.833 36.266 1.00 95.44 435 THR A O 1
ATOM 3384 N N . THR A 1 436 ? 0.075 -14.072 38.253 1.00 94.38 436 THR A N 1
ATOM 3385 C CA . THR A 1 436 ? -1.359 -14.041 37.935 1.00 94.38 436 THR A CA 1
ATOM 3386 C C . THR A 1 436 ? -1.771 -12.673 37.376 1.00 94.38 436 THR A C 1
ATOM 3388 O O . THR A 1 436 ? -1.054 -11.683 37.510 1.00 94.38 436 THR A O 1
ATOM 3391 N N . ASN A 1 437 ? -2.960 -12.581 36.776 1.00 94.12 437 ASN A N 1
ATOM 3392 C CA . ASN A 1 437 ? -3.532 -11.302 36.329 1.00 94.12 437 ASN A CA 1
ATOM 3393 C C . ASN A 1 437 ? -4.394 -10.615 37.410 1.00 94.12 437 ASN A C 1
ATOM 3395 O O . ASN A 1 437 ? -5.192 -9.736 37.085 1.00 94.12 437 ASN A O 1
ATOM 3399 N N . TYR A 1 438 ? -4.269 -11.021 38.678 1.00 97.38 438 TYR A N 1
ATOM 3400 C CA . TYR A 1 438 ? -5.130 -10.579 39.776 1.00 97.38 438 TYR A CA 1
ATOM 3401 C C . TYR A 1 438 ? -4.288 -10.056 40.949 1.00 97.38 438 TYR A C 1
ATOM 3403 O O . TYR A 1 438 ? -3.245 -10.626 41.270 1.00 97.38 438 TYR A O 1
ATOM 3411 N N . GLY A 1 439 ? -4.715 -8.947 41.544 1.00 97.69 439 GLY A N 1
ATOM 3412 C CA . GLY A 1 439 ? -4.185 -8.394 42.788 1.00 97.69 439 GLY A CA 1
ATOM 3413 C C . GLY A 1 439 ? -4.996 -8.852 43.997 1.00 97.69 439 GLY A C 1
ATOM 3414 O O . GLY A 1 439 ? -5.605 -9.919 43.975 1.00 97.69 439 GLY A O 1
ATOM 3415 N N . LEU A 1 440 ? -5.040 -8.047 45.054 1.00 97.94 440 LEU A N 1
ATOM 3416 C CA . LEU A 1 440 ? -5.911 -8.300 46.202 1.00 97.94 440 LEU A CA 1
ATOM 3417 C C . LEU A 1 440 ? -7.281 -7.661 45.927 1.00 97.94 440 LEU A C 1
ATOM 3419 O O . LEU A 1 440 ? -7.499 -6.488 46.202 1.00 97.94 440 LEU A O 1
ATOM 3423 N N . GLY A 1 441 ? -8.203 -8.410 45.316 1.00 96.81 441 GLY A N 1
ATOM 3424 C CA . GLY A 1 441 ? -9.556 -7.911 45.011 1.00 96.81 441 GLY A CA 1
ATOM 3425 C C . GLY A 1 441 ? -9.770 -7.283 43.642 1.00 96.81 441 GLY A C 1
ATOM 3426 O O . GLY A 1 441 ? -10.918 -7.027 43.294 1.00 96.81 441 GLY A O 1
ATOM 3427 N N . TRP A 1 442 ? -8.724 -7.101 42.838 1.00 98.00 442 TRP A N 1
ATOM 3428 C CA . TRP A 1 442 ? -8.821 -6.480 41.514 1.00 98.00 442 TRP A CA 1
ATOM 3429 C C . TRP A 1 442 ? -8.170 -7.328 40.430 1.00 98.00 442 TRP A C 1
ATOM 3431 O O . TRP A 1 442 ? -7.139 -7.954 40.658 1.00 98.00 442 TRP A O 1
ATOM 3441 N N . SER A 1 443 ? -8.705 -7.277 39.210 1.00 98.12 443 SER A N 1
ATOM 3442 C CA . SER A 1 443 ? -7.897 -7.634 38.039 1.00 98.12 443 SER A CA 1
ATOM 3443 C C . SER A 1 443 ? -6.897 -6.512 37.774 1.00 98.12 443 SER A C 1
ATOM 3445 O O . SER A 1 443 ? -7.256 -5.339 37.862 1.00 98.12 443 SER A O 1
ATOM 3447 N N . VAL A 1 444 ? -5.654 -6.866 37.443 1.00 97.38 444 VAL A N 1
ATOM 3448 C CA . VAL A 1 444 ? -4.551 -5.910 37.271 1.00 97.38 444 VAL A CA 1
ATOM 3449 C C . VAL A 1 444 ? -3.831 -6.171 35.955 1.00 97.38 444 VAL A C 1
ATOM 3451 O O . VAL A 1 444 ? -3.384 -7.288 35.667 1.00 97.38 444 VAL A O 1
ATOM 3454 N N . GLY A 1 445 ? -3.624 -5.126 35.159 1.00 94.56 445 GLY A N 1
ATOM 3455 C CA . GLY A 1 445 ? -2.838 -5.231 33.939 1.00 94.56 445 GLY A CA 1
ATOM 3456 C C . GLY A 1 445 ? -2.736 -3.935 33.163 1.00 94.56 445 GLY A C 1
ATOM 3457 O O . GLY A 1 445 ? -2.568 -2.865 33.740 1.00 94.56 445 GLY A O 1
ATOM 3458 N N . ARG A 1 446 ? -2.799 -4.054 31.835 1.00 90.62 446 ARG A N 1
ATOM 3459 C CA . ARG A 1 446 ? -2.816 -2.913 30.927 1.00 90.62 446 ARG A CA 1
ATOM 3460 C C . ARG A 1 446 ? -4.033 -2.952 30.015 1.00 90.62 446 ARG A C 1
ATOM 3462 O O . ARG A 1 446 ? -4.463 -4.032 29.606 1.00 90.62 446 ARG A O 1
ATOM 3469 N N . LYS A 1 447 ? -4.562 -1.775 29.692 1.00 88.38 447 LYS A N 1
ATOM 3470 C CA . LYS A 1 447 ? -5.616 -1.551 28.694 1.00 88.38 447 LYS A CA 1
ATOM 3471 C C . LYS A 1 447 ? -5.222 -0.338 27.857 1.00 88.38 447 LYS A C 1
ATOM 3473 O O . LYS A 1 447 ? -4.833 0.678 28.422 1.00 88.38 447 LYS A O 1
ATOM 3478 N N . SER A 1 448 ? -5.245 -0.469 26.533 1.00 83.25 448 SER A N 1
ATOM 3479 C CA . SER A 1 448 ? -4.825 0.600 25.608 1.00 83.25 448 SER A CA 1
ATOM 3480 C C . SER A 1 448 ? -3.434 1.160 25.952 1.00 83.25 448 SER A C 1
ATOM 3482 O O . SER A 1 448 ? -3.231 2.363 26.056 1.00 83.25 448 SER A O 1
ATOM 3484 N N . GLY A 1 449 ? -2.484 0.266 26.257 1.00 79.62 449 GLY A N 1
ATOM 3485 C CA . GLY A 1 449 ? -1.116 0.620 26.652 1.00 79.62 449 GLY A CA 1
ATOM 3486 C C . GLY A 1 449 ? -0.953 1.201 28.065 1.00 79.62 449 GLY A C 1
ATOM 3487 O O . GLY A 1 449 ? 0.174 1.282 28.537 1.00 79.62 449 GLY A O 1
ATOM 3488 N N . ARG A 1 450 ? -2.022 1.535 28.794 1.00 88.19 450 ARG A N 1
ATOM 3489 C CA . ARG A 1 450 ? -1.966 2.188 30.119 1.00 88.19 450 ARG A CA 1
ATOM 3490 C C . ARG A 1 450 ? -2.154 1.192 31.261 1.00 88.19 450 ARG A C 1
ATOM 3492 O O . ARG A 1 450 ? -2.826 0.177 31.073 1.00 88.19 450 ARG A O 1
ATOM 3499 N N . LYS A 1 451 ? -1.583 1.462 32.444 1.00 92.19 451 LYS A N 1
ATOM 3500 C CA . LYS A 1 451 ? -1.857 0.673 33.661 1.00 92.19 451 LYS A CA 1
ATOM 3501 C C . LYS A 1 451 ? -3.344 0.763 33.994 1.00 92.19 451 LYS A C 1
ATOM 3503 O O . LYS A 1 451 ? -3.901 1.853 34.015 1.00 92.19 451 LYS A O 1
ATOM 3508 N N . ALA A 1 452 ? -3.972 -0.377 34.255 1.00 96.25 452 ALA A N 1
ATOM 3509 C CA . ALA A 1 452 ? -5.396 -0.443 34.538 1.00 96.25 452 ALA A CA 1
ATOM 3510 C C . ALA A 1 452 ? -5.696 -1.480 35.618 1.00 96.25 452 ALA A C 1
ATOM 3512 O O . ALA A 1 452 ? -5.099 -2.565 35.646 1.00 96.25 452 ALA A O 1
ATOM 3513 N N . VAL A 1 453 ? -6.683 -1.159 36.449 1.00 98.06 453 VAL A N 1
ATOM 3514 C CA . VAL A 1 453 ? -7.317 -2.089 37.382 1.00 98.06 453 VAL A CA 1
ATOM 3515 C C . VAL A 1 453 ? -8.807 -2.141 37.084 1.00 98.06 453 VAL A C 1
ATOM 3517 O O . VAL A 1 453 ? -9.424 -1.131 36.750 1.00 98.06 453 VAL A O 1
ATOM 3520 N N . TRP A 1 454 ? -9.390 -3.334 37.118 1.00 98.25 454 TRP A N 1
ATOM 3521 C CA . TRP A 1 454 ? -10.804 -3.500 36.794 1.00 98.25 454 TRP A CA 1
ATOM 3522 C C . TRP A 1 454 ? -11.427 -4.692 37.508 1.00 98.25 454 TRP A C 1
ATOM 3524 O O . TRP A 1 454 ? -10.737 -5.601 37.981 1.00 98.25 454 TRP A O 1
ATOM 3534 N N . HIS A 1 455 ? -12.754 -4.713 37.545 1.00 97.94 455 HIS A N 1
ATOM 3535 C CA . HIS A 1 455 ? -13.509 -5.891 37.934 1.00 97.94 455 HIS A CA 1
ATOM 3536 C C . HIS A 1 455 ? -14.817 -5.967 37.135 1.00 97.94 455 HIS A C 1
ATOM 3538 O O . HIS A 1 455 ? -15.576 -5.003 37.061 1.00 97.94 455 HIS A O 1
ATOM 3544 N N . GLY A 1 456 ? -15.084 -7.128 36.531 1.00 96.44 456 GLY A N 1
ATOM 3545 C CA . GLY A 1 456 ? -16.371 -7.435 35.900 1.00 96.44 456 GLY A CA 1
ATOM 3546 C C . GLY A 1 456 ? -17.289 -8.191 36.856 1.00 96.44 456 GLY A C 1
ATOM 3547 O O . GLY A 1 456 ? -16.818 -8.989 37.668 1.00 96.44 456 GLY A O 1
ATOM 3548 N N . GLY A 1 457 ? -18.590 -7.958 36.776 1.00 94.50 457 GLY A N 1
ATOM 3549 C CA . GLY A 1 457 ? -19.596 -8.673 37.548 1.00 94.50 457 GLY A CA 1
ATOM 3550 C C . GLY A 1 457 ? -20.640 -9.300 36.633 1.00 94.50 457 GLY A C 1
ATOM 3551 O O . GLY A 1 457 ? -21.104 -8.682 35.681 1.00 94.50 457 GLY A O 1
ATOM 3552 N N . ALA A 1 458 ? -21.005 -10.545 36.923 1.00 91.62 458 ALA A N 1
ATOM 3553 C CA . ALA A 1 458 ? -22.096 -11.238 36.254 1.00 91.62 458 ALA A CA 1
ATOM 3554 C C . ALA A 1 458 ? -22.858 -12.071 37.282 1.00 91.62 458 ALA A C 1
ATOM 3556 O O . ALA A 1 458 ? -22.255 -12.777 38.093 1.00 91.62 458 ALA A O 1
ATOM 3557 N N . GLN A 1 459 ? -24.181 -11.965 37.257 1.00 90.56 459 GLN A N 1
ATOM 3558 C CA . GLN A 1 459 ? -25.091 -12.681 38.147 1.00 90.56 459 GLN A CA 1
ATOM 3559 C C . GLN A 1 459 ? -26.481 -12.734 37.497 1.00 90.56 459 GLN A C 1
ATOM 3561 O O . GLN A 1 459 ? -26.725 -12.031 36.518 1.00 90.56 459 GLN A O 1
ATOM 3566 N N . SER A 1 460 ? -27.393 -13.563 38.022 1.00 89.38 460 SER A N 1
ATOM 3567 C CA . SER A 1 460 ? -28.789 -13.603 37.554 1.00 89.38 460 SER A CA 1
ATOM 3568 C C . SER A 1 460 ? -29.372 -12.189 37.433 1.00 89.38 460 SER A C 1
ATOM 3570 O O . SER A 1 460 ? -29.452 -11.457 38.430 1.00 89.38 460 SER A O 1
ATOM 3572 N N . GLY A 1 461 ? -29.750 -11.824 36.206 1.00 91.38 461 GLY A N 1
ATOM 3573 C CA . GLY A 1 461 ? -30.378 -10.547 35.869 1.00 91.38 461 GLY A CA 1
ATOM 3574 C C . GLY A 1 461 ? -29.471 -9.313 35.875 1.00 91.38 461 GLY A C 1
ATOM 3575 O O . GLY A 1 461 ? -29.997 -8.207 35.918 1.00 91.38 461 GLY A O 1
ATOM 3576 N N . THR A 1 462 ? -28.139 -9.454 35.878 1.00 95.31 462 THR A N 1
ATOM 3577 C CA . THR A 1 462 ? -27.231 -8.293 35.839 1.00 95.31 462 THR A CA 1
ATOM 3578 C C . THR A 1 462 ? -25.912 -8.584 35.124 1.00 95.31 462 THR A C 1
ATOM 3580 O O . THR A 1 462 ? -25.382 -9.701 35.172 1.00 95.31 462 THR A O 1
ATOM 3583 N N . SER A 1 463 ? -25.350 -7.541 34.520 1.00 97.50 463 SER A N 1
ATOM 3584 C CA . SER A 1 463 ? -23.954 -7.489 34.086 1.00 97.50 463 SER A CA 1
ATOM 3585 C C . SER A 1 463 ? -23.376 -6.128 34.447 1.00 97.50 463 SER A C 1
ATOM 3587 O O . SER A 1 463 ? -23.992 -5.093 34.185 1.00 97.50 463 SER A O 1
ATOM 3589 N N . THR A 1 464 ? -22.186 -6.118 35.039 1.00 98.00 464 THR A N 1
ATOM 3590 C CA . THR A 1 464 ? -21.529 -4.899 35.512 1.00 98.00 464 THR A CA 1
ATOM 3591 C C . THR A 1 464 ? -20.049 -4.886 35.152 1.00 98.00 464 THR A C 1
ATOM 3593 O O . THR A 1 464 ? -19.409 -5.928 34.979 1.00 98.00 464 THR A O 1
ATOM 3596 N N . PHE A 1 465 ? -19.480 -3.692 35.037 1.00 98.44 465 PHE A N 1
ATOM 3597 C CA . PHE A 1 465 ? -18.050 -3.516 34.823 1.00 98.44 465 PHE A CA 1
ATOM 3598 C C . PHE A 1 465 ? -17.570 -2.223 35.470 1.00 98.44 465 PHE A C 1
ATOM 3600 O O . PHE A 1 465 ? -18.223 -1.191 35.334 1.00 98.44 465 PHE A O 1
ATOM 3607 N N . LEU A 1 466 ? -16.429 -2.288 36.150 1.00 98.62 466 LEU A N 1
ATOM 3608 C CA . LEU A 1 466 ? -15.737 -1.138 36.722 1.00 98.62 466 LEU A CA 1
ATOM 3609 C C . LEU A 1 466 ? -14.287 -1.151 36.247 1.00 98.62 466 LEU A C 1
ATOM 3611 O O . LEU A 1 466 ? -13.587 -2.143 36.448 1.00 98.62 466 LEU A O 1
ATOM 3615 N N . LEU A 1 467 ? -13.854 -0.061 35.622 1.00 98.56 467 LEU A N 1
ATOM 3616 C CA . LEU A 1 467 ? -12.511 0.142 35.083 1.00 98.56 467 LEU A CA 1
ATOM 3617 C C . LEU A 1 467 ? -11.925 1.428 35.658 1.00 98.56 467 LEU A C 1
ATOM 3619 O O . LEU A 1 467 ? -12.593 2.452 35.612 1.00 98.56 467 LEU A O 1
ATOM 3623 N N . LEU A 1 468 ? -10.679 1.383 36.124 1.00 98.25 468 LEU A N 1
ATOM 3624 C CA . LEU A 1 468 ? -9.916 2.543 36.574 1.00 98.25 468 LEU A CA 1
ATOM 3625 C C . LEU A 1 468 ? -8.524 2.535 35.929 1.00 98.25 468 LEU A C 1
ATOM 3627 O O . LEU A 1 468 ? -7.821 1.520 35.955 1.00 98.25 468 LEU A O 1
ATOM 3631 N N . TYR A 1 469 ? -8.117 3.691 35.412 1.00 97.12 469 TYR A N 1
ATOM 3632 C CA . TYR A 1 469 ? -6.740 4.030 35.067 1.00 97.12 469 TYR A CA 1
ATOM 3633 C C . TYR A 1 469 ? -6.157 4.884 36.201 1.00 97.12 469 TYR A C 1
ATOM 3635 O O . TYR A 1 469 ? -6.487 6.067 36.294 1.00 97.12 469 TYR A O 1
ATOM 3643 N N . PRO A 1 470 ? -5.326 4.311 37.095 1.00 95.12 470 PRO A N 1
ATOM 3644 C CA . PRO A 1 470 ? -4.882 5.014 38.297 1.00 95.12 470 PRO A CA 1
ATOM 3645 C C . PRO A 1 470 ? -4.142 6.322 38.011 1.00 95.12 470 PRO A C 1
ATOM 3647 O O . PRO A 1 470 ? -4.394 7.312 38.693 1.00 95.12 470 PRO A O 1
ATOM 3650 N N . ASP A 1 471 ? -3.295 6.325 36.976 1.00 92.62 471 ASP A N 1
ATOM 3651 C CA . ASP A 1 471 ? -2.387 7.430 36.644 1.00 92.62 471 ASP A CA 1
ATOM 3652 C C . ASP A 1 471 ? -3.123 8.725 36.243 1.00 92.62 471 ASP A C 1
ATOM 3654 O O . ASP A 1 471 ? -2.610 9.812 36.487 1.00 92.62 471 ASP A O 1
ATOM 3658 N N . THR A 1 472 ? -4.311 8.620 35.634 1.00 92.44 472 THR A N 1
ATOM 3659 C CA . THR A 1 472 ? -5.114 9.771 35.166 1.00 92.44 472 THR A CA 1
ATOM 3660 C C . THR A 1 472 ? -6.416 9.957 35.944 1.00 92.44 472 THR A C 1
ATOM 3662 O O . THR A 1 472 ? -7.152 10.916 35.727 1.00 92.44 472 THR A O 1
ATOM 3665 N N . GLY A 1 473 ? -6.761 9.016 36.827 1.00 94.75 473 GLY A N 1
ATOM 3666 C CA . GLY A 1 473 ? -8.056 9.014 37.501 1.00 94.75 473 GLY A CA 1
ATOM 3667 C C . GLY A 1 473 ? -9.242 8.752 36.567 1.00 94.75 473 GLY A C 1
ATOM 3668 O O . GLY A 1 473 ? -10.385 8.920 36.995 1.00 94.75 473 GLY A O 1
ATOM 3669 N N . THR A 1 474 ? -9.004 8.327 35.321 1.00 97.25 474 THR A N 1
ATOM 3670 C CA . THR A 1 474 ? -10.071 7.969 34.383 1.00 97.25 474 THR A CA 1
ATOM 3671 C C . THR A 1 474 ? -10.755 6.688 34.843 1.00 97.25 474 THR A C 1
ATOM 3673 O O . THR A 1 474 ? -10.114 5.644 34.987 1.00 97.25 474 THR A O 1
ATOM 3676 N N . CYS A 1 475 ? -12.065 6.750 35.066 1.00 98.12 475 CYS A N 1
ATOM 3677 C CA . CYS A 1 475 ? -12.850 5.633 35.584 1.00 98.12 475 CYS A CA 1
ATOM 3678 C C . CYS A 1 475 ? -14.155 5.479 34.805 1.00 98.12 475 CYS A C 1
ATOM 3680 O O . CYS A 1 475 ? -14.809 6.470 34.498 1.00 98.12 475 CYS A O 1
ATOM 3682 N N . VAL A 1 476 ? -14.551 4.243 34.503 1.00 98.56 476 VAL A N 1
ATOM 3683 C CA . VAL A 1 476 ? -15.823 3.934 33.838 1.00 98.56 476 VAL A CA 1
ATOM 3684 C C . VAL A 1 476 ? -16.537 2.836 34.612 1.00 98.56 476 VAL A C 1
ATOM 3686 O O . VAL A 1 476 ? -15.998 1.740 34.786 1.00 98.56 476 VAL A O 1
ATOM 3689 N N . ALA A 1 477 ? -17.768 3.119 35.035 1.00 98.62 477 ALA A N 1
ATOM 3690 C CA . ALA A 1 477 ? -18.684 2.135 35.592 1.00 98.62 477 ALA A CA 1
ATOM 3691 C C . ALA A 1 477 ? -19.869 1.936 34.647 1.00 98.62 477 ALA A C 1
ATOM 3693 O O . ALA A 1 477 ? -20.517 2.899 34.239 1.00 98.62 477 ALA A O 1
ATOM 3694 N N . ILE A 1 478 ? -20.166 0.679 34.326 1.00 98.56 478 ILE A N 1
ATOM 3695 C CA . ILE A 1 478 ? -21.319 0.278 33.519 1.00 98.56 478 ILE A CA 1
ATOM 3696 C C . ILE A 1 478 ? -22.123 -0.732 34.326 1.00 98.56 478 ILE A C 1
ATOM 3698 O O . ILE A 1 478 ? -21.570 -1.733 34.787 1.00 98.56 478 ILE A O 1
ATOM 3702 N N . MET A 1 479 ? -23.421 -0.491 34.486 1.00 98.38 479 MET A N 1
ATOM 3703 C CA . MET A 1 479 ? -24.334 -1.408 35.163 1.00 98.38 479 MET A CA 1
ATOM 3704 C C . MET A 1 479 ? -25.564 -1.650 34.297 1.00 98.38 479 MET A C 1
ATOM 3706 O O . MET A 1 479 ? -26.170 -0.696 33.826 1.00 98.38 479 MET A O 1
ATOM 3710 N N . SER A 1 480 ? -25.933 -2.909 34.074 1.00 98.25 480 SER A N 1
ATOM 3711 C CA . SER A 1 480 ? -27.089 -3.280 33.258 1.00 98.25 480 SER A CA 1
ATOM 3712 C C . SER A 1 480 ? -27.948 -4.317 33.958 1.00 98.25 480 SER A C 1
ATOM 3714 O O . SER A 1 480 ? -27.437 -5.196 34.649 1.00 98.25 480 SER A O 1
ATOM 3716 N N . ASN A 1 481 ? -29.255 -4.247 33.718 1.00 97.38 481 ASN A N 1
ATOM 3717 C CA . ASN A 1 481 ? -30.217 -5.237 34.177 1.00 97.38 481 ASN A CA 1
ATOM 3718 C C . ASN A 1 481 ? -30.375 -6.437 33.226 1.00 97.38 481 ASN A C 1
ATOM 3720 O O . ASN A 1 481 ? -31.327 -7.200 33.355 1.00 97.38 481 ASN A O 1
ATOM 3724 N N . LEU A 1 482 ? -29.454 -6.631 32.279 1.00 95.75 482 LEU A N 1
ATOM 3725 C CA . LEU A 1 482 ? -29.407 -7.813 31.424 1.00 95.75 482 LEU A CA 1
ATOM 3726 C C . LEU A 1 482 ? -28.202 -8.687 31.792 1.00 95.75 482 LEU A C 1
ATOM 3728 O O . LEU A 1 482 ? -27.064 -8.216 31.863 1.00 95.75 482 LEU A O 1
ATOM 3732 N N . GLN A 1 483 ? -28.436 -9.978 32.025 1.00 92.19 483 GLN A N 1
ATOM 3733 C CA . GLN A 1 483 ? -27.355 -10.923 32.317 1.00 92.19 483 GLN A CA 1
ATOM 3734 C C . GLN A 1 483 ? -26.533 -11.297 31.073 1.00 92.19 483 GLN A C 1
ATOM 3736 O O . GLN A 1 483 ? -27.051 -11.323 29.959 1.00 92.19 483 GLN A O 1
ATOM 3741 N N . ARG A 1 484 ? -25.277 -11.713 31.296 1.00 87.12 484 ARG A N 1
ATOM 3742 C CA . ARG A 1 484 ? -24.342 -12.233 30.274 1.00 87.12 484 ARG A CA 1
ATOM 3743 C C . ARG A 1 484 ? -23.929 -11.219 29.191 1.00 87.12 484 ARG A C 1
ATOM 3745 O O . ARG A 1 484 ? -23.561 -11.625 28.092 1.00 87.12 484 ARG A O 1
ATOM 3752 N N . LEU A 1 485 ? -23.911 -9.923 29.504 1.00 91.38 485 LEU A N 1
ATOM 3753 C CA . LEU A 1 485 ? -23.310 -8.911 28.632 1.00 91.38 485 LEU A CA 1
ATOM 3754 C C . LEU A 1 485 ? -21.790 -8.841 28.818 1.00 91.38 485 LEU A C 1
ATOM 3756 O O . LEU A 1 485 ? -21.283 -8.800 29.940 1.00 91.38 485 LEU A O 1
ATOM 3760 N N . SER A 1 486 ? -21.059 -8.757 27.706 1.00 91.19 486 SER A N 1
ATOM 3761 C CA . SER A 1 486 ? -19.625 -8.453 27.705 1.00 91.19 486 SER A CA 1
ATOM 3762 C C . SER A 1 486 ? -19.418 -6.941 27.624 1.00 91.19 486 SER A C 1
ATOM 3764 O O . SER A 1 486 ? -19.637 -6.335 26.581 1.00 91.19 486 SER A O 1
ATOM 3766 N N . LEU A 1 487 ? -19.007 -6.324 28.734 1.00 95.88 487 LEU A N 1
ATOM 3767 C CA . LEU A 1 487 ? -18.953 -4.858 28.868 1.00 95.88 487 LEU A CA 1
ATOM 3768 C C . LEU A 1 487 ? -17.535 -4.269 28.813 1.00 95.88 487 LEU A C 1
ATOM 3770 O O . LEU A 1 487 ? -17.370 -3.053 28.754 1.00 95.88 487 LEU A O 1
ATOM 3774 N N . MET A 1 488 ? -16.498 -5.111 28.821 1.00 95.25 488 MET A N 1
ATOM 3775 C CA . MET A 1 488 ? -15.107 -4.654 28.919 1.00 95.25 488 MET A CA 1
ATOM 3776 C C . MET A 1 488 ? -14.694 -3.761 27.745 1.00 95.25 488 MET A C 1
ATOM 3778 O O . MET A 1 488 ? -14.089 -2.715 27.960 1.00 95.25 488 MET A O 1
ATOM 3782 N N . GLN A 1 489 ? -14.995 -4.172 26.510 1.00 92.00 489 GLN A N 1
ATOM 3783 C CA . GLN A 1 489 ? -14.613 -3.406 25.318 1.00 92.00 489 GLN A CA 1
ATOM 3784 C C . GLN A 1 489 ? -15.324 -2.052 25.279 1.00 92.00 489 GLN A C 1
ATOM 3786 O O . GLN A 1 489 ? -14.693 -1.048 24.975 1.00 92.00 489 GLN A O 1
ATOM 3791 N N . THR A 1 490 ? -16.599 -2.009 25.671 1.00 94.75 490 THR A N 1
ATOM 3792 C CA . THR A 1 490 ? -17.366 -0.766 25.788 1.00 94.75 490 THR A CA 1
ATOM 3793 C C . THR A 1 490 ? -16.768 0.170 26.834 1.00 94.75 490 THR A C 1
ATOM 3795 O O . THR A 1 490 ? -16.578 1.347 26.552 1.00 94.75 490 THR A O 1
ATOM 3798 N N . ALA A 1 491 ? -16.416 -0.342 28.018 1.00 96.75 491 ALA A N 1
ATOM 3799 C CA . ALA A 1 491 ? -15.804 0.472 29.067 1.00 96.75 491 ALA A CA 1
ATOM 3800 C C . ALA A 1 491 ? -14.446 1.048 28.636 1.00 96.75 491 ALA A C 1
ATOM 3802 O O . ALA A 1 491 ? -14.183 2.225 28.866 1.00 96.75 491 ALA A O 1
ATOM 3803 N N . VAL A 1 492 ? -13.610 0.244 27.969 1.00 95.12 492 VAL A N 1
ATOM 3804 C CA . VAL A 1 492 ? -12.324 0.704 27.421 1.00 95.12 492 VAL A CA 1
ATOM 3805 C C . VAL A 1 492 ? -12.538 1.740 26.317 1.00 95.12 492 VAL A C 1
ATOM 3807 O O . VAL A 1 492 ? -11.881 2.770 26.343 1.00 95.12 492 VAL A O 1
ATOM 3810 N N . ALA A 1 493 ? -13.491 1.531 25.404 1.00 91.31 493 ALA A N 1
ATOM 3811 C CA . ALA A 1 493 ? -13.791 2.488 24.339 1.00 91.31 493 ALA A CA 1
ATOM 3812 C C . ALA A 1 493 ? -14.276 3.841 24.884 1.00 91.31 493 ALA A C 1
ATOM 3814 O O . ALA A 1 493 ? -13.860 4.882 24.388 1.00 91.31 493 ALA A O 1
ATOM 3815 N N . ILE A 1 494 ? -15.117 3.837 25.925 1.00 94.88 494 ILE A N 1
ATOM 3816 C CA . ILE A 1 494 ? -15.557 5.064 26.606 1.00 94.88 494 ILE A CA 1
ATOM 3817 C C . ILE A 1 494 ? -14.373 5.744 27.309 1.00 94.88 494 ILE A C 1
ATOM 3819 O O . ILE A 1 494 ? -14.230 6.960 27.219 1.00 94.88 494 ILE A O 1
ATOM 3823 N N . ALA A 1 495 ? -13.501 4.979 27.971 1.00 94.81 495 ALA A N 1
ATOM 3824 C CA . ALA A 1 495 ? -12.322 5.532 28.632 1.00 94.81 495 ALA A CA 1
ATOM 3825 C C . ALA A 1 495 ? -11.303 6.118 27.639 1.00 94.81 495 ALA A C 1
ATOM 3827 O O . ALA A 1 495 ? -10.761 7.188 27.886 1.00 94.81 495 ALA A O 1
ATOM 3828 N N . ASP A 1 496 ? -11.057 5.444 26.513 1.00 91.19 496 ASP A N 1
ATOM 3829 C CA . ASP A 1 496 ? -10.188 5.919 25.428 1.00 91.19 496 ASP A CA 1
ATOM 3830 C C . ASP A 1 496 ? -10.787 7.126 24.688 1.00 91.19 496 ASP A C 1
ATOM 3832 O O . ASP A 1 496 ? -10.062 7.875 24.041 1.00 91.19 496 ASP A O 1
ATOM 3836 N N . LEU A 1 497 ? -12.105 7.321 24.754 1.00 88.81 497 LEU A N 1
ATOM 3837 C CA . LEU A 1 497 ? -12.770 8.482 24.172 1.00 88.81 497 LEU A CA 1
ATOM 3838 C C . LEU A 1 497 ? -12.563 9.743 25.024 1.00 88.81 497 LEU A C 1
ATOM 3840 O O . LEU A 1 497 ? -12.318 10.813 24.475 1.00 88.81 497 LEU A O 1
ATOM 3844 N N . VAL A 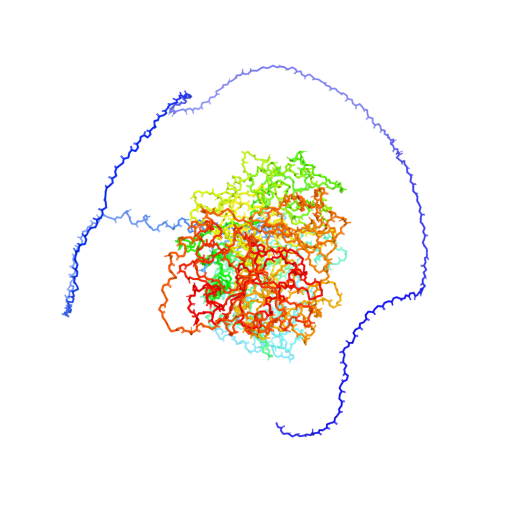1 498 ? -12.673 9.623 26.352 1.00 91.00 498 VAL A N 1
ATOM 3845 C CA . VAL A 1 498 ? -12.506 10.766 27.270 1.00 91.00 498 VAL A CA 1
ATOM 3846 C C . VAL A 1 498 ? -11.039 11.054 27.573 1.00 91.00 498 VAL A C 1
ATOM 3848 O O . VAL A 1 498 ? -10.642 12.211 27.621 1.00 91.00 498 VAL A O 1
ATOM 3851 N N . ASP A 1 499 ? -10.222 10.011 27.709 1.00 89.50 499 ASP A N 1
ATOM 3852 C CA . ASP A 1 499 ? -8.786 10.077 27.976 1.00 89.50 499 ASP A CA 1
ATOM 3853 C C . ASP A 1 499 ? -8.055 9.211 26.937 1.00 89.50 499 ASP A C 1
ATOM 3855 O O . ASP A 1 499 ? -7.745 8.040 27.203 1.00 89.50 499 ASP A O 1
ATOM 3859 N N . PRO A 1 500 ? -7.840 9.741 25.717 1.00 87.19 500 PRO A N 1
ATOM 3860 C CA . PRO A 1 500 ? -7.225 8.992 24.634 1.00 87.19 500 PRO A CA 1
ATOM 3861 C C . PRO A 1 500 ? -5.792 8.573 24.970 1.00 87.19 500 PRO A C 1
ATOM 3863 O O . PRO A 1 500 ? -5.002 9.408 25.422 1.00 87.19 500 PRO A O 1
ATOM 3866 N N . PRO A 1 501 ? -5.392 7.311 24.703 1.00 85.19 501 PRO A N 1
ATOM 3867 C CA . PRO A 1 501 ? -4.014 6.891 24.916 1.00 85.19 501 PRO A CA 1
ATOM 3868 C C . PRO A 1 501 ? -3.058 7.747 24.083 1.00 85.19 501 PRO A C 1
ATOM 3870 O O . PRO A 1 501 ? -3.322 8.029 22.911 1.00 85.19 501 PRO A O 1
ATOM 3873 N N . LYS A 1 502 ? -1.946 8.152 24.699 1.00 84.81 502 LYS A N 1
ATOM 3874 C CA . LYS A 1 502 ? -0.873 8.914 24.057 1.00 84.81 502 LYS A CA 1
ATOM 3875 C C . LYS A 1 502 ? 0.316 7.995 23.824 1.00 84.81 502 LYS A C 1
ATOM 3877 O O . LYS A 1 502 ? 0.739 7.289 24.738 1.00 84.81 502 LYS A O 1
ATOM 3882 N N . TYR A 1 503 ? 0.853 8.037 22.613 1.00 89.50 503 TYR A N 1
ATOM 3883 C CA . TYR A 1 503 ? 1.984 7.222 22.192 1.00 89.50 503 TYR A CA 1
ATOM 3884 C C . TYR A 1 503 ? 3.132 8.125 21.751 1.00 89.50 503 TYR A C 1
ATOM 3886 O O . TYR A 1 503 ? 2.914 9.114 21.050 1.00 89.50 503 TYR A O 1
ATOM 3894 N N . ASP A 1 504 ? 4.354 7.786 22.156 1.00 93.31 504 ASP A N 1
ATOM 3895 C CA . ASP A 1 504 ? 5.551 8.450 21.646 1.00 93.31 504 ASP A CA 1
ATOM 3896 C C . ASP A 1 504 ? 6.025 7.751 20.367 1.00 93.31 504 ASP A C 1
ATOM 3898 O O . ASP A 1 504 ? 6.718 6.732 20.403 1.00 93.31 504 ASP A O 1
ATOM 3902 N N . TYR A 1 505 ? 5.633 8.307 19.220 1.00 96.81 505 TYR A N 1
ATOM 3903 C CA . TYR A 1 505 ? 6.072 7.820 17.916 1.00 96.81 505 TYR A CA 1
ATOM 3904 C C . TYR A 1 505 ? 7.456 8.347 17.504 1.00 96.81 505 TYR A C 1
ATOM 3906 O O . TYR A 1 505 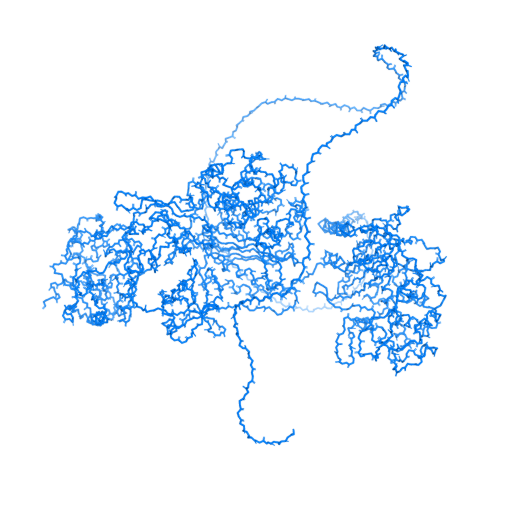? 7.942 7.940 16.452 1.00 96.81 505 TYR A O 1
ATOM 3914 N N . GLN A 1 506 ? 8.145 9.199 18.279 1.00 97.94 506 GLN A N 1
ATOM 3915 C CA . GLN A 1 506 ? 9.439 9.769 17.859 1.00 97.94 506 GLN A CA 1
ATOM 3916 C C . GLN A 1 506 ? 10.503 8.709 17.514 1.00 97.94 506 GLN A C 1
ATOM 3918 O O . GLN A 1 506 ? 11.170 8.854 16.482 1.00 97.94 506 GLN A O 1
ATOM 3923 N N . PRO A 1 507 ? 10.657 7.605 18.277 1.00 98.19 507 PRO A N 1
ATOM 3924 C CA . PRO A 1 507 ? 11.586 6.539 17.904 1.00 98.19 507 PRO A CA 1
ATOM 3925 C C . PRO A 1 507 ? 11.201 5.841 16.588 1.00 98.19 507 PRO A C 1
ATOM 3927 O O . PRO A 1 507 ? 12.074 5.558 15.764 1.00 98.19 507 PRO A O 1
ATOM 3930 N N . ALA A 1 508 ? 9.901 5.616 16.364 1.00 98.38 508 ALA A N 1
ATOM 3931 C CA . ALA A 1 508 ? 9.370 5.048 15.124 1.00 98.38 508 ALA A CA 1
ATOM 3932 C C . ALA A 1 508 ? 9.612 5.987 13.933 1.00 98.38 508 ALA A C 1
ATOM 3934 O O . ALA A 1 508 ? 10.172 5.568 12.923 1.00 98.38 508 ALA A O 1
ATOM 3935 N N . ILE A 1 509 ? 9.295 7.274 14.083 1.00 98.75 509 ILE A N 1
ATOM 3936 C CA . ILE A 1 509 ? 9.513 8.317 13.073 1.00 98.75 509 ILE A CA 1
ATOM 3937 C C . ILE A 1 509 ? 10.993 8.408 12.694 1.00 98.75 509 ILE A C 1
ATOM 3939 O O . ILE A 1 509 ? 11.322 8.483 11.512 1.00 98.75 509 ILE A O 1
ATOM 3943 N N . LYS A 1 510 ? 11.912 8.356 13.668 1.00 98.50 510 LYS A N 1
ATOM 3944 C CA . LYS A 1 510 ? 13.358 8.377 13.397 1.00 98.50 510 LYS A CA 1
ATOM 3945 C C . LYS A 1 510 ? 13.794 7.193 12.527 1.00 98.50 510 LYS A C 1
ATOM 3947 O O . LYS A 1 510 ? 14.548 7.396 11.576 1.00 98.50 510 LYS A O 1
ATOM 3952 N N . LYS A 1 511 ? 13.322 5.979 12.838 1.00 98.44 511 LYS A N 1
ATOM 3953 C CA . LYS A 1 511 ? 13.606 4.769 12.049 1.00 98.44 511 LYS A CA 1
ATOM 3954 C C . LYS A 1 511 ? 12.999 4.846 10.648 1.00 98.44 511 LYS A C 1
ATOM 3956 O O . LYS A 1 511 ? 13.690 4.553 9.676 1.00 98.44 511 LYS A O 1
ATOM 3961 N N . LEU A 1 512 ? 11.743 5.273 10.538 1.00 98.75 512 LEU A N 1
ATOM 3962 C CA . LEU A 1 512 ? 11.061 5.415 9.255 1.00 98.75 512 LEU A CA 1
ATOM 3963 C C . LEU A 1 512 ? 11.744 6.458 8.368 1.00 98.75 512 LEU A C 1
ATOM 3965 O O . LEU A 1 512 ? 12.025 6.176 7.212 1.00 98.75 512 LEU A O 1
ATOM 3969 N N . ARG A 1 513 ? 12.098 7.628 8.912 1.00 98.69 513 ARG A N 1
ATOM 3970 C CA . ARG A 1 513 ? 12.816 8.674 8.172 1.00 98.69 513 ARG A CA 1
ATOM 3971 C C . ARG A 1 513 ? 14.143 8.171 7.597 1.00 98.69 513 ARG A C 1
ATOM 3973 O O . ARG A 1 513 ? 14.494 8.548 6.485 1.00 98.69 513 ARG A O 1
ATOM 3980 N N . ALA A 1 514 ? 14.881 7.343 8.338 1.00 98.25 514 ALA A N 1
ATOM 3981 C CA . ALA A 1 514 ? 16.119 6.744 7.842 1.00 98.25 514 ALA A CA 1
ATOM 3982 C C . ALA A 1 514 ? 15.858 5.759 6.689 1.00 98.25 514 ALA A C 1
ATOM 3984 O O . ALA A 1 514 ? 16.547 5.830 5.677 1.00 98.25 514 ALA A O 1
ATOM 3985 N N . ALA A 1 515 ? 14.833 4.909 6.814 1.00 98.38 515 ALA A N 1
ATOM 3986 C CA . ALA A 1 515 ? 14.424 3.991 5.751 1.00 98.38 515 ALA A CA 1
ATOM 3987 C C . ALA A 1 515 ? 13.982 4.741 4.483 1.00 98.38 515 ALA A C 1
ATOM 3989 O O . ALA A 1 515 ? 14.470 4.445 3.401 1.00 98.38 515 ALA A O 1
ATOM 3990 N N . VAL A 1 516 ? 13.135 5.769 4.619 1.00 98.56 516 VAL A N 1
ATOM 3991 C CA . VAL A 1 516 ? 12.681 6.590 3.484 1.00 98.56 516 VAL A CA 1
ATOM 3992 C C . VAL A 1 516 ? 13.862 7.260 2.780 1.00 98.56 516 VAL A C 1
ATOM 3994 O O . VAL A 1 516 ? 13.922 7.239 1.558 1.00 98.56 516 VAL A O 1
ATOM 3997 N N . ARG A 1 517 ? 14.829 7.816 3.524 1.00 97.94 517 ARG A N 1
ATOM 3998 C CA . ARG A 1 517 ? 16.032 8.413 2.917 1.00 97.94 517 ARG A CA 1
ATOM 3999 C C . ARG A 1 517 ? 16.851 7.396 2.133 1.00 97.94 517 ARG A C 1
ATOM 4001 O O . ARG A 1 517 ? 17.251 7.708 1.022 1.00 97.94 517 ARG A O 1
ATOM 4008 N N . ALA A 1 518 ? 17.064 6.207 2.696 1.00 95.94 518 ALA A N 1
ATOM 4009 C CA . ALA A 1 518 ? 17.795 5.146 2.013 1.00 95.94 518 ALA A CA 1
ATOM 4010 C C . ALA A 1 518 ? 17.102 4.738 0.703 1.00 95.94 518 ALA A C 1
ATOM 4012 O O . ALA A 1 518 ? 17.765 4.618 -0.316 1.00 95.94 518 ALA A O 1
ATOM 4013 N N . GLU A 1 519 ? 15.774 4.597 0.710 1.00 96.94 519 GLU A N 1
ATOM 4014 C CA . GLU A 1 519 ? 14.990 4.270 -0.488 1.00 96.94 519 GLU A CA 1
ATOM 4015 C C . GLU A 1 519 ? 15.024 5.390 -1.538 1.00 96.94 519 GLU A C 1
ATOM 4017 O O . GLU A 1 519 ? 15.259 5.118 -2.711 1.00 96.94 519 GLU A O 1
ATOM 4022 N N . VAL A 1 520 ? 14.833 6.647 -1.120 1.00 96.88 520 VAL A N 1
ATOM 4023 C CA . VAL A 1 520 ? 14.874 7.820 -2.010 1.00 96.88 520 VAL A CA 1
ATOM 4024 C C . VAL A 1 520 ? 16.248 7.981 -2.659 1.00 96.88 520 VAL A C 1
ATOM 4026 O O . VAL A 1 520 ? 16.316 8.270 -3.849 1.00 96.88 520 VAL A O 1
ATOM 4029 N N . GLU A 1 521 ? 17.327 7.777 -1.901 1.00 95.31 521 GLU A N 1
ATOM 4030 C CA . GLU A 1 521 ? 18.702 7.871 -2.399 1.00 95.31 521 GLU A CA 1
ATOM 4031 C C . GLU A 1 521 ? 19.058 6.687 -3.305 1.00 95.31 521 GLU A C 1
ATOM 4033 O O . GLU A 1 521 ? 19.487 6.896 -4.434 1.00 95.31 521 GLU A O 1
ATOM 4038 N N . GLN A 1 522 ? 18.826 5.449 -2.853 1.00 93.62 522 GLN A N 1
ATOM 4039 C CA . GLN A 1 522 ? 19.177 4.238 -3.603 1.00 93.62 522 GLN A CA 1
ATOM 4040 C C . GLN A 1 522 ? 18.435 4.138 -4.940 1.00 93.62 522 GLN A C 1
ATOM 4042 O O . GLN A 1 522 ? 19.003 3.645 -5.908 1.00 93.62 522 GLN A O 1
ATOM 4047 N N . LYS A 1 523 ? 17.167 4.561 -4.983 1.00 93.19 523 LYS A N 1
ATOM 4048 C CA . LYS A 1 523 ? 16.297 4.452 -6.168 1.00 93.19 523 LYS A CA 1
ATOM 4049 C C . LYS A 1 523 ? 16.172 5.774 -6.933 1.00 93.19 523 LYS A C 1
ATOM 4051 O O . LYS A 1 523 ? 15.404 5.880 -7.891 1.00 93.19 523 LYS A O 1
ATOM 4056 N N . GLU A 1 524 ? 16.913 6.793 -6.496 1.00 93.50 524 GLU A N 1
ATOM 4057 C CA . GLU A 1 524 ? 16.948 8.129 -7.095 1.00 93.50 524 GLU A CA 1
ATOM 4058 C C . GLU A 1 524 ? 15.537 8.695 -7.333 1.00 93.50 524 GLU A C 1
ATOM 4060 O O . GLU A 1 524 ? 15.193 9.122 -8.441 1.00 93.50 524 GLU A O 1
ATOM 4065 N N . LEU A 1 525 ? 14.679 8.627 -6.312 1.00 95.12 525 LEU A N 1
ATOM 4066 C CA . LEU A 1 525 ? 13.293 9.078 -6.423 1.00 95.12 525 LEU A CA 1
ATOM 4067 C C . LEU A 1 525 ? 13.255 10.612 -6.521 1.00 95.12 525 LEU A C 1
ATOM 4069 O O . LEU A 1 525 ? 13.822 11.270 -5.645 1.00 95.12 525 LEU A O 1
ATOM 4073 N N . PRO A 1 526 ? 12.561 11.204 -7.516 1.00 96.19 526 PRO A N 1
ATOM 4074 C CA . PRO A 1 526 ? 12.530 12.658 -7.665 1.00 96.19 526 PRO A CA 1
ATOM 4075 C C . PRO A 1 526 ? 11.845 13.341 -6.477 1.00 96.19 526 PRO A C 1
ATOM 4077 O O . PRO A 1 526 ? 12.456 14.186 -5.832 1.00 96.19 526 PRO A O 1
ATOM 4080 N N . ALA A 1 527 ? 10.624 12.923 -6.131 1.00 98.12 527 ALA A N 1
ATOM 4081 C CA . ALA A 1 527 ? 9.906 13.345 -4.931 1.00 98.12 527 ALA A CA 1
ATOM 4082 C C . ALA A 1 527 ? 9.203 12.160 -4.255 1.00 98.12 527 ALA A C 1
ATOM 4084 O O . ALA A 1 527 ? 8.708 11.238 -4.916 1.00 98.12 527 ALA A O 1
ATOM 4085 N N . PHE A 1 528 ? 9.124 12.212 -2.927 1.00 98.75 528 PHE A N 1
ATOM 4086 C CA . PHE A 1 528 ? 8.360 11.287 -2.099 1.00 98.75 528 PHE A CA 1
ATOM 4087 C C . PHE A 1 528 ? 7.788 12.007 -0.874 1.00 98.75 528 PHE A C 1
ATOM 4089 O O . PHE A 1 528 ? 8.517 12.707 -0.175 1.00 98.75 528 PHE A O 1
ATOM 4096 N N . SER A 1 529 ? 6.513 11.790 -0.559 1.00 98.88 529 SER A N 1
ATOM 4097 C CA . SER A 1 529 ? 5.886 12.290 0.672 1.00 98.88 529 SER A CA 1
ATOM 4098 C C . SER A 1 529 ? 5.169 11.162 1.400 1.00 98.88 529 SER A C 1
ATOM 4100 O O . SER A 1 529 ? 4.613 10.265 0.768 1.00 98.88 529 SER A O 1
ATOM 4102 N N . ILE A 1 530 ? 5.153 11.219 2.731 1.00 98.88 530 ILE A N 1
ATOM 4103 C CA . ILE A 1 530 ? 4.494 10.226 3.590 1.00 98.88 530 ILE A CA 1
ATOM 4104 C C . ILE A 1 530 ? 3.889 10.891 4.827 1.00 98.88 530 ILE A C 1
ATOM 4106 O O . ILE A 1 530 ? 4.454 11.843 5.364 1.00 98.88 530 ILE A O 1
ATOM 4110 N N . SER A 1 531 ? 2.756 10.375 5.301 1.00 98.88 531 SER A N 1
ATOM 4111 C CA . SER A 1 531 ? 2.125 10.758 6.564 1.00 98.88 531 SER A CA 1
ATOM 4112 C C . SER A 1 531 ? 1.689 9.543 7.381 1.00 98.88 531 SER A C 1
ATOM 4114 O O . SER A 1 531 ? 1.354 8.495 6.832 1.00 98.88 531 SER A O 1
ATOM 4116 N N . LEU A 1 532 ? 1.678 9.700 8.705 1.00 98.81 532 LEU A N 1
ATOM 4117 C CA . LEU A 1 532 ? 1.217 8.719 9.685 1.00 98.81 532 LEU A CA 1
ATOM 4118 C C . LEU A 1 532 ? 0.022 9.282 10.447 1.00 98.81 532 LEU A C 1
ATOM 4120 O O . LEU A 1 532 ? 0.085 10.397 10.972 1.00 98.81 532 LEU A O 1
ATOM 4124 N N . VAL A 1 533 ? -1.033 8.486 10.556 1.00 98.31 533 VAL A N 1
ATOM 4125 C CA . VAL A 1 533 ? -2.289 8.845 11.214 1.00 98.31 533 VAL A CA 1
ATOM 4126 C C . VAL A 1 533 ? -2.561 7.877 12.356 1.00 98.31 533 VAL A C 1
ATOM 4128 O O . VAL A 1 533 ? -2.587 6.666 12.151 1.00 98.31 533 VAL A O 1
ATOM 4131 N N . ASP A 1 534 ? -2.789 8.411 13.552 1.00 95.81 534 ASP A N 1
ATOM 4132 C CA . ASP A 1 534 ? -3.331 7.679 14.699 1.00 95.81 534 ASP A CA 1
ATOM 4133 C C . ASP A 1 534 ? -4.668 8.326 15.071 1.00 95.81 534 ASP A C 1
ATOM 4135 O O . ASP A 1 534 ? -4.711 9.465 15.543 1.00 95.81 534 ASP A O 1
ATOM 4139 N N . ARG A 1 535 ? -5.763 7.598 14.830 1.00 91.44 535 ARG A N 1
ATOM 4140 C CA . ARG A 1 535 ? -7.148 8.061 14.984 1.00 91.44 535 ARG A CA 1
ATOM 4141 C C . ARG A 1 535 ? -7.418 9.318 14.161 1.00 91.44 535 ARG A C 1
ATOM 4143 O O . ARG A 1 535 ? -7.546 9.243 12.952 1.00 91.44 535 ARG A O 1
ATOM 4150 N N . ASP A 1 536 ? -7.569 10.460 14.802 1.00 88.06 536 ASP A N 1
ATOM 4151 C CA . ASP A 1 536 ? -7.890 11.736 14.178 1.00 88.06 536 ASP A CA 1
ATOM 4152 C C . ASP A 1 536 ? -6.662 12.643 14.023 1.00 88.06 536 ASP A C 1
ATOM 4154 O O . ASP A 1 536 ? -6.783 13.746 13.490 1.00 88.06 536 ASP A O 1
ATOM 4158 N N . GLN A 1 537 ? -5.475 12.182 14.437 1.00 91.69 537 GLN A N 1
ATOM 4159 C CA . GLN A 1 537 ? -4.253 12.979 14.441 1.00 91.69 537 GLN A CA 1
ATOM 4160 C C . GLN A 1 537 ? -3.230 12.496 13.418 1.00 91.69 537 GLN A C 1
ATOM 4162 O O . GLN A 1 537 ? -2.861 11.323 13.377 1.00 91.69 537 GLN A O 1
ATOM 4167 N N . ILE A 1 538 ? -2.693 13.447 12.653 1.00 97.31 538 ILE A N 1
ATOM 4168 C CA . ILE A 1 538 ? -1.471 13.250 11.873 1.00 97.31 538 ILE A CA 1
ATOM 4169 C C . ILE A 1 538 ? -0.297 13.352 12.850 1.00 97.31 538 ILE A C 1
ATOM 4171 O O . ILE A 1 538 ? 0.051 14.445 13.295 1.00 97.31 538 ILE A O 1
ATOM 4175 N N . VAL A 1 539 ? 0.298 12.216 13.214 1.00 97.19 539 VAL A N 1
ATOM 4176 C CA . VAL A 1 539 ? 1.400 12.169 14.195 1.00 97.19 539 VAL A CA 1
ATOM 4177 C C . VAL A 1 539 ? 2.750 12.518 13.569 1.00 97.19 539 VAL A C 1
ATOM 4179 O O . VAL A 1 539 ? 3.676 12.918 14.275 1.00 97.19 539 VAL A O 1
ATOM 4182 N N . TRP A 1 540 ? 2.867 12.376 12.247 1.00 98.56 540 TRP A N 1
ATOM 4183 C CA . TRP A 1 540 ? 4.017 12.806 11.456 1.00 98.56 540 TRP A CA 1
ATOM 4184 C C . TRP A 1 540 ? 3.641 12.920 9.979 1.00 98.56 540 TRP A C 1
ATOM 4186 O O . TRP A 1 540 ? 2.872 12.104 9.480 1.00 98.56 540 TRP A O 1
ATOM 4196 N N . ALA A 1 541 ? 4.203 13.900 9.278 1.00 98.75 541 ALA A N 1
ATOM 4197 C CA . ALA A 1 541 ? 4.193 13.974 7.824 1.00 98.75 541 ALA A CA 1
ATOM 4198 C C . ALA A 1 541 ? 5.454 14.703 7.350 1.00 98.75 541 ALA A C 1
ATOM 4200 O O . ALA A 1 541 ? 5.930 15.608 8.039 1.00 98.75 541 ALA A O 1
ATOM 4201 N N . ASP A 1 542 ? 6.016 14.287 6.219 1.00 98.62 542 ASP A N 1
ATOM 4202 C CA . ASP A 1 542 ? 7.278 14.828 5.703 1.00 98.62 542 ASP A CA 1
ATOM 4203 C C . ASP A 1 542 ? 7.387 14.604 4.186 1.00 98.62 542 ASP A C 1
ATOM 4205 O O . ASP A 1 542 ? 6.636 13.806 3.610 1.00 98.62 542 ASP A O 1
ATOM 4209 N N . GLY A 1 543 ? 8.331 15.305 3.558 1.00 98.62 543 GLY A N 1
ATOM 4210 C CA . GLY A 1 543 ? 8.672 15.166 2.142 1.00 98.62 543 GLY A CA 1
ATOM 4211 C C . GLY A 1 543 ? 10.175 14.981 1.929 1.00 98.62 543 GLY A C 1
ATOM 4212 O O . GLY A 1 543 ? 10.997 15.385 2.752 1.00 98.62 543 GLY A O 1
ATOM 4213 N N . PHE A 1 544 ? 10.532 14.309 0.839 1.00 98.62 544 PHE A N 1
ATOM 4214 C CA . PHE A 1 544 ? 11.891 13.895 0.505 1.00 98.62 544 PHE A CA 1
ATOM 4215 C C . PHE A 1 544 ? 12.128 14.061 -0.998 1.00 98.62 544 PHE A C 1
ATOM 4217 O O . PHE A 1 544 ? 11.241 13.771 -1.799 1.00 98.62 544 PHE A O 1
ATOM 4224 N N . GLY A 1 545 ? 13.326 14.507 -1.374 1.00 97.50 545 GLY A N 1
ATOM 4225 C CA . GLY A 1 545 ? 13.641 14.873 -2.756 1.00 97.50 545 GLY A CA 1
ATOM 4226 C C . GLY A 1 545 ? 13.136 16.273 -3.117 1.00 97.50 545 GLY A C 1
ATOM 4227 O O . GLY A 1 545 ? 12.986 17.139 -2.251 1.00 97.50 545 GLY A O 1
ATOM 4228 N N . PHE A 1 546 ? 12.876 16.494 -4.400 1.00 97.56 546 PHE A N 1
ATOM 4229 C CA . PHE A 1 546 ? 12.477 17.770 -4.977 1.00 97.56 546 PHE A CA 1
ATOM 4230 C C . PHE A 1 546 ? 11.142 17.633 -5.704 1.00 97.56 546 PHE A C 1
ATOM 4232 O O . PHE A 1 546 ? 11.018 16.858 -6.649 1.00 97.56 546 PHE A O 1
ATOM 4239 N N . GLN A 1 547 ? 10.155 18.430 -5.289 1.00 97.06 547 GLN A N 1
ATOM 4240 C CA . GLN A 1 547 ? 8.915 18.617 -6.045 1.00 97.06 547 GLN A CA 1
ATOM 4241 C C . GLN A 1 547 ? 9.238 19.064 -7.477 1.00 97.06 547 GLN A C 1
ATOM 4243 O O . GLN A 1 547 ? 8.643 18.571 -8.432 1.00 97.06 547 GLN A O 1
ATOM 4248 N N . ASP A 1 548 ? 10.202 19.975 -7.596 1.00 94.62 548 ASP A N 1
ATOM 4249 C CA . ASP A 1 548 ? 10.738 20.472 -8.852 1.00 94.62 548 ASP A CA 1
ATOM 4250 C C . ASP A 1 548 ? 12.261 20.576 -8.721 1.00 94.62 548 ASP A C 1
ATOM 4252 O O . ASP A 1 548 ? 12.780 21.416 -7.984 1.00 94.62 548 ASP A O 1
ATOM 4256 N N . ALA A 1 549 ? 12.970 19.678 -9.404 1.00 89.44 549 ALA A N 1
ATOM 4257 C CA . ALA A 1 549 ? 14.425 19.616 -9.362 1.00 89.44 549 ALA A CA 1
ATOM 4258 C C . ALA A 1 549 ? 15.092 20.757 -10.147 1.00 89.44 549 ALA A C 1
ATOM 4260 O O . ALA A 1 549 ? 16.183 21.174 -9.771 1.00 89.44 549 ALA A O 1
ATOM 4261 N N . GLU A 1 550 ? 14.453 21.281 -11.200 1.00 89.88 550 GLU A N 1
ATOM 4262 C CA . GLU A 1 550 ? 15.008 22.374 -12.011 1.00 89.88 550 GLU A CA 1
ATOM 4263 C C . GLU A 1 550 ? 15.041 23.679 -11.209 1.00 89.88 550 GLU A C 1
ATOM 4265 O O . GLU A 1 550 ? 16.020 24.422 -11.251 1.00 89.88 550 GLU A O 1
ATOM 4270 N N . ASN A 1 551 ? 13.998 23.914 -10.410 1.00 92.69 551 ASN A N 1
ATOM 4271 C CA . ASN A 1 551 ? 13.883 25.082 -9.538 1.00 92.69 551 ASN A CA 1
ATOM 4272 C C . ASN A 1 551 ? 14.344 24.825 -8.090 1.00 92.69 551 ASN A C 1
ATOM 4274 O O . ASN A 1 551 ? 14.063 25.642 -7.212 1.00 92.69 551 ASN A O 1
ATOM 4278 N N . GLU A 1 552 ? 14.998 23.688 -7.815 1.00 93.75 552 GLU A N 1
ATOM 4279 C CA . GLU A 1 552 ? 15.452 23.261 -6.477 1.00 93.75 552 GLU A CA 1
ATOM 4280 C C . GLU A 1 552 ? 14.358 23.346 -5.387 1.00 93.75 552 GLU A C 1
ATOM 4282 O O . GLU A 1 552 ? 14.632 23.586 -4.207 1.00 93.75 552 GLU A O 1
ATOM 4287 N N . THR A 1 553 ? 13.090 23.145 -5.758 1.00 97.31 553 THR A N 1
ATOM 4288 C CA . THR A 1 553 ? 11.964 23.211 -4.820 1.00 97.31 553 THR A CA 1
ATOM 4289 C C . THR A 1 553 ? 11.849 21.886 -4.066 1.00 97.31 553 THR A C 1
ATOM 4291 O O . THR A 1 553 ? 11.547 20.862 -4.688 1.00 97.31 553 THR A O 1
ATOM 4294 N N . PRO A 1 554 ? 12.069 21.856 -2.738 1.00 98.06 554 PRO A N 1
ATOM 4295 C CA . PRO A 1 554 ? 12.029 20.616 -1.972 1.00 98.06 554 PRO A CA 1
ATOM 4296 C C . PRO A 1 554 ? 10.612 20.041 -1.932 1.00 98.06 554 PRO A C 1
ATOM 4298 O O . PRO A 1 554 ? 9.631 20.779 -1.844 1.00 98.06 554 PRO A O 1
ATOM 4301 N N . ALA A 1 555 ? 10.506 18.715 -1.954 1.00 98.44 555 ALA A N 1
ATOM 4302 C CA . ALA A 1 555 ? 9.243 18.047 -1.671 1.00 98.44 555 ALA A CA 1
ATOM 4303 C C . ALA A 1 555 ? 8.892 18.185 -0.180 1.00 98.44 555 ALA A C 1
ATOM 4305 O O . ALA A 1 555 ? 9.759 18.066 0.689 1.00 98.44 555 ALA A O 1
ATOM 4306 N N . THR A 1 556 ? 7.614 18.394 0.130 1.00 98.62 556 THR A N 1
ATOM 4307 C CA . THR A 1 556 ? 7.092 18.502 1.503 1.00 98.62 556 THR A CA 1
ATOM 4308 C C . THR A 1 556 ? 5.850 17.625 1.686 1.00 98.62 556 THR A C 1
ATOM 4310 O O . THR A 1 556 ? 5.405 16.938 0.764 1.00 98.62 556 THR A O 1
ATOM 4313 N N . ALA A 1 557 ? 5.246 17.629 2.876 1.00 98.38 557 ALA A N 1
ATOM 4314 C CA . ALA A 1 557 ? 3.965 16.955 3.097 1.00 98.38 557 ALA A CA 1
ATOM 4315 C C . ALA A 1 557 ? 2.806 17.595 2.296 1.00 98.38 557 ALA A C 1
ATOM 4317 O O . ALA A 1 557 ? 1.791 16.947 2.037 1.00 98.38 557 ALA A O 1
ATOM 4318 N N . GLU A 1 558 ? 2.952 18.863 1.902 1.00 98.50 558 GLU A N 1
ATOM 4319 C CA . GLU A 1 558 ? 1.984 19.630 1.118 1.00 98.50 558 GLU A CA 1
ATOM 4320 C C . GLU A 1 558 ? 2.096 19.400 -0.391 1.00 98.50 558 GLU A C 1
ATOM 4322 O O . GLU A 1 558 ? 1.141 19.739 -1.099 1.00 98.50 558 GLU A O 1
ATOM 4327 N N . THR A 1 559 ? 3.218 18.844 -0.865 1.00 98.75 559 THR A N 1
ATOM 4328 C CA . THR A 1 559 ? 3.438 18.512 -2.276 1.00 98.75 559 THR A CA 1
ATOM 4329 C C . THR A 1 559 ? 2.307 17.630 -2.795 1.00 98.75 559 THR A C 1
ATOM 4331 O O . THR A 1 559 ? 1.926 16.632 -2.176 1.00 98.75 559 THR A O 1
ATOM 4334 N N . VAL A 1 560 ? 1.741 18.035 -3.928 1.00 98.69 560 VAL A N 1
ATOM 4335 C CA . VAL A 1 560 ? 0.613 17.383 -4.585 1.00 98.69 560 VAL A CA 1
ATOM 4336 C C . VAL A 1 560 ? 1.131 16.422 -5.649 1.00 98.69 560 VAL A C 1
ATOM 4338 O O . VAL A 1 560 ? 2.026 16.744 -6.426 1.00 98.69 560 VAL A O 1
ATOM 4341 N N . TYR A 1 561 ? 0.518 15.246 -5.700 1.00 98.50 561 TYR A N 1
ATOM 4342 C CA . TYR A 1 561 ? 0.803 14.177 -6.650 1.00 98.50 561 TYR A CA 1
ATOM 4343 C C . TYR A 1 561 ? -0.487 13.807 -7.385 1.00 98.50 561 TYR A C 1
ATOM 4345 O O . TYR A 1 561 ? -1.586 14.023 -6.863 1.00 98.50 561 TYR A O 1
ATOM 4353 N N . ARG A 1 562 ? -0.382 13.192 -8.569 1.00 97.81 562 ARG A N 1
ATOM 4354 C CA . ARG A 1 562 ? -1.519 12.447 -9.131 1.00 97.81 562 ARG A CA 1
ATOM 4355 C C . ARG A 1 562 ? -1.627 11.126 -8.371 1.00 97.81 562 ARG A C 1
ATOM 4357 O O . ARG A 1 562 ? -0.705 10.321 -8.408 1.00 97.81 562 ARG A O 1
ATOM 4364 N N . VAL A 1 563 ? -2.744 10.886 -7.690 1.00 97.81 563 VAL A N 1
ATOM 4365 C CA . VAL A 1 563 ? -2.896 9.713 -6.804 1.00 97.81 563 VAL A CA 1
ATOM 4366 C C . VAL A 1 563 ? -3.459 8.478 -7.508 1.00 97.81 563 VAL A C 1
ATOM 4368 O O . VAL A 1 563 ? -3.748 7.466 -6.867 1.00 97.81 563 VAL A O 1
ATOM 4371 N N . GLY A 1 564 ? -3.630 8.547 -8.832 1.00 96.81 564 GLY A N 1
ATOM 4372 C CA . GLY A 1 564 ? -4.097 7.446 -9.671 1.00 96.81 564 GLY A CA 1
ATOM 4373 C C . GLY A 1 564 ? -5.360 6.793 -9.109 1.00 96.81 564 GLY A C 1
ATOM 4374 O O . GLY A 1 564 ? -6.308 7.469 -8.708 1.00 96.81 564 GLY A O 1
ATOM 4375 N N . SER A 1 565 ? -5.364 5.465 -9.038 1.00 97.69 565 SER A N 1
ATOM 4376 C CA . SER A 1 565 ? -6.526 4.666 -8.636 1.00 97.69 565 SER A CA 1
ATOM 4377 C C . SER A 1 565 ? -7.078 4.893 -7.227 1.00 97.69 565 SER A C 1
ATOM 4379 O O . SER A 1 565 ? -8.208 4.479 -6.981 1.00 97.69 565 SER A O 1
ATOM 4381 N N . VAL A 1 566 ? -6.388 5.615 -6.336 1.00 98.44 566 VAL A N 1
ATOM 4382 C CA . VAL A 1 566 ? -6.997 6.085 -5.072 1.00 98.44 566 VAL A CA 1
ATOM 4383 C C . VAL A 1 566 ? -8.267 6.913 -5.345 1.00 98.44 566 VAL A C 1
ATOM 4385 O O . VAL A 1 566 ? -9.207 6.883 -4.554 1.00 98.44 566 VAL A O 1
ATOM 4388 N N . SER A 1 567 ? -8.346 7.559 -6.517 1.00 98.25 567 SER A N 1
ATOM 4389 C CA . SER A 1 567 ? -9.530 8.263 -7.036 1.00 98.25 567 SER A CA 1
ATOM 4390 C C . SER A 1 567 ? -10.827 7.446 -6.961 1.00 98.25 567 SER A C 1
ATOM 4392 O O . SER A 1 567 ? -11.894 8.011 -6.718 1.00 98.25 567 SER A O 1
ATOM 4394 N N . LYS A 1 568 ? -10.746 6.120 -7.158 1.00 98.50 568 LYS A N 1
ATOM 4395 C CA . LYS A 1 568 ? -11.911 5.223 -7.213 1.00 98.50 568 LYS A CA 1
ATOM 4396 C C . LYS A 1 568 ? -12.715 5.265 -5.920 1.00 98.50 568 LYS A C 1
ATOM 4398 O O . LYS A 1 568 ? -13.933 5.368 -5.972 1.00 98.50 568 LYS A O 1
ATOM 4403 N N . LEU A 1 569 ? -12.028 5.326 -4.777 1.00 98.44 569 LEU A N 1
ATOM 4404 C CA . LEU A 1 569 ? -12.662 5.390 -3.459 1.00 98.44 569 LEU A CA 1
ATOM 4405 C C . LEU A 1 569 ? -13.603 6.597 -3.331 1.00 98.44 569 LEU A C 1
ATOM 4407 O O . LEU A 1 569 ? -14.686 6.487 -2.766 1.00 98.44 569 LEU A O 1
ATOM 4411 N N . PHE A 1 570 ? -13.214 7.747 -3.885 1.00 98.62 570 PHE A N 1
ATOM 4412 C CA . PHE A 1 570 ? -14.015 8.971 -3.834 1.00 98.62 570 PHE A CA 1
ATOM 4413 C C . PHE A 1 570 ? -15.216 8.907 -4.782 1.00 98.62 570 PHE A C 1
ATOM 4415 O O . PHE A 1 570 ? -16.306 9.354 -4.425 1.00 98.62 570 PHE A O 1
ATOM 4422 N N . THR A 1 571 ? -15.037 8.312 -5.964 1.00 98.44 571 THR A N 1
ATOM 4423 C CA . THR A 1 571 ? -16.135 8.028 -6.901 1.00 98.44 571 THR A CA 1
ATOM 4424 C C . THR A 1 571 ? -17.153 7.071 -6.277 1.00 98.44 571 THR A C 1
ATOM 4426 O O . THR A 1 571 ? -18.353 7.350 -6.296 1.00 98.44 571 THR A O 1
ATOM 4429 N N . ASP A 1 572 ? -16.679 5.991 -5.659 1.00 98.38 572 ASP A N 1
ATOM 4430 C CA . ASP A 1 572 ? -17.513 4.974 -5.026 1.00 98.38 572 ASP A CA 1
ATOM 4431 C C . ASP A 1 572 ? -18.326 5.553 -3.862 1.00 98.38 572 ASP A C 1
ATOM 4433 O O . ASP A 1 572 ? -19.528 5.304 -3.755 1.00 98.38 572 ASP A O 1
ATOM 4437 N N . ILE A 1 573 ? -17.709 6.397 -3.027 1.00 98.44 573 ILE A N 1
ATOM 4438 C CA . ILE A 1 573 ? -18.401 7.108 -1.940 1.00 98.44 573 ILE A CA 1
ATOM 4439 C C . ILE A 1 573 ? -19.479 8.042 -2.489 1.00 98.44 573 ILE A C 1
ATOM 4441 O O . ILE A 1 573 ? -20.582 8.078 -1.946 1.00 98.44 573 ILE A O 1
ATOM 4445 N N . ALA A 1 574 ? -19.209 8.775 -3.572 1.00 98.12 574 ALA A N 1
ATOM 4446 C CA . ALA A 1 574 ? -20.199 9.672 -4.164 1.00 98.12 574 ALA A CA 1
ATOM 4447 C C . ALA A 1 574 ? -21.436 8.914 -4.684 1.00 98.12 574 ALA A C 1
ATOM 4449 O O . ALA A 1 574 ? -22.557 9.415 -4.553 1.00 98.12 574 ALA A O 1
ATOM 4450 N N . VAL A 1 575 ? -21.253 7.700 -5.216 1.00 98.38 575 VAL A N 1
ATOM 4451 C CA . VAL A 1 575 ? -22.355 6.800 -5.597 1.00 98.38 575 VAL A CA 1
ATOM 4452 C C . VAL A 1 575 ? -23.074 6.255 -4.365 1.00 98.38 575 VAL A C 1
ATOM 4454 O O . VAL A 1 575 ? -24.302 6.316 -4.305 1.00 98.38 575 VAL A O 1
ATOM 4457 N N . LEU A 1 576 ? -22.346 5.798 -3.343 1.00 98.44 576 LEU A N 1
ATOM 4458 C CA . LEU A 1 576 ? -22.944 5.303 -2.098 1.00 98.44 576 LEU A CA 1
ATOM 4459 C C . LEU A 1 576 ? -23.766 6.378 -1.372 1.00 98.44 576 LEU A C 1
ATOM 4461 O O . LEU A 1 576 ? -24.813 6.059 -0.822 1.00 98.44 576 LEU A O 1
ATOM 4465 N N . GLN A 1 577 ? -23.389 7.658 -1.452 1.00 97.88 577 GLN A N 1
ATOM 4466 C CA . GLN A 1 577 ? -24.213 8.765 -0.946 1.00 97.88 577 GLN A CA 1
ATOM 4467 C C . GLN A 1 577 ? -25.580 8.864 -1.653 1.00 97.88 577 GLN A C 1
ATOM 4469 O O . GLN A 1 577 ? -26.564 9.277 -1.038 1.00 97.88 577 GLN A O 1
ATOM 4474 N N . LEU A 1 578 ? -25.674 8.501 -2.939 1.00 97.56 578 LEU A N 1
ATOM 4475 C CA . LEU A 1 578 ? -26.956 8.431 -3.654 1.00 97.56 578 LEU A CA 1
ATOM 4476 C C . LEU A 1 578 ? -27.747 7.166 -3.300 1.00 97.56 578 LEU A C 1
ATOM 4478 O O . LEU A 1 578 ? -28.976 7.223 -3.244 1.00 97.56 578 LEU A O 1
ATOM 4482 N N . VAL A 1 579 ? -27.057 6.061 -3.008 1.00 97.88 579 VAL A N 1
ATOM 4483 C CA . VAL A 1 579 ? -27.669 4.823 -2.497 1.00 97.88 579 VAL A CA 1
ATOM 4484 C C . VAL A 1 579 ? -28.282 5.050 -1.117 1.00 97.88 579 VAL A C 1
ATOM 4486 O O . VAL A 1 579 ? -29.440 4.715 -0.888 1.00 97.88 579 VAL A O 1
ATOM 4489 N N . GLU A 1 580 ? -27.555 5.710 -0.215 1.00 96.94 580 GLU A N 1
ATOM 4490 C CA . GLU A 1 580 ? -28.050 6.114 1.108 1.00 96.94 580 GLU A CA 1
ATOM 4491 C C . GLU A 1 580 ? -29.275 7.033 1.016 1.00 96.94 580 GLU A C 1
ATOM 4493 O O . GLU A 1 580 ? -30.176 6.962 1.850 1.00 96.94 580 GLU A O 1
ATOM 4498 N N . ALA A 1 581 ? -29.337 7.870 -0.023 1.00 95.94 581 ALA A N 1
ATOM 4499 C CA . ALA A 1 581 ? -30.484 8.726 -0.314 1.00 95.94 581 ALA A CA 1
ATOM 4500 C C . ALA A 1 581 ? -31.650 7.994 -1.015 1.00 95.94 581 ALA A C 1
ATOM 4502 O O . ALA A 1 581 ? -32.650 8.637 -1.336 1.00 95.94 581 ALA A O 1
ATOM 4503 N N . GLY A 1 582 ? -31.530 6.689 -1.290 1.00 95.94 582 GLY A N 1
ATOM 4504 C CA . GLY A 1 582 ? -32.542 5.891 -1.988 1.00 95.94 582 GLY A CA 1
ATOM 4505 C C . GLY A 1 582 ? -32.732 6.261 -3.463 1.00 95.94 582 GLY A C 1
ATOM 4506 O O . GLY A 1 582 ? -33.778 5.961 -4.031 1.00 95.94 582 GLY A O 1
ATOM 4507 N N . LYS A 1 583 ? -31.759 6.948 -4.078 1.00 96.19 583 LYS A N 1
ATOM 4508 C CA . LYS A 1 583 ? -31.815 7.386 -5.486 1.00 96.19 583 LYS A CA 1
ATOM 4509 C C . LYS A 1 583 ? -31.236 6.363 -6.460 1.00 96.19 583 LYS A C 1
ATOM 4511 O O . LYS A 1 583 ? -31.602 6.365 -7.629 1.00 96.19 583 LYS A O 1
ATOM 4516 N N . ILE A 1 584 ? -30.317 5.529 -5.982 1.00 96.75 584 ILE A N 1
ATOM 4517 C CA . ILE A 1 584 ? -29.659 4.474 -6.752 1.00 96.75 584 ILE A CA 1
ATOM 4518 C C . ILE A 1 584 ? -29.731 3.180 -5.942 1.00 96.75 584 ILE A C 1
ATOM 4520 O O . ILE A 1 584 ? -29.497 3.175 -4.738 1.00 96.75 584 ILE A O 1
ATOM 4524 N N . ASP A 1 585 ? -30.017 2.083 -6.621 1.00 97.56 585 ASP A N 1
ATOM 4525 C CA . ASP A 1 585 ? -29.824 0.716 -6.152 1.00 97.56 585 ASP A CA 1
ATOM 4526 C C . ASP A 1 585 ? -28.533 0.137 -6.760 1.00 97.56 585 ASP A C 1
ATOM 4528 O O . ASP A 1 585 ? -28.331 0.206 -7.978 1.00 97.56 585 ASP A O 1
ATOM 4532 N N . LEU A 1 586 ? -27.661 -0.410 -5.905 1.00 97.56 586 LEU A N 1
ATOM 4533 C CA . LEU A 1 586 ? -26.385 -1.020 -6.296 1.00 97.56 586 LEU A CA 1
ATOM 4534 C C . LEU A 1 586 ? -26.557 -2.300 -7.112 1.00 97.56 586 LEU A C 1
ATOM 4536 O O . LEU A 1 586 ? -25.652 -2.642 -7.876 1.00 97.56 586 LEU A O 1
ATOM 4540 N N . ASP A 1 587 ? -27.678 -2.992 -6.916 1.00 97.31 587 ASP A N 1
ATOM 4541 C CA . ASP A 1 587 ? -27.956 -4.319 -7.463 1.00 97.31 587 ASP A CA 1
ATOM 4542 C C . ASP A 1 587 ? -28.929 -4.265 -8.655 1.00 97.31 587 ASP A C 1
ATOM 4544 O O . ASP A 1 587 ? -29.170 -5.272 -9.322 1.00 97.31 587 ASP A O 1
ATOM 4548 N N . ALA A 1 588 ? -29.435 -3.074 -8.989 1.00 97.94 588 ALA A N 1
ATOM 4549 C CA . ALA A 1 588 ? -30.180 -2.859 -10.221 1.00 97.94 588 ALA A CA 1
ATOM 4550 C C . ALA A 1 588 ? -29.262 -2.983 -11.456 1.00 97.94 588 ALA A C 1
ATOM 4552 O O . ALA A 1 588 ? -28.100 -2.556 -11.413 1.00 97.94 588 ALA A O 1
ATOM 4553 N N . PRO A 1 589 ? -29.779 -3.491 -12.594 1.00 97.88 589 PRO A N 1
ATOM 4554 C CA . PRO A 1 589 ? -29.057 -3.459 -13.862 1.00 97.88 589 PRO A CA 1
ATOM 4555 C C . PRO A 1 589 ? -28.628 -2.032 -14.207 1.00 97.88 589 PRO A C 1
ATOM 4557 O O . PRO A 1 589 ? -29.449 -1.112 -14.162 1.00 97.88 589 PRO A O 1
ATOM 4560 N N . VAL A 1 590 ? -27.370 -1.839 -14.604 1.00 97.88 590 VAL A N 1
ATOM 4561 C CA . VAL A 1 590 ? -26.811 -0.512 -14.926 1.00 97.88 590 VAL A CA 1
ATOM 4562 C C . VAL A 1 590 ? -27.594 0.197 -16.035 1.00 97.88 590 VAL A C 1
ATOM 4564 O O . VAL A 1 590 ? -27.707 1.423 -16.028 1.00 97.88 590 VAL A O 1
ATOM 4567 N N . GLN A 1 591 ? -28.218 -0.561 -16.939 1.00 96.81 591 GLN A N 1
ATOM 4568 C CA . GLN A 1 591 ? -29.081 -0.044 -18.005 1.00 96.81 591 GLN A CA 1
ATOM 4569 C C . GLN A 1 591 ? -30.311 0.716 -17.489 1.00 96.81 591 GLN A C 1
ATOM 4571 O O . GLN A 1 591 ? -30.893 1.501 -18.232 1.00 96.81 591 GLN A O 1
ATOM 4576 N N . THR A 1 592 ? -30.680 0.536 -16.218 1.00 97.44 592 THR A N 1
ATOM 4577 C CA . THR A 1 592 ? -31.707 1.344 -15.544 1.00 97.44 592 THR A CA 1
ATOM 4578 C C . THR A 1 592 ? -31.327 2.826 -15.528 1.00 97.44 592 THR A C 1
ATOM 4580 O O . THR A 1 592 ? -32.191 3.686 -15.682 1.00 97.44 592 THR A O 1
ATOM 4583 N N . TYR A 1 593 ? -30.034 3.127 -15.379 1.00 97.31 593 TYR A N 1
ATOM 4584 C CA . TYR A 1 593 ? -29.507 4.493 -15.312 1.00 97.31 593 TYR A CA 1
ATOM 4585 C C . TYR A 1 593 ? -28.847 4.935 -16.622 1.00 97.31 593 TYR A C 1
ATOM 4587 O O . TYR A 1 593 ? -28.835 6.122 -16.937 1.00 97.31 593 TYR A O 1
ATOM 4595 N N . LEU A 1 594 ? -28.306 3.986 -17.392 1.00 97.56 594 LEU A N 1
ATOM 4596 C CA . LEU A 1 594 ? -27.666 4.218 -18.687 1.00 97.56 594 LEU A CA 1
ATOM 4597 C C . LEU A 1 594 ? -28.292 3.320 -19.771 1.00 97.56 594 LEU A C 1
ATOM 4599 O O . LEU A 1 594 ? -27.688 2.313 -20.145 1.00 97.56 594 LEU A O 1
ATOM 4603 N N . PRO A 1 595 ? -29.473 3.663 -20.323 1.00 96.56 595 PRO A N 1
ATOM 4604 C CA . PRO A 1 595 ? -30.187 2.806 -21.278 1.00 96.56 595 PRO A CA 1
ATOM 4605 C C . PRO A 1 595 ? -29.403 2.475 -22.553 1.00 96.56 595 PRO A C 1
ATOM 4607 O O . PRO A 1 595 ? -29.637 1.434 -23.166 1.00 96.56 595 PRO A O 1
ATOM 4610 N N . ASP A 1 596 ? -28.469 3.343 -22.946 1.00 95.94 596 ASP A N 1
ATOM 4611 C CA . ASP A 1 596 ? -27.623 3.165 -24.128 1.00 95.94 596 ASP A CA 1
ATOM 4612 C C . ASP A 1 596 ? -26.357 2.336 -23.855 1.00 95.94 596 ASP A C 1
ATOM 4614 O O . ASP A 1 596 ? -25.635 2.018 -24.799 1.00 95.94 596 ASP A O 1
ATOM 4618 N N . PHE A 1 597 ? -26.073 1.961 -22.602 1.00 97.69 597 PHE A N 1
ATOM 4619 C CA . PHE A 1 597 ? -24.923 1.125 -22.249 1.00 97.69 597 PHE A CA 1
ATOM 4620 C C . PHE A 1 597 ? -25.221 -0.361 -22.505 1.00 97.69 597 PHE A C 1
ATOM 4622 O O . PHE A 1 597 ? -25.907 -1.033 -21.732 1.00 97.69 597 PHE A O 1
ATOM 4629 N N . LYS A 1 598 ? -24.715 -0.876 -23.626 1.00 96.31 598 LYS A N 1
ATOM 4630 C CA . LYS A 1 598 ? -25.005 -2.214 -24.160 1.00 96.31 598 LYS A CA 1
ATOM 4631 C C . LYS A 1 598 ? -23.739 -2.865 -24.739 1.00 96.31 598 LYS A C 1
ATOM 4633 O O . LYS A 1 598 ? -23.676 -3.071 -25.952 1.00 96.31 598 LYS A O 1
ATOM 4638 N N . PRO A 1 599 ? -22.714 -3.164 -23.917 1.00 97.00 599 PRO A N 1
ATOM 4639 C CA . PRO A 1 599 ? -21.629 -4.040 -24.356 1.00 97.00 599 PRO A CA 1
ATOM 4640 C C . PRO A 1 599 ? -22.187 -5.422 -24.721 1.00 97.00 599 PRO A C 1
ATOM 4642 O O . PRO A 1 599 ? -23.242 -5.829 -24.222 1.00 97.00 599 PRO A O 1
ATOM 4645 N N . ASN A 1 600 ? -21.476 -6.165 -25.567 1.00 97.50 600 ASN A N 1
ATOM 4646 C CA . ASN A 1 600 ? -21.862 -7.534 -25.882 1.00 97.50 600 ASN A CA 1
ATOM 4647 C C . ASN A 1 600 ? -21.742 -8.415 -24.624 1.00 97.50 600 ASN A C 1
ATOM 4649 O O . ASN A 1 600 ? -20.669 -8.540 -24.028 1.00 97.50 600 ASN A O 1
ATOM 4653 N N . ASN A 1 601 ? -22.856 -9.022 -24.216 1.00 96.00 601 ASN A N 1
ATOM 4654 C CA . ASN A 1 601 ? -22.952 -9.845 -23.016 1.00 96.00 601 ASN A CA 1
ATOM 4655 C C . ASN A 1 601 ? -23.298 -11.293 -23.398 1.00 96.00 601 ASN A C 1
ATOM 4657 O O . ASN A 1 601 ? -24.481 -11.624 -23.487 1.00 96.00 601 ASN A O 1
ATOM 4661 N N . PRO A 1 602 ? -22.298 -12.169 -23.601 1.00 96.56 602 PRO A N 1
ATOM 4662 C CA . PRO A 1 602 ? -22.545 -13.556 -23.991 1.00 96.56 602 PRO A CA 1
ATOM 4663 C C . PRO A 1 602 ? -23.104 -14.423 -22.850 1.00 96.56 602 PRO A C 1
ATOM 4665 O O . PRO A 1 602 ? -23.447 -15.579 -23.081 1.00 96.56 602 PRO A O 1
ATOM 4668 N N . TYR A 1 603 ? -23.183 -13.895 -21.624 1.00 96.44 603 TYR A N 1
ATOM 4669 C CA . TYR A 1 603 ? -23.535 -14.658 -20.424 1.00 96.44 603 TYR A CA 1
ATOM 4670 C C . TYR A 1 603 ? -24.971 -14.442 -19.943 1.00 96.44 603 TYR A C 1
ATOM 4672 O O . TYR A 1 603 ? -25.398 -15.139 -19.028 1.00 96.44 603 TYR A O 1
ATOM 4680 N N . ASP A 1 604 ? -25.681 -13.463 -20.510 1.00 92.19 604 ASP A N 1
ATOM 4681 C CA . ASP A 1 604 ? -27.047 -13.082 -20.115 1.00 92.19 604 ASP A CA 1
ATOM 4682 C C . ASP A 1 604 ? -27.207 -12.763 -18.609 1.00 92.19 604 ASP A C 1
ATOM 4684 O O . ASP A 1 604 ? -28.276 -12.900 -18.021 1.00 92.19 604 ASP A O 1
ATOM 4688 N N . VAL A 1 605 ? -26.123 -12.319 -17.957 1.00 94.75 605 VAL A N 1
ATOM 4689 C CA . VAL A 1 605 ? -26.135 -11.838 -16.565 1.00 94.75 605 VAL A CA 1
ATOM 4690 C C . VAL A 1 605 ? -26.078 -10.307 -16.570 1.00 94.75 605 VAL A C 1
ATOM 4692 O O . VAL A 1 605 ? -25.110 -9.758 -17.107 1.00 94.75 605 VAL A O 1
ATOM 4695 N N . PRO A 1 606 ? -27.074 -9.595 -16.010 1.00 94.75 606 PRO A N 1
ATOM 4696 C CA . PRO A 1 606 ? -27.058 -8.136 -15.939 1.00 94.75 606 PRO A CA 1
ATOM 4697 C C . PRO A 1 606 ? -25.863 -7.607 -15.140 1.00 94.75 606 PRO A C 1
ATOM 4699 O O . PRO A 1 606 ? -25.554 -8.127 -14.070 1.00 94.75 606 PRO A O 1
ATOM 4702 N N . GLN A 1 607 ? -25.214 -6.550 -15.636 1.00 96.75 607 GLN A N 1
ATOM 4703 C CA . GLN A 1 607 ? -24.131 -5.887 -14.909 1.00 96.75 607 GLN A CA 1
ATOM 4704 C C . GLN A 1 607 ? -24.702 -4.886 -13.900 1.00 96.75 607 GLN A C 1
ATOM 4706 O O . GLN A 1 607 ? -25.566 -4.079 -14.252 1.00 96.75 607 GLN A O 1
ATOM 4711 N N . THR A 1 608 ? -24.182 -4.897 -12.673 1.00 98.00 608 THR A N 1
ATOM 4712 C CA . THR A 1 608 ? -24.612 -4.007 -11.580 1.00 98.00 608 THR A CA 1
ATOM 4713 C C . THR A 1 608 ? -23.483 -3.083 -11.109 1.00 98.00 608 THR A C 1
ATOM 4715 O O . THR A 1 608 ? -22.299 -3.325 -11.374 1.00 98.00 608 THR A O 1
ATOM 4718 N N . LEU A 1 609 ? -23.824 -2.014 -10.380 1.00 98.25 609 LEU A N 1
ATOM 4719 C CA . LEU A 1 609 ? -22.822 -1.114 -9.794 1.00 98.25 609 LEU A CA 1
ATOM 4720 C C . LEU A 1 609 ? -21.971 -1.835 -8.746 1.00 98.25 609 LEU A C 1
ATOM 4722 O O . LEU A 1 609 ? -20.753 -1.655 -8.733 1.00 98.25 609 LEU A O 1
ATOM 4726 N N . ARG A 1 610 ? -22.577 -2.708 -7.924 1.00 97.31 610 ARG A N 1
ATOM 4727 C CA . ARG A 1 610 ? -21.844 -3.525 -6.941 1.00 97.31 610 ARG A CA 1
ATOM 4728 C C . ARG A 1 610 ? -20.733 -4.335 -7.603 1.00 97.31 610 ARG A C 1
ATOM 4730 O O . ARG A 1 610 ? -19.607 -4.369 -7.105 1.00 97.31 610 ARG A O 1
ATOM 4737 N N . GLN A 1 611 ? -21.034 -4.958 -8.738 1.00 96.75 611 GLN A N 1
ATOM 4738 C CA . GLN A 1 611 ? -20.067 -5.748 -9.494 1.00 96.75 611 GLN A CA 1
ATOM 4739 C C . GLN A 1 611 ? -18.961 -4.870 -10.090 1.00 96.75 611 GLN A C 1
ATOM 4741 O O . GLN A 1 611 ? -17.797 -5.255 -10.075 1.00 96.75 611 GLN A O 1
ATOM 4746 N N . MET A 1 612 ? -19.278 -3.673 -10.589 1.00 98.00 612 MET A N 1
ATOM 4747 C CA . MET A 1 612 ? -18.270 -2.761 -11.147 1.00 98.00 612 MET A CA 1
ATOM 4748 C C . MET A 1 612 ? -17.318 -2.217 -10.073 1.00 98.00 612 MET A C 1
ATOM 4750 O O . MET A 1 612 ? -16.103 -2.272 -10.256 1.00 98.00 612 MET A O 1
ATOM 4754 N N . MET A 1 613 ? -17.859 -1.768 -8.937 1.00 97.62 613 MET A N 1
ATOM 4755 C CA . MET A 1 613 ? -17.101 -1.206 -7.806 1.00 97.62 613 MET A CA 1
ATOM 4756 C C . MET A 1 613 ? -16.256 -2.256 -7.062 1.00 97.62 613 MET A C 1
ATOM 4758 O O . MET A 1 613 ? -15.344 -1.908 -6.318 1.00 97.62 613 MET A O 1
ATOM 4762 N N . SER A 1 614 ? -16.543 -3.547 -7.262 1.00 96.00 614 SER A N 1
ATOM 4763 C CA . SER A 1 614 ? -15.749 -4.674 -6.745 1.00 96.00 614 SER A CA 1
ATOM 4764 C C . SER A 1 614 ? -14.876 -5.353 -7.807 1.00 96.00 614 SER A C 1
ATOM 4766 O O . SER A 1 614 ? -14.248 -6.371 -7.521 1.00 96.00 614 SER A O 1
ATOM 4768 N N . HIS A 1 615 ? -14.817 -4.813 -9.032 1.00 96.19 615 HIS A N 1
ATOM 4769 C CA . HIS A 1 615 ? -14.070 -5.391 -10.158 1.00 96.19 615 HIS A CA 1
ATOM 4770 C C . HIS A 1 615 ? -14.514 -6.814 -10.556 1.00 96.19 615 HIS A C 1
ATOM 4772 O O . HIS A 1 615 ? -13.707 -7.636 -10.985 1.00 96.19 615 HIS A O 1
ATOM 4778 N N . ARG A 1 616 ? -15.809 -7.116 -10.432 1.00 95.31 616 ARG A N 1
ATOM 4779 C CA . ARG A 1 616 ? -16.432 -8.413 -10.751 1.00 95.31 616 ARG A CA 1
ATOM 4780 C C . ARG A 1 616 ? -17.532 -8.321 -11.815 1.00 95.31 616 ARG A C 1
ATOM 4782 O O . ARG A 1 616 ? -18.317 -9.247 -11.963 1.00 95.31 616 ARG A O 1
ATOM 4789 N N . SER A 1 617 ? -17.607 -7.233 -12.582 1.00 96.44 617 SER A N 1
ATOM 4790 C CA . SER A 1 617 ? -18.611 -7.064 -13.653 1.00 96.44 617 SER A CA 1
ATOM 4791 C C . SER A 1 617 ? -18.301 -7.833 -14.938 1.00 96.44 617 SER A C 1
ATOM 4793 O O . SER A 1 617 ? -19.141 -7.887 -15.832 1.00 96.44 617 SER A O 1
ATOM 4795 N N . GLY A 1 618 ? -17.088 -8.377 -15.067 1.00 96.31 618 GLY A N 1
ATOM 4796 C CA . GLY A 1 618 ? -16.625 -9.036 -16.288 1.00 96.31 618 GLY A CA 1
ATOM 4797 C C . GLY A 1 618 ? -16.225 -8.083 -17.419 1.00 96.31 618 GLY A C 1
ATOM 4798 O O . GLY A 1 618 ? -15.822 -8.557 -18.476 1.00 96.31 618 GLY A O 1
ATOM 4799 N N . LEU A 1 619 ? -16.318 -6.762 -17.226 1.00 97.25 619 LEU A N 1
ATOM 4800 C CA . LEU A 1 619 ? -15.906 -5.779 -18.233 1.00 97.25 619 LEU A CA 1
ATOM 4801 C C . LEU A 1 619 ? -14.399 -5.837 -18.521 1.00 97.25 619 LEU A C 1
ATOM 4803 O O . LEU A 1 619 ? -13.596 -6.211 -17.664 1.00 97.25 619 LEU A O 1
ATOM 4807 N N . VAL A 1 620 ? -14.037 -5.408 -19.730 1.00 97.25 620 VAL A N 1
ATOM 4808 C CA . VAL A 1 620 ? -12.652 -5.197 -20.181 1.00 97.25 620 VAL A CA 1
ATOM 4809 C C . VAL A 1 620 ? -11.883 -4.268 -19.243 1.00 97.25 620 VAL A C 1
ATOM 4811 O O . VAL A 1 620 ? -12.483 -3.487 -18.495 1.00 97.25 620 VAL A O 1
ATOM 4814 N N . ARG A 1 621 ? -10.548 -4.349 -19.246 1.00 94.31 621 ARG A N 1
ATOM 4815 C CA . ARG A 1 621 ? -9.728 -3.512 -18.351 1.00 94.31 621 ARG A CA 1
ATOM 4816 C C . ARG A 1 621 ? -9.838 -2.032 -18.732 1.00 94.31 621 ARG A C 1
ATOM 4818 O O . ARG A 1 621 ? -10.156 -1.192 -17.883 1.00 94.31 621 ARG A O 1
ATOM 4825 N N . GLU A 1 622 ? -9.555 -1.742 -19.997 1.00 95.62 622 GLU A N 1
ATOM 4826 C CA . GLU A 1 622 ? -9.470 -0.404 -20.582 1.00 95.62 622 GLU A CA 1
ATOM 4827 C C . GLU A 1 622 ? -10.561 -0.207 -21.646 1.00 95.62 622 GLU A C 1
ATOM 4829 O O . GLU A 1 622 ? -11.025 -1.162 -22.263 1.00 95.62 622 GLU A O 1
ATOM 4834 N N . SER A 1 623 ? -11.008 1.034 -21.849 1.00 96.69 623 SER A N 1
ATOM 4835 C CA . SER A 1 623 ? -12.009 1.371 -22.869 1.00 96.69 623 SER A CA 1
ATOM 4836 C C . SER A 1 623 ? -11.355 1.652 -24.232 1.00 96.69 623 SER A C 1
ATOM 4838 O O . SER A 1 623 ? -10.295 2.270 -24.278 1.00 96.69 623 SER A O 1
ATOM 4840 N N . PRO A 1 624 ? -11.993 1.328 -25.372 1.00 96.81 624 PRO A N 1
ATOM 4841 C CA . PRO A 1 624 ? -11.419 1.641 -26.687 1.00 96.81 624 PRO A CA 1
ATOM 4842 C C . PRO A 1 624 ? -11.073 3.123 -26.900 1.00 96.81 624 PRO A C 1
ATOM 4844 O O . PRO A 1 624 ? -10.146 3.445 -27.634 1.00 96.81 624 PRO A O 1
ATOM 4847 N N . VAL A 1 625 ? -11.824 4.026 -26.261 1.00 96.94 625 VAL A N 1
ATOM 4848 C CA . VAL A 1 625 ? -11.598 5.480 -26.260 1.00 96.94 625 VAL A CA 1
ATOM 4849 C C . VAL A 1 625 ? -11.403 5.942 -24.820 1.00 96.94 625 VAL A C 1
ATOM 4851 O O . VAL A 1 625 ? -12.131 5.484 -23.936 1.00 96.94 625 VAL A O 1
ATOM 4854 N N . GLY A 1 626 ? -10.455 6.846 -24.574 1.00 94.56 626 GLY A N 1
ATOM 4855 C CA . GLY A 1 626 ? -10.209 7.442 -23.261 1.00 94.56 626 GLY A CA 1
ATOM 4856 C C . GLY A 1 626 ? -9.495 6.542 -22.256 1.00 94.56 626 GLY A C 1
ATOM 4857 O O . GLY A 1 626 ? -9.539 6.833 -21.058 1.00 94.56 626 GLY A O 1
ATOM 4858 N N . ASN A 1 627 ? -8.892 5.446 -22.727 1.00 94.38 627 ASN A N 1
ATOM 4859 C CA . ASN A 1 627 ? -8.068 4.544 -21.920 1.00 94.38 627 ASN A CA 1
ATOM 4860 C C . ASN A 1 627 ? -6.804 5.225 -21.393 1.00 94.38 627 ASN A C 1
ATOM 4862 O O . ASN A 1 627 ? -6.479 6.355 -21.746 1.00 94.38 627 ASN A O 1
ATOM 4866 N N . TYR A 1 628 ? -6.061 4.480 -20.576 1.00 92.50 628 TYR A N 1
ATOM 4867 C CA . TYR A 1 628 ? -4.766 4.893 -20.050 1.00 92.50 628 TYR A CA 1
ATOM 4868 C C . TYR A 1 628 ? -3.809 5.480 -21.104 1.00 92.50 628 TYR A C 1
ATOM 4870 O O . TYR A 1 628 ? -3.107 6.435 -20.791 1.00 92.50 628 TYR A O 1
ATOM 4878 N N . PHE A 1 629 ? -3.780 4.960 -22.333 1.00 92.75 629 PHE A N 1
ATOM 4879 C CA . PHE A 1 629 ? -2.820 5.344 -23.377 1.00 92.75 629 PHE A CA 1
ATOM 4880 C C . PHE A 1 629 ? -3.269 6.522 -24.251 1.00 92.75 629 PHE A C 1
ATOM 4882 O O . PHE A 1 629 ? -2.468 7.036 -25.023 1.00 92.75 629 PHE A O 1
ATOM 4889 N N . ASP A 1 630 ? -4.535 6.923 -24.158 1.00 93.25 630 ASP A N 1
ATOM 4890 C CA . ASP A 1 630 ? -5.166 7.868 -25.076 1.00 93.25 630 ASP A CA 1
ATOM 4891 C C . ASP A 1 630 ? -4.892 9.331 -24.665 1.00 93.25 630 ASP A C 1
ATOM 4893 O O . ASP A 1 630 ? -5.425 9.779 -23.643 1.00 93.25 630 ASP A O 1
ATOM 4897 N N . PRO A 1 631 ? -4.093 10.099 -25.436 1.00 94.62 631 PRO A N 1
ATOM 4898 C CA . PRO A 1 631 ? -3.773 11.485 -25.111 1.00 94.62 631 PRO A CA 1
ATOM 4899 C C . PRO A 1 631 ? -4.872 12.484 -25.512 1.00 94.62 631 PRO A C 1
ATOM 4901 O O . PRO A 1 631 ? -4.706 13.675 -25.255 1.00 94.62 631 PRO A O 1
ATOM 4904 N N . ASP A 1 632 ? -5.970 12.044 -26.142 1.00 94.56 632 ASP A N 1
ATOM 4905 C CA . ASP A 1 632 ? -6.970 12.932 -26.755 1.00 94.56 632 ASP A CA 1
ATOM 4906 C C . ASP A 1 632 ? -7.980 13.535 -25.748 1.00 94.56 632 ASP A C 1
ATOM 4908 O O . ASP A 1 632 ? -8.862 14.302 -26.138 1.00 94.56 632 ASP A O 1
ATOM 4912 N N . GLU A 1 633 ? -7.880 13.188 -24.458 1.00 94.31 633 GLU A N 1
ATOM 4913 C CA . GLU A 1 633 ? -8.737 13.673 -23.356 1.00 94.31 633 GLU A CA 1
ATOM 4914 C C . GLU A 1 633 ? -10.261 13.634 -23.651 1.00 94.31 633 GLU A C 1
ATOM 4916 O O . GLU A 1 633 ? -10.974 14.630 -23.462 1.00 94.31 633 GLU A O 1
ATOM 4921 N N . PRO A 1 634 ? -10.825 12.502 -24.118 1.00 96.31 634 PRO A N 1
ATOM 4922 C CA . PRO A 1 634 ? -12.232 12.444 -24.491 1.00 96.31 634 PRO A CA 1
ATOM 4923 C C . PRO A 1 634 ? -13.161 12.585 -23.276 1.00 96.31 634 PRO A C 1
ATOM 4925 O O . PRO A 1 634 ? -12.835 12.226 -22.144 1.00 96.31 634 PRO A O 1
ATOM 4928 N N . THR A 1 635 ? -14.387 13.055 -23.523 1.00 95.12 635 THR A N 1
ATOM 4929 C CA . THR A 1 635 ? -15.422 13.145 -22.475 1.00 95.12 635 THR A CA 1
ATOM 4930 C C . THR A 1 635 ? -15.771 11.771 -21.895 1.00 95.12 635 THR A C 1
ATOM 4932 O O . THR A 1 635 ? -15.791 10.776 -22.624 1.00 95.12 635 THR A O 1
ATOM 4935 N N . LEU A 1 636 ? -16.184 11.726 -20.622 1.00 95.56 636 LEU A N 1
ATOM 4936 C CA . LEU A 1 636 ? -16.629 10.490 -19.963 1.00 95.56 636 LEU A CA 1
ATOM 4937 C C . LEU A 1 636 ? -17.746 9.771 -20.743 1.00 95.56 636 LEU A C 1
ATOM 4939 O O . LEU A 1 636 ? -17.735 8.548 -20.871 1.00 95.56 636 LEU A O 1
ATOM 4943 N N . ALA A 1 637 ? -18.676 10.526 -21.334 1.00 95.44 637 ALA A N 1
ATOM 4944 C CA . ALA A 1 637 ? -19.741 9.976 -22.170 1.00 95.44 637 ALA A CA 1
ATOM 4945 C C . ALA A 1 637 ? -19.204 9.279 -23.434 1.00 95.44 637 ALA A C 1
ATOM 4947 O O . ALA A 1 637 ? -19.704 8.219 -23.812 1.00 95.44 637 ALA A O 1
ATOM 4948 N N . ALA A 1 638 ? -18.180 9.843 -24.084 1.00 97.25 638 ALA A N 1
ATOM 4949 C CA . ALA A 1 638 ? -17.537 9.224 -25.243 1.00 97.25 638 ALA A CA 1
ATOM 4950 C C . ALA A 1 638 ? -16.786 7.941 -24.851 1.00 97.25 638 ALA A C 1
ATOM 4952 O O . ALA A 1 638 ? -16.940 6.918 -25.525 1.00 97.25 638 ALA A O 1
ATOM 4953 N N . THR A 1 639 ? -16.064 7.973 -23.726 1.00 97.56 639 THR A N 1
ATOM 4954 C CA . THR A 1 639 ? -15.400 6.811 -23.115 1.00 97.56 639 THR A CA 1
ATOM 4955 C C . THR A 1 639 ? -16.400 5.678 -22.871 1.00 97.56 639 THR A C 1
ATOM 4957 O O . THR A 1 639 ? -16.229 4.578 -23.396 1.00 97.56 639 THR A O 1
ATOM 4960 N N . VAL A 1 640 ? -17.505 5.942 -22.162 1.00 98.00 640 VAL A N 1
ATOM 4961 C CA . VAL A 1 640 ? -18.525 4.925 -21.846 1.00 98.00 640 VAL A CA 1
ATOM 4962 C C . VAL A 1 640 ? -19.247 4.425 -23.095 1.00 98.00 640 VAL A C 1
ATOM 4964 O O . VAL A 1 640 ? -19.464 3.224 -23.237 1.00 98.00 640 VAL A O 1
ATOM 4967 N N . LYS A 1 641 ? -19.556 5.305 -24.054 1.00 98.06 641 LYS A N 1
ATOM 4968 C CA . LYS A 1 641 ? -20.161 4.906 -25.333 1.00 98.06 641 LYS A CA 1
ATOM 4969 C C . LYS A 1 641 ? -19.267 3.948 -26.125 1.00 98.06 641 LYS A C 1
ATOM 4971 O O . LYS A 1 641 ? -19.783 3.079 -26.828 1.00 98.06 641 LYS A O 1
ATOM 4976 N N . SER A 1 642 ? -17.944 4.094 -26.033 1.00 97.88 642 SER A N 1
ATOM 4977 C CA . SER A 1 642 ? -17.004 3.221 -26.746 1.00 97.88 642 SER A CA 1
ATOM 4978 C C . SER A 1 642 ? -17.075 1.760 -26.284 1.00 97.88 642 SER A C 1
ATOM 4980 O O . SER A 1 642 ? -16.888 0.860 -27.102 1.00 97.88 642 SER A O 1
ATOM 4982 N N . LEU A 1 643 ? -17.459 1.514 -25.025 1.00 98.06 643 LEU A N 1
ATOM 4983 C CA . LEU A 1 643 ? -17.585 0.170 -24.450 1.00 98.06 643 LEU A CA 1
ATOM 4984 C C . LEU A 1 643 ? -18.684 -0.674 -25.102 1.00 98.06 643 LEU A C 1
ATOM 4986 O O . LEU A 1 643 ? -18.605 -1.899 -25.068 1.00 98.06 643 LEU A O 1
ATOM 4990 N N . ASN A 1 644 ? -19.656 -0.060 -25.780 1.00 97.81 644 ASN A N 1
ATOM 4991 C CA . ASN A 1 644 ? -20.675 -0.792 -26.542 1.00 97.81 644 ASN A CA 1
ATOM 4992 C C . ASN A 1 644 ? -20.094 -1.616 -27.704 1.00 97.81 644 ASN A C 1
ATOM 4994 O O . ASN A 1 644 ? -20.798 -2.438 -28.282 1.00 97.81 644 ASN A O 1
ATOM 4998 N N . LYS A 1 645 ? -18.827 -1.385 -28.070 1.00 96.25 645 LYS A N 1
ATOM 4999 C CA . LYS A 1 645 ? -18.105 -2.161 -29.086 1.00 96.25 645 LYS A CA 1
ATOM 5000 C C . LYS A 1 645 ? -17.322 -3.345 -28.506 1.00 96.25 645 LYS A C 1
ATOM 5002 O O . LYS A 1 645 ? -16.705 -4.072 -29.271 1.00 96.25 645 LYS A O 1
ATOM 5007 N N . THR A 1 646 ? -17.334 -3.515 -27.186 1.00 96.88 646 THR A N 1
ATOM 5008 C CA . THR A 1 646 ? -16.564 -4.544 -26.469 1.00 96.88 646 THR A CA 1
ATOM 5009 C C . THR A 1 646 ? -17.453 -5.717 -26.061 1.00 96.88 646 THR A C 1
ATOM 5011 O O . THR A 1 646 ? -18.684 -5.611 -26.082 1.00 96.88 646 THR A O 1
ATOM 5014 N N . SER A 1 647 ? -16.833 -6.831 -25.666 1.00 96.62 647 SER A N 1
ATOM 5015 C CA . SER A 1 647 ? -17.515 -7.987 -25.070 1.00 96.62 647 SER A CA 1
ATOM 5016 C C . SER A 1 647 ? -17.088 -8.189 -23.617 1.00 96.62 647 SER A C 1
ATOM 5018 O O . SER A 1 647 ? -15.953 -7.882 -23.258 1.00 96.62 647 SER A O 1
ATOM 5020 N N . LEU A 1 648 ? -17.975 -8.727 -22.772 1.00 97.19 648 LEU A N 1
ATOM 5021 C CA . LEU A 1 648 ? -17.567 -9.148 -21.429 1.00 97.19 648 LEU A CA 1
ATOM 5022 C C . LEU A 1 648 ? -16.513 -10.261 -21.499 1.00 97.19 648 LEU A C 1
ATOM 5024 O O . LEU A 1 648 ? -16.719 -11.283 -22.151 1.00 97.19 648 LEU A O 1
ATOM 5028 N N . VAL A 1 649 ? -15.425 -10.078 -20.754 1.00 96.50 649 VAL A N 1
ATOM 5029 C CA . VAL A 1 649 ? -14.288 -11.002 -20.671 1.00 96.50 649 VAL A CA 1
ATOM 5030 C C . VAL A 1 649 ? -14.626 -12.218 -19.812 1.00 96.50 649 VAL A C 1
ATOM 5032 O O . VAL A 1 649 ? -14.316 -13.346 -20.175 1.00 96.50 649 VAL A O 1
ATOM 5035 N N . TYR A 1 650 ? -15.315 -12.003 -18.692 1.00 96.00 650 TYR A N 1
ATOM 5036 C CA . TYR A 1 650 ? -15.758 -13.071 -17.795 1.00 96.00 650 TYR A CA 1
ATOM 5037 C C . TYR A 1 650 ? -17.249 -12.953 -17.520 1.00 96.00 650 TYR A C 1
ATOM 5039 O O . TYR A 1 650 ? -17.815 -11.859 -17.566 1.00 96.00 650 TYR A O 1
ATOM 5047 N N . LYS A 1 651 ? -17.876 -14.076 -17.165 1.00 96.50 651 LYS A N 1
ATOM 5048 C CA . LYS A 1 651 ? -19.206 -14.047 -16.560 1.00 96.50 651 LYS A CA 1
ATOM 5049 C C . LYS A 1 651 ? -19.132 -13.192 -15.281 1.00 96.50 651 LYS A C 1
ATOM 5051 O O . LYS A 1 651 ? -18.215 -13.424 -14.482 1.00 96.50 651 LYS A O 1
ATOM 5056 N N . PRO A 1 652 ? -20.039 -12.220 -15.069 1.00 95.12 652 PRO A N 1
ATOM 5057 C CA . PRO A 1 652 ? -20.066 -11.432 -13.841 1.00 95.12 652 PRO A CA 1
ATOM 5058 C C . PRO A 1 652 ? -20.003 -12.323 -12.594 1.00 95.12 652 PRO A C 1
ATOM 5060 O O . PRO A 1 652 ? -20.519 -13.437 -12.598 1.00 95.12 652 PRO A O 1
ATOM 5063 N N . GLU A 1 653 ? -19.324 -11.838 -11.558 1.00 92.06 653 GLU A N 1
ATOM 5064 C CA . GLU A 1 653 ? -19.138 -12.492 -10.254 1.00 92.06 653 GLU A CA 1
ATOM 5065 C C . GLU A 1 653 ? -18.272 -13.754 -10.240 1.00 92.06 653 GLU A C 1
ATOM 5067 O O . GLU A 1 653 ? -17.979 -14.250 -9.158 1.00 92.06 653 GLU A O 1
ATOM 5072 N N . THR A 1 654 ? -17.759 -14.225 -11.379 1.00 92.00 654 THR A N 1
ATOM 5073 C CA . THR A 1 654 ? -16.917 -15.440 -11.415 1.00 92.00 654 THR A CA 1
ATOM 5074 C C . THR A 1 654 ? -15.426 -15.176 -11.206 1.00 92.00 654 THR A C 1
ATOM 5076 O O . THR A 1 654 ? -14.710 -16.032 -10.690 1.00 92.00 654 THR A O 1
ATOM 5079 N N . LYS A 1 655 ? -14.931 -13.990 -11.578 1.00 91.75 655 LYS A N 1
ATOM 5080 C CA . LYS A 1 655 ? -13.517 -13.615 -11.434 1.00 91.75 655 LYS A CA 1
ATOM 5081 C C . LYS A 1 655 ? -13.384 -12.127 -11.139 1.00 91.75 655 LYS A C 1
ATOM 5083 O O . LYS A 1 655 ? -14.122 -11.306 -11.682 1.00 91.75 655 LYS A O 1
ATOM 5088 N N . THR A 1 656 ? -12.412 -11.776 -10.303 1.00 92.69 656 THR A N 1
ATOM 5089 C CA . THR A 1 656 ? -11.996 -10.381 -10.131 1.00 92.69 656 THR A CA 1
ATOM 5090 C C . THR A 1 656 ? -11.109 -9.985 -11.311 1.00 92.69 656 THR A C 1
ATOM 5092 O O . THR A 1 656 ? -10.019 -10.532 -11.467 1.00 92.69 656 THR A O 1
ATOM 5095 N N . LYS A 1 657 ? -11.572 -9.040 -12.133 1.00 93.50 657 LYS A N 1
ATOM 5096 C CA . LYS A 1 657 ? -10.825 -8.421 -13.233 1.00 93.50 657 LYS A CA 1
ATOM 5097 C C . LYS A 1 657 ? -10.776 -6.915 -13.004 1.00 93.50 657 LYS A C 1
ATOM 5099 O O . LYS A 1 657 ? -11.789 -6.226 -13.122 1.00 93.50 657 LYS A O 1
ATOM 5104 N N . TYR A 1 658 ? -9.591 -6.409 -12.671 1.00 95.00 658 TYR A N 1
ATOM 5105 C CA . TYR A 1 658 ? -9.388 -4.978 -12.470 1.00 95.00 658 TYR A CA 1
ATOM 5106 C C . TYR A 1 658 ? -9.779 -4.201 -13.734 1.00 95.00 658 TYR A C 1
ATOM 5108 O O . TYR A 1 658 ? -9.326 -4.533 -14.827 1.00 95.00 658 TYR A O 1
ATOM 5116 N N . SER A 1 659 ? -10.625 -3.180 -13.592 1.00 96.69 659 SER A N 1
ATOM 5117 C CA . SER A 1 659 ? -11.206 -2.477 -14.740 1.00 96.69 659 SER A CA 1
ATOM 5118 C C . SER A 1 659 ? -11.367 -0.986 -14.464 1.00 96.69 659 SER A C 1
ATOM 5120 O O . SER A 1 659 ? -12.169 -0.578 -13.623 1.00 96.69 659 SER A O 1
ATOM 5122 N N . ASN A 1 660 ? -10.605 -0.167 -15.191 1.00 97.06 660 ASN A N 1
ATOM 5123 C CA . ASN A 1 660 ? -10.780 1.285 -15.220 1.00 97.06 660 ASN A CA 1
ATOM 5124 C C . ASN A 1 660 ? -12.037 1.657 -16.016 1.00 97.06 660 ASN A C 1
ATOM 5126 O O . ASN A 1 660 ? -12.765 2.572 -15.626 1.00 97.06 660 ASN A O 1
ATOM 5130 N N . ALA A 1 661 ? -12.336 0.891 -17.069 1.00 97.56 661 ALA A N 1
ATOM 5131 C CA . ALA A 1 661 ? -13.553 1.022 -17.861 1.00 97.56 661 ALA A CA 1
ATOM 5132 C C . ALA A 1 661 ? -14.828 0.876 -17.012 1.00 97.56 661 ALA A C 1
ATOM 5134 O O . ALA A 1 661 ? -15.735 1.698 -17.122 1.00 97.56 661 ALA A O 1
ATOM 5135 N N . ALA A 1 662 ? -14.888 -0.114 -16.115 1.00 97.88 662 ALA A N 1
ATOM 5136 C CA . ALA A 1 662 ? -16.025 -0.303 -15.215 1.00 97.88 662 ALA A CA 1
ATOM 5137 C C . ALA A 1 662 ? -16.245 0.918 -14.307 1.00 97.88 662 ALA A C 1
ATOM 5139 O O . ALA A 1 662 ? -17.377 1.363 -14.133 1.00 97.88 662 ALA A O 1
ATOM 5140 N N . LEU A 1 663 ? -15.171 1.517 -13.785 1.00 98.12 663 LEU A N 1
ATOM 5141 C CA . LEU A 1 663 ? -15.268 2.716 -12.946 1.00 98.12 663 LEU A CA 1
ATOM 5142 C C . LEU A 1 663 ? -15.650 3.974 -13.741 1.00 98.12 663 LEU A C 1
ATOM 5144 O O . LEU A 1 663 ? -16.290 4.869 -13.191 1.00 98.12 663 LEU A O 1
ATOM 5148 N N . ALA A 1 664 ? -15.332 4.040 -15.036 1.00 97.88 664 ALA A N 1
ATOM 5149 C CA . ALA A 1 664 ? -15.869 5.081 -15.911 1.00 97.88 664 ALA A CA 1
ATOM 5150 C C . ALA A 1 664 ? -17.401 4.972 -16.038 1.00 97.88 664 ALA A C 1
ATOM 5152 O O . ALA A 1 664 ? -18.094 5.987 -15.984 1.00 97.88 664 ALA A O 1
ATOM 5153 N N . VAL A 1 665 ? -17.943 3.750 -16.117 1.00 98.50 665 VAL A N 1
ATOM 5154 C CA . VAL A 1 665 ? -19.398 3.517 -16.113 1.00 98.50 665 VAL A CA 1
ATOM 5155 C C . VAL A 1 665 ? -20.021 3.923 -14.775 1.00 98.50 665 VAL A C 1
ATOM 5157 O O . VAL A 1 665 ? -21.031 4.622 -14.776 1.00 98.50 665 VAL A O 1
ATOM 5160 N N . VAL A 1 666 ? -19.396 3.577 -13.643 1.00 98.44 666 VAL A N 1
ATOM 5161 C CA . VAL A 1 666 ? -19.834 4.019 -12.300 1.00 98.44 666 VAL A CA 1
ATOM 5162 C C . VAL A 1 666 ? -19.911 5.550 -12.226 1.00 98.44 666 VAL A C 1
ATOM 5164 O O . VAL A 1 666 ? -20.920 6.102 -11.785 1.00 98.44 666 VAL A O 1
ATOM 5167 N N . GLY A 1 667 ? -18.887 6.251 -12.721 1.00 97.56 667 GLY A N 1
ATOM 5168 C CA . GLY A 1 667 ? -18.892 7.713 -12.794 1.00 97.56 667 GLY A CA 1
ATOM 5169 C C . GLY A 1 667 ? -19.961 8.282 -13.735 1.00 97.56 667 GLY A C 1
ATOM 5170 O O . GLY A 1 667 ? -20.574 9.293 -13.408 1.00 97.56 667 GLY A O 1
ATOM 5171 N N . ALA A 1 668 ? -20.243 7.632 -14.866 1.00 97.56 668 ALA A N 1
ATOM 5172 C CA . ALA A 1 668 ? -21.296 8.075 -15.781 1.00 97.56 668 ALA A CA 1
ATOM 5173 C C . ALA A 1 668 ? -22.704 7.865 -15.204 1.00 97.56 668 ALA A C 1
ATOM 5175 O O . ALA A 1 668 ? -23.579 8.705 -15.412 1.00 97.56 668 ALA A O 1
ATOM 5176 N N . VAL A 1 669 ? -22.925 6.787 -14.441 1.00 98.12 669 VAL A N 1
ATOM 5177 C CA . VAL A 1 669 ? -24.167 6.612 -13.673 1.00 98.12 669 VAL A CA 1
ATOM 5178 C C . VAL A 1 669 ? -24.306 7.731 -12.644 1.00 98.12 669 VAL A C 1
ATOM 5180 O O . VAL A 1 669 ? -25.385 8.306 -12.534 1.00 98.12 669 VAL A O 1
ATOM 5183 N N . LEU A 1 670 ? -23.226 8.087 -11.937 1.00 97.44 670 LEU A N 1
ATOM 5184 C CA . LEU A 1 670 ? -23.239 9.221 -11.012 1.00 97.44 670 LEU A CA 1
ATOM 5185 C C . LEU A 1 670 ? -23.666 10.514 -11.721 1.00 97.44 670 LEU A C 1
ATOM 5187 O O . LEU A 1 670 ? -24.586 11.166 -11.238 1.00 97.44 670 LEU A O 1
ATOM 5191 N N . GLU A 1 671 ? -23.040 10.862 -12.853 1.00 95.50 671 GLU A N 1
ATOM 5192 C CA . GLU A 1 671 ? -23.349 12.088 -13.610 1.00 95.50 671 GLU A CA 1
ATOM 5193 C C . GLU A 1 671 ? -24.790 12.129 -14.136 1.00 95.50 671 GLU A C 1
ATOM 5195 O O . GLU A 1 671 ? -25.389 13.197 -14.154 1.00 95.50 671 GLU A O 1
ATOM 5200 N N . GLN A 1 672 ? -25.389 10.990 -14.494 1.00 95.12 672 GLN A N 1
ATOM 5201 C CA . GLN A 1 672 ? -26.797 10.948 -14.917 1.00 95.12 672 GLN A CA 1
ATOM 5202 C C . GLN A 1 672 ? -27.802 11.204 -13.787 1.00 95.12 672 GLN A C 1
ATOM 5204 O O . GLN A 1 672 ? -28.967 11.488 -14.056 1.00 95.12 672 GLN A O 1
ATOM 5209 N N . GLN A 1 673 ? -27.391 11.068 -12.525 1.00 95.06 673 GLN A N 1
ATOM 5210 C CA . GLN A 1 673 ? -28.283 11.189 -11.365 1.00 95.06 673 GLN A CA 1
ATOM 5211 C C . GLN A 1 673 ? -28.154 12.539 -10.641 1.00 95.06 673 GLN A C 1
ATOM 5213 O O . GLN A 1 673 ? -28.750 12.739 -9.575 1.00 95.06 673 GLN A O 1
ATOM 5218 N N . ILE A 1 674 ? -27.367 13.467 -11.193 1.00 92.56 674 ILE A N 1
ATOM 5219 C CA . ILE A 1 674 ? -27.064 14.774 -10.604 1.00 92.56 674 ILE A CA 1
ATOM 5220 C C . ILE A 1 674 ? -27.032 15.873 -11.678 1.00 92.56 674 ILE A C 1
ATOM 5222 O O . ILE A 1 674 ? -26.742 15.613 -12.837 1.00 92.56 674 ILE A O 1
ATOM 5226 N N . ASP A 1 675 ? -27.241 17.127 -11.274 1.00 90.88 675 ASP A N 1
ATOM 5227 C CA . ASP A 1 675 ? -27.192 18.297 -12.174 1.00 90.88 675 ASP A CA 1
ATOM 5228 C C . ASP A 1 675 ? -25.794 18.957 -12.243 1.00 90.88 675 ASP A C 1
ATOM 5230 O O . ASP A 1 675 ? -25.652 20.135 -12.573 1.00 90.88 675 ASP A O 1
ATOM 5234 N N . THR A 1 676 ? -24.741 18.228 -11.866 1.00 93.12 676 THR A N 1
ATOM 5235 C CA . THR A 1 676 ? -23.351 18.715 -11.800 1.00 93.12 676 THR A CA 1
ATOM 5236 C C . THR A 1 676 ? -22.395 17.699 -12.416 1.00 93.12 676 THR A C 1
ATOM 5238 O O . THR A 1 676 ? -22.741 16.536 -12.566 1.00 93.12 676 THR A O 1
ATOM 5241 N N . SER A 1 677 ? -21.155 18.088 -12.707 1.00 92.25 677 SER A N 1
ATOM 5242 C CA . SER A 1 677 ? -20.135 17.111 -13.137 1.00 92.25 677 SER A CA 1
ATOM 5243 C C . SER A 1 677 ? -19.652 16.216 -11.986 1.00 92.25 677 SER A C 1
ATOM 5245 O O . SER A 1 677 ? -19.734 16.602 -10.813 1.00 92.25 677 SER A O 1
ATOM 5247 N N . HIS A 1 678 ? -19.079 15.052 -12.313 1.00 95.25 678 HIS A N 1
ATOM 5248 C CA . HIS A 1 678 ? -18.442 14.154 -11.339 1.00 95.25 678 HIS A CA 1
ATOM 5249 C C . HIS A 1 678 ? -17.397 14.879 -10.459 1.00 95.25 678 HIS A C 1
ATOM 5251 O O . HIS A 1 678 ? -17.541 14.828 -9.230 1.00 95.25 678 HIS A O 1
ATOM 5257 N N . PRO A 1 679 ? -16.424 15.644 -11.010 1.00 95.12 679 PRO A N 1
ATOM 5258 C CA . PRO A 1 679 ? -15.453 16.382 -10.200 1.00 95.12 679 PRO A CA 1
ATOM 5259 C C . PRO A 1 679 ? -16.095 17.376 -9.228 1.00 95.12 679 PRO A C 1
ATOM 5261 O O . PRO A 1 679 ? -15.657 17.506 -8.083 1.00 95.12 679 PRO A O 1
ATOM 5264 N N . GLN A 1 680 ? -17.147 18.077 -9.665 1.00 95.25 680 GLN A N 1
ATOM 5265 C CA . GLN A 1 680 ? -17.860 19.043 -8.825 1.00 95.25 680 GLN A CA 1
ATOM 5266 C C . GLN A 1 680 ? -18.617 18.354 -7.690 1.00 95.25 680 GLN A C 1
ATOM 5268 O O . GLN A 1 680 ? -18.570 18.832 -6.557 1.00 95.25 680 GLN A O 1
ATOM 5273 N N . ARG A 1 681 ? -19.269 17.219 -7.968 1.00 96.06 681 ARG A N 1
ATOM 5274 C CA . ARG A 1 681 ? -19.986 16.433 -6.961 1.00 96.06 681 ARG A CA 1
ATOM 5275 C C . ARG A 1 681 ? -19.053 15.945 -5.864 1.00 96.06 681 ARG A C 1
ATOM 5277 O O . ARG A 1 681 ? -19.312 16.214 -4.695 1.00 96.06 681 ARG A O 1
ATOM 5284 N N . VAL A 1 682 ? -17.957 15.286 -6.247 1.00 97.56 682 VAL A N 1
ATOM 5285 C CA . VAL A 1 682 ? -16.955 14.775 -5.300 1.00 97.56 682 VAL A CA 1
ATOM 5286 C C . VAL A 1 682 ? -16.377 15.913 -4.462 1.00 97.56 682 VAL A C 1
ATOM 5288 O O . VAL A 1 682 ? -16.245 15.786 -3.244 1.00 97.56 682 VAL A O 1
ATOM 5291 N N . ARG A 1 683 ? -16.095 17.063 -5.084 1.00 96.62 683 ARG A N 1
ATOM 5292 C CA . ARG A 1 683 ? -15.633 18.244 -4.357 1.00 96.62 683 ARG A CA 1
ATOM 5293 C C . ARG A 1 683 ? -16.635 18.694 -3.290 1.00 96.62 683 ARG A C 1
ATOM 5295 O O . ARG A 1 683 ? -16.265 18.802 -2.128 1.00 96.62 683 ARG A O 1
ATOM 5302 N N . GLN A 1 684 ? -17.889 18.918 -3.670 1.00 95.75 684 GLN A N 1
ATOM 5303 C CA . GLN A 1 684 ? -18.901 19.511 -2.792 1.00 95.75 684 GLN A CA 1
ATOM 5304 C C . GLN A 1 684 ? -19.344 18.593 -1.649 1.00 95.75 684 GLN A C 1
ATOM 5306 O O . GLN A 1 684 ? -19.669 19.086 -0.571 1.00 95.75 684 GLN A O 1
ATOM 5311 N N . THR A 1 685 ? -19.401 17.275 -1.870 1.00 95.75 685 THR A N 1
ATOM 5312 C CA . THR A 1 685 ? -19.973 16.337 -0.887 1.00 95.75 685 THR A CA 1
ATOM 5313 C C . THR A 1 685 ? -18.944 15.493 -0.149 1.00 95.75 685 THR A C 1
ATOM 5315 O O . THR A 1 685 ? -19.315 14.789 0.792 1.00 95.75 685 THR A O 1
ATOM 5318 N N . ILE A 1 686 ? -17.672 15.550 -0.556 1.00 97.94 686 ILE A N 1
ATOM 5319 C CA . ILE A 1 686 ? -16.590 14.775 0.060 1.00 97.94 686 ILE A CA 1
ATOM 5320 C C . ILE A 1 686 ? -15.391 15.673 0.377 1.00 97.94 686 ILE A C 1
ATOM 5322 O O . ILE A 1 686 ? -15.053 15.820 1.548 1.00 97.94 686 ILE A O 1
ATOM 5326 N N . LEU A 1 687 ? -14.766 16.307 -0.624 1.00 97.88 687 LEU A N 1
ATOM 5327 C CA . LEU A 1 687 ? -13.493 17.018 -0.413 1.00 97.88 687 LEU A CA 1
ATOM 5328 C C . LEU A 1 687 ? -13.645 18.276 0.452 1.00 97.88 687 LEU A C 1
ATOM 5330 O O . LEU A 1 687 ? -12.920 18.423 1.435 1.00 97.88 687 LEU A O 1
ATOM 5334 N N . ASP A 1 688 ? -14.589 19.163 0.124 1.00 95.94 688 ASP A N 1
ATOM 5335 C CA . ASP A 1 688 ? -14.820 20.401 0.875 1.00 95.94 688 ASP A CA 1
ATOM 5336 C C . ASP A 1 688 ? -15.279 20.096 2.322 1.00 95.94 688 ASP A C 1
ATOM 5338 O O . ASP A 1 688 ? -14.673 20.642 3.247 1.00 95.94 688 ASP A O 1
ATOM 5342 N N . PRO A 1 689 ? -16.239 19.173 2.576 1.00 96.31 689 PRO A N 1
ATOM 5343 C CA . PRO A 1 689 ? -16.604 18.762 3.939 1.00 96.31 689 PRO A CA 1
ATOM 5344 C C . PRO A 1 689 ? -15.482 18.090 4.745 1.00 96.31 689 PRO A C 1
ATOM 5346 O O . PRO A 1 689 ? -15.499 18.137 5.974 1.00 96.31 689 PRO A O 1
ATOM 5349 N N . LEU A 1 690 ? -14.514 17.450 4.079 1.00 96.56 690 LEU A N 1
ATOM 5350 C CA . LEU A 1 690 ? -13.310 16.903 4.717 1.00 96.56 690 LEU A CA 1
ATOM 5351 C C . LEU A 1 690 ? -12.196 17.947 4.879 1.00 96.56 690 LEU A C 1
ATOM 5353 O O . LEU A 1 690 ? -11.165 17.650 5.482 1.00 96.56 690 LEU A O 1
ATOM 5357 N N . GLY A 1 691 ? -12.359 19.151 4.326 1.00 95.62 691 GLY A N 1
ATOM 5358 C CA . GLY A 1 691 ? -11.320 20.176 4.294 1.00 95.62 691 GLY A CA 1
ATOM 5359 C C . GLY A 1 691 ? -10.111 19.791 3.435 1.00 95.62 691 GLY A C 1
ATOM 5360 O O . GLY A 1 691 ? -8.998 20.241 3.717 1.00 95.62 691 GLY A O 1
ATOM 5361 N N . MET A 1 692 ? -10.295 18.948 2.417 1.00 97.44 692 MET A N 1
ATOM 5362 C CA . MET A 1 692 ? -9.252 18.500 1.487 1.00 97.44 692 MET A CA 1
ATOM 5363 C C . MET A 1 692 ? -8.987 19.552 0.395 1.00 97.44 692 MET A C 1
ATOM 5365 O O . MET A 1 692 ? -9.323 19.380 -0.776 1.00 97.44 692 MET A O 1
ATOM 5369 N N . THR A 1 693 ? -8.427 20.697 0.792 1.00 95.44 693 THR A N 1
ATOM 5370 C CA . THR A 1 693 ? -8.308 21.898 -0.055 1.00 95.44 693 THR A CA 1
ATOM 5371 C C . THR A 1 693 ? -7.198 21.840 -1.106 1.00 95.44 693 THR A C 1
ATOM 5373 O O . THR A 1 693 ? -7.162 22.691 -1.993 1.00 95.44 693 THR A O 1
ATOM 5376 N N . SER A 1 694 ? -6.294 20.862 -1.023 1.00 97.38 694 SER A N 1
ATOM 5377 C CA . SER A 1 694 ? -5.235 20.599 -2.010 1.00 97.38 694 SER A CA 1
ATOM 5378 C C . SER A 1 694 ? -5.534 19.337 -2.828 1.00 97.38 694 SER A C 1
ATOM 5380 O O . SER A 1 694 ? -4.617 18.698 -3.341 1.00 97.38 694 SER A O 1
ATOM 5382 N N . SER A 1 695 ? -6.821 18.994 -2.953 1.00 98.44 695 SER A N 1
ATOM 5383 C CA . SER A 1 695 ? -7.306 17.820 -3.673 1.00 98.44 695 SER A CA 1
ATOM 5384 C C . SER A 1 695 ? -8.335 18.185 -4.742 1.00 98.44 695 SER A C 1
ATOM 5386 O O . SER A 1 695 ? -9.203 19.030 -4.522 1.00 98.44 695 SER A O 1
ATOM 5388 N N . SER A 1 696 ? -8.248 17.566 -5.920 1.00 97.50 696 SER A N 1
ATOM 5389 C CA . SER A 1 696 ? -9.157 17.827 -7.051 1.00 97.50 696 SER A CA 1
ATOM 5390 C C . SER A 1 696 ? -8.996 16.769 -8.144 1.00 97.50 696 SER A C 1
ATOM 5392 O O . SER A 1 696 ? -7.930 16.189 -8.270 1.00 97.50 696 SER A O 1
ATOM 5394 N N . PHE A 1 697 ? -10.013 16.557 -8.983 1.00 96.50 697 PHE A N 1
ATOM 5395 C CA . PHE A 1 697 ? -9.924 15.707 -10.190 1.00 96.50 697 PHE A CA 1
ATOM 5396 C C . PHE A 1 697 ? -9.383 16.439 -11.428 1.00 96.50 697 PHE A C 1
ATOM 5398 O O . PHE A 1 697 ? -9.246 15.855 -12.497 1.00 96.50 697 PHE A O 1
ATOM 5405 N N . VAL A 1 698 ? -9.102 17.732 -11.283 1.00 93.38 698 VAL A N 1
ATOM 5406 C CA . VAL A 1 698 ? -8.496 18.593 -12.303 1.00 93.38 698 VAL A CA 1
ATOM 5407 C C . VAL A 1 698 ? -7.466 19.499 -11.643 1.00 93.38 698 VAL A C 1
ATOM 5409 O O . VAL A 1 698 ? -7.613 19.844 -10.464 1.00 93.38 698 VAL A O 1
ATOM 5412 N N . VAL A 1 699 ? -6.455 19.935 -12.391 1.00 94.31 699 VAL A N 1
ATOM 5413 C CA . VAL A 1 699 ? -5.496 20.928 -11.894 1.00 94.31 699 VAL A CA 1
ATOM 5414 C C . VAL A 1 699 ? -6.226 22.249 -11.638 1.00 94.31 699 VAL A C 1
ATOM 5416 O O . VAL A 1 699 ? -7.000 22.730 -12.464 1.00 94.31 699 VAL A O 1
ATOM 5419 N N . THR A 1 700 ? -6.010 22.828 -10.458 1.00 93.50 700 THR A N 1
ATOM 5420 C CA . THR A 1 700 ? -6.575 24.127 -10.063 1.00 93.50 700 THR A CA 1
ATOM 5421 C C . THR A 1 700 ? -5.447 25.096 -9.716 1.00 93.50 700 THR A C 1
ATOM 5423 O O . THR A 1 700 ? -4.364 24.630 -9.361 1.00 93.50 700 THR A O 1
ATOM 5426 N N . PRO A 1 701 ? -5.684 26.422 -9.694 1.00 93.19 701 PRO A N 1
ATOM 5427 C CA . PRO A 1 701 ? -4.664 27.393 -9.281 1.00 93.19 701 PRO A CA 1
ATOM 5428 C C . PRO A 1 701 ? -4.089 27.167 -7.871 1.00 93.19 701 PRO A C 1
ATOM 5430 O O . PRO A 1 701 ? -3.009 27.656 -7.562 1.00 93.19 701 PRO A O 1
ATOM 5433 N N . ALA A 1 702 ? -4.800 26.437 -7.001 1.00 89.94 702 ALA A N 1
ATOM 5434 C CA . ALA A 1 702 ? -4.317 26.071 -5.668 1.00 89.94 702 ALA A CA 1
ATOM 5435 C C . ALA A 1 702 ? -3.408 24.824 -5.663 1.00 89.94 702 ALA A C 1
ATOM 5437 O O . ALA A 1 702 ? -2.638 24.638 -4.720 1.00 89.94 702 ALA A O 1
ATOM 5438 N N . ILE A 1 703 ? -3.528 23.972 -6.686 1.00 95.00 703 ILE A N 1
ATOM 5439 C CA . ILE A 1 703 ? -2.785 22.713 -6.845 1.00 95.00 703 ILE A CA 1
ATOM 5440 C C . ILE A 1 703 ? -1.537 22.912 -7.696 1.00 95.00 703 ILE A C 1
ATOM 5442 O O . ILE A 1 703 ? -0.482 22.421 -7.317 1.00 95.00 703 ILE A O 1
ATOM 5446 N N . ASP A 1 704 ? -1.662 23.642 -8.804 1.00 95.12 704 ASP A N 1
ATOM 5447 C CA . ASP A 1 704 ? -0.604 23.861 -9.794 1.00 95.12 704 ASP A CA 1
ATOM 5448 C C . ASP A 1 704 ? 0.776 24.196 -9.183 1.00 95.12 704 ASP A C 1
ATOM 5450 O O . ASP A 1 704 ? 1.721 23.451 -9.433 1.00 95.12 704 ASP A O 1
ATOM 5454 N N . PRO A 1 705 ? 0.919 25.176 -8.260 1.00 95.19 705 PRO A N 1
ATOM 5455 C CA . PRO A 1 705 ? 2.231 25.516 -7.692 1.00 95.19 705 PRO A CA 1
ATOM 5456 C C . PRO A 1 705 ? 2.803 24.462 -6.725 1.00 95.19 705 PRO A C 1
ATOM 5458 O O . PRO A 1 705 ? 3.943 24.585 -6.279 1.00 95.19 705 PRO A O 1
ATOM 5461 N N . LYS A 1 706 ? 2.010 23.460 -6.335 1.00 97.06 706 LYS A N 1
ATOM 5462 C CA . LYS A 1 706 ? 2.403 22.385 -5.410 1.00 97.06 706 LYS A CA 1
ATOM 5463 C C . LYS A 1 706 ? 2.579 21.043 -6.117 1.00 97.06 706 LYS A C 1
ATOM 5465 O O . LYS A 1 706 ? 2.901 20.061 -5.454 1.00 97.06 706 LYS A O 1
ATOM 5470 N N . LEU A 1 707 ? 2.293 20.963 -7.415 1.00 97.44 707 LEU A N 1
ATOM 5471 C CA . LEU A 1 707 ? 2.346 19.715 -8.161 1.00 97.44 707 LEU A CA 1
ATOM 5472 C C . LEU A 1 707 ? 3.805 19.288 -8.358 1.00 97.44 707 LEU A C 1
ATOM 5474 O O . LEU A 1 707 ? 4.628 20.076 -8.815 1.00 97.44 707 LEU A O 1
ATOM 5478 N N . ALA A 1 708 ? 4.123 18.044 -8.007 1.00 97.62 708 ALA A N 1
ATOM 5479 C CA . ALA A 1 708 ? 5.431 17.466 -8.295 1.00 97.62 708 ALA A CA 1
ATOM 5480 C C . ALA A 1 708 ? 5.600 17.160 -9.787 1.00 97.62 708 ALA A C 1
ATOM 5482 O O . ALA A 1 708 ? 4.665 16.700 -10.445 1.00 97.62 708 ALA A O 1
ATOM 5483 N N . SER A 1 709 ? 6.817 17.336 -10.297 1.00 95.50 709 SER A N 1
ATOM 5484 C CA . SER A 1 709 ? 7.210 16.848 -11.618 1.00 95.50 709 SER A CA 1
ATOM 5485 C C . SER A 1 709 ? 7.214 15.319 -11.616 1.00 95.50 709 SER A C 1
ATOM 5487 O O . SER A 1 709 ? 7.984 14.694 -10.883 1.00 95.50 709 SER A O 1
ATOM 5489 N N . GLY A 1 710 ? 6.328 14.718 -12.413 1.00 95.94 710 GLY A N 1
ATOM 5490 C CA . GLY A 1 710 ? 6.228 13.267 -12.578 1.00 95.94 710 GLY A CA 1
ATOM 5491 C C . GLY A 1 710 ? 7.231 12.744 -13.601 1.00 95.94 710 GLY A C 1
ATOM 5492 O O . GLY A 1 710 ? 7.400 13.340 -14.667 1.00 95.94 710 GLY A O 1
ATOM 5493 N N . TRP A 1 711 ? 7.860 11.611 -13.298 1.00 95.44 711 TRP A N 1
ATOM 5494 C CA . TRP A 1 711 ? 8.874 10.988 -14.150 1.00 95.44 711 TRP A CA 1
ATOM 5495 C C . TRP A 1 711 ? 8.521 9.548 -14.480 1.00 95.44 711 TRP A C 1
ATOM 5497 O O . TRP A 1 711 ? 8.043 8.806 -13.627 1.00 95.44 711 TRP A O 1
ATOM 5507 N N . MET A 1 712 ? 8.788 9.149 -15.716 1.00 93.75 712 MET A N 1
ATOM 5508 C CA . MET A 1 712 ? 8.645 7.774 -16.174 1.00 93.75 712 MET A CA 1
ATOM 5509 C C . MET A 1 712 ? 9.997 7.168 -16.506 1.00 93.75 712 MET A C 1
ATOM 5511 O O . MET A 1 712 ? 10.951 7.892 -16.819 1.00 93.75 712 MET A O 1
ATOM 5515 N N . ARG A 1 713 ? 10.065 5.837 -16.481 1.00 89.31 713 ARG A N 1
ATOM 5516 C CA . ARG A 1 713 ? 11.257 5.096 -16.893 1.00 89.31 713 ARG A CA 1
ATOM 5517 C C . ARG A 1 713 ? 10.932 3.988 -17.888 1.00 89.31 713 ARG A C 1
ATOM 5519 O O . ARG A 1 713 ? 9.998 3.217 -17.702 1.00 89.31 713 ARG A O 1
ATOM 5526 N N . THR A 1 714 ? 11.748 3.874 -18.927 1.00 87.69 714 THR A N 1
ATOM 5527 C CA . THR A 1 714 ? 11.647 2.802 -19.920 1.00 87.69 714 THR A CA 1
ATOM 5528 C C . THR A 1 714 ? 12.239 1.487 -19.399 1.00 87.69 714 THR A C 1
ATOM 5530 O O . THR A 1 714 ? 13.061 1.471 -18.479 1.00 87.69 714 THR A O 1
ATOM 5533 N N . TYR A 1 715 ? 11.900 0.361 -20.038 1.00 85.56 715 TYR A N 1
ATOM 5534 C CA . TYR A 1 715 ? 12.478 -0.949 -19.703 1.00 85.56 715 TYR A CA 1
ATOM 5535 C C . TYR A 1 715 ? 14.010 -0.976 -19.817 1.00 85.56 715 TYR A C 1
ATOM 5537 O O . TYR A 1 715 ? 14.668 -1.753 -19.142 1.00 85.56 715 TYR A O 1
ATOM 5545 N N . ASP A 1 716 ? 14.619 -0.146 -20.657 1.00 81.00 716 ASP A N 1
ATOM 5546 C CA . ASP A 1 716 ? 16.074 -0.054 -20.821 1.00 81.00 716 ASP A CA 1
ATOM 5547 C C . ASP A 1 716 ? 16.742 0.999 -19.914 1.00 81.00 716 ASP A C 1
ATOM 5549 O O . ASP A 1 716 ? 17.941 1.229 -20.032 1.00 81.00 716 ASP A O 1
ATOM 5553 N N . GLY A 1 717 ? 15.998 1.592 -18.972 1.00 81.75 717 GLY A N 1
ATOM 5554 C CA . GLY A 1 717 ? 16.536 2.438 -17.899 1.00 81.75 717 GLY A CA 1
ATOM 5555 C C . GLY A 1 717 ? 16.527 3.944 -18.173 1.00 81.75 717 GLY A C 1
ATOM 5556 O O . GLY A 1 717 ? 16.901 4.718 -17.293 1.00 81.75 717 GLY A O 1
ATOM 5557 N N . ARG A 1 718 ? 16.060 4.390 -19.345 1.00 85.19 718 ARG A N 1
ATOM 5558 C CA . ARG A 1 718 ? 15.972 5.819 -19.685 1.00 85.19 718 ARG A CA 1
ATOM 5559 C C . ARG A 1 718 ? 14.842 6.482 -18.909 1.00 85.19 718 ARG A C 1
ATOM 5561 O O . ARG A 1 718 ? 13.775 5.891 -18.762 1.00 85.19 718 ARG A O 1
ATOM 5568 N N . ARG A 1 719 ? 15.052 7.720 -18.460 1.00 88.94 719 ARG A N 1
ATOM 5569 C CA . ARG A 1 719 ? 14.038 8.528 -17.766 1.00 88.94 719 ARG A CA 1
ATOM 5570 C C . ARG A 1 719 ? 13.543 9.667 -18.649 1.00 88.94 719 ARG A C 1
ATOM 5572 O O . ARG A 1 719 ? 14.327 10.273 -19.374 1.00 88.94 719 ARG A O 1
ATOM 5579 N N . PHE A 1 720 ? 12.253 9.968 -18.563 1.00 91.44 720 PHE A N 1
ATOM 5580 C CA . PHE A 1 720 ? 11.628 11.093 -19.260 1.00 91.44 720 PHE A CA 1
ATOM 5581 C C . PHE A 1 720 ? 10.469 11.662 -18.438 1.00 91.44 720 PHE A C 1
ATOM 5583 O O . PHE A 1 720 ? 9.926 10.991 -17.557 1.00 91.44 720 PHE A O 1
ATOM 5590 N N . GLN A 1 721 ? 10.102 12.916 -18.696 1.00 93.19 721 GLN A N 1
ATOM 5591 C CA . GLN A 1 721 ? 8.997 13.558 -17.991 1.00 93.19 721 GLN A CA 1
ATOM 5592 C C . GLN A 1 721 ? 7.663 12.916 -18.387 1.00 93.19 721 GLN A C 1
ATOM 5594 O O . GLN A 1 721 ? 7.389 12.681 -19.564 1.00 93.19 721 GLN A O 1
ATOM 5599 N N . ALA A 1 722 ? 6.830 12.640 -17.390 1.00 94.69 722 ALA A N 1
ATOM 5600 C CA . ALA A 1 722 ? 5.545 11.998 -17.586 1.00 94.69 722 ALA A CA 1
ATOM 5601 C C . ALA A 1 722 ? 4.535 12.927 -18.291 1.00 94.69 722 ALA A C 1
ATOM 5603 O O . ALA A 1 722 ? 4.509 14.131 -18.010 1.00 94.69 722 ALA A O 1
ATOM 5604 N N . PRO A 1 723 ? 3.651 12.394 -19.153 1.00 93.50 723 PRO A N 1
ATOM 5605 C CA . PRO A 1 723 ? 2.584 13.181 -19.758 1.00 93.50 723 PRO A CA 1
ATOM 5606 C C . PRO A 1 723 ? 1.540 13.636 -18.723 1.00 93.50 723 PRO A C 1
ATOM 5608 O O . PRO A 1 723 ? 1.263 12.963 -17.725 1.00 93.50 723 PRO A O 1
ATOM 5611 N N . THR A 1 724 ? 0.920 14.789 -18.984 1.00 91.88 724 THR A N 1
ATOM 5612 C CA . THR A 1 724 ? 0.027 15.481 -18.036 1.00 91.88 724 THR A CA 1
ATOM 5613 C C . THR A 1 724 ? -1.448 15.490 -18.436 1.00 91.88 724 THR A C 1
ATOM 5615 O O . THR A 1 724 ? -2.257 16.043 -17.693 1.00 91.88 724 THR A O 1
ATOM 5618 N N . PHE A 1 725 ? -1.815 14.845 -19.547 1.00 93.94 725 PHE A N 1
ATOM 5619 C CA . PHE A 1 725 ? -3.205 14.764 -19.998 1.00 93.94 725 PHE A CA 1
ATOM 5620 C C . PHE A 1 725 ? -4.104 13.999 -19.007 1.00 93.94 725 PHE A C 1
ATOM 5622 O O . PHE A 1 725 ? -3.658 13.135 -18.231 1.00 93.94 725 PHE A O 1
ATOM 5629 N N . LEU A 1 726 ? -5.389 14.341 -19.024 1.00 93.94 726 LEU A N 1
ATOM 5630 C CA . LEU A 1 726 ? -6.459 13.727 -18.256 1.00 93.94 726 LEU A CA 1
ATOM 5631 C C . LEU A 1 726 ? -6.956 12.452 -18.938 1.00 93.94 726 LEU A C 1
ATOM 5633 O O . LEU A 1 726 ? -7.226 12.416 -20.134 1.00 93.94 726 LEU A O 1
ATOM 5637 N N . LEU A 1 727 ? -7.153 11.404 -18.142 1.00 95.44 727 LEU A N 1
ATOM 5638 C CA . LEU A 1 727 ? -7.710 10.149 -18.636 1.00 95.44 727 LEU A CA 1
ATOM 5639 C C . LEU A 1 727 ? -9.202 10.323 -18.941 1.00 95.44 727 LEU A C 1
ATOM 5641 O O . LEU A 1 727 ? -9.931 10.913 -18.135 1.00 95.44 727 LEU A O 1
ATOM 5645 N N . GLY A 1 728 ? -9.679 9.732 -20.040 1.00 95.56 728 GLY A N 1
ATOM 5646 C CA . GLY A 1 728 ? -11.113 9.654 -20.342 1.00 95.56 728 GLY A CA 1
ATOM 5647 C C . GLY A 1 728 ? -11.879 8.784 -19.337 1.00 95.56 728 GLY A C 1
ATOM 5648 O O . GLY A 1 728 ? -13.064 9.013 -19.089 1.00 95.56 728 GLY A O 1
ATOM 5649 N N . THR A 1 729 ? -11.195 7.847 -18.672 1.00 95.62 729 THR A N 1
ATOM 5650 C CA . THR A 1 729 ? -11.663 7.138 -17.467 1.00 95.62 729 THR A CA 1
ATOM 5651 C C . THR A 1 729 ? -11.448 7.965 -16.190 1.00 95.62 729 THR A C 1
ATOM 5653 O O . THR A 1 729 ? -11.027 7.439 -15.159 1.00 95.62 729 THR A O 1
ATOM 5656 N N . GLY A 1 730 ? -11.699 9.275 -16.231 1.00 95.44 730 GLY A N 1
ATOM 5657 C CA . GLY A 1 730 ? -11.356 10.209 -15.153 1.00 95.44 730 GLY A CA 1
ATOM 5658 C C . GLY A 1 730 ? -11.808 9.822 -13.734 1.00 95.44 730 GLY A C 1
ATOM 5659 O O . GLY A 1 730 ? -10.977 9.905 -12.821 1.00 95.44 730 GLY A O 1
ATOM 5660 N N . PRO A 1 731 ? -13.040 9.307 -13.526 1.00 97.12 731 PRO A N 1
ATOM 5661 C CA . PRO A 1 731 ? -13.496 8.802 -12.225 1.00 97.12 731 PRO A CA 1
ATOM 5662 C C . PRO A 1 731 ? -12.600 7.712 -11.615 1.00 97.12 731 PRO A C 1
ATOM 5664 O O . PRO A 1 731 ? -12.613 7.504 -10.401 1.00 97.12 731 PRO A O 1
ATOM 5667 N N . ALA A 1 732 ? -11.813 7.023 -12.443 1.00 97.00 732 ALA A N 1
ATOM 5668 C CA . ALA A 1 732 ? -10.933 5.944 -12.035 1.00 97.00 732 ALA A CA 1
ATOM 5669 C C . ALA A 1 732 ? -9.509 6.401 -11.670 1.00 97.00 732 ALA A C 1
ATOM 5671 O O . ALA A 1 732 ? -8.811 5.614 -11.028 1.00 97.00 732 ALA A O 1
ATOM 5672 N N . GLY A 1 733 ? -9.052 7.602 -12.064 1.00 95.69 733 GLY A N 1
ATOM 5673 C CA . GLY A 1 733 ? -7.616 7.921 -11.980 1.00 95.69 733 GLY A CA 1
ATOM 5674 C C . GLY A 1 733 ? -7.154 9.382 -12.073 1.00 95.69 733 GLY A C 1
ATOM 5675 O O . GLY A 1 733 ? -5.947 9.602 -12.004 1.00 95.69 733 GLY A O 1
ATOM 5676 N N . ASN A 1 734 ? -8.044 10.374 -12.210 1.00 96.62 734 ASN A N 1
ATOM 5677 C CA . ASN A 1 734 ? -7.633 11.777 -12.420 1.00 96.62 734 ASN A CA 1
ATOM 5678 C C . ASN A 1 734 ? -7.441 12.605 -11.136 1.00 96.62 734 ASN A C 1
ATOM 5680 O O . ASN A 1 734 ? -7.177 13.802 -11.223 1.00 96.62 734 ASN A O 1
ATOM 5684 N N . MET A 1 735 ? -7.572 12.024 -9.941 1.00 97.81 735 MET A N 1
ATOM 5685 C CA . MET A 1 735 ? -7.427 12.797 -8.708 1.00 97.81 735 MET A CA 1
ATOM 5686 C C . MET A 1 735 ? -5.969 13.198 -8.441 1.00 97.81 735 MET A C 1
ATOM 5688 O O . MET A 1 735 ? -5.038 12.396 -8.530 1.00 97.81 735 MET A O 1
ATOM 5692 N N . TYR A 1 736 ? -5.809 14.453 -8.042 1.00 98.56 736 TYR A N 1
ATOM 5693 C CA . TYR A 1 736 ? -4.626 15.062 -7.459 1.00 98.56 736 TYR A CA 1
ATOM 5694 C C . TYR A 1 736 ? -4.865 15.223 -5.958 1.00 98.56 736 TYR A C 1
ATOM 5696 O O . TYR A 1 736 ? -5.968 15.604 -5.558 1.00 98.56 736 TYR A O 1
ATOM 5704 N N . SER A 1 737 ? -3.861 14.940 -5.133 1.00 98.69 737 SER A N 1
ATOM 5705 C CA . SER A 1 737 ? -3.914 15.151 -3.681 1.00 98.69 737 SER A CA 1
ATOM 5706 C C . SER A 1 737 ? -2.505 15.197 -3.092 1.00 98.69 737 SER A C 1
ATOM 5708 O O . SER A 1 737 ? -1.542 14.757 -3.719 1.00 98.69 737 SER A O 1
ATOM 5710 N N . ASN A 1 738 ? -2.387 15.681 -1.858 1.00 98.69 738 ASN A N 1
ATOM 5711 C CA . ASN A 1 738 ? -1.209 15.471 -1.018 1.00 98.69 738 ASN A CA 1
ATOM 5712 C C . ASN A 1 738 ? -1.506 14.470 0.113 1.00 98.69 738 ASN A C 1
ATOM 5714 O O . ASN A 1 738 ? -2.656 14.066 0.324 1.00 98.69 738 ASN A O 1
ATOM 5718 N N . VAL A 1 739 ? -0.468 14.060 0.846 1.00 98.75 739 VAL A N 1
ATOM 5719 C CA . VAL A 1 739 ? -0.598 13.075 1.935 1.00 98.75 739 VAL A CA 1
ATOM 5720 C C . VAL A 1 739 ? -1.374 13.619 3.140 1.00 98.75 739 VAL A C 1
ATOM 5722 O O . VAL A 1 739 ? -2.022 12.851 3.851 1.00 98.75 739 VAL A O 1
ATOM 5725 N N . LEU A 1 740 ? -1.387 14.940 3.352 1.00 98.75 740 LEU A N 1
ATOM 5726 C CA . LEU A 1 740 ? -2.147 15.579 4.434 1.00 98.75 740 LEU A CA 1
ATOM 5727 C C . LEU A 1 740 ? -3.660 15.493 4.205 1.00 98.75 740 LEU A C 1
ATOM 5729 O O . LEU A 1 740 ? -4.407 15.161 5.123 1.00 98.75 740 LEU A O 1
ATOM 5733 N N . ASP A 1 741 ? -4.124 15.748 2.985 1.00 98.62 741 ASP A N 1
ATOM 5734 C CA . ASP A 1 741 ? -5.537 15.631 2.631 1.00 98.62 741 ASP A CA 1
ATOM 5735 C C . ASP A 1 741 ? -5.998 14.170 2.651 1.00 98.62 741 ASP A C 1
ATOM 5737 O O . ASP A 1 741 ? -7.042 13.862 3.229 1.00 98.62 741 ASP A O 1
ATOM 5741 N N . LEU A 1 742 ? -5.184 13.247 2.129 1.00 98.75 742 LEU A N 1
ATOM 5742 C CA . LEU A 1 742 ? -5.452 11.809 2.240 1.00 98.75 742 LEU A CA 1
ATOM 5743 C C . LEU A 1 742 ? -5.528 11.339 3.703 1.00 98.75 742 LEU A C 1
ATOM 5745 O O . LEU A 1 742 ? -6.308 10.446 4.033 1.00 98.75 742 LEU A O 1
ATOM 5749 N N . SER A 1 743 ? -4.771 11.971 4.602 1.00 98.56 743 SER A N 1
ATOM 5750 C CA . SER A 1 743 ? -4.839 11.679 6.037 1.00 98.56 743 SER A CA 1
ATOM 5751 C C . SER A 1 743 ? -6.173 12.092 6.658 1.00 98.56 743 SER A C 1
ATOM 5753 O O . SER A 1 743 ? -6.692 11.374 7.507 1.00 98.56 743 SER A O 1
ATOM 5755 N N . LYS A 1 744 ? -6.775 13.204 6.214 1.00 97.75 744 LYS A N 1
ATOM 5756 C CA . LYS A 1 744 ? -8.119 13.619 6.665 1.00 97.75 744 LYS A CA 1
ATOM 5757 C C . LYS A 1 744 ? -9.172 12.593 6.257 1.00 97.75 744 LYS A C 1
ATOM 5759 O O . LYS A 1 744 ? -10.068 12.279 7.040 1.00 97.75 744 LYS A O 1
ATOM 5764 N N . PHE A 1 745 ? -9.029 12.030 5.056 1.00 98.06 745 PHE A N 1
ATOM 5765 C CA . PHE A 1 745 ? -9.869 10.929 4.601 1.00 98.06 745 PHE A CA 1
ATOM 5766 C C . PHE A 1 745 ? -9.702 9.682 5.488 1.00 98.06 745 PHE A C 1
ATOM 5768 O O . PHE A 1 745 ? -10.704 9.161 5.971 1.00 98.06 745 PHE A O 1
ATOM 5775 N N . LEU A 1 746 ? -8.470 9.265 5.815 1.00 98.00 746 LEU A N 1
ATOM 5776 C CA . LEU A 1 746 ? -8.218 8.163 6.764 1.00 98.00 746 LEU A CA 1
ATOM 5777 C C . LEU A 1 746 ? -8.862 8.406 8.138 1.00 98.00 746 LEU A C 1
ATOM 5779 O O . LEU A 1 746 ? -9.555 7.528 8.655 1.00 98.00 746 LEU A O 1
ATOM 5783 N N . SER A 1 747 ? -8.706 9.608 8.701 1.00 95.75 747 SER A N 1
ATOM 5784 C CA . SER A 1 747 ? -9.339 9.989 9.970 1.00 95.75 747 SER A CA 1
ATOM 5785 C C . SER A 1 747 ? -10.866 9.869 9.913 1.00 95.75 747 SER A C 1
ATOM 5787 O O . SER A 1 747 ? -11.490 9.396 10.866 1.00 95.75 747 SER A O 1
ATOM 5789 N N . CYS A 1 748 ? -11.482 10.234 8.784 1.00 95.81 748 CYS A N 1
ATOM 5790 C CA . CYS A 1 748 ? -12.918 10.057 8.568 1.00 95.81 748 CYS A CA 1
ATOM 5791 C C . CYS A 1 748 ? -13.325 8.574 8.583 1.00 95.81 748 CYS A C 1
ATOM 5793 O O . CYS A 1 748 ? -14.321 8.223 9.221 1.00 95.81 748 CYS A O 1
ATOM 5795 N N . LEU A 1 749 ? -12.539 7.685 7.962 1.00 95.25 749 LEU A N 1
ATOM 5796 C CA . LEU A 1 749 ? -12.787 6.237 7.997 1.00 95.25 749 LEU A CA 1
ATOM 5797 C C . LEU A 1 749 ? -12.705 5.683 9.429 1.00 95.25 749 LEU A C 1
ATOM 5799 O O . LEU A 1 749 ? -13.575 4.918 9.848 1.00 95.25 749 LEU A O 1
ATOM 5803 N N . PHE A 1 750 ? -11.718 6.114 10.223 1.00 93.81 750 PHE A N 1
ATOM 5804 C CA . PHE A 1 750 ? -11.581 5.709 11.633 1.00 93.81 750 PHE A CA 1
ATOM 5805 C C . PHE A 1 750 ? -12.693 6.241 12.545 1.00 93.81 750 PHE A C 1
ATOM 5807 O O . PHE A 1 750 ? -12.914 5.701 13.639 1.00 93.81 750 PHE A O 1
ATOM 5814 N N . ASN A 1 751 ? -13.393 7.277 12.088 1.00 89.38 751 ASN A N 1
ATOM 5815 C CA . ASN A 1 751 ? -14.585 7.840 12.708 1.00 89.38 751 ASN A CA 1
ATOM 5816 C C . ASN A 1 751 ? -15.883 7.376 12.015 1.00 89.38 751 ASN A C 1
ATOM 5818 O O . ASN A 1 751 ? -16.902 8.064 12.055 1.00 89.38 751 ASN A O 1
ATOM 5822 N N . GLU A 1 752 ? -15.846 6.203 11.374 1.00 90.06 752 GLU A N 1
ATOM 5823 C CA . GLU A 1 752 ? -17.003 5.535 10.769 1.00 90.06 752 GLU A CA 1
ATOM 5824 C C . GLU A 1 752 ? -17.738 6.395 9.720 1.00 90.06 752 GLU A C 1
ATOM 5826 O O . GLU A 1 752 ? -18.966 6.384 9.653 1.00 90.06 752 GLU A O 1
ATOM 5831 N N . GLY A 1 753 ? -16.988 7.152 8.910 1.00 92.44 753 GLY A N 1
ATOM 5832 C CA . GLY A 1 753 ? -17.533 7.984 7.832 1.00 92.44 753 GLY A CA 1
ATOM 5833 C C . GLY A 1 753 ? -18.023 9.364 8.281 1.00 92.44 753 GLY A C 1
ATOM 5834 O O . GLY A 1 753 ? -18.780 10.013 7.556 1.00 92.44 753 GLY A O 1
ATOM 5835 N N . ARG A 1 754 ? -17.621 9.836 9.469 1.00 89.31 754 ARG A N 1
ATOM 5836 C CA . ARG A 1 754 ? -18.053 11.124 10.044 1.00 89.31 754 ARG A CA 1
ATOM 5837 C C . ARG A 1 754 ? -16.893 12.104 10.213 1.00 89.31 754 ARG A C 1
ATOM 5839 O O . ARG A 1 754 ? -15.764 11.713 10.503 1.00 89.31 754 ARG A O 1
ATOM 5846 N N . THR A 1 755 ? -17.202 13.387 10.105 1.00 84.56 755 THR A N 1
ATOM 5847 C CA . THR A 1 755 ? -16.351 14.522 10.486 1.00 84.56 755 THR A CA 1
ATOM 5848 C C . THR A 1 755 ? -16.982 15.242 11.686 1.00 84.56 755 THR A C 1
ATOM 5850 O O . THR A 1 755 ? -18.113 14.919 12.064 1.00 84.56 755 THR A O 1
ATOM 5853 N N . PRO A 1 756 ? -16.293 16.212 12.315 1.00 75.00 756 PRO A N 1
ATOM 5854 C CA . PRO A 1 756 ? -16.917 17.067 13.327 1.00 75.00 756 PRO A CA 1
ATOM 5855 C C . PRO A 1 756 ? -18.156 17.816 12.810 1.00 75.00 756 PRO A C 1
ATOM 5857 O O . PRO A 1 756 ? -19.100 18.025 13.567 1.00 75.00 756 PRO A O 1
ATOM 5860 N N . ASP A 1 757 ? -18.169 18.165 11.520 1.00 78.69 757 ASP A N 1
ATOM 5861 C CA . ASP A 1 757 ? -19.204 18.998 10.899 1.00 78.69 757 ASP A CA 1
ATOM 5862 C C . ASP A 1 757 ? -20.350 18.194 10.264 1.00 78.69 757 ASP A C 1
ATOM 5864 O O . ASP A 1 757 ? -21.373 18.762 9.877 1.00 78.69 757 ASP A O 1
ATOM 5868 N N . GLY A 1 758 ? -20.221 16.868 10.143 1.00 82.31 758 GLY A N 1
ATOM 5869 C CA . GLY A 1 758 ? -21.276 16.059 9.544 1.00 82.31 758 GLY A CA 1
ATOM 5870 C C . GLY A 1 758 ? -20.898 14.623 9.207 1.00 82.31 758 GLY A C 1
ATOM 5871 O O . GLY A 1 758 ? -19.894 14.071 9.649 1.00 82.31 758 GLY A O 1
ATOM 5872 N N . LYS A 1 759 ? -21.766 13.980 8.427 1.00 91.31 759 LYS A N 1
ATOM 5873 C CA . LYS A 1 759 ? -21.582 12.615 7.926 1.00 91.31 759 LYS A CA 1
ATOM 5874 C C . LYS A 1 759 ? -21.191 12.673 6.450 1.00 91.31 759 LYS A C 1
ATOM 5876 O O . LYS A 1 759 ? -21.892 13.317 5.676 1.00 91.31 759 LYS A O 1
ATOM 5881 N N . ILE A 1 760 ? -20.120 11.977 6.078 1.00 95.88 760 ILE A N 1
ATOM 5882 C CA . ILE A 1 760 ? -19.693 11.779 4.685 1.00 95.88 760 ILE A CA 1
ATOM 5883 C C . ILE A 1 760 ? -20.272 10.479 4.125 1.00 95.88 760 ILE A C 1
ATOM 5885 O O . ILE A 1 760 ? -20.726 10.458 2.985 1.00 95.88 760 ILE A O 1
ATOM 5889 N N . LEU A 1 761 ? -20.265 9.410 4.926 1.00 94.81 761 LEU A N 1
ATOM 5890 C CA . LEU A 1 761 ? -20.674 8.062 4.531 1.00 94.81 761 LEU A CA 1
ATOM 5891 C C . LEU A 1 761 ? -21.332 7.347 5.722 1.00 94.81 761 LEU A C 1
ATOM 5893 O O . LEU A 1 761 ? -20.881 7.510 6.857 1.00 94.81 761 LEU A O 1
ATOM 5897 N N . ASP A 1 762 ? -22.378 6.548 5.497 1.00 92.44 762 ASP A N 1
ATOM 5898 C CA . ASP A 1 762 ? -22.942 5.693 6.545 1.00 92.44 762 ASP A CA 1
ATOM 5899 C C . ASP A 1 762 ? -22.030 4.515 6.888 1.00 92.44 762 ASP A C 1
ATOM 5901 O O . ASP A 1 762 ? -21.377 3.905 6.040 1.00 92.44 762 ASP A O 1
ATOM 5905 N N . ARG A 1 763 ? -22.094 4.089 8.155 1.00 89.00 763 ARG A N 1
ATOM 5906 C CA . ARG A 1 763 ? -21.375 2.910 8.660 1.00 89.00 763 ARG A CA 1
ATOM 5907 C C . ARG A 1 763 ? -21.673 1.644 7.849 1.00 89.00 763 ARG A C 1
ATOM 5909 O O . ARG A 1 763 ? -20.784 0.818 7.665 1.00 89.00 763 ARG A O 1
ATOM 5916 N N . ARG A 1 764 ? -22.913 1.476 7.371 1.00 91.94 764 ARG A N 1
ATOM 5917 C CA . ARG A 1 764 ? -23.305 0.326 6.536 1.00 91.94 764 ARG A CA 1
ATOM 5918 C C . ARG A 1 764 ? -22.570 0.341 5.197 1.00 91.94 764 ARG A C 1
ATOM 5920 O O . ARG A 1 764 ? -22.021 -0.683 4.804 1.00 91.94 764 ARG A O 1
ATOM 5927 N N . SER A 1 765 ? -22.500 1.501 4.553 1.00 96.19 765 SER A N 1
ATOM 5928 C CA . SER A 1 765 ? -21.770 1.702 3.301 1.00 96.19 765 SER A CA 1
ATOM 5929 C C . SER A 1 765 ? -20.268 1.504 3.494 1.00 96.19 765 SER A C 1
ATOM 5931 O O . SER A 1 765 ? -19.654 0.753 2.742 1.00 96.19 765 SER A O 1
ATOM 5933 N N . LEU A 1 766 ? -19.691 2.058 4.566 1.00 95.75 766 LEU A N 1
ATOM 5934 C CA . LEU A 1 766 ? -18.292 1.819 4.928 1.00 95.75 766 LEU A CA 1
ATOM 5935 C C . LEU A 1 766 ? -18.004 0.329 5.160 1.00 95.75 766 LEU A C 1
ATOM 5937 O O . LEU A 1 766 ? -16.974 -0.182 4.722 1.00 95.75 766 LEU A O 1
ATOM 5941 N N . SER A 1 767 ? -18.920 -0.389 5.816 1.00 94.31 767 SER A N 1
ATOM 5942 C CA . SER A 1 767 ? -18.800 -1.836 6.003 1.00 94.31 767 SER A CA 1
ATOM 5943 C C . SER A 1 767 ? -18.782 -2.567 4.663 1.00 94.31 767 SER A C 1
ATOM 5945 O O . SER A 1 767 ? -17.940 -3.437 4.484 1.00 94.31 767 SER A O 1
ATOM 5947 N N . MET A 1 768 ? -19.643 -2.205 3.704 1.00 95.00 768 MET A N 1
ATOM 5948 C CA . MET A 1 768 ? -19.609 -2.797 2.356 1.00 95.00 768 MET A CA 1
ATOM 5949 C C . MET A 1 768 ? -18.289 -2.505 1.632 1.00 95.00 768 MET A C 1
ATOM 5951 O O . MET A 1 768 ? -17.735 -3.383 0.980 1.00 95.00 768 MET A O 1
ATOM 5955 N N . MET A 1 769 ? -17.756 -1.290 1.773 1.00 97.31 769 MET A N 1
ATOM 5956 C CA . MET A 1 769 ? -16.471 -0.914 1.179 1.00 97.31 769 MET A CA 1
ATOM 5957 C C . MET A 1 769 ? -15.290 -1.715 1.744 1.00 97.31 769 MET A C 1
ATOM 5959 O O . MET A 1 769 ? -14.330 -1.974 1.029 1.00 97.31 769 MET A O 1
ATOM 5963 N N . THR A 1 770 ? -15.358 -2.120 3.014 1.00 95.12 770 THR A N 1
ATOM 5964 C CA . THR A 1 770 ? -14.217 -2.675 3.769 1.00 95.12 770 THR A CA 1
ATOM 5965 C C . THR A 1 770 ? -14.376 -4.143 4.166 1.00 95.12 770 THR A C 1
ATOM 5967 O O . THR A 1 770 ? -13.529 -4.682 4.878 1.00 95.12 770 THR A O 1
ATOM 5970 N N . THR A 1 771 ? -15.435 -4.803 3.693 1.00 93.88 771 THR A N 1
ATOM 5971 C CA . THR A 1 771 ? -15.656 -6.245 3.865 1.00 93.88 771 THR A CA 1
ATOM 5972 C C . THR A 1 771 ? -15.316 -6.963 2.561 1.00 93.88 771 THR A C 1
ATOM 5974 O O . THR A 1 771 ? -15.774 -6.507 1.512 1.00 93.88 771 THR A O 1
ATOM 5977 N N . PRO A 1 772 ? -14.539 -8.062 2.598 1.00 93.00 772 PRO A N 1
ATOM 5978 C CA . PRO A 1 772 ? -14.270 -8.869 1.415 1.00 93.00 772 PRO A CA 1
ATOM 5979 C C . PRO A 1 772 ? -15.565 -9.312 0.745 1.00 93.00 772 PRO A C 1
ATOM 5981 O O . PRO A 1 772 ? -16.450 -9.845 1.410 1.00 93.00 772 PRO A O 1
ATOM 5984 N N . ILE A 1 773 ? -15.665 -9.115 -0.566 1.00 91.50 773 ILE A N 1
ATOM 5985 C CA . ILE A 1 773 ? -16.667 -9.813 -1.368 1.00 91.50 773 ILE A CA 1
ATOM 5986 C C . ILE A 1 773 ? -16.331 -11.302 -1.321 1.00 91.50 773 ILE A C 1
ATOM 5988 O O . ILE A 1 773 ? -15.163 -11.668 -1.420 1.00 91.50 773 ILE A O 1
ATOM 5992 N N . GLU A 1 774 ? -17.333 -12.153 -1.160 1.00 90.25 774 GLU A N 1
ATOM 5993 C CA . GLU A 1 774 ? -17.177 -13.607 -1.218 1.00 90.25 774 GLU A CA 1
ATOM 5994 C C . GLU A 1 774 ? -17.502 -14.100 -2.637 1.00 90.25 774 GLU A C 1
ATOM 5996 O O . GLU A 1 774 ? -18.299 -13.483 -3.348 1.00 90.25 774 GLU A O 1
ATOM 6001 N N . ASP A 1 775 ? -16.837 -15.164 -3.091 1.00 84.44 775 ASP A N 1
ATOM 6002 C CA . ASP A 1 775 ? -17.250 -15.875 -4.308 1.00 84.44 775 ASP A CA 1
ATOM 6003 C C . ASP A 1 775 ? -18.408 -16.852 -4.028 1.00 84.44 775 ASP A C 1
ATOM 6005 O O . ASP A 1 775 ? -18.931 -16.914 -2.914 1.00 84.44 775 ASP A O 1
ATOM 6009 N N . GLU A 1 776 ? -18.833 -17.604 -5.050 1.00 83.75 776 GLU A N 1
ATOM 6010 C CA . GLU A 1 776 ? -19.950 -18.558 -4.954 1.00 83.75 776 GLU A CA 1
ATOM 6011 C C . GLU A 1 776 ? -19.725 -19.651 -3.884 1.00 83.75 776 GLU A C 1
ATOM 6013 O O . GLU A 1 776 ? -20.697 -20.183 -3.347 1.00 83.75 776 GLU A O 1
ATOM 6018 N N . ASP A 1 777 ? -18.469 -19.939 -3.520 1.00 85.81 777 ASP A N 1
ATOM 6019 C CA . ASP A 1 777 ? -18.093 -20.916 -2.488 1.00 85.81 777 ASP A CA 1
ATOM 6020 C C . ASP A 1 777 ? -17.975 -20.290 -1.081 1.00 85.81 777 ASP A C 1
ATOM 6022 O O . ASP A 1 777 ? -17.586 -20.961 -0.119 1.00 85.81 777 ASP A O 1
ATOM 6026 N N . GLY A 1 778 ? -18.283 -18.996 -0.935 1.00 85.81 778 GLY A N 1
ATOM 6027 C CA . GLY A 1 778 ? -18.126 -18.254 0.317 1.00 85.81 778 GLY A CA 1
ATOM 6028 C C . GLY A 1 778 ? -16.672 -17.883 0.631 1.00 85.81 778 GLY A C 1
ATOM 6029 O O . GLY A 1 778 ? -16.351 -17.531 1.768 1.00 85.81 778 GLY A O 1
ATOM 6030 N N . LYS A 1 779 ? -15.750 -17.981 -0.338 1.00 88.38 779 LYS A N 1
ATOM 6031 C CA . LYS A 1 779 ? -14.338 -17.657 -0.117 1.00 88.38 779 LYS A CA 1
ATOM 6032 C C . LYS A 1 779 ? -14.107 -16.150 -0.284 1.00 88.38 779 LYS A C 1
ATOM 6034 O O . LYS A 1 779 ? -14.427 -15.588 -1.339 1.00 88.38 779 LYS A O 1
ATOM 6039 N N . PRO A 1 780 ? -13.481 -15.481 0.704 1.00 89.19 780 PRO A N 1
ATOM 6040 C CA . PRO A 1 780 ? -13.237 -14.048 0.640 1.00 89.19 780 PRO A CA 1
ATOM 6041 C C . PRO A 1 780 ? -12.247 -13.706 -0.473 1.00 89.19 780 PRO A C 1
ATOM 6043 O O . PRO A 1 780 ? -11.186 -14.319 -0.623 1.00 89.19 780 PRO A O 1
ATOM 6046 N N . GLN A 1 781 ? -12.594 -12.679 -1.234 1.00 89.75 781 GLN A N 1
ATOM 6047 C CA . GLN A 1 781 ? -11.797 -12.111 -2.307 1.00 89.75 781 GLN A CA 1
ATOM 6048 C C . GLN A 1 781 ? -10.995 -10.920 -1.772 1.00 89.75 781 GLN A C 1
ATOM 6050 O O . GLN A 1 781 ? -11.366 -10.286 -0.789 1.00 89.75 781 GLN A O 1
ATOM 6055 N N . GLY A 1 782 ? -9.890 -10.563 -2.428 1.00 88.81 782 GLY A N 1
ATOM 6056 C CA . GLY A 1 782 ? -8.990 -9.493 -1.963 1.00 88.81 782 GLY A CA 1
ATOM 6057 C C . GLY A 1 782 ? -9.539 -8.057 -2.050 1.00 88.81 782 GLY A C 1
ATOM 6058 O O . GLY A 1 782 ? -8.744 -7.118 -2.021 1.00 88.81 782 GLY A O 1
ATOM 6059 N N . PHE A 1 783 ? -10.853 -7.875 -2.207 1.00 93.31 783 PHE A N 1
ATOM 6060 C CA . PHE A 1 783 ? -11.520 -6.590 -2.420 1.00 93.31 783 PHE A CA 1
ATOM 6061 C C . PHE A 1 783 ? -12.876 -6.511 -1.716 1.00 93.31 783 PHE A C 1
ATOM 6063 O O . PHE A 1 783 ? -13.616 -7.493 -1.698 1.00 93.31 783 PHE A O 1
ATOM 6070 N N . GLY A 1 784 ? -13.208 -5.321 -1.213 1.00 95.31 784 GLY A N 1
ATOM 6071 C CA . GLY A 1 784 ? -14.584 -4.891 -0.945 1.00 95.31 784 GLY A CA 1
ATOM 6072 C C . GLY A 1 784 ? -15.127 -4.045 -2.102 1.00 95.31 784 GLY A C 1
ATOM 6073 O O . GLY A 1 784 ? -14.811 -4.300 -3.265 1.00 95.31 784 GLY A O 1
ATOM 6074 N N . LEU A 1 785 ? -15.915 -3.008 -1.799 1.00 96.06 785 LEU A N 1
ATOM 6075 C CA . LEU A 1 785 ? -16.209 -1.944 -2.772 1.00 96.06 785 LEU A CA 1
ATOM 6076 C C . LEU A 1 785 ? -15.085 -0.899 -2.734 1.00 96.06 785 LEU A C 1
ATOM 6078 O O . LEU A 1 785 ? -14.908 -0.204 -1.729 1.00 96.06 785 LEU A O 1
ATOM 6082 N N . GLY A 1 786 ? -14.299 -0.829 -3.805 1.00 94.38 786 GLY A N 1
ATOM 6083 C CA . GLY A 1 786 ? -13.151 0.064 -3.940 1.00 94.38 786 GLY A CA 1
ATOM 6084 C C . GLY A 1 786 ? -11.894 -0.396 -3.190 1.00 94.38 786 GLY A C 1
ATOM 6085 O O . GLY A 1 786 ? -10.822 -0.441 -3.781 1.00 94.38 786 GLY A O 1
ATOM 6086 N N . PHE A 1 787 ? -11.971 -0.764 -1.907 1.00 97.25 787 PHE A N 1
ATOM 6087 C CA . PHE A 1 787 ? -10.769 -1.108 -1.131 1.00 97.25 787 PHE A CA 1
ATOM 6088 C C . PHE A 1 787 ? -10.221 -2.500 -1.442 1.00 97.25 787 PHE A C 1
ATOM 6090 O O . PHE A 1 787 ? -10.958 -3.486 -1.466 1.00 97.25 787 PHE A O 1
ATOM 6097 N N . HIS A 1 788 ? -8.894 -2.595 -1.533 1.00 95.50 788 HIS A N 1
ATOM 6098 C CA . HIS A 1 788 ? -8.192 -3.850 -1.306 1.00 95.50 788 HIS A CA 1
ATOM 6099 C C . HIS A 1 788 ? -8.245 -4.223 0.172 1.00 95.50 788 HIS A C 1
ATOM 6101 O O . HIS A 1 788 ? -8.123 -3.362 1.047 1.00 95.50 788 HIS A O 1
ATOM 6107 N N . ILE A 1 789 ? -8.350 -5.522 0.439 1.00 95.62 789 ILE A N 1
ATOM 6108 C CA . ILE A 1 789 ? -8.357 -6.074 1.792 1.00 95.62 789 ILE A CA 1
ATOM 6109 C C . ILE A 1 789 ? -7.277 -7.146 1.868 1.00 95.62 789 ILE A C 1
ATOM 6111 O O . ILE A 1 789 ? -7.272 -8.102 1.091 1.00 95.62 789 ILE A O 1
ATOM 6115 N N . ARG A 1 790 ? -6.317 -6.942 2.769 1.00 95.19 790 ARG A N 1
ATOM 6116 C CA . ARG A 1 790 ? -5.110 -7.760 2.925 1.00 95.19 790 ARG A CA 1
ATOM 6117 C C . ARG A 1 790 ? -4.850 -8.047 4.401 1.00 95.19 790 ARG A C 1
ATOM 6119 O O . ARG A 1 790 ? -5.468 -7.454 5.283 1.00 95.19 790 ARG A O 1
ATOM 6126 N N . ASP A 1 791 ? -3.915 -8.950 4.656 1.00 95.62 791 ASP A N 1
ATOM 6127 C CA . ASP A 1 791 ? -3.355 -9.182 5.985 1.00 95.62 791 ASP A CA 1
ATOM 6128 C C . ASP A 1 791 ? -2.002 -8.469 6.113 1.00 95.62 791 ASP A C 1
ATOM 6130 O O . ASP A 1 791 ? -1.210 -8.461 5.165 1.00 95.62 791 ASP A O 1
ATOM 6134 N N . LEU A 1 792 ? -1.750 -7.860 7.270 1.00 96.50 792 LEU A N 1
ATOM 6135 C CA . LEU A 1 792 ? -0.433 -7.385 7.683 1.00 96.50 792 LEU A CA 1
ATOM 6136 C C . LEU A 1 792 ? -0.143 -7.912 9.090 1.00 96.50 792 LEU A C 1
ATOM 6138 O O . LEU A 1 792 ? -0.608 -7.354 10.081 1.00 96.50 792 LEU A O 1
ATOM 6142 N N . ASP A 1 793 ? 0.641 -8.985 9.166 1.00 95.94 793 ASP A N 1
ATOM 6143 C CA . ASP A 1 793 ? 1.082 -9.626 10.409 1.00 95.94 793 ASP A CA 1
ATOM 6144 C C . ASP A 1 793 ? -0.093 -10.004 11.350 1.00 95.94 793 ASP A C 1
ATOM 6146 O O . ASP A 1 793 ? -0.006 -9.849 12.572 1.00 95.94 793 ASP A O 1
ATOM 6150 N N . GLY A 1 794 ? -1.204 -10.498 10.784 1.00 94.25 794 GLY A N 1
ATOM 6151 C CA . GLY A 1 794 ? -2.424 -10.876 11.511 1.00 94.25 794 GLY A CA 1
ATOM 6152 C C . GLY A 1 794 ? -3.438 -9.743 11.719 1.00 94.25 794 GLY A C 1
ATOM 6153 O O . GLY A 1 794 ? -4.492 -9.962 12.326 1.00 94.25 794 GLY A O 1
ATOM 6154 N N . GLU A 1 795 ? -3.142 -8.531 11.243 1.00 94.81 795 GLU A N 1
ATOM 6155 C CA . GLU A 1 795 ? -4.073 -7.404 11.234 1.00 94.81 795 GLU A CA 1
ATOM 6156 C C . GLU A 1 795 ? -4.743 -7.255 9.866 1.00 94.81 795 GLU A C 1
ATOM 6158 O O . GLU A 1 795 ? -4.092 -7.275 8.822 1.00 94.81 795 GLU A O 1
ATOM 6163 N N . THR A 1 796 ? -6.057 -7.017 9.861 1.00 95.75 796 THR A N 1
ATOM 6164 C CA . THR A 1 796 ? -6.777 -6.665 8.632 1.00 95.75 796 THR A CA 1
ATOM 6165 C C . THR A 1 796 ? -6.328 -5.286 8.159 1.00 95.75 796 THR A C 1
ATOM 6167 O O . THR A 1 796 ? -6.619 -4.279 8.813 1.00 95.75 796 THR A O 1
ATOM 6170 N N . LYS A 1 797 ? -5.654 -5.248 7.009 1.00 97.62 797 LYS A N 1
ATOM 6171 C CA . LYS A 1 797 ? -5.247 -4.031 6.315 1.00 97.62 797 LYS A CA 1
ATOM 6172 C C . LYS A 1 797 ? -6.233 -3.723 5.197 1.00 97.62 797 LYS A C 1
ATOM 6174 O O . LYS A 1 797 ? -6.489 -4.573 4.345 1.00 97.62 797 LYS A O 1
ATOM 6179 N N . ILE A 1 798 ? -6.769 -2.508 5.198 1.00 97.75 798 ILE A N 1
ATOM 6180 C CA . ILE A 1 798 ? -7.569 -1.986 4.087 1.00 97.75 798 ILE A CA 1
ATOM 6181 C C . ILE A 1 798 ? -6.822 -0.832 3.435 1.00 97.75 798 ILE A C 1
ATOM 6183 O O . ILE A 1 798 ? -6.212 -0.013 4.130 1.00 97.75 798 ILE A O 1
ATOM 6187 N N . GLY A 1 799 ? -6.917 -0.732 2.116 1.00 97.31 799 GLY A N 1
ATOM 6188 C CA . GLY A 1 799 ? -6.257 0.344 1.398 1.00 97.31 799 GLY A CA 1
ATOM 6189 C C . GLY A 1 799 ? -6.526 0.352 -0.094 1.00 97.31 799 GLY A C 1
ATOM 6190 O O . GLY A 1 799 ? -7.262 -0.483 -0.620 1.00 97.31 799 GLY A O 1
ATOM 6191 N N . HIS A 1 800 ? -5.924 1.312 -0.783 1.00 98.06 800 HIS A N 1
ATOM 6192 C CA . HIS A 1 800 ? -5.892 1.343 -2.237 1.00 98.06 800 HIS A CA 1
ATOM 6193 C C . HIS A 1 800 ? -4.553 1.908 -2.721 1.00 98.06 800 HIS A C 1
ATOM 6195 O O . HIS A 1 800 ? -4.111 2.964 -2.268 1.00 98.06 800 HIS A O 1
ATOM 6201 N N . GLY A 1 801 ? -3.921 1.210 -3.667 1.00 96.75 801 GLY A N 1
ATOM 6202 C CA . GLY A 1 801 ? -2.743 1.707 -4.377 1.00 96.75 801 GLY A CA 1
ATOM 6203 C C . GLY A 1 801 ? -3.132 2.512 -5.615 1.00 96.75 801 GLY A C 1
ATOM 6204 O O . GLY A 1 801 ? -4.127 2.208 -6.268 1.00 96.75 801 GLY A O 1
ATOM 6205 N N . GLY A 1 802 ? -2.356 3.530 -5.957 1.00 96.25 802 GLY A N 1
ATOM 6206 C CA . GLY A 1 802 ? -2.545 4.344 -7.153 1.00 96.25 802 GLY A CA 1
ATOM 6207 C C . GLY A 1 802 ? -1.328 4.289 -8.058 1.00 96.25 802 GLY A C 1
ATOM 6208 O O . GLY A 1 802 ? -0.210 4.385 -7.565 1.00 96.25 802 GLY A O 1
ATOM 6209 N N . ALA A 1 803 ? -1.542 4.144 -9.362 1.00 94.06 803 ALA A N 1
ATOM 6210 C CA . ALA A 1 803 ? -0.510 4.289 -10.381 1.00 94.06 803 ALA A CA 1
ATOM 6211 C C . ALA A 1 803 ? -1.087 5.114 -11.531 1.00 94.06 803 ALA A C 1
ATOM 6213 O O . ALA A 1 803 ? -2.212 4.871 -11.971 1.00 94.06 803 ALA A O 1
ATOM 6214 N N . VAL A 1 804 ? -0.344 6.119 -11.972 1.00 94.44 804 VAL A N 1
ATOM 6215 C CA . VAL A 1 804 ? -0.657 6.951 -13.138 1.00 94.44 804 VAL A CA 1
ATOM 6216 C C . VAL A 1 804 ? 0.647 7.577 -13.617 1.00 94.44 804 VAL A C 1
ATOM 6218 O O . VAL A 1 804 ? 1.625 7.569 -12.883 1.00 94.44 804 VAL A O 1
ATOM 6221 N N . TYR A 1 805 ? 0.687 8.084 -14.845 1.00 93.06 805 TYR A N 1
ATOM 6222 C CA . TYR A 1 805 ? 1.879 8.665 -15.460 1.00 93.06 805 TYR A CA 1
ATOM 6223 C C . TYR A 1 805 ? 2.744 9.490 -14.512 1.00 93.06 805 TYR A C 1
ATOM 6225 O O . TYR A 1 805 ? 2.371 10.593 -14.122 1.00 93.06 805 TYR A O 1
ATOM 6233 N N . GLY A 1 806 ? 3.907 8.936 -14.177 1.00 94.31 806 GLY A N 1
ATOM 6234 C CA . GLY A 1 806 ? 4.902 9.566 -13.325 1.00 94.31 806 GLY A CA 1
ATOM 6235 C C . GLY A 1 806 ? 4.637 9.522 -11.829 1.00 94.31 806 GLY A C 1
ATOM 6236 O O . GLY A 1 806 ? 5.332 10.214 -11.098 1.00 94.31 806 GLY A O 1
ATOM 6237 N N . PHE A 1 807 ? 3.646 8.763 -11.357 1.00 97.25 807 PHE A N 1
ATOM 6238 C CA . PHE A 1 807 ? 3.263 8.748 -9.950 1.00 97.25 807 PHE A CA 1
ATOM 6239 C C . PHE A 1 807 ? 2.832 7.372 -9.454 1.00 97.25 807 PHE A C 1
ATOM 6241 O O . PHE A 1 807 ? 2.096 6.638 -10.117 1.00 97.25 807 PHE A O 1
ATOM 6248 N N . SER A 1 808 ? 3.213 7.084 -8.211 1.00 97.56 808 SER A N 1
ATOM 6249 C CA . SER A 1 808 ? 2.724 5.938 -7.446 1.00 97.56 808 SER A CA 1
ATOM 6250 C C . SER A 1 808 ? 2.231 6.402 -6.079 1.00 97.56 808 SER A C 1
ATOM 6252 O O . SER A 1 808 ? 2.776 7.333 -5.491 1.00 97.56 808 SER A O 1
ATOM 6254 N N . THR A 1 809 ? 1.183 5.784 -5.546 1.00 98.44 809 THR A N 1
ATOM 6255 C CA . THR A 1 809 ? 0.586 6.147 -4.251 1.00 98.44 809 THR A CA 1
ATOM 6256 C C . THR A 1 809 ? 0.147 4.896 -3.503 1.00 98.44 809 THR A C 1
ATOM 6258 O O . THR A 1 809 ? -0.255 3.909 -4.119 1.00 98.44 809 THR A O 1
ATOM 6261 N N . GLN A 1 810 ? 0.205 4.939 -2.177 1.00 98.38 810 GLN A N 1
ATOM 6262 C CA . GLN A 1 810 ? -0.436 3.971 -1.295 1.00 98.38 810 GLN A CA 1
ATOM 6263 C C . GLN A 1 810 ? -1.217 4.712 -0.216 1.00 98.38 810 GLN A C 1
ATOM 6265 O O . GLN A 1 810 ? -0.699 5.624 0.431 1.00 98.38 810 GLN A O 1
ATOM 6270 N N . LEU A 1 811 ? -2.467 4.301 -0.033 1.00 98.56 811 LEU A N 1
ATOM 6271 C CA . LEU A 1 811 ? -3.324 4.713 1.066 1.00 98.56 811 LEU A CA 1
ATOM 6272 C C . LEU A 1 811 ? -3.702 3.457 1.844 1.00 98.56 811 LEU A C 1
ATOM 6274 O O . LEU A 1 811 ? -4.488 2.657 1.346 1.00 98.56 811 LEU A O 1
ATOM 6278 N N . GLU A 1 812 ? -3.136 3.272 3.029 1.00 98.44 812 GLU A N 1
ATOM 6279 C CA . GLU A 1 812 ? -3.195 2.008 3.768 1.00 98.44 812 GLU A CA 1
ATOM 6280 C C . GLU A 1 812 ? -3.609 2.252 5.219 1.00 98.44 812 GLU A C 1
ATOM 6282 O O . GLU A 1 812 ? -3.240 3.258 5.828 1.00 98.44 812 GLU A O 1
ATOM 6287 N N . SER A 1 813 ? -4.379 1.338 5.808 1.00 98.19 813 SER A N 1
ATOM 6288 C CA . SER A 1 813 ? -4.811 1.468 7.199 1.00 98.19 813 SER A CA 1
ATOM 6289 C C . SER A 1 813 ? -5.112 0.145 7.889 1.00 98.19 813 SER A C 1
ATOM 6291 O O . SER A 1 813 ? -5.459 -0.846 7.252 1.00 98.19 813 SER A O 1
ATOM 6293 N N . LEU A 1 814 ? -5.025 0.165 9.220 1.00 98.38 814 LEU A N 1
ATOM 6294 C CA . LEU A 1 814 ? -5.427 -0.899 10.136 1.00 98.38 814 LEU A CA 1
ATOM 6295 C C . LEU A 1 814 ? -6.641 -0.412 10.951 1.00 98.38 814 LEU A C 1
ATOM 6297 O O . LEU A 1 814 ? -6.463 0.183 12.021 1.00 98.38 814 LEU A O 1
ATOM 6301 N N . PRO A 1 815 ? -7.888 -0.640 10.490 1.00 94.12 815 PRO A N 1
ATOM 6302 C CA . PRO A 1 815 ? -9.081 -0.026 11.082 1.00 94.12 815 PRO A CA 1
ATOM 6303 C C . PRO A 1 815 ? -9.291 -0.361 12.559 1.00 94.12 815 PRO A C 1
ATOM 6305 O O . PRO A 1 815 ? -9.665 0.510 13.341 1.00 94.12 815 PRO A O 1
ATOM 6308 N N . LYS A 1 816 ? -8.992 -1.604 12.970 1.00 90.50 816 LYS A N 1
ATOM 6309 C CA . LYS A 1 816 ? -9.113 -2.040 14.375 1.00 90.50 816 LYS A CA 1
ATOM 6310 C C . LYS A 1 816 ? -8.207 -1.247 15.316 1.00 90.50 816 LYS A C 1
ATOM 6312 O O . LYS A 1 816 ? -8.578 -1.016 16.463 1.00 90.50 816 LYS A O 1
ATOM 6317 N N . ARG A 1 817 ? -7.038 -0.829 14.826 1.00 92.12 817 ARG A N 1
ATOM 6318 C CA . ARG A 1 817 ? -6.052 -0.039 15.576 1.00 92.12 817 ARG A CA 1
ATOM 6319 C C . ARG A 1 817 ? -6.181 1.461 15.344 1.00 92.12 817 ARG A C 1
ATOM 6321 O O . ARG A 1 817 ? -5.565 2.233 16.071 1.00 92.12 817 ARG A O 1
ATOM 6328 N N . LYS A 1 818 ? -6.982 1.855 14.348 1.00 94.94 818 LYS A N 1
ATOM 6329 C CA . LYS A 1 818 ? -7.130 3.232 13.867 1.00 94.94 818 LYS A CA 1
ATOM 6330 C C . LYS A 1 818 ? -5.783 3.847 13.477 1.00 94.94 818 LYS A C 1
ATOM 6332 O O . LYS A 1 818 ? -5.499 4.992 13.808 1.00 94.94 818 LYS A O 1
ATOM 6337 N N . LEU A 1 819 ? -4.951 3.050 12.811 1.00 98.19 819 LEU A N 1
ATOM 6338 C CA . LEU A 1 819 ? -3.654 3.469 12.285 1.00 98.19 819 LEU A CA 1
ATOM 6339 C C . LEU A 1 819 ? -3.737 3.582 10.770 1.00 98.19 819 LEU A C 1
ATOM 6341 O O . LEU A 1 819 ? -4.288 2.688 10.130 1.00 98.19 819 LEU A O 1
ATOM 6345 N N . GLY A 1 820 ? -3.187 4.644 10.196 1.00 98.56 820 GLY A N 1
ATOM 6346 C CA . GLY A 1 820 ? -3.216 4.883 8.757 1.00 98.56 820 GLY A CA 1
ATOM 6347 C C . GLY A 1 820 ? -1.928 5.501 8.239 1.00 98.56 820 GLY A C 1
ATOM 6348 O O . GLY A 1 820 ? -1.223 6.192 8.971 1.00 98.56 820 GLY A O 1
ATOM 6349 N N . VAL A 1 821 ? -1.628 5.246 6.970 1.00 98.88 821 VAL A N 1
ATOM 6350 C CA . VAL A 1 821 ? -0.472 5.789 6.261 1.00 98.88 821 VAL A CA 1
ATOM 6351 C C . VAL A 1 821 ? -0.906 6.203 4.860 1.00 98.88 821 VAL A C 1
ATOM 6353 O O . VAL A 1 821 ? -1.540 5.425 4.147 1.00 98.88 821 VAL A O 1
ATOM 6356 N N . ALA A 1 822 ? -0.549 7.418 4.457 1.00 98.81 822 ALA A N 1
ATOM 6357 C CA . ALA A 1 822 ? -0.639 7.856 3.069 1.00 98.81 822 ALA A CA 1
ATOM 6358 C C . ALA A 1 822 ? 0.772 8.159 2.564 1.00 98.81 822 ALA A C 1
ATOM 6360 O O . ALA A 1 822 ? 1.522 8.864 3.236 1.00 98.81 822 ALA A O 1
ATOM 6361 N N . ALA A 1 823 ? 1.141 7.633 1.400 1.00 98.81 823 ALA A N 1
ATOM 6362 C CA . ALA A 1 823 ? 2.442 7.877 0.791 1.00 98.81 823 ALA A CA 1
ATOM 6363 C C . ALA A 1 823 ? 2.327 8.016 -0.726 1.00 98.81 823 ALA A C 1
ATOM 6365 O O . ALA A 1 823 ? 1.541 7.306 -1.352 1.00 98.81 823 ALA A O 1
ATOM 6366 N N . ALA A 1 824 ? 3.120 8.906 -1.317 1.00 98.62 824 ALA A N 1
ATOM 6367 C CA . ALA A 1 824 ? 3.144 9.148 -2.754 1.00 98.62 824 ALA A CA 1
ATOM 6368 C C . ALA A 1 824 ? 4.572 9.404 -3.251 1.00 98.62 824 ALA A C 1
ATOM 6370 O O . ALA A 1 824 ? 5.385 9.974 -2.528 1.00 98.62 824 ALA A O 1
ATOM 6371 N N . SER A 1 825 ? 4.859 8.986 -4.483 1.00 98.31 825 SER A N 1
ATOM 6372 C CA . SER A 1 825 ? 6.130 9.191 -5.181 1.00 98.31 825 SER A CA 1
ATOM 6373 C C . SER A 1 825 ? 5.888 9.752 -6.580 1.00 98.31 825 SER A C 1
ATOM 6375 O O . SER A 1 825 ? 4.881 9.405 -7.198 1.00 98.31 825 SER A O 1
ATOM 6377 N N . SER A 1 826 ? 6.808 10.577 -7.087 1.00 97.12 826 SER A N 1
ATOM 6378 C CA . SER A 1 826 ? 6.783 11.127 -8.452 1.00 97.12 826 SER A CA 1
ATOM 6379 C C . SER A 1 826 ? 7.639 10.345 -9.463 1.00 97.12 826 SER A C 1
ATOM 6381 O O . SER A 1 826 ? 8.259 10.918 -10.363 1.00 97.12 826 SER A O 1
ATOM 6383 N N . LEU A 1 827 ? 7.651 9.017 -9.320 1.00 95.44 827 LEU A N 1
ATOM 6384 C CA . LEU A 1 827 ? 8.185 8.075 -10.301 1.00 95.44 827 LEU A CA 1
ATOM 6385 C C . LEU A 1 827 ? 7.190 6.917 -10.500 1.00 95.44 827 LEU A C 1
ATOM 6387 O O . LEU A 1 827 ? 6.640 6.375 -9.528 1.00 95.44 827 LEU A O 1
ATOM 6391 N N . ASP A 1 828 ? 6.922 6.558 -11.756 1.00 91.38 828 ASP A N 1
ATOM 6392 C CA . ASP A 1 828 ? 6.053 5.428 -12.099 1.00 91.38 828 ASP A CA 1
ATOM 6393 C C . ASP A 1 828 ? 6.677 4.070 -11.731 1.00 91.38 828 ASP A C 1
ATOM 6395 O O . ASP A 1 828 ? 7.863 3.956 -11.429 1.00 91.38 828 ASP A O 1
ATOM 6399 N N . GLY A 1 829 ? 5.849 3.025 -11.656 1.00 89.81 829 GLY A N 1
ATOM 6400 C CA . GLY A 1 829 ? 6.319 1.672 -11.336 1.00 89.81 829 GLY A CA 1
ATOM 6401 C C . GLY A 1 829 ? 6.872 1.489 -9.914 1.00 89.81 829 GLY A C 1
ATOM 6402 O O . GLY A 1 829 ? 7.429 0.436 -9.619 1.00 89.81 829 GLY A O 1
ATOM 6403 N N . THR A 1 830 ? 6.700 2.465 -9.012 1.00 95.44 830 THR A N 1
ATOM 6404 C CA . THR A 1 830 ? 7.277 2.440 -7.654 1.00 95.44 830 THR A CA 1
ATOM 6405 C C . THR A 1 830 ? 6.314 1.930 -6.574 1.00 95.44 830 THR A C 1
ATOM 6407 O O . THR A 1 830 ? 6.625 1.952 -5.383 1.00 95.44 830 THR A O 1
ATOM 6410 N N . ASN A 1 831 ? 5.127 1.433 -6.950 1.00 94.62 831 ASN A N 1
ATOM 6411 C CA . ASN A 1 831 ? 4.091 0.979 -6.011 1.00 94.62 831 ASN A CA 1
ATOM 6412 C C . ASN A 1 831 ? 4.560 -0.078 -5.003 1.00 94.62 831 ASN A C 1
ATOM 6414 O O . ASN A 1 831 ? 4.056 -0.080 -3.875 1.00 94.62 831 ASN A O 1
ATOM 6418 N N . GLY A 1 832 ? 5.468 -0.976 -5.400 1.00 94.00 832 GLY A N 1
ATOM 6419 C CA . GLY A 1 832 ? 6.019 -2.003 -4.517 1.00 94.00 832 GLY A CA 1
ATOM 6420 C C . GLY A 1 832 ? 6.903 -1.403 -3.428 1.00 94.00 832 GLY A C 1
ATOM 6421 O O . GLY A 1 832 ? 6.709 -1.703 -2.248 1.00 94.00 832 GLY A O 1
ATOM 6422 N N . MET A 1 833 ? 7.797 -0.484 -3.801 1.00 95.69 833 MET A N 1
ATOM 6423 C CA . MET A 1 833 ? 8.616 0.281 -2.857 1.00 95.69 833 MET A CA 1
ATOM 6424 C C . MET A 1 833 ? 7.760 1.159 -1.931 1.00 95.69 833 MET A C 1
ATOM 6426 O O . MET A 1 833 ? 7.917 1.089 -0.710 1.00 95.69 833 MET A O 1
ATOM 6430 N N . VAL A 1 834 ? 6.793 1.915 -2.474 1.00 98.00 834 VAL A N 1
ATOM 6431 C CA . VAL A 1 834 ? 5.885 2.731 -1.644 1.00 98.00 834 VAL A CA 1
ATOM 6432 C C . VAL A 1 834 ? 5.128 1.827 -0.660 1.00 98.00 834 VAL A C 1
ATOM 6434 O O . VAL A 1 834 ? 5.060 2.132 0.530 1.00 98.00 834 VAL A O 1
ATOM 6437 N N . GLY A 1 835 ? 4.634 0.673 -1.126 1.00 97.31 835 GLY A N 1
ATOM 6438 C CA . GLY A 1 835 ? 3.958 -0.330 -0.297 1.00 97.31 835 GLY A CA 1
ATOM 6439 C C . GLY A 1 835 ? 4.828 -0.831 0.854 1.00 97.31 835 GLY A C 1
ATOM 6440 O O . GLY A 1 835 ? 4.396 -0.815 2.008 1.00 97.31 835 GLY A O 1
ATOM 6441 N N . ARG A 1 836 ? 6.086 -1.184 0.569 1.00 96.69 836 ARG A N 1
ATOM 6442 C CA . ARG A 1 836 ? 7.070 -1.619 1.571 1.00 96.69 836 ARG A CA 1
ATOM 6443 C C . ARG A 1 836 ? 7.273 -0.578 2.675 1.00 96.69 836 ARG A C 1
ATOM 6445 O O . ARG A 1 836 ? 7.282 -0.942 3.853 1.00 96.69 836 ARG A O 1
ATOM 6452 N N . LEU A 1 837 ? 7.401 0.701 2.317 1.00 98.38 837 LEU A N 1
ATOM 6453 C CA . LEU A 1 837 ? 7.542 1.789 3.290 1.00 98.38 837 LEU A CA 1
ATOM 6454 C C . LEU A 1 837 ? 6.270 1.988 4.121 1.00 98.38 837 LEU A C 1
ATOM 6456 O O . LEU A 1 837 ? 6.370 2.174 5.335 1.00 98.38 837 LEU A O 1
ATOM 6460 N N . THR A 1 838 ? 5.083 1.895 3.512 1.00 98.62 838 THR A N 1
ATOM 6461 C CA . THR A 1 838 ? 3.817 1.996 4.258 1.00 98.62 838 THR A CA 1
ATOM 6462 C C . THR A 1 838 ? 3.598 0.827 5.221 1.00 98.62 838 THR A C 1
ATOM 6464 O O . THR A 1 838 ? 3.194 1.047 6.363 1.00 98.62 838 THR A O 1
ATOM 6467 N N . ASP A 1 839 ? 3.952 -0.398 4.828 1.00 98.44 839 ASP A N 1
ATOM 6468 C CA . ASP A 1 839 ? 3.858 -1.574 5.698 1.00 98.44 839 ASP A CA 1
ATOM 6469 C C . ASP A 1 839 ? 4.861 -1.496 6.851 1.00 98.44 839 ASP A C 1
ATOM 6471 O O . ASP A 1 839 ? 4.529 -1.804 7.997 1.00 98.44 839 ASP A O 1
ATOM 6475 N N . TYR A 1 840 ? 6.087 -1.037 6.582 1.00 98.69 840 TYR A N 1
ATOM 6476 C CA . TYR A 1 840 ? 7.073 -0.794 7.631 1.00 98.69 840 TYR A CA 1
ATOM 6477 C C . TYR A 1 840 ? 6.611 0.294 8.609 1.00 98.69 840 TYR A C 1
ATOM 6479 O O . TYR A 1 840 ? 6.716 0.114 9.823 1.00 98.69 840 TYR A O 1
ATOM 6487 N N . ALA A 1 841 ? 6.035 1.387 8.104 1.00 98.81 841 ALA A N 1
ATOM 6488 C CA . ALA A 1 841 ? 5.457 2.440 8.928 1.00 98.81 841 ALA A CA 1
ATOM 6489 C C . ALA A 1 841 ? 4.343 1.910 9.848 1.00 98.81 841 ALA A C 1
ATOM 6491 O O . ALA A 1 841 ? 4.397 2.135 11.059 1.00 98.81 841 ALA A O 1
ATOM 6492 N N . LEU A 1 842 ? 3.389 1.139 9.314 1.00 98.81 842 LEU A N 1
ATOM 6493 C CA . LEU A 1 842 ? 2.330 0.512 10.111 1.00 98.81 842 LEU A CA 1
ATOM 6494 C C . LEU A 1 842 ? 2.901 -0.434 11.176 1.00 98.81 842 LEU A C 1
ATOM 6496 O O . LEU A 1 842 ? 2.497 -0.357 12.335 1.00 98.81 842 LEU A O 1
ATOM 6500 N N . ARG A 1 843 ? 3.891 -1.270 10.835 1.00 98.62 843 ARG A N 1
ATOM 6501 C CA . ARG A 1 843 ? 4.572 -2.157 11.798 1.00 98.62 843 ARG A CA 1
ATOM 6502 C C . ARG A 1 843 ? 5.248 -1.388 12.929 1.00 98.62 843 ARG A C 1
ATOM 6504 O O . ARG A 1 843 ? 5.146 -1.794 14.088 1.00 98.62 843 ARG A O 1
ATOM 6511 N N . LEU A 1 844 ? 5.916 -0.276 12.616 1.00 98.75 844 LEU A N 1
ATOM 6512 C CA . LEU A 1 844 ? 6.516 0.599 13.622 1.00 98.75 844 LEU A CA 1
ATOM 6513 C C . LEU A 1 844 ? 5.445 1.197 14.542 1.00 98.75 844 LEU A C 1
ATOM 6515 O O . LEU A 1 844 ? 5.611 1.164 15.759 1.00 98.75 844 LEU A O 1
ATOM 6519 N N . MET A 1 845 ? 4.332 1.684 13.984 1.00 98.19 845 MET A N 1
ATOM 6520 C CA . MET A 1 845 ? 3.241 2.256 14.777 1.00 98.19 845 MET A CA 1
ATOM 6521 C C . MET A 1 845 ? 2.575 1.213 15.684 1.00 98.19 845 MET A C 1
ATOM 6523 O O . MET A 1 845 ? 2.335 1.483 16.860 1.00 98.19 845 MET A O 1
ATOM 6527 N N . VAL A 1 846 ? 2.341 0.001 15.174 1.00 97.00 846 VAL A N 1
ATOM 6528 C CA . VAL A 1 846 ? 1.828 -1.132 15.955 1.00 97.00 846 VAL A CA 1
ATOM 6529 C C . VAL A 1 846 ? 2.786 -1.492 17.091 1.00 97.00 846 VAL A C 1
ATOM 6531 O O . VAL A 1 846 ? 2.356 -1.633 18.235 1.00 97.00 846 VAL A O 1
ATOM 6534 N N . ALA A 1 847 ? 4.089 -1.593 16.811 1.00 96.25 847 ALA A N 1
ATOM 6535 C CA . ALA A 1 847 ? 5.092 -1.862 17.837 1.00 96.25 847 ALA A CA 1
ATOM 6536 C C . ALA A 1 847 ? 5.111 -0.766 18.916 1.00 96.25 847 ALA A C 1
ATOM 6538 O O . ALA A 1 847 ? 5.185 -1.090 20.102 1.00 96.25 847 ALA A O 1
ATOM 6539 N N . THR A 1 848 ? 4.959 0.508 18.538 1.00 95.25 848 THR A N 1
ATOM 6540 C CA . THR A 1 848 ? 4.819 1.617 19.491 1.00 95.25 848 THR A CA 1
ATOM 6541 C C . THR A 1 848 ? 3.555 1.479 20.347 1.00 95.25 848 THR A C 1
ATOM 6543 O O . THR A 1 848 ? 3.654 1.560 21.573 1.00 95.25 848 THR A O 1
ATOM 6546 N N . GLN A 1 849 ? 2.384 1.217 19.749 1.00 91.50 849 GLN A N 1
ATOM 6547 C CA . GLN A 1 849 ? 1.132 1.032 20.500 1.00 91.50 849 GLN A CA 1
ATOM 6548 C C . GLN A 1 849 ? 1.209 -0.143 21.486 1.00 91.50 849 GLN A C 1
ATOM 6550 O O . GLN A 1 849 ? 0.722 -0.050 22.617 1.00 91.50 849 GLN A O 1
ATOM 6555 N N . ASP A 1 850 ? 1.872 -1.227 21.078 1.00 89.81 850 ASP A N 1
ATOM 6556 C CA . ASP A 1 850 ? 2.054 -2.436 21.880 1.00 89.81 850 ASP A CA 1
ATOM 6557 C C . ASP A 1 850 ? 3.216 -2.325 22.889 1.00 89.81 850 ASP A C 1
ATOM 6559 O O . ASP A 1 850 ? 3.425 -3.243 23.683 1.00 89.81 850 ASP A O 1
ATOM 6563 N N . SER A 1 851 ? 3.987 -1.227 22.873 1.00 87.62 851 SER A N 1
ATOM 6564 C CA . SER A 1 851 ? 5.232 -1.074 23.649 1.00 87.62 851 SER A CA 1
ATOM 6565 C C . SER A 1 851 ? 6.244 -2.211 23.405 1.00 87.62 851 SER A C 1
ATOM 6567 O O . SER A 1 851 ? 6.904 -2.683 24.333 1.00 87.62 851 SER A O 1
ATOM 6569 N N . ARG A 1 852 ? 6.349 -2.673 22.153 1.00 91.81 852 ARG A N 1
ATOM 6570 C CA . ARG A 1 852 ? 7.312 -3.684 21.690 1.00 91.81 852 ARG A CA 1
ATOM 6571 C C . ARG A 1 852 ? 8.564 -3.032 21.101 1.00 91.81 852 ARG A C 1
ATOM 6573 O O . ARG A 1 852 ? 8.583 -1.846 20.782 1.00 91.81 852 ARG A O 1
ATOM 6580 N N . SER A 1 853 ? 9.622 -3.825 20.937 1.00 95.69 853 SER A N 1
ATOM 6581 C CA . SER A 1 853 ? 10.812 -3.406 20.194 1.00 95.69 853 SER A CA 1
ATOM 6582 C C . SER A 1 853 ? 10.453 -3.064 18.747 1.00 95.69 853 SER A C 1
ATOM 6584 O O . SER A 1 853 ? 9.755 -3.833 18.084 1.00 95.69 853 SER A O 1
ATOM 6586 N N . LEU A 1 854 ? 10.955 -1.932 18.253 1.00 98.06 854 LEU A N 1
ATOM 6587 C CA . LEU A 1 854 ? 10.723 -1.501 16.877 1.00 98.06 854 LEU A CA 1
ATOM 6588 C C . LEU A 1 854 ? 11.495 -2.391 15.891 1.00 98.06 854 LEU A C 1
ATOM 6590 O O . LEU A 1 854 ? 12.718 -2.489 16.050 1.00 98.06 854 LEU A O 1
ATOM 6594 N N . PRO A 1 855 ? 10.840 -2.973 14.867 1.00 97.12 855 PRO A N 1
ATOM 6595 C CA . PRO A 1 855 ? 11.518 -3.778 13.851 1.00 97.12 855 PRO A CA 1
ATOM 6596 C C . PRO A 1 855 ? 12.598 -2.976 13.111 1.00 97.12 855 PRO A C 1
ATOM 6598 O O . PRO A 1 855 ? 12.556 -1.743 13.058 1.00 97.12 855 PRO A O 1
ATOM 6601 N N . ASP A 1 856 ? 13.593 -3.673 12.572 1.00 95.62 856 ASP A N 1
ATOM 6602 C CA . ASP A 1 856 ? 14.604 -3.090 11.688 1.00 95.62 856 ASP A CA 1
ATOM 6603 C C . ASP A 1 856 ? 14.107 -3.041 10.240 1.00 95.62 856 ASP A C 1
ATOM 6605 O O . ASP A 1 856 ? 13.190 -3.771 9.856 1.00 95.62 856 ASP A O 1
ATOM 6609 N N . TYR A 1 857 ? 14.696 -2.141 9.452 1.00 96.06 857 TYR A N 1
ATOM 6610 C CA . TYR A 1 857 ? 14.431 -2.038 8.023 1.00 96.06 857 TYR A CA 1
ATOM 6611 C C . TYR A 1 857 ? 15.530 -2.784 7.263 1.00 96.06 857 TYR A C 1
ATOM 6613 O O . TYR A 1 857 ? 16.683 -2.359 7.354 1.00 96.06 857 TYR A O 1
ATOM 6621 N N . PRO A 1 858 ? 15.214 -3.862 6.525 1.00 93.81 858 PRO A N 1
ATOM 6622 C CA . PRO A 1 858 ? 16.215 -4.567 5.731 1.00 93.81 858 PRO A CA 1
ATOM 6623 C C . PRO A 1 858 ? 16.819 -3.641 4.670 1.00 93.81 858 PRO A C 1
ATOM 6625 O O . PRO A 1 858 ? 16.077 -2.921 4.006 1.00 93.81 858 PRO A O 1
ATOM 6628 N N . THR A 1 859 ? 18.134 -3.669 4.471 1.00 94.69 859 THR A N 1
ATOM 6629 C CA . THR A 1 859 ? 18.823 -2.900 3.418 1.00 94.69 859 THR A CA 1
ATOM 6630 C C . THR A 1 859 ? 19.679 -3.814 2.547 1.00 94.69 859 THR A C 1
ATOM 6632 O O . THR A 1 859 ? 19.941 -4.968 2.899 1.00 94.69 859 THR A O 1
ATOM 6635 N N . THR A 1 860 ? 20.093 -3.323 1.378 1.00 96.38 860 THR A N 1
ATOM 6636 C CA . THR A 1 860 ? 20.877 -4.104 0.415 1.00 96.38 860 THR A CA 1
ATOM 6637 C C . THR A 1 860 ? 22.027 -3.295 -0.192 1.00 96.38 860 THR A C 1
ATOM 6639 O O . THR A 1 860 ? 22.051 -2.065 -0.147 1.00 96.38 860 THR A O 1
ATOM 6642 N N . ALA A 1 861 ? 22.986 -3.999 -0.787 1.00 95.69 861 ALA A N 1
ATOM 6643 C CA . ALA A 1 861 ? 24.132 -3.457 -1.507 1.00 95.69 861 ALA A CA 1
ATOM 6644 C C . ALA A 1 861 ? 24.283 -4.136 -2.886 1.00 95.69 861 ALA A C 1
ATOM 6646 O O . ALA A 1 861 ? 23.752 -5.234 -3.079 1.00 95.69 861 ALA A O 1
ATOM 6647 N N . PRO A 1 862 ? 25.022 -3.537 -3.839 1.00 95.81 862 PRO A N 1
ATOM 6648 C CA . PRO A 1 862 ? 25.300 -4.172 -5.127 1.00 95.81 862 PRO A CA 1
ATOM 6649 C C . PRO A 1 862 ? 25.974 -5.544 -4.973 1.00 95.81 862 PRO A C 1
ATOM 6651 O O . PRO A 1 862 ? 26.756 -5.774 -4.043 1.00 95.81 862 PRO A O 1
ATOM 6654 N N . ILE A 1 863 ? 25.689 -6.467 -5.893 1.00 96.19 863 ILE A N 1
ATOM 6655 C CA . ILE A 1 863 ? 26.301 -7.801 -5.886 1.00 96.19 863 ILE A CA 1
ATOM 6656 C C . ILE A 1 863 ? 27.775 -7.687 -6.312 1.00 96.19 863 ILE A C 1
ATOM 6658 O O . ILE A 1 863 ? 28.061 -7.101 -7.353 1.00 96.19 863 ILE A O 1
ATOM 6662 N N . PRO A 1 864 ? 28.734 -8.282 -5.575 1.00 93.12 864 PRO A N 1
ATOM 6663 C CA . PRO A 1 864 ? 30.131 -8.297 -6.005 1.00 93.12 864 PRO A CA 1
ATOM 6664 C C . PRO A 1 864 ? 30.306 -8.945 -7.397 1.00 93.12 864 PRO A C 1
ATOM 6666 O O . PRO A 1 864 ? 29.749 -10.028 -7.608 1.00 93.12 864 PRO A O 1
ATOM 6669 N N . PRO A 1 865 ? 31.138 -8.396 -8.310 1.00 90.62 865 PRO A N 1
ATOM 6670 C CA . PRO A 1 865 ? 31.237 -8.865 -9.701 1.00 90.62 865 PRO A CA 1
ATOM 6671 C C . PRO A 1 865 ? 31.527 -10.362 -9.863 1.00 90.62 865 PRO A C 1
ATOM 6673 O O . PRO A 1 865 ? 30.939 -11.032 -10.706 1.00 90.62 865 PRO A O 1
ATOM 6676 N N . ALA A 1 866 ? 32.388 -10.929 -9.010 1.00 90.56 866 ALA A N 1
ATOM 6677 C CA . ALA A 1 866 ? 32.691 -12.361 -9.044 1.00 90.56 866 ALA A CA 1
ATOM 6678 C C . ALA A 1 866 ? 31.452 -13.229 -8.773 1.00 90.56 866 ALA A C 1
ATOM 6680 O O . ALA A 1 866 ? 31.302 -14.285 -9.371 1.00 90.56 866 ALA A O 1
ATOM 6681 N N . ARG A 1 867 ? 30.549 -12.771 -7.899 1.00 91.56 867 ARG A N 1
ATOM 6682 C CA . ARG A 1 867 ? 29.298 -13.465 -7.580 1.00 91.56 867 ARG A CA 1
ATOM 6683 C C . ARG A 1 867 ? 28.212 -13.179 -8.615 1.00 91.56 867 ARG A C 1
ATOM 6685 O O . ARG A 1 867 ? 27.423 -14.069 -8.910 1.00 91.56 867 ARG A O 1
ATOM 6692 N N . ALA A 1 868 ? 28.192 -11.976 -9.190 1.00 92.50 868 ALA A N 1
ATOM 6693 C CA . ALA A 1 868 ? 27.329 -11.646 -10.322 1.00 92.50 868 ALA A CA 1
ATOM 6694 C C . ALA A 1 868 ? 27.609 -12.576 -11.514 1.00 92.50 868 ALA A C 1
ATOM 6696 O O . ALA A 1 868 ? 26.690 -13.220 -12.015 1.00 92.50 868 ALA A O 1
ATOM 6697 N N . ALA A 1 869 ? 28.885 -12.762 -11.874 1.00 88.75 869 ALA A N 1
ATOM 6698 C CA . ALA A 1 869 ? 29.317 -13.648 -12.958 1.00 88.75 869 ALA A CA 1
ATOM 6699 C C . ALA A 1 869 ? 28.836 -15.103 -12.801 1.00 88.75 869 ALA A C 1
ATOM 6701 O O . ALA A 1 869 ? 28.615 -15.801 -13.787 1.00 88.75 869 ALA A O 1
ATOM 6702 N N . GLU A 1 870 ? 28.642 -15.569 -11.566 1.00 90.12 870 GLU A N 1
ATOM 6703 C CA . GLU A 1 870 ? 28.119 -16.908 -11.282 1.00 90.12 870 GLU A CA 1
ATOM 6704 C C . GLU A 1 870 ? 26.599 -17.018 -11.460 1.00 90.12 870 GLU A C 1
ATOM 6706 O O . GLU A 1 870 ? 26.088 -18.123 -11.648 1.00 90.12 870 GLU A O 1
ATOM 6711 N N . LEU A 1 871 ? 25.870 -15.903 -11.387 1.00 92.94 871 LEU A N 1
ATOM 6712 C CA . LEU A 1 871 ? 24.412 -15.841 -11.511 1.00 92.94 871 LEU A CA 1
ATOM 6713 C C . LEU A 1 871 ? 23.952 -15.510 -12.930 1.00 92.94 871 LEU A C 1
ATOM 6715 O O . LEU A 1 871 ? 22.834 -15.852 -13.292 1.00 92.94 871 LEU A O 1
ATOM 6719 N N . ILE A 1 872 ? 24.779 -14.843 -13.734 1.00 91.50 872 ILE A N 1
ATOM 6720 C CA . ILE A 1 872 ? 24.413 -14.471 -15.105 1.00 91.50 872 ILE A CA 1
ATOM 6721 C C . ILE A 1 872 ? 24.151 -15.733 -15.927 1.00 91.50 872 ILE A C 1
ATOM 6723 O O . ILE A 1 872 ? 24.957 -16.667 -15.936 1.00 91.50 872 ILE A O 1
ATOM 6727 N N . GLY A 1 873 ? 23.018 -15.770 -16.623 1.00 89.94 873 GLY A N 1
ATOM 6728 C CA . GLY A 1 873 ? 22.625 -16.901 -17.455 1.00 89.94 873 GLY A CA 1
ATOM 6729 C C . GLY A 1 873 ? 21.124 -16.994 -17.685 1.00 89.94 873 GLY A C 1
ATOM 6730 O O . GLY A 1 873 ? 20.333 -16.232 -17.131 1.00 89.94 873 GLY A O 1
ATOM 6731 N N . THR A 1 874 ? 20.734 -17.962 -18.511 1.00 91.19 874 THR A N 1
ATOM 6732 C CA . THR A 1 874 ? 19.330 -18.341 -18.701 1.00 91.19 874 THR A CA 1
ATOM 6733 C C . THR A 1 874 ? 19.074 -19.652 -17.977 1.00 91.19 874 THR A C 1
ATOM 6735 O O . THR A 1 874 ? 19.887 -20.572 -18.062 1.00 91.19 874 THR A O 1
ATOM 6738 N N . TYR A 1 875 ? 17.948 -19.741 -17.278 1.00 93.06 875 TYR A N 1
ATOM 6739 C CA . TYR A 1 875 ? 17.574 -20.910 -16.500 1.00 93.06 875 TYR A CA 1
ATOM 6740 C C . TYR A 1 875 ? 16.136 -21.320 -16.799 1.00 93.06 875 TYR A C 1
ATOM 6742 O O . TYR A 1 875 ? 15.262 -20.467 -16.956 1.00 93.06 875 TYR A O 1
ATOM 6750 N N . ARG A 1 876 ? 15.891 -22.626 -16.847 1.00 92.81 876 ARG A N 1
ATOM 6751 C CA . ARG A 1 876 ? 14.568 -23.229 -17.011 1.00 92.81 876 ARG A CA 1
ATOM 6752 C C . ARG A 1 876 ? 14.155 -23.900 -15.713 1.00 92.81 876 ARG A C 1
ATOM 6754 O O . ARG A 1 876 ? 14.968 -24.555 -15.076 1.00 92.81 876 ARG A O 1
ATOM 6761 N N . GLU A 1 877 ? 12.908 -23.730 -15.315 1.00 94.12 877 GLU A N 1
ATOM 6762 C CA . GLU A 1 877 ? 12.338 -24.457 -14.187 1.00 94.12 877 GLU A CA 1
ATOM 6763 C C . GLU A 1 877 ? 12.461 -25.975 -14.393 1.00 94.12 877 GLU A C 1
ATOM 6765 O O . GLU A 1 877 ? 12.178 -26.474 -15.478 1.00 94.12 877 GLU A O 1
ATOM 6770 N N . ARG A 1 878 ? 12.868 -26.718 -13.357 1.00 91.62 878 ARG A N 1
ATOM 6771 C CA . ARG A 1 878 ? 13.072 -28.175 -13.456 1.00 91.62 878 ARG A CA 1
ATOM 6772 C C . ARG A 1 878 ? 11.791 -28.932 -13.826 1.00 91.62 878 ARG A C 1
ATOM 6774 O O . ARG A 1 878 ? 11.823 -29.810 -14.681 1.00 91.62 878 ARG A O 1
ATOM 6781 N N . ASP A 1 879 ? 10.682 -28.574 -13.185 1.00 88.00 879 ASP A N 1
ATOM 6782 C CA . ASP A 1 879 ? 9.394 -29.271 -13.293 1.00 88.00 879 ASP A CA 1
ATOM 6783 C C . ASP A 1 879 ? 8.351 -28.467 -14.101 1.00 88.00 879 ASP A C 1
ATOM 6785 O O . ASP A 1 879 ? 7.148 -28.701 -13.982 1.00 88.00 879 ASP A O 1
ATOM 6789 N N . GLY A 1 880 ? 8.793 -27.499 -14.913 1.00 86.06 880 GLY A N 1
ATOM 6790 C CA . GLY A 1 880 ? 7.915 -26.590 -15.653 1.00 86.06 880 GLY A CA 1
ATOM 6791 C C . GLY A 1 880 ? 8.552 -26.015 -16.919 1.00 86.06 880 GLY A C 1
ATOM 6792 O O . GLY A 1 880 ? 9.671 -26.356 -17.293 1.00 86.06 880 GLY A O 1
ATOM 6793 N N . ASP A 1 881 ? 7.827 -25.133 -17.606 1.00 81.50 881 ASP A N 1
ATOM 6794 C CA . ASP A 1 881 ? 8.289 -24.472 -18.835 1.00 81.50 881 ASP A CA 1
ATOM 6795 C C . ASP A 1 881 ? 8.752 -23.023 -18.601 1.00 81.50 881 ASP A C 1
ATOM 6797 O O . ASP A 1 881 ? 9.144 -22.331 -19.546 1.00 81.50 881 ASP A O 1
ATOM 6801 N N . ARG A 1 882 ? 8.738 -22.552 -17.344 1.00 86.88 882 ARG A N 1
ATOM 6802 C CA . ARG A 1 882 ? 9.123 -21.181 -17.001 1.00 86.88 882 ARG A CA 1
ATOM 6803 C C . ARG A 1 882 ? 10.616 -20.972 -17.221 1.00 86.88 882 ARG A C 1
ATOM 6805 O O . ARG A 1 882 ? 11.450 -21.751 -16.761 1.00 86.88 882 ARG A O 1
ATOM 6812 N N . ILE A 1 883 ? 10.948 -19.868 -17.881 1.00 88.12 883 ILE A N 1
ATOM 6813 C CA . ILE A 1 883 ? 12.324 -19.430 -18.109 1.00 88.12 883 ILE A CA 1
ATOM 6814 C C . ILE A 1 883 ? 12.556 -18.120 -17.362 1.00 88.12 883 ILE A C 1
ATOM 6816 O O . ILE A 1 883 ? 11.719 -17.218 -17.382 1.00 88.12 883 ILE A O 1
ATOM 6820 N N . THR A 1 884 ? 13.714 -18.021 -16.723 1.00 92.06 884 THR A N 1
ATOM 6821 C CA . THR A 1 884 ? 14.233 -16.797 -16.116 1.00 92.06 884 THR A CA 1
ATOM 6822 C C . THR A 1 884 ? 15.599 -16.491 -16.711 1.00 92.06 884 THR A C 1
ATOM 6824 O O . THR A 1 884 ? 16.399 -17.395 -16.968 1.00 92.06 884 THR A O 1
ATOM 6827 N N . THR A 1 885 ? 15.875 -15.214 -16.938 1.00 90.94 885 THR A N 1
ATOM 6828 C CA . THR A 1 885 ? 17.180 -14.754 -17.412 1.00 90.94 885 THR A CA 1
ATOM 6829 C C . THR A 1 885 ? 17.733 -13.773 -16.399 1.00 90.94 885 THR A C 1
ATOM 6831 O O . THR A 1 885 ? 17.039 -12.835 -16.001 1.00 90.94 885 THR A O 1
ATOM 6834 N N . ILE A 1 886 ? 18.981 -14.003 -15.995 1.00 93.56 886 ILE A N 1
ATOM 6835 C CA . ILE A 1 886 ? 19.758 -13.098 -15.160 1.00 93.56 886 ILE A CA 1
ATOM 6836 C C . ILE A 1 886 ? 20.823 -12.440 -16.037 1.00 93.56 886 ILE A C 1
ATOM 6838 O O . ILE A 1 886 ? 21.636 -13.128 -16.659 1.00 93.56 886 ILE A O 1
ATOM 6842 N N . THR A 1 887 ? 20.813 -11.112 -16.093 1.00 88.38 887 THR A N 1
ATOM 6843 C CA . THR A 1 887 ? 21.704 -10.300 -16.932 1.00 88.38 887 THR A CA 1
ATOM 6844 C C . THR A 1 887 ? 22.394 -9.226 -16.113 1.00 88.38 887 THR A C 1
ATOM 6846 O O . THR A 1 887 ? 21.790 -8.679 -15.197 1.00 88.38 887 THR A O 1
ATOM 6849 N N . GLU A 1 888 ? 23.614 -8.862 -16.492 1.00 86.38 888 GLU A N 1
ATOM 6850 C CA . GLU A 1 888 ? 24.299 -7.691 -15.944 1.00 86.38 888 GLU A CA 1
ATOM 6851 C C . GLU A 1 888 ? 24.171 -6.497 -16.898 1.00 86.38 888 GLU A C 1
ATOM 6853 O O . GLU A 1 888 ? 24.399 -6.608 -18.108 1.00 86.38 888 GLU A O 1
ATOM 6858 N N . ILE A 1 889 ? 23.793 -5.346 -16.348 1.00 77.88 889 ILE A N 1
ATOM 6859 C CA . ILE A 1 889 ? 23.651 -4.081 -17.061 1.00 77.88 889 ILE A CA 1
ATOM 6860 C C . ILE A 1 889 ? 24.346 -3.010 -16.224 1.00 77.88 889 ILE A C 1
ATOM 6862 O O . ILE A 1 889 ? 23.913 -2.708 -15.124 1.00 77.88 889 ILE A O 1
ATOM 6866 N N . ASN A 1 890 ? 25.429 -2.436 -16.755 1.00 74.31 890 ASN A N 1
ATOM 6867 C CA . ASN A 1 890 ? 26.192 -1.355 -16.115 1.00 74.31 890 ASN A CA 1
ATOM 6868 C C . ASN A 1 890 ? 26.707 -1.691 -14.698 1.00 74.31 890 ASN A C 1
ATOM 6870 O O . ASN A 1 890 ? 26.903 -0.795 -13.885 1.00 74.31 890 ASN A O 1
ATOM 6874 N N . GLY A 1 891 ? 26.970 -2.973 -14.424 1.00 81.31 891 GLY A N 1
ATOM 6875 C CA . GLY A 1 891 ? 27.401 -3.469 -13.112 1.00 81.31 891 GLY A CA 1
ATOM 6876 C C . GLY A 1 891 ? 26.257 -3.908 -12.192 1.00 81.31 891 GLY A C 1
ATOM 6877 O O . GLY A 1 891 ? 26.517 -4.599 -11.207 1.00 81.31 891 GLY A O 1
ATOM 6878 N N . ASP A 1 892 ? 25.008 -3.584 -12.533 1.00 89.56 892 ASP A N 1
ATOM 6879 C CA . ASP A 1 892 ? 23.822 -4.022 -11.800 1.00 89.56 892 ASP A CA 1
ATOM 6880 C C . ASP A 1 892 ? 23.284 -5.332 -12.378 1.00 89.56 892 ASP A C 1
ATOM 6882 O O . ASP A 1 892 ? 23.317 -5.578 -13.588 1.00 89.56 892 ASP A O 1
ATOM 6886 N N . VAL A 1 893 ? 22.785 -6.206 -11.508 1.00 94.44 893 VAL A N 1
ATOM 6887 C CA . VAL A 1 893 ? 22.326 -7.545 -11.887 1.00 94.44 893 VAL A CA 1
ATOM 6888 C C . VAL A 1 893 ? 20.810 -7.560 -11.895 1.00 94.44 893 VAL A C 1
ATOM 6890 O O . VAL A 1 893 ? 20.185 -7.263 -10.889 1.00 94.44 893 VAL A O 1
ATOM 6893 N N . PHE A 1 894 ? 20.206 -7.967 -13.003 1.00 93.50 894 PHE A N 1
ATOM 6894 C CA . PHE A 1 894 ? 18.759 -8.020 -13.168 1.00 93.50 894 PHE A CA 1
ATOM 6895 C C . PHE A 1 894 ? 18.282 -9.440 -13.424 1.00 93.50 894 PHE A C 1
ATOM 6897 O O . PHE A 1 894 ? 18.949 -10.199 -14.117 1.00 93.50 894 PHE A O 1
ATOM 6904 N N . MET A 1 895 ? 17.099 -9.778 -12.920 1.00 94.62 895 MET A N 1
ATOM 6905 C CA . MET A 1 895 ? 16.417 -11.051 -13.130 1.00 94.62 895 MET A CA 1
ATOM 6906 C C . MET A 1 895 ? 15.026 -10.815 -13.720 1.00 94.62 895 MET A C 1
ATOM 6908 O O . MET A 1 895 ? 14.191 -10.149 -13.108 1.00 94.62 895 MET A O 1
ATOM 6912 N N . GLN A 1 896 ? 14.741 -11.407 -14.878 1.00 90.88 896 GLN A N 1
ATOM 6913 C CA . GLN A 1 896 ? 13.384 -11.444 -15.428 1.00 90.88 896 GLN A CA 1
ATOM 6914 C C . GLN A 1 896 ? 12.559 -12.515 -14.704 1.00 90.88 896 GLN A C 1
ATOM 6916 O O . GLN A 1 896 ? 12.863 -13.701 -14.804 1.00 90.88 896 GLN A O 1
ATOM 6921 N N . ARG A 1 897 ? 11.488 -12.126 -14.003 1.00 87.88 897 ARG A N 1
ATOM 6922 C CA . ARG A 1 897 ? 10.615 -13.058 -13.274 1.00 87.88 897 ARG A CA 1
ATOM 6923 C C . ARG A 1 897 ? 9.150 -12.655 -13.396 1.00 87.88 897 ARG A C 1
ATOM 6925 O O . ARG A 1 897 ? 8.740 -11.592 -12.935 1.00 87.88 897 ARG A O 1
ATOM 6932 N N . GLY A 1 898 ? 8.332 -13.559 -13.933 1.00 86.12 898 GLY A N 1
ATOM 6933 C CA . GLY A 1 898 ? 6.927 -13.261 -14.211 1.00 86.12 898 GLY A CA 1
ATOM 6934 C C . GLY A 1 898 ? 6.815 -12.062 -15.155 1.00 86.12 898 GLY A C 1
ATOM 6935 O O . GLY A 1 898 ? 7.577 -11.963 -16.116 1.00 86.12 898 GLY A O 1
ATOM 6936 N N . SER A 1 899 ? 5.900 -11.142 -14.851 1.00 87.69 899 SER A N 1
ATOM 6937 C CA . SER A 1 899 ? 5.668 -9.940 -15.659 1.00 87.69 899 SER A CA 1
ATOM 6938 C C . SER A 1 899 ? 6.715 -8.841 -15.502 1.00 87.69 899 SER A C 1
ATOM 6940 O O . SER A 1 899 ? 6.591 -7.837 -16.183 1.00 87.69 899 SER A O 1
ATOM 6942 N N . PHE A 1 900 ? 7.711 -8.972 -14.627 1.00 90.88 900 PHE A N 1
ATOM 6943 C CA . PHE A 1 900 ? 8.617 -7.868 -14.306 1.00 90.88 900 PHE A CA 1
ATOM 6944 C C . PHE A 1 900 ? 10.081 -8.285 -14.385 1.00 90.88 900 PHE A C 1
ATOM 6946 O O . PHE A 1 900 ? 10.432 -9.462 -14.254 1.00 90.88 900 PHE A O 1
ATOM 6953 N N . ARG A 1 901 ? 10.944 -7.287 -14.557 1.00 91.19 901 ARG A N 1
ATOM 6954 C CA . ARG A 1 901 ? 12.381 -7.415 -14.346 1.00 91.19 901 ARG A CA 1
ATOM 6955 C C . ARG A 1 901 ? 12.722 -6.811 -12.993 1.00 91.19 901 ARG A C 1
ATOM 6957 O O . ARG A 1 901 ? 12.297 -5.694 -12.731 1.00 91.19 901 ARG A O 1
ATOM 6964 N N . TYR A 1 902 ? 13.483 -7.544 -12.189 1.00 94.31 902 TYR A N 1
ATOM 6965 C CA . TYR A 1 902 ? 13.888 -7.120 -10.855 1.00 94.31 902 TYR A CA 1
ATOM 6966 C C . TYR A 1 902 ? 15.396 -6.927 -10.755 1.00 94.31 902 TYR A C 1
ATOM 6968 O O . TYR A 1 902 ? 16.135 -7.789 -11.233 1.00 94.31 902 TYR A O 1
ATOM 6976 N N . GLU A 1 903 ? 15.865 -5.872 -10.096 1.00 95.44 903 GLU A N 1
ATOM 6977 C CA . GLU A 1 903 ? 17.269 -5.791 -9.672 1.00 95.44 903 GLU A CA 1
ATOM 6978 C C . GLU A 1 903 ? 17.541 -6.793 -8.539 1.00 95.44 903 GLU A C 1
ATOM 6980 O O . GLU A 1 903 ? 16.779 -6.900 -7.575 1.00 95.44 903 GLU A O 1
ATOM 6985 N N . LEU A 1 904 ? 18.634 -7.543 -8.656 1.00 97.50 904 LEU A N 1
ATOM 6986 C CA . LEU A 1 904 ? 19.165 -8.426 -7.633 1.00 97.50 904 LEU A CA 1
ATOM 6987 C C . LEU A 1 904 ? 20.273 -7.713 -6.863 1.00 97.50 904 LEU A C 1
ATOM 6989 O O . LEU A 1 904 ? 21.253 -7.243 -7.439 1.00 97.50 904 LEU A O 1
ATOM 6993 N N . ARG A 1 905 ? 20.155 -7.722 -5.538 1.00 97.31 905 ARG A N 1
ATOM 6994 C CA . ARG A 1 905 ? 21.091 -7.080 -4.614 1.00 97.31 905 ARG A CA 1
ATOM 6995 C C . ARG A 1 905 ? 21.460 -8.023 -3.473 1.00 97.31 905 ARG A C 1
ATOM 6997 O O . ARG A 1 905 ? 20.752 -8.988 -3.182 1.00 97.31 905 ARG A O 1
ATOM 7004 N N . ALA A 1 906 ? 22.595 -7.771 -2.832 1.00 96.75 906 ALA A N 1
ATOM 7005 C CA . ALA A 1 906 ? 23.048 -8.514 -1.665 1.00 96.75 906 ALA A CA 1
ATOM 7006 C C . ALA A 1 906 ? 22.483 -7.885 -0.383 1.00 96.75 906 ALA A C 1
ATOM 7008 O O . ALA A 1 906 ? 22.699 -6.706 -0.119 1.00 96.75 906 ALA A O 1
ATOM 7009 N N . SER A 1 907 ? 21.780 -8.675 0.424 1.00 95.69 907 SER A N 1
ATOM 7010 C CA . SER A 1 907 ? 21.319 -8.322 1.769 1.00 95.69 907 SER A CA 1
ATOM 7011 C C . SER A 1 907 ? 22.480 -7.814 2.625 1.00 95.69 907 SER A C 1
ATOM 7013 O O . SER A 1 907 ? 23.528 -8.461 2.697 1.00 95.69 907 SER A O 1
ATOM 7015 N N . ALA A 1 908 ? 22.295 -6.673 3.290 1.00 93.12 908 ALA A N 1
ATOM 7016 C CA . ALA A 1 908 ? 23.301 -6.116 4.190 1.00 93.12 908 ALA A CA 1
ATOM 7017 C C . ALA A 1 908 ? 23.506 -6.973 5.455 1.00 93.12 908 ALA A C 1
ATOM 7019 O O . ALA A 1 908 ? 24.580 -6.923 6.052 1.00 93.12 908 ALA A O 1
ATOM 7020 N N . ASP A 1 909 ? 22.504 -7.773 5.839 1.00 91.00 909 ASP A N 1
ATOM 7021 C CA . ASP A 1 909 ? 22.515 -8.546 7.086 1.00 91.00 909 ASP A CA 1
ATOM 7022 C C . ASP A 1 909 ? 23.362 -9.823 6.982 1.00 91.00 909 ASP A C 1
ATOM 7024 O O . ASP A 1 909 ? 24.126 -10.155 7.888 1.00 91.00 909 ASP A O 1
ATOM 7028 N N . ASP A 1 910 ? 23.216 -10.562 5.879 1.00 93.81 910 ASP A N 1
ATOM 7029 C CA . ASP A 1 910 ? 23.786 -11.905 5.706 1.00 93.81 910 ASP A CA 1
ATOM 7030 C C . ASP A 1 910 ? 24.418 -12.139 4.324 1.00 93.81 910 ASP A C 1
ATOM 7032 O O . ASP A 1 910 ? 24.927 -13.225 4.038 1.00 93.81 910 ASP A O 1
ATOM 7036 N N . GLY A 1 911 ? 24.385 -11.139 3.440 1.00 93.69 911 GLY A N 1
ATOM 7037 C CA . GLY A 1 911 ? 24.865 -11.260 2.070 1.00 93.69 911 GLY A CA 1
ATOM 7038 C C . GLY A 1 911 ? 24.007 -12.165 1.183 1.00 93.69 911 GLY A C 1
ATOM 7039 O O . GLY A 1 911 ? 24.451 -12.508 0.088 1.00 93.69 911 GLY A O 1
ATOM 7040 N N . SER A 1 912 ? 22.814 -12.602 1.590 1.00 94.94 912 SER A N 1
ATOM 7041 C CA . SER A 1 912 ? 21.904 -13.350 0.708 1.00 94.94 912 SER A CA 1
ATOM 7042 C C . SER A 1 912 ? 21.480 -12.504 -0.502 1.00 94.94 912 SER A C 1
ATOM 7044 O O . SER A 1 912 ? 21.403 -11.284 -0.403 1.00 94.94 912 SER A O 1
ATOM 7046 N N . ILE A 1 913 ? 21.246 -13.122 -1.667 1.00 96.69 913 ILE A N 1
ATOM 7047 C CA . ILE A 1 913 ? 20.774 -12.375 -2.843 1.00 96.69 913 ILE A CA 1
ATOM 7048 C C . ILE A 1 913 ? 19.257 -12.283 -2.797 1.00 96.69 913 ILE A C 1
ATOM 7050 O O . ILE A 1 913 ? 18.571 -13.300 -2.662 1.00 96.69 913 ILE A O 1
ATOM 7054 N N . VAL A 1 914 ? 18.746 -11.066 -2.921 1.00 96.88 914 VAL A N 1
ATOM 7055 C CA . VAL A 1 914 ? 17.318 -10.758 -2.929 1.00 96.88 914 VAL A CA 1
ATOM 7056 C C . VAL A 1 914 ? 16.997 -9.788 -4.055 1.00 96.88 914 VAL A C 1
ATOM 7058 O O . VAL A 1 914 ? 17.863 -9.036 -4.494 1.00 96.88 914 VAL A O 1
ATOM 7061 N N . THR A 1 915 ? 15.749 -9.775 -4.508 1.00 96.88 915 THR A N 1
ATOM 7062 C CA . THR A 1 915 ? 15.247 -8.656 -5.315 1.00 96.88 915 THR A CA 1
ATOM 7063 C C . THR A 1 915 ? 15.149 -7.399 -4.449 1.00 96.88 915 THR A C 1
ATOM 7065 O O . THR A 1 915 ? 14.621 -7.493 -3.337 1.00 96.88 915 THR A O 1
ATOM 7068 N N . ASP A 1 916 ? 15.606 -6.247 -4.933 1.00 96.25 916 ASP A N 1
ATOM 7069 C CA . ASP A 1 916 ? 15.384 -4.942 -4.290 1.00 96.25 916 ASP A CA 1
ATOM 7070 C C . ASP A 1 916 ? 15.521 -3.793 -5.296 1.00 96.25 916 ASP A C 1
ATOM 7072 O O . ASP A 1 916 ? 16.620 -3.304 -5.541 1.00 96.25 916 ASP A O 1
ATOM 7076 N N . ASP A 1 917 ? 14.387 -3.351 -5.833 1.00 93.62 917 ASP A N 1
ATOM 7077 C CA . ASP A 1 917 ? 14.266 -2.213 -6.746 1.00 93.62 917 ASP A CA 1
ATOM 7078 C C . ASP A 1 917 ? 12.945 -1.454 -6.526 1.00 93.62 917 ASP A C 1
ATOM 7080 O O . ASP A 1 917 ? 12.262 -1.627 -5.511 1.00 93.62 917 ASP A O 1
ATOM 7084 N N . GLU A 1 918 ? 12.596 -0.542 -7.431 1.00 91.88 918 GLU A N 1
ATOM 7085 C CA . GLU A 1 918 ? 11.368 0.253 -7.342 1.00 91.88 918 GLU A CA 1
ATOM 7086 C C . GLU A 1 918 ? 10.095 -0.605 -7.402 1.00 91.88 918 GLU A C 1
ATOM 7088 O O . GLU A 1 918 ? 9.066 -0.241 -6.819 1.00 91.88 918 GLU A O 1
ATOM 7093 N N . ILE A 1 919 ? 10.171 -1.760 -8.067 1.00 91.00 919 ILE A N 1
ATOM 7094 C CA . ILE A 1 919 ? 9.038 -2.635 -8.360 1.00 91.00 919 ILE A CA 1
ATOM 7095 C C . ILE A 1 919 ? 8.799 -3.615 -7.209 1.00 91.00 919 ILE A C 1
ATOM 7097 O O . ILE A 1 919 ? 7.645 -3.880 -6.862 1.00 91.00 919 ILE A O 1
ATOM 7101 N N . GLY A 1 920 ? 9.847 -4.176 -6.601 1.00 92.06 920 GLY A N 1
ATOM 7102 C CA . GLY A 1 920 ? 9.683 -5.208 -5.582 1.00 92.06 920 GLY A CA 1
ATOM 7103 C C . GLY A 1 920 ? 10.898 -5.490 -4.705 1.00 92.06 920 GLY A C 1
ATOM 7104 O O . GLY A 1 920 ? 12.041 -5.181 -5.024 1.00 92.06 920 GLY A O 1
ATOM 7105 N N . PHE A 1 921 ? 10.626 -6.142 -3.570 1.00 94.69 921 PHE A N 1
ATOM 7106 C CA . PHE A 1 921 ? 11.620 -6.485 -2.557 1.00 94.69 921 PHE A CA 1
ATOM 7107 C C . PHE A 1 921 ? 11.443 -7.916 -2.025 1.00 94.69 921 PHE A C 1
ATOM 7109 O O . PHE A 1 921 ? 10.320 -8.385 -1.841 1.00 94.69 921 PHE A O 1
ATOM 7116 N N . GLY A 1 922 ? 12.557 -8.581 -1.703 1.00 93.69 922 GLY A N 1
ATOM 7117 C CA . GLY A 1 922 ? 12.591 -9.725 -0.785 1.00 93.69 922 GLY A CA 1
ATOM 7118 C C . GLY A 1 922 ? 12.496 -11.119 -1.411 1.00 93.69 922 GLY A C 1
ATOM 7119 O O . GLY A 1 922 ? 12.569 -12.107 -0.680 1.00 93.69 922 GLY A O 1
ATOM 7120 N N . THR A 1 923 ? 12.383 -11.248 -2.738 1.00 95.25 923 THR A N 1
ATOM 7121 C CA . THR A 1 923 ? 12.447 -12.568 -3.387 1.00 95.25 923 THR A CA 1
ATOM 7122 C C . THR A 1 923 ? 13.882 -13.077 -3.340 1.00 95.25 923 THR A C 1
ATOM 7124 O O . THR A 1 923 ? 14.758 -12.509 -3.988 1.00 95.25 923 THR A O 1
ATOM 7127 N N . LYS A 1 924 ? 14.128 -14.146 -2.577 1.00 95.25 924 LYS A N 1
ATOM 7128 C CA . LYS A 1 924 ? 15.460 -14.748 -2.433 1.00 95.25 924 LYS A CA 1
ATOM 7129 C C . LYS A 1 924 ? 15.879 -15.506 -3.693 1.00 95.25 924 LYS A C 1
ATOM 7131 O O . LYS A 1 924 ? 15.071 -16.231 -4.275 1.00 95.25 924 LYS A O 1
ATOM 7136 N N . VAL A 1 925 ? 17.156 -15.379 -4.050 1.00 95.88 925 VAL A N 1
ATOM 7137 C CA . VAL A 1 925 ? 17.826 -16.157 -5.098 1.00 95.88 925 VAL A CA 1
ATOM 7138 C C . VAL A 1 925 ? 19.022 -16.871 -4.476 1.00 95.88 925 VAL A C 1
ATOM 7140 O O . VAL A 1 925 ? 19.991 -16.249 -4.040 1.00 95.88 925 VAL A O 1
ATOM 7143 N N . VAL A 1 926 ? 18.948 -18.196 -4.404 1.00 94.19 926 VAL A N 1
ATOM 7144 C CA . VAL A 1 926 ? 19.987 -19.040 -3.810 1.00 94.19 926 VAL A CA 1
ATOM 7145 C C . VAL A 1 926 ? 20.630 -19.871 -4.904 1.00 94.19 926 VAL A C 1
ATOM 7147 O O . VAL A 1 926 ? 19.950 -20.524 -5.683 1.00 94.19 926 VAL A O 1
ATOM 7150 N N . ARG A 1 927 ? 21.956 -19.872 -4.964 1.00 89.75 927 ARG A N 1
ATOM 7151 C CA . ARG A 1 927 ? 22.696 -20.734 -5.883 1.00 89.75 927 ARG A CA 1
ATOM 7152 C C . ARG A 1 927 ? 22.845 -22.134 -5.282 1.00 89.75 927 ARG A C 1
ATOM 7154 O O . ARG A 1 927 ? 23.235 -22.252 -4.122 1.00 89.75 927 ARG A O 1
ATOM 7161 N N . ASN A 1 928 ? 22.609 -23.172 -6.082 1.00 87.19 928 ASN A N 1
ATOM 7162 C CA . ASN A 1 928 ? 22.861 -24.566 -5.720 1.00 87.19 928 ASN A CA 1
ATOM 7163 C C . ASN A 1 928 ? 23.855 -25.193 -6.715 1.00 87.19 928 ASN A C 1
ATOM 7165 O O . ASN A 1 928 ? 23.485 -25.759 -7.737 1.00 87.19 928 ASN A O 1
ATOM 7169 N N . GLY A 1 929 ? 25.158 -25.042 -6.463 1.00 82.44 929 GLY A N 1
ATOM 7170 C CA . GLY A 1 929 ? 26.184 -25.437 -7.437 1.00 82.44 929 GLY A CA 1
ATOM 7171 C C . GLY A 1 929 ? 26.212 -24.533 -8.681 1.00 82.44 929 GLY A C 1
ATOM 7172 O O . GLY A 1 929 ? 25.685 -23.427 -8.680 1.00 82.44 929 GLY A O 1
ATOM 7173 N N . TYR A 1 930 ? 26.907 -24.932 -9.750 1.00 77.50 930 TYR A N 1
ATOM 7174 C CA . TYR A 1 930 ? 27.046 -24.098 -10.962 1.00 77.50 930 TYR A CA 1
ATOM 7175 C C . TYR A 1 930 ? 25.829 -24.157 -11.898 1.00 77.50 930 TYR A C 1
ATOM 7177 O O . TYR A 1 930 ? 25.535 -23.181 -12.594 1.00 77.50 930 TYR A O 1
ATOM 7185 N N . SER A 1 931 ? 25.129 -25.289 -11.902 1.00 87.75 931 SER A N 1
ATOM 7186 C CA . SER A 1 931 ? 24.041 -25.593 -12.830 1.00 87.75 931 SER A CA 1
ATOM 7187 C C . SER A 1 931 ? 22.659 -25.199 -12.324 1.00 87.75 931 SER A C 1
ATOM 7189 O O . SER A 1 931 ? 21.733 -25.231 -13.122 1.00 87.75 931 SER A O 1
ATOM 7191 N N . GLU A 1 932 ? 22.486 -24.831 -11.052 1.00 94.06 932 GLU A N 1
ATOM 7192 C CA . GLU A 1 932 ? 21.151 -24.611 -10.489 1.00 94.06 932 GLU A CA 1
ATOM 7193 C C . GLU A 1 932 ? 21.055 -23.340 -9.648 1.00 94.06 932 GLU A C 1
ATOM 7195 O O . GLU A 1 932 ? 21.984 -22.949 -8.929 1.00 94.06 932 GLU A O 1
ATOM 7200 N N . ILE A 1 933 ? 19.877 -22.726 -9.706 1.00 95.50 933 ILE A N 1
ATOM 7201 C CA . ILE A 1 933 ? 19.449 -21.670 -8.794 1.00 95.50 933 ILE A CA 1
ATOM 7202 C C . ILE A 1 933 ? 18.067 -22.007 -8.237 1.00 95.50 933 ILE A C 1
ATOM 7204 O O . ILE A 1 933 ? 17.253 -22.659 -8.886 1.00 95.50 933 ILE A O 1
ATOM 7208 N N . VAL A 1 934 ? 17.792 -21.529 -7.035 1.00 95.00 934 VAL A N 1
ATOM 7209 C CA . VAL A 1 934 ? 16.492 -21.600 -6.381 1.00 95.00 934 VAL A CA 1
ATOM 7210 C C . VAL A 1 934 ? 15.981 -20.175 -6.231 1.00 95.00 934 VAL A C 1
ATOM 7212 O O . VAL A 1 934 ? 16.640 -19.337 -5.614 1.00 95.00 934 VAL A O 1
ATOM 7215 N N . ILE A 1 935 ? 14.826 -19.888 -6.826 1.00 94.06 935 ILE A N 1
ATOM 7216 C CA . ILE A 1 935 ? 14.163 -18.585 -6.746 1.00 94.06 935 ILE A CA 1
ATOM 7217 C C . ILE A 1 935 ? 12.897 -18.766 -5.921 1.00 94.06 935 ILE A C 1
ATOM 7219 O O . ILE A 1 935 ? 11.984 -19.480 -6.344 1.00 94.06 935 ILE A O 1
ATOM 7223 N N . ALA A 1 936 ? 12.836 -18.097 -4.768 1.00 90.00 936 ALA A N 1
ATOM 7224 C CA . ALA A 1 936 ? 11.880 -18.423 -3.711 1.00 90.00 936 ALA A CA 1
ATOM 7225 C C . ALA A 1 936 ? 11.923 -19.933 -3.402 1.00 90.00 936 ALA A C 1
ATOM 7227 O O . ALA A 1 936 ? 12.928 -20.401 -2.872 1.00 90.00 936 ALA A O 1
ATOM 7228 N N . ASP A 1 937 ? 10.899 -20.683 -3.814 1.00 88.94 937 ASP A N 1
ATOM 7229 C CA . ASP A 1 937 ? 10.750 -22.114 -3.523 1.00 88.94 937 ASP A CA 1
ATOM 7230 C C . ASP A 1 937 ? 10.855 -22.991 -4.787 1.00 88.94 937 ASP A C 1
ATOM 7232 O O . ASP A 1 937 ? 10.594 -24.191 -4.751 1.00 88.94 937 ASP A O 1
ATOM 7236 N N . THR A 1 938 ? 11.212 -22.401 -5.933 1.00 93.31 938 THR A N 1
ATOM 7237 C CA . THR A 1 938 ? 11.260 -23.083 -7.235 1.00 93.31 938 THR A CA 1
ATOM 7238 C C . THR A 1 938 ? 12.701 -23.254 -7.711 1.00 93.31 938 THR A C 1
ATOM 7240 O O . THR A 1 938 ? 13.474 -22.294 -7.713 1.00 93.31 938 THR A O 1
ATOM 7243 N N . THR A 1 939 ? 13.053 -24.466 -8.151 1.00 95.56 939 THR A N 1
ATOM 7244 C CA . THR A 1 939 ? 14.389 -24.798 -8.674 1.00 95.56 939 THR A CA 1
ATOM 7245 C C . THR A 1 939 ? 14.450 -24.613 -10.187 1.00 95.56 939 THR A C 1
ATOM 7247 O O . THR A 1 939 ? 13.574 -25.082 -10.915 1.00 95.56 939 THR A O 1
ATOM 7250 N N . TYR A 1 940 ? 15.512 -23.961 -10.652 1.00 95.94 940 TYR A N 1
ATOM 7251 C CA . TYR A 1 940 ? 15.798 -23.736 -12.060 1.00 95.94 940 TYR A CA 1
ATOM 7252 C C . TYR A 1 940 ? 17.175 -24.287 -12.424 1.00 95.94 940 TYR A C 1
ATOM 7254 O O . TYR A 1 940 ? 18.146 -24.118 -11.685 1.00 95.94 940 TYR A O 1
ATOM 7262 N N . GLU A 1 941 ? 17.257 -24.889 -13.601 1.00 95.50 941 GLU A N 1
ATOM 7263 C CA . GLU A 1 941 ? 18.456 -25.455 -14.200 1.00 95.50 941 GLU A CA 1
ATOM 7264 C C . GLU A 1 941 ? 18.981 -24.533 -15.298 1.00 95.50 941 GLU A C 1
ATOM 7266 O O . GLU A 1 941 ? 18.233 -24.017 -16.130 1.00 95.50 941 GLU A O 1
ATOM 7271 N N . ARG A 1 942 ? 20.290 -24.304 -15.290 1.00 93.94 942 ARG A N 1
ATOM 7272 C CA . ARG A 1 942 ? 20.980 -23.447 -16.248 1.00 93.94 942 ARG A CA 1
ATOM 7273 C C . ARG A 1 942 ? 20.932 -24.077 -17.637 1.00 93.94 942 ARG A C 1
ATOM 7275 O O . ARG A 1 942 ? 21.355 -25.215 -17.822 1.00 93.94 942 ARG A O 1
ATOM 7282 N N . LEU A 1 943 ? 20.487 -23.298 -18.616 1.00 90.44 943 LEU A N 1
ATOM 7283 C CA . LEU A 1 943 ? 20.543 -23.670 -20.024 1.00 90.44 943 LEU A CA 1
ATOM 7284 C C . LEU A 1 943 ? 21.940 -23.397 -20.611 1.00 90.44 943 LEU A C 1
ATOM 7286 O O . LEU A 1 943 ? 22.624 -22.476 -20.148 1.00 90.44 943 LEU A O 1
ATOM 7290 N N . PRO A 1 944 ? 22.365 -24.158 -21.637 1.00 88.31 944 PRO A N 1
ATOM 7291 C CA . PRO A 1 944 ? 23.568 -23.850 -22.405 1.00 88.31 944 PRO A CA 1
ATOM 7292 C C . PRO A 1 944 ? 23.542 -22.420 -22.965 1.00 88.31 944 PRO A C 1
ATOM 7294 O O . PRO A 1 944 ? 22.496 -21.925 -23.386 1.00 88.31 944 PRO A O 1
ATOM 7297 N N . ASP A 1 945 ? 24.700 -21.760 -22.986 1.00 87.19 945 ASP A N 1
ATOM 7298 C CA . ASP A 1 945 ? 24.876 -20.438 -23.603 1.00 87.19 945 ASP A CA 1
ATOM 7299 C C . ASP A 1 945 ? 25.122 -20.594 -25.112 1.00 87.19 945 ASP A C 1
ATOM 7301 O O . ASP A 1 945 ? 26.229 -20.398 -25.609 1.00 87.19 945 ASP A O 1
ATOM 7305 N N . GLU A 1 946 ? 24.078 -21.012 -25.825 1.00 88.25 946 GLU A N 1
ATOM 7306 C CA . GLU A 1 946 ? 24.069 -21.231 -27.274 1.00 88.25 946 GLU A CA 1
ATOM 7307 C C . GLU A 1 946 ? 23.147 -20.219 -27.976 1.00 88.25 946 GLU A C 1
ATOM 7309 O O . GLU A 1 946 ? 22.179 -19.745 -27.367 1.00 88.25 946 GLU A O 1
ATOM 7314 N N . PRO A 1 947 ? 23.417 -19.866 -29.249 1.00 86.50 947 PRO A N 1
ATOM 7315 C CA . PRO A 1 947 ? 22.573 -18.938 -29.987 1.00 86.50 947 PRO A CA 1
ATOM 7316 C C . PRO A 1 947 ? 21.155 -19.511 -30.142 1.00 86.50 947 PRO A C 1
ATOM 7318 O O . PRO A 1 947 ? 21.007 -20.616 -30.671 1.00 86.50 947 PRO A O 1
ATOM 7321 N N . PRO A 1 948 ? 20.102 -18.763 -29.755 1.00 87.94 948 PRO A N 1
ATOM 7322 C CA . PRO A 1 948 ? 18.722 -19.189 -29.962 1.00 87.94 948 PRO A CA 1
ATOM 7323 C C . PRO A 1 948 ? 18.431 -19.513 -31.431 1.00 87.94 948 PRO A C 1
ATOM 7325 O O . PRO A 1 948 ? 19.014 -18.909 -32.342 1.00 87.94 948 PRO A O 1
ATOM 7328 N N . THR A 1 949 ? 17.513 -20.452 -31.667 1.00 87.06 949 THR A N 1
ATOM 7329 C CA . THR A 1 949 ? 17.018 -20.763 -33.014 1.00 87.06 949 THR A CA 1
ATOM 7330 C C . THR A 1 949 ? 16.394 -19.530 -33.658 1.00 87.06 949 THR A C 1
ATOM 7332 O O . THR A 1 949 ? 15.889 -18.648 -32.963 1.00 87.06 949 THR A O 1
ATOM 7335 N N . ASP A 1 950 ? 16.428 -19.464 -34.987 1.00 87.00 950 ASP A N 1
ATOM 7336 C CA . ASP A 1 950 ? 15.729 -18.395 -35.698 1.00 87.00 950 ASP A CA 1
ATOM 7337 C C . ASP A 1 950 ? 14.204 -18.534 -35.550 1.00 87.00 950 ASP A C 1
ATOM 7339 O O . ASP A 1 950 ? 13.682 -19.601 -35.209 1.00 87.00 950 ASP A O 1
ATOM 7343 N N . ILE A 1 951 ? 13.499 -17.431 -35.777 1.00 93.44 951 ILE A N 1
ATOM 7344 C CA . ILE A 1 951 ? 12.051 -17.346 -35.617 1.00 93.44 951 ILE A CA 1
ATOM 7345 C C . ILE A 1 951 ? 11.313 -17.845 -36.868 1.00 93.44 951 ILE A C 1
ATOM 7347 O O . ILE A 1 951 ? 11.846 -17.763 -37.976 1.00 93.44 951 ILE A O 1
ATOM 7351 N N . PRO A 1 952 ? 10.058 -18.305 -36.736 1.00 92.50 952 PRO A N 1
ATOM 7352 C CA . PRO A 1 952 ? 9.207 -18.558 -37.892 1.00 92.50 952 PRO A CA 1
ATOM 7353 C C . PRO A 1 952 ? 8.959 -17.278 -38.707 1.00 92.50 952 PRO A C 1
ATOM 7355 O O . PRO A 1 952 ? 8.660 -16.228 -38.135 1.00 92.50 952 PRO A O 1
ATOM 7358 N N . ASP A 1 953 ? 8.977 -17.375 -40.040 1.00 89.88 953 ASP A N 1
ATOM 7359 C CA . ASP A 1 953 ? 8.810 -16.208 -40.926 1.00 89.88 953 ASP A CA 1
ATOM 7360 C C . ASP A 1 953 ? 7.499 -15.446 -40.688 1.00 89.88 953 ASP A C 1
ATOM 7362 O O . ASP A 1 953 ? 7.483 -14.216 -40.712 1.00 89.88 953 ASP A O 1
ATOM 7366 N N . ARG A 1 954 ? 6.412 -16.157 -40.348 1.00 91.06 954 ARG A N 1
ATOM 7367 C CA . ARG A 1 954 ? 5.103 -15.550 -40.040 1.00 91.06 954 ARG A CA 1
ATOM 7368 C C . ARG A 1 954 ? 5.145 -14.536 -38.886 1.00 91.06 954 ARG A C 1
ATOM 7370 O O . ARG A 1 954 ? 4.306 -13.635 -38.837 1.00 91.06 954 ARG A O 1
ATOM 7377 N N . TRP A 1 955 ? 6.116 -14.640 -37.975 1.00 95.19 955 TRP A N 1
ATOM 7378 C CA . TRP A 1 955 ? 6.270 -13.709 -36.852 1.00 95.19 955 TRP A CA 1
ATOM 7379 C C . TRP A 1 955 ? 7.098 -12.471 -37.194 1.00 95.19 955 TRP A C 1
ATOM 7381 O O . TRP A 1 955 ? 6.962 -11.464 -36.501 1.00 95.19 955 TRP A O 1
ATOM 7391 N N . ARG A 1 956 ? 7.923 -12.495 -38.254 1.00 92.25 956 ARG A N 1
ATOM 7392 C CA . ARG A 1 956 ? 8.819 -11.372 -38.595 1.00 92.25 956 ARG A CA 1
ATOM 7393 C C . ARG A 1 956 ? 8.053 -10.059 -38.751 1.00 92.25 956 ARG A C 1
ATOM 7395 O O . ARG A 1 956 ? 8.443 -9.058 -38.163 1.00 92.25 956 ARG A O 1
ATOM 7402 N N . GLY A 1 957 ? 6.923 -10.094 -39.459 1.00 93.12 957 GLY A N 1
ATOM 7403 C CA . GLY A 1 957 ? 6.062 -8.926 -39.661 1.00 93.12 957 GLY A CA 1
ATOM 7404 C C . GLY A 1 957 ? 5.302 -8.445 -38.416 1.00 93.12 957 GLY A C 1
ATOM 7405 O O . GLY A 1 957 ? 4.760 -7.345 -38.446 1.00 93.12 957 GLY A O 1
ATOM 7406 N N . LEU A 1 958 ? 5.260 -9.233 -37.333 1.00 96.75 958 LEU A N 1
ATOM 7407 C CA . LEU A 1 958 ? 4.599 -8.869 -36.070 1.00 96.75 958 LEU A CA 1
ATOM 7408 C C . LEU A 1 958 ? 5.544 -8.197 -35.074 1.00 96.75 958 LEU A C 1
ATOM 7410 O O . LEU A 1 958 ? 5.107 -7.388 -34.254 1.00 96.75 958 LEU A O 1
ATOM 7414 N N . ILE A 1 959 ? 6.831 -8.540 -35.112 1.00 95.56 959 ILE A N 1
ATOM 7415 C CA . ILE A 1 959 ? 7.831 -7.999 -34.190 1.00 95.56 959 ILE A CA 1
ATOM 7416 C C . ILE A 1 959 ? 8.079 -6.524 -34.522 1.00 95.56 959 ILE A C 1
ATOM 7418 O O . ILE A 1 959 ? 8.335 -6.153 -35.668 1.00 95.56 959 ILE A O 1
ATOM 7422 N N . GLY A 1 960 ? 7.999 -5.667 -33.509 1.00 94.12 960 GLY A N 1
ATOM 7423 C CA . GLY A 1 960 ? 8.157 -4.229 -33.684 1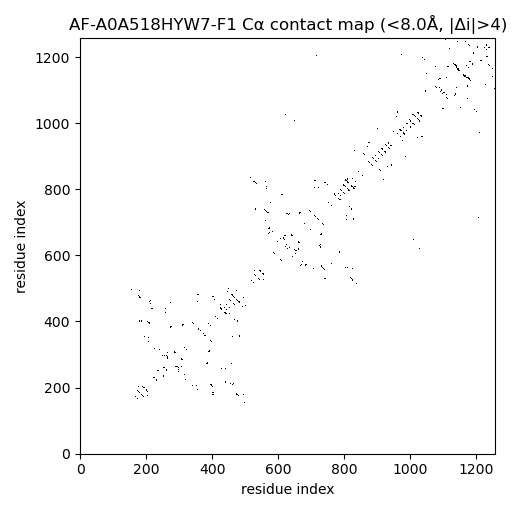.00 94.12 960 GLY A CA 1
ATOM 7424 C C . GLY A 1 960 ? 7.581 -3.409 -32.539 1.00 94.12 960 GLY A C 1
ATOM 7425 O O . GLY A 1 960 ? 7.191 -3.933 -31.493 1.00 94.12 960 GLY A O 1
ATOM 7426 N N . GLU A 1 961 ? 7.538 -2.102 -32.768 1.00 95.44 961 GLU A N 1
ATOM 7427 C CA . GLU A 1 961 ? 7.014 -1.112 -31.833 1.00 95.44 961 GLU A CA 1
ATOM 7428 C C . GLU A 1 961 ? 5.659 -0.587 -32.303 1.00 95.44 961 GLU A C 1
ATOM 7430 O O . GLU A 1 961 ? 5.459 -0.316 -33.489 1.00 95.44 961 GLU A O 1
ATOM 7435 N N . TYR A 1 962 ? 4.738 -0.397 -31.362 1.00 97.12 962 TYR A N 1
ATOM 7436 C CA . TYR A 1 962 ? 3.384 0.072 -31.627 1.00 97.12 962 TYR A CA 1
ATOM 7437 C C . TYR A 1 962 ? 2.961 1.143 -30.608 1.00 97.12 962 TYR A C 1
ATOM 7439 O O . TYR A 1 962 ? 3.409 1.148 -29.461 1.00 97.12 962 TYR A O 1
ATOM 7447 N N . GLY A 1 963 ? 2.077 2.053 -31.014 1.00 95.50 963 GLY A N 1
ATOM 7448 C CA . GLY A 1 963 ? 1.505 3.100 -30.168 1.00 95.50 963 GLY A CA 1
ATOM 7449 C C . GLY A 1 963 ? 2.326 4.385 -30.114 1.00 95.50 963 GLY A C 1
ATOM 7450 O O . GLY A 1 963 ? 2.871 4.846 -31.118 1.00 95.50 963 GLY A O 1
ATOM 7451 N N . TRP A 1 964 ? 2.386 4.987 -28.929 1.00 93.19 964 TRP A N 1
ATOM 7452 C CA . TRP A 1 964 ? 2.871 6.351 -28.716 1.00 93.19 964 TRP A CA 1
ATOM 7453 C C . TRP A 1 964 ? 4.284 6.395 -28.120 1.00 93.19 964 TRP A C 1
ATOM 7455 O O . TRP A 1 964 ? 4.739 5.435 -27.496 1.00 93.19 964 TRP A O 1
ATOM 7465 N N . ASP A 1 965 ? 4.967 7.537 -28.270 1.00 88.31 965 ASP A N 1
ATOM 7466 C CA . ASP A 1 965 ? 6.328 7.744 -27.737 1.00 88.31 965 ASP A CA 1
ATOM 7467 C C . ASP A 1 965 ? 6.374 7.680 -26.208 1.00 88.31 965 ASP A C 1
ATOM 7469 O O . ASP A 1 965 ? 7.329 7.175 -25.628 1.00 88.31 965 ASP A O 1
ATOM 7473 N N . HIS A 1 966 ? 5.324 8.172 -25.548 1.00 88.94 966 HIS A N 1
ATOM 7474 C CA . HIS A 1 966 ? 5.242 8.214 -24.089 1.00 88.94 966 HIS A CA 1
ATOM 7475 C C . HIS A 1 966 ? 4.835 6.866 -23.470 1.00 88.94 966 HIS A C 1
ATOM 7477 O O . HIS A 1 966 ? 4.948 6.689 -22.256 1.00 88.94 966 HIS A O 1
ATOM 7483 N N . ASN A 1 967 ? 4.353 5.913 -24.279 1.00 89.06 967 ASN A N 1
ATOM 7484 C CA . ASN A 1 967 ? 3.935 4.590 -23.822 1.00 89.06 967 ASN A CA 1
ATOM 7485 C C . ASN A 1 967 ? 3.905 3.584 -24.986 1.00 89.06 967 ASN A C 1
ATOM 7487 O O . ASN A 1 967 ? 2.873 3.354 -25.622 1.00 89.06 967 ASN A O 1
ATOM 7491 N N . THR A 1 968 ? 5.077 3.035 -25.303 1.00 93.62 968 THR A N 1
ATOM 7492 C CA . THR A 1 968 ? 5.274 2.137 -26.446 1.00 93.62 968 THR A CA 1
ATOM 7493 C C . THR A 1 968 ? 4.974 0.684 -26.075 1.00 93.62 968 THR A C 1
ATOM 7495 O O . THR A 1 968 ? 5.479 0.174 -25.074 1.00 93.62 968 THR A O 1
ATOM 7498 N N . LEU A 1 969 ? 4.199 0.001 -26.921 1.00 96.69 969 LEU A N 1
ATOM 7499 C CA . LEU A 1 969 ? 4.026 -1.450 -26.894 1.00 96.69 969 LEU A CA 1
ATOM 7500 C C . LEU A 1 969 ? 5.110 -2.098 -27.760 1.00 96.69 969 LEU A C 1
ATOM 7502 O O . LEU A 1 969 ? 5.173 -1.841 -28.963 1.00 96.69 969 LEU A O 1
ATOM 7506 N N . TYR A 1 970 ? 5.926 -2.970 -27.173 1.00 96.75 970 TYR A N 1
ATOM 7507 C CA . TYR A 1 970 ? 6.869 -3.792 -27.930 1.00 96.75 970 TYR A CA 1
ATOM 7508 C C . TYR A 1 970 ? 6.308 -5.198 -28.089 1.00 96.75 970 TYR A C 1
ATOM 7510 O O . TYR A 1 970 ? 5.997 -5.861 -27.096 1.00 96.75 970 TYR A O 1
ATOM 7518 N N . ILE A 1 971 ? 6.247 -5.663 -29.334 1.00 97.56 971 ILE A N 1
ATOM 7519 C CA . ILE A 1 971 ? 6.070 -7.075 -29.664 1.00 97.56 971 ILE A CA 1
ATOM 7520 C C . ILE A 1 971 ? 7.437 -7.619 -30.046 1.00 97.56 971 ILE A C 1
ATOM 7522 O O . ILE A 1 971 ? 8.087 -7.115 -30.962 1.00 97.56 971 ILE A O 1
ATOM 7526 N N . LEU A 1 972 ? 7.896 -8.624 -29.314 1.00 95.56 972 LEU A N 1
ATOM 7527 C CA . LEU A 1 972 ? 9.242 -9.176 -29.448 1.00 95.56 972 LEU A CA 1
ATOM 7528 C C . LEU A 1 972 ? 9.210 -10.690 -29.254 1.00 95.56 972 LEU A C 1
ATOM 7530 O O . LEU A 1 972 ? 8.304 -11.217 -28.616 1.00 95.56 972 LEU A O 1
ATOM 7534 N N . GLU A 1 973 ? 10.209 -11.395 -29.776 1.00 93.94 973 GLU A N 1
ATOM 7535 C CA . GLU A 1 973 ? 10.345 -12.836 -29.547 1.00 93.94 973 GLU A CA 1
ATOM 7536 C C . GLU A 1 973 ? 11.297 -13.111 -28.384 1.00 93.94 973 GLU A C 1
ATOM 7538 O O . GLU A 1 973 ? 12.366 -12.502 -28.294 1.00 93.94 973 GLU A O 1
ATOM 7543 N N . GLN A 1 974 ? 10.921 -14.037 -27.501 1.00 88.38 974 GLN A N 1
ATOM 7544 C CA . GLN A 1 974 ? 11.780 -14.575 -26.456 1.00 88.38 974 GLN A CA 1
ATOM 7545 C C . GLN A 1 974 ? 11.566 -16.084 -26.282 1.00 88.38 974 GLN A C 1
ATOM 7547 O O . GLN A 1 974 ? 10.505 -16.528 -25.849 1.00 88.38 974 GLN A O 1
ATOM 7552 N N . GLN A 1 975 ? 12.625 -16.857 -26.543 1.00 80.88 975 GLN A N 1
ATOM 7553 C CA . GLN A 1 975 ? 12.690 -18.306 -26.315 1.00 80.88 975 GLN A CA 1
ATOM 7554 C C . GLN A 1 975 ? 11.554 -19.082 -27.004 1.00 80.88 975 GLN A C 1
ATOM 7556 O O . GLN A 1 975 ? 10.926 -19.959 -26.411 1.0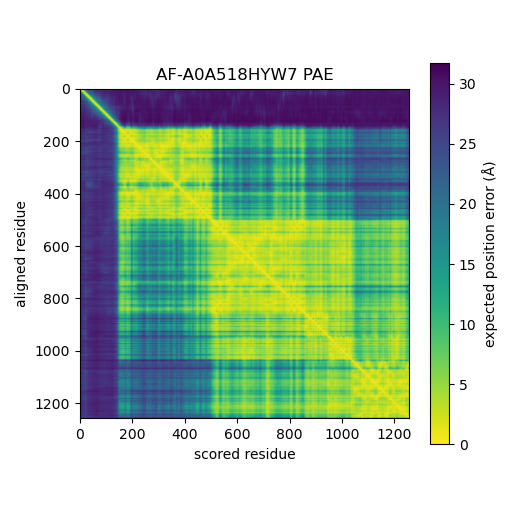0 80.88 975 GLN A O 1
ATOM 7561 N N . GLY A 1 976 ? 11.282 -18.745 -28.265 1.00 87.12 976 GLY A N 1
ATOM 7562 C CA . GLY A 1 976 ? 10.281 -19.417 -29.088 1.00 87.12 976 GLY A CA 1
ATOM 7563 C C . GLY A 1 976 ? 8.837 -19.036 -28.761 1.00 87.12 976 GLY A C 1
ATOM 7564 O O . GLY A 1 976 ? 7.931 -19.772 -29.138 1.00 87.12 976 GLY A O 1
ATOM 7565 N N . LYS A 1 977 ? 8.605 -17.914 -28.067 1.00 91.19 977 LYS A N 1
ATOM 7566 C CA . LYS A 1 977 ? 7.275 -17.317 -27.853 1.00 91.19 977 LYS A CA 1
ATOM 7567 C C . LYS A 1 977 ? 7.323 -15.815 -28.145 1.00 91.19 977 LYS A C 1
ATOM 7569 O O . LYS A 1 977 ? 8.347 -15.171 -27.912 1.00 91.19 977 LYS A O 1
ATOM 7574 N N . LEU A 1 978 ? 6.218 -15.243 -28.625 1.00 95.88 978 LEU A N 1
ATOM 7575 C CA . LEU A 1 978 ? 6.066 -13.787 -28.662 1.00 95.88 978 LEU A CA 1
ATOM 7576 C C . LEU A 1 978 ? 5.746 -13.254 -27.266 1.00 95.88 978 LEU A C 1
ATOM 7578 O O . LEU A 1 978 ? 5.114 -13.927 -26.454 1.00 95.88 978 LEU A O 1
ATOM 7582 N N . TYR A 1 979 ? 6.197 -12.039 -26.995 1.00 95.94 979 TYR A N 1
ATOM 7583 C CA . TYR A 1 979 ? 5.963 -11.316 -25.757 1.00 95.94 979 TYR A CA 1
ATOM 7584 C C . TYR A 1 979 ? 5.439 -9.918 -26.062 1.00 95.94 979 TYR A C 1
ATOM 7586 O O . TYR A 1 979 ? 5.854 -9.292 -27.039 1.00 95.94 979 TYR A O 1
ATOM 7594 N N . ALA A 1 980 ? 4.573 -9.423 -25.180 1.00 97.19 980 ALA A N 1
ATOM 7595 C CA . ALA A 1 980 ? 4.155 -8.030 -25.133 1.00 97.19 980 ALA A CA 1
ATOM 7596 C C . ALA A 1 980 ? 4.834 -7.333 -23.947 1.00 97.19 980 ALA A C 1
ATOM 7598 O O . ALA A 1 980 ? 4.579 -7.685 -22.793 1.00 97.19 980 ALA A O 1
ATOM 7599 N N . LEU A 1 981 ? 5.677 -6.337 -24.230 1.00 96.00 981 LEU A N 1
ATOM 7600 C CA . LEU A 1 981 ? 6.144 -5.371 -23.236 1.00 96.00 981 LEU A CA 1
ATOM 7601 C C . LEU A 1 981 ? 5.275 -4.113 -23.337 1.00 96.00 981 LEU A C 1
ATOM 7603 O O . LEU A 1 981 ? 5.354 -3.387 -24.327 1.00 96.00 981 LEU A O 1
ATOM 7607 N N . ILE A 1 982 ? 4.444 -3.882 -22.323 1.00 94.56 982 ILE A N 1
ATOM 7608 C CA . ILE A 1 982 ? 3.416 -2.833 -22.284 1.00 94.56 982 ILE A CA 1
ATOM 7609 C C . ILE A 1 982 ? 3.528 -2.013 -20.989 1.00 94.56 982 ILE A C 1
ATOM 7611 O O . ILE A 1 982 ? 3.928 -2.543 -19.951 1.00 94.56 982 ILE A O 1
ATOM 7615 N N . GLU A 1 983 ? 3.204 -0.714 -21.048 1.00 91.50 983 GLU A N 1
ATOM 7616 C CA . GLU A 1 983 ? 3.370 0.237 -19.928 1.00 91.50 983 GLU A CA 1
ATOM 7617 C C . GLU A 1 983 ? 4.803 0.234 -19.360 1.00 91.50 983 GLU A C 1
ATOM 7619 O O . GLU A 1 983 ? 4.997 0.327 -18.157 1.00 91.50 983 GLU A O 1
ATOM 7624 N N . TRP A 1 984 ? 5.813 0.079 -20.225 1.00 90.38 984 TRP A N 1
ATOM 7625 C CA . TRP A 1 984 ? 7.256 0.082 -19.915 1.00 90.38 984 TRP A CA 1
ATOM 7626 C C . TRP A 1 984 ? 7.814 -1.023 -19.014 1.00 90.38 984 TRP A C 1
ATOM 7628 O O . TRP A 1 984 ? 9.021 -1.260 -19.059 1.00 90.38 984 TRP A O 1
ATOM 7638 N N . PHE A 1 985 ? 6.995 -1.724 -18.235 1.00 88.50 985 PHE A N 1
ATOM 7639 C CA . PHE A 1 985 ? 7.495 -2.713 -17.274 1.00 88.50 985 PHE A CA 1
ATOM 7640 C C . PHE A 1 985 ? 6.690 -4.011 -17.190 1.00 88.50 985 PHE A C 1
ATOM 7642 O O . PHE A 1 985 ? 7.198 -4.958 -16.590 1.00 88.50 985 PHE A O 1
ATOM 7649 N N . TYR A 1 986 ? 5.502 -4.119 -17.804 1.00 91.75 986 TYR A N 1
ATOM 7650 C CA . TYR A 1 986 ? 4.799 -5.403 -17.871 1.00 91.75 986 TYR A CA 1
ATOM 7651 C C . TYR A 1 986 ? 5.246 -6.222 -19.076 1.00 91.75 986 TYR A C 1
ATOM 7653 O O . TYR A 1 986 ? 4.998 -5.851 -20.217 1.00 91.75 986 TYR A O 1
ATOM 7661 N N . TYR A 1 987 ? 5.851 -7.369 -18.800 1.00 92.12 987 TYR A N 1
ATOM 7662 C CA . TYR A 1 987 ? 6.457 -8.278 -19.760 1.00 92.12 987 TYR A CA 1
ATOM 7663 C C . TYR A 1 987 ? 5.669 -9.594 -19.831 1.00 92.12 987 TYR A C 1
ATOM 7665 O O . TYR A 1 987 ? 5.884 -10.505 -19.028 1.00 92.12 987 TYR A O 1
ATOM 7673 N N . TYR A 1 988 ? 4.715 -9.695 -20.754 1.00 94.31 988 TYR A N 1
ATOM 7674 C CA . TYR A 1 988 ? 3.792 -10.831 -20.826 1.00 94.31 988 TYR A CA 1
ATOM 7675 C C . TYR A 1 988 ? 4.177 -11.835 -21.915 1.00 94.31 988 TYR A C 1
ATOM 7677 O O . TYR A 1 988 ? 4.290 -11.423 -23.070 1.00 94.31 988 TYR A O 1
ATOM 7685 N N . PRO A 1 989 ? 4.320 -13.137 -21.592 1.00 94.00 989 PRO A N 1
ATOM 7686 C CA . PRO A 1 989 ? 4.369 -14.179 -22.613 1.00 94.00 989 PRO A CA 1
ATOM 7687 C C . PRO A 1 989 ? 3.012 -14.284 -23.306 1.00 94.00 989 PRO A C 1
ATOM 7689 O O . PRO A 1 989 ? 1.980 -14.258 -22.638 1.00 94.00 989 PRO A O 1
ATOM 7692 N N . LEU A 1 990 ? 3.015 -14.436 -24.625 1.00 95.62 990 LEU A N 1
ATOM 7693 C CA . LEU A 1 990 ? 1.805 -14.577 -25.423 1.00 95.62 990 LEU A CA 1
ATOM 7694 C C . LEU A 1 990 ? 1.611 -16.023 -25.876 1.00 95.62 990 LEU A C 1
ATOM 7696 O O . LEU A 1 990 ? 2.570 -16.711 -26.236 1.00 95.62 990 LEU A O 1
ATOM 7700 N N . THR A 1 991 ? 0.356 -16.463 -25.893 1.00 95.88 991 THR A N 1
ATOM 7701 C CA . THR A 1 991 ? -0.033 -17.765 -26.449 1.00 95.88 991 THR A CA 1
ATOM 7702 C C . THR A 1 991 ? -0.590 -17.563 -27.851 1.00 95.88 991 THR A C 1
ATOM 7704 O O . THR A 1 991 ? -1.540 -16.808 -28.028 1.00 95.88 991 THR A O 1
ATOM 7707 N N . GLU A 1 992 ? 0.007 -18.204 -28.855 1.00 95.62 992 GLU A N 1
ATOM 7708 C CA . GLU A 1 992 ? -0.464 -18.151 -30.247 1.00 95.62 992 GLU A CA 1
ATOM 7709 C C . GLU A 1 992 ? -1.782 -18.931 -30.386 1.00 95.62 992 GLU A C 1
ATOM 7711 O O . GLU A 1 992 ? -1.835 -20.119 -30.067 1.00 95.62 992 GLU A O 1
ATOM 7716 N N . VAL A 1 993 ? -2.839 -18.264 -30.861 1.00 96.94 993 VAL A N 1
ATOM 7717 C CA . VAL A 1 993 ? -4.147 -18.877 -31.165 1.00 96.94 993 VAL A CA 1
ATOM 7718 C C . VAL A 1 993 ? -4.305 -19.079 -32.673 1.00 96.94 993 VAL A C 1
ATOM 7720 O O . VAL A 1 993 ? -4.817 -20.103 -33.122 1.00 96.94 993 VAL A O 1
ATOM 7723 N N . SER A 1 994 ? -3.855 -18.102 -33.464 1.00 95.81 994 SER A N 1
ATOM 7724 C CA . SER A 1 994 ? -3.754 -18.161 -34.928 1.00 95.81 994 SER A CA 1
ATOM 7725 C C . SER A 1 994 ? -2.678 -17.181 -35.417 1.00 95.81 994 SER A C 1
ATOM 7727 O O . SER A 1 994 ? -2.087 -16.480 -34.598 1.00 95.81 994 SER A O 1
ATOM 7729 N N . ASP A 1 995 ? -2.450 -17.090 -36.732 1.00 93.19 995 ASP A N 1
ATOM 7730 C CA . ASP A 1 995 ? -1.376 -16.272 -37.330 1.00 93.19 995 ASP A CA 1
ATOM 7731 C C . ASP A 1 995 ? -1.374 -14.790 -36.899 1.00 93.19 995 ASP A C 1
ATOM 7733 O O . ASP A 1 995 ? -0.314 -14.157 -36.869 1.00 93.19 995 ASP A O 1
ATOM 7737 N N . ASP A 1 996 ? -2.545 -14.248 -36.551 1.00 96.88 996 ASP A N 1
ATOM 7738 C CA . ASP A 1 996 ? -2.746 -12.843 -36.175 1.00 96.88 996 ASP A CA 1
ATOM 7739 C C . ASP A 1 996 ? -3.384 -12.658 -34.792 1.00 96.88 996 ASP A C 1
ATOM 7741 O O . ASP A 1 996 ? -3.650 -11.523 -34.394 1.00 96.88 996 ASP A O 1
ATOM 7745 N N . VAL A 1 997 ? -3.640 -13.743 -34.051 1.00 97.75 997 VAL A N 1
ATOM 7746 C CA . VAL A 1 997 ? -4.350 -13.694 -32.761 1.00 97.75 997 VAL A CA 1
ATOM 7747 C C . VAL A 1 997 ? -3.533 -14.369 -31.675 1.00 97.75 997 VAL A C 1
ATOM 7749 O O . VAL A 1 997 ? -3.180 -15.545 -31.784 1.00 97.75 997 VAL A O 1
ATOM 7752 N N . PHE A 1 998 ? -3.287 -13.625 -30.601 1.00 98.00 998 PHE A N 1
ATOM 7753 C CA . PHE A 1 998 ? -2.502 -14.067 -29.455 1.00 98.00 998 PHE A CA 1
ATOM 7754 C C . PHE A 1 998 ? -3.221 -13.750 -28.147 1.00 98.00 998 PHE A C 1
ATOM 7756 O O . PHE A 1 998 ? -3.845 -12.704 -28.019 1.00 98.00 998 PHE A O 1
ATOM 7763 N N . GLU A 1 999 ? -3.104 -14.615 -27.150 1.00 97.56 999 GLU A N 1
ATOM 7764 C CA . GLU A 1 999 ? -3.705 -14.413 -25.830 1.00 97.56 999 GLU A CA 1
ATOM 7765 C C . GLU A 1 999 ? -2.670 -13.969 -24.797 1.00 97.56 999 GLU A C 1
ATOM 7767 O O . GLU A 1 999 ? -1.541 -14.472 -24.762 1.00 97.56 999 GLU A O 1
ATOM 7772 N N . PHE A 1 1000 ? -3.080 -13.040 -23.929 1.00 96.38 1000 PHE A N 1
ATOM 7773 C CA . PHE A 1 1000 ? -2.358 -12.736 -22.696 1.00 96.38 1000 PHE A CA 1
ATOM 7774 C C . PHE A 1 1000 ? -2.446 -13.921 -21.718 1.00 96.38 1000 PHE A C 1
ATOM 7776 O O . PHE A 1 1000 ? -3.388 -14.714 -21.786 1.00 96.38 1000 PHE A O 1
ATOM 7783 N N . PRO A 1 1001 ? -1.506 -14.050 -20.764 1.00 93.94 1001 PRO A N 1
ATOM 7784 C CA . PRO A 1 1001 ? -1.571 -15.122 -19.780 1.00 93.94 1001 PRO A CA 1
ATOM 7785 C C . PRO A 1 1001 ? -2.753 -14.931 -18.814 1.00 93.94 1001 PRO A C 1
ATOM 7787 O O . PRO A 1 1001 ? -3.332 -13.851 -18.702 1.00 93.94 1001 PRO A O 1
ATOM 7790 N N . ASP A 1 1002 ? -3.097 -15.972 -18.056 1.00 92.00 1002 ASP A N 1
ATOM 7791 C CA . ASP A 1 1002 ? -4.257 -15.981 -17.148 1.00 92.00 1002 ASP A CA 1
ATOM 7792 C C . ASP A 1 1002 ? -4.083 -15.154 -15.850 1.00 92.00 1002 ASP A C 1
ATOM 7794 O O . ASP A 1 1002 ? -4.991 -15.123 -15.004 1.00 92.00 1002 ASP A O 1
ATOM 7798 N N . TYR A 1 1003 ? -2.957 -14.438 -15.740 1.00 91.69 1003 TYR A N 1
ATOM 7799 C CA . TYR A 1 1003 ? -2.533 -13.580 -14.635 1.00 91.69 1003 TYR A CA 1
ATOM 7800 C C . TYR A 1 1003 ? -2.165 -12.156 -15.101 1.00 91.69 1003 TYR A C 1
ATOM 7802 O O . TYR A 1 1003 ? -2.098 -11.848 -16.289 1.00 91.69 1003 TYR A O 1
ATOM 7810 N N . GLY A 1 1004 ? -1.879 -11.267 -14.145 1.00 90.56 1004 GLY A N 1
ATOM 7811 C CA . GLY A 1 1004 ? -1.541 -9.869 -14.427 1.00 90.56 1004 GLY A CA 1
ATOM 7812 C C . GLY A 1 1004 ? -2.781 -9.019 -14.694 1.00 90.56 1004 GLY A C 1
ATOM 7813 O O . GLY A 1 1004 ? -3.859 -9.333 -14.203 1.00 90.56 1004 GLY A O 1
ATOM 7814 N N . LEU A 1 1005 ? -2.634 -7.919 -15.434 1.00 90.88 1005 LEU A N 1
ATOM 7815 C CA . LEU A 1 1005 ? -3.726 -6.956 -15.645 1.00 90.88 1005 LEU A CA 1
ATOM 7816 C C . LEU A 1 1005 ? -4.597 -7.254 -16.880 1.00 90.88 1005 LEU A C 1
ATOM 7818 O O . LEU A 1 1005 ? -5.755 -6.842 -16.915 1.00 90.88 1005 LEU A O 1
ATOM 7822 N N . TYR A 1 1006 ? -4.066 -7.983 -17.866 1.00 94.12 1006 TYR A N 1
ATOM 7823 C CA . TYR A 1 1006 ? -4.711 -8.229 -19.168 1.00 94.12 1006 TYR A CA 1
ATOM 7824 C C . TYR A 1 1006 ? -5.279 -9.650 -19.320 1.00 94.12 1006 TYR A C 1
ATOM 7826 O O . TYR A 1 1006 ? -5.586 -10.099 -20.420 1.00 94.12 1006 TYR A O 1
ATOM 7834 N N . HIS A 1 1007 ? -5.432 -10.390 -18.218 1.00 94.75 1007 HIS A N 1
ATOM 7835 C CA . HIS A 1 1007 ? -5.907 -11.771 -18.275 1.00 94.75 1007 HIS A CA 1
ATOM 7836 C C . HIS A 1 1007 ? -7.301 -11.894 -18.916 1.00 94.75 1007 HIS A C 1
ATOM 7838 O O . HIS A 1 1007 ? -8.235 -11.147 -18.587 1.00 94.75 1007 HIS A O 1
ATOM 7844 N N . GLY A 1 1008 ? -7.458 -12.904 -19.778 1.00 94.00 1008 GLY A N 1
ATOM 7845 C CA . GLY A 1 1008 ? -8.674 -13.166 -20.560 1.00 94.00 1008 GLY A CA 1
ATOM 7846 C C . GLY A 1 1008 ? -8.853 -12.285 -21.802 1.00 94.00 1008 GLY A C 1
ATOM 7847 O O . GLY A 1 1008 ? -9.866 -12.416 -22.476 1.00 94.00 1008 GLY A O 1
ATOM 7848 N N . GLU A 1 1009 ? -7.913 -11.389 -22.100 1.00 95.31 1009 GLU A N 1
ATOM 7849 C CA . GLU A 1 1009 ? -7.934 -10.545 -23.300 1.00 95.31 1009 GLU A CA 1
ATOM 7850 C C . GLU A 1 1009 ? -6.866 -11.006 -24.310 1.00 95.31 1009 GLU A C 1
ATOM 7852 O O . GLU A 1 1009 ? -5.988 -11.815 -23.993 1.00 95.31 1009 GLU A O 1
ATOM 7857 N N . SER A 1 1010 ? -6.939 -10.491 -25.538 1.00 96.56 1010 SER A N 1
ATOM 7858 C CA . SER A 1 1010 ? -6.078 -10.898 -26.652 1.00 96.56 1010 SER A CA 1
ATOM 7859 C C . SER A 1 1010 ? -5.425 -9.715 -27.375 1.00 96.56 1010 SER A C 1
ATOM 7861 O O . SER A 1 1010 ? -5.760 -8.547 -27.150 1.00 96.56 1010 SER A O 1
ATOM 7863 N N . LEU A 1 1011 ? -4.466 -10.043 -28.240 1.00 98.12 1011 LEU A N 1
ATOM 7864 C CA . LEU A 1 1011 ? -3.859 -9.179 -29.239 1.00 98.12 1011 LEU A CA 1
ATOM 7865 C C . LEU A 1 1011 ? -4.289 -9.657 -30.624 1.00 98.12 1011 LEU A C 1
ATOM 7867 O O . LEU A 1 1011 ? -4.117 -10.831 -30.948 1.00 98.12 1011 LEU A O 1
ATOM 7871 N N . ASN A 1 1012 ? -4.807 -8.740 -31.437 1.00 98.00 1012 ASN A N 1
ATOM 7872 C CA . ASN A 1 1012 ? -5.249 -9.008 -32.803 1.00 98.00 1012 ASN A CA 1
ATOM 7873 C C . ASN A 1 1012 ? -4.502 -8.093 -33.777 1.00 98.00 1012 ASN A C 1
ATOM 7875 O O . ASN A 1 1012 ? -4.667 -6.869 -33.735 1.00 98.00 1012 ASN A O 1
ATOM 7879 N N . PHE A 1 1013 ? -3.676 -8.673 -34.642 1.00 98.44 1013 PHE A N 1
ATOM 7880 C CA . PHE A 1 1013 ? -2.862 -7.939 -35.607 1.00 98.44 1013 PHE A CA 1
ATOM 7881 C C . PHE A 1 1013 ? -3.631 -7.653 -36.899 1.00 98.44 1013 PHE A C 1
ATOM 7883 O O . PHE A 1 1013 ? -4.497 -8.409 -37.328 1.00 98.44 1013 PHE A O 1
ATOM 7890 N N . THR A 1 1014 ? -3.317 -6.527 -37.535 1.00 98.31 1014 THR A N 1
ATOM 7891 C CA . THR A 1 1014 ? -3.753 -6.210 -38.901 1.00 98.31 1014 THR A CA 1
ATOM 7892 C C . THR A 1 1014 ? -2.509 -6.014 -39.748 1.00 98.31 1014 THR A C 1
ATOM 7894 O O . THR A 1 1014 ? -1.665 -5.207 -39.364 1.00 98.31 1014 THR A O 1
ATOM 7897 N N . ARG A 1 1015 ? -2.390 -6.733 -40.869 1.00 97.00 1015 ARG A N 1
ATOM 7898 C CA . ARG A 1 1015 ? -1.218 -6.699 -41.757 1.00 97.00 1015 ARG A CA 1
ATOM 7899 C C . ARG A 1 1015 ? -1.501 -6.019 -43.090 1.00 97.00 1015 ARG A C 1
ATOM 7901 O O . ARG A 1 1015 ? -2.643 -5.988 -43.549 1.00 97.00 1015 ARG A O 1
ATOM 7908 N N . ASP A 1 1016 ? -0.447 -5.494 -43.700 1.00 95.50 1016 ASP A N 1
ATOM 7909 C CA . ASP A 1 1016 ? -0.432 -5.091 -45.101 1.00 95.50 1016 ASP A CA 1
ATOM 7910 C C . ASP A 1 1016 ? -0.213 -6.291 -46.046 1.00 95.50 1016 ASP A C 1
ATOM 7912 O O . ASP A 1 1016 ? -0.185 -7.453 -45.630 1.00 95.50 1016 ASP A O 1
ATOM 7916 N N . ALA A 1 1017 ? -0.094 -6.006 -47.346 1.00 93.50 1017 ALA A N 1
ATOM 7917 C CA . ALA A 1 1017 ? 0.092 -7.018 -48.384 1.00 93.50 1017 ALA A CA 1
ATOM 7918 C C . ALA A 1 1017 ? 1.450 -7.741 -48.305 1.00 93.50 1017 ALA A C 1
ATOM 7920 O O . ALA A 1 1017 ? 1.559 -8.858 -48.812 1.00 93.50 1017 ALA A O 1
ATOM 7921 N N . ASP A 1 1018 ? 2.447 -7.136 -47.656 1.00 89.62 1018 ASP A N 1
ATOM 7922 C CA . ASP A 1 1018 ? 3.789 -7.695 -47.473 1.00 89.62 1018 ASP A CA 1
ATOM 7923 C C . ASP A 1 1018 ? 3.886 -8.537 -46.185 1.00 89.62 1018 ASP A C 1
ATOM 7925 O O . ASP A 1 1018 ? 4.938 -9.082 -45.850 1.00 89.62 1018 ASP A O 1
ATOM 7929 N N . GLY A 1 1019 ? 2.770 -8.682 -45.459 1.00 92.75 1019 GLY A N 1
ATOM 7930 C CA . GLY A 1 1019 ? 2.688 -9.454 -44.224 1.00 92.75 1019 GLY A CA 1
ATOM 7931 C C . GLY A 1 1019 ? 3.235 -8.712 -43.004 1.00 92.75 1019 GLY A C 1
ATOM 7932 O O . GLY A 1 1019 ? 3.427 -9.338 -41.956 1.00 92.75 1019 GLY A O 1
ATOM 7933 N N . VAL A 1 1020 ? 3.466 -7.400 -43.101 1.00 94.00 1020 VAL A N 1
ATOM 7934 C CA . VAL A 1 1020 ? 3.906 -6.554 -41.987 1.00 94.00 1020 VAL A CA 1
ATOM 7935 C C . VAL A 1 1020 ? 2.681 -6.004 -41.268 1.00 94.00 1020 VAL A C 1
ATOM 7937 O O . VAL A 1 1020 ? 1.762 -5.468 -41.883 1.00 94.00 1020 VAL A O 1
ATOM 7940 N N . ALA A 1 1021 ? 2.630 -6.146 -39.945 1.00 97.00 1021 ALA A N 1
ATOM 7941 C CA . ALA A 1 1021 ? 1.527 -5.611 -39.161 1.00 97.00 1021 ALA A CA 1
ATOM 7942 C C . ALA A 1 1021 ? 1.524 -4.077 -39.221 1.00 97.00 1021 ALA A C 1
ATOM 7944 O O . ALA A 1 1021 ? 2.508 -3.441 -38.882 1.00 97.00 1021 ALA A O 1
ATOM 7945 N N . THR A 1 1022 ? 0.417 -3.448 -39.598 1.00 97.44 1022 THR A N 1
ATOM 7946 C CA . THR A 1 1022 ? 0.262 -1.984 -39.571 1.00 97.44 1022 THR A CA 1
ATOM 7947 C C . THR A 1 1022 ? -0.269 -1.491 -38.225 1.00 97.44 1022 THR A C 1
ATOM 7949 O O . THR A 1 1022 ? -0.114 -0.320 -37.875 1.00 97.44 1022 THR A O 1
ATOM 7952 N N . GLN A 1 1023 ? -0.915 -2.371 -37.458 1.00 98.06 1023 GLN A N 1
ATOM 7953 C CA . GLN A 1 1023 ? -1.438 -2.099 -36.119 1.00 98.06 1023 GLN A CA 1
ATOM 7954 C C . GLN A 1 1023 ? -1.717 -3.402 -35.359 1.00 98.06 1023 GLN A C 1
ATOM 7956 O O . GLN A 1 1023 ? -1.864 -4.469 -35.959 1.00 98.06 1023 GLN A O 1
ATOM 7961 N N . VAL A 1 1024 ? -1.869 -3.286 -34.042 1.00 98.31 1024 VAL A N 1
ATOM 7962 C CA . VAL A 1 1024 ? -2.347 -4.351 -33.157 1.00 98.31 1024 VAL A CA 1
ATOM 7963 C C . VAL A 1 1024 ? -3.433 -3.808 -32.233 1.00 98.31 1024 VAL A C 1
ATOM 7965 O O . VAL A 1 1024 ? -3.266 -2.754 -31.624 1.00 98.31 1024 VAL A O 1
ATOM 7968 N N . ASN A 1 1025 ? -4.563 -4.504 -32.133 1.00 97.50 1025 ASN A N 1
ATOM 7969 C CA . ASN A 1 1025 ? -5.544 -4.272 -31.075 1.00 97.50 1025 ASN A CA 1
ATOM 7970 C C . ASN A 1 1025 ? -5.171 -5.154 -29.879 1.00 97.50 1025 ASN A C 1
ATOM 7972 O O . ASN A 1 1025 ? -5.358 -6.365 -29.957 1.00 97.50 1025 ASN A O 1
ATOM 7976 N N . ALA A 1 1026 ? -4.635 -4.561 -28.813 1.00 96.81 1026 ALA A N 1
ATOM 7977 C CA . ALA A 1 1026 ? -4.274 -5.245 -27.577 1.00 96.81 1026 ALA A CA 1
ATOM 7978 C C . ALA A 1 1026 ? -5.266 -4.859 -26.471 1.00 96.81 1026 ALA A C 1
ATOM 7980 O O . ALA A 1 1026 ? -5.276 -3.712 -26.025 1.00 96.81 1026 ALA A O 1
ATOM 7981 N N . ALA A 1 1027 ? -6.091 -5.817 -26.035 1.00 94.00 1027 ALA A N 1
ATOM 7982 C CA . ALA A 1 1027 ? -7.113 -5.615 -25.003 1.00 94.00 1027 ALA A CA 1
ATOM 7983 C C . ALA A 1 1027 ? -8.035 -4.402 -25.267 1.00 94.00 1027 ALA A C 1
ATOM 7985 O O . ALA A 1 1027 ? -8.192 -3.524 -24.422 1.00 94.00 1027 ALA A O 1
ATOM 7986 N N . GLU A 1 1028 ? -8.631 -4.364 -26.463 1.00 94.31 1028 GLU A N 1
ATOM 7987 C CA . GLU A 1 1028 ? -9.540 -3.316 -26.965 1.00 94.31 1028 GLU A CA 1
ATOM 7988 C C . GLU A 1 1028 ? -8.900 -1.961 -27.307 1.00 94.31 1028 GLU A C 1
ATOM 7990 O O . GLU A 1 1028 ? -9.593 -1.050 -27.774 1.00 94.31 1028 GLU A O 1
ATOM 7995 N N . VAL A 1 1029 ? -7.584 -1.818 -27.138 1.00 96.06 1029 VAL A N 1
ATOM 7996 C CA . VAL A 1 1029 ? -6.840 -0.602 -27.483 1.00 96.06 1029 VAL A CA 1
ATOM 7997 C C . VAL A 1 1029 ? -6.029 -0.828 -28.757 1.00 96.06 1029 VAL A C 1
ATOM 7999 O O . VAL A 1 1029 ? -5.244 -1.769 -28.859 1.00 96.06 1029 VAL A O 1
ATOM 8002 N N . VAL A 1 1030 ? -6.200 0.052 -29.748 1.00 96.81 1030 VAL A N 1
ATOM 8003 C CA . VAL A 1 1030 ? -5.484 -0.029 -31.031 1.00 96.81 1030 VAL A CA 1
ATOM 8004 C C . VAL A 1 1030 ? -4.155 0.718 -30.954 1.00 96.81 1030 VAL A C 1
ATOM 8006 O O . VAL A 1 1030 ? -4.123 1.945 -30.885 1.00 96.81 1030 VAL A O 1
ATOM 8009 N N . PHE A 1 1031 ? -3.057 -0.022 -31.064 1.00 97.88 1031 PHE A N 1
ATOM 8010 C CA . PHE A 1 1031 ? -1.699 0.497 -31.170 1.00 97.88 1031 PHE A CA 1
ATOM 8011 C C . PHE A 1 1031 ? -1.248 0.448 -32.637 1.00 97.88 1031 PHE A C 1
ATOM 8013 O O . PHE A 1 1031 ? -1.082 -0.626 -33.218 1.00 97.88 1031 PHE A O 1
ATOM 8020 N N . LYS A 1 1032 ? -1.039 1.613 -33.259 1.00 97.62 1032 LYS A N 1
ATOM 8021 C CA . LYS A 1 1032 ? -0.509 1.707 -34.634 1.00 97.62 1032 LYS A CA 1
ATOM 8022 C C . LYS A 1 1032 ? 0.980 1.381 -34.661 1.00 97.62 1032 LYS A C 1
ATOM 8024 O O . LYS A 1 1032 ? 1.685 1.789 -33.742 1.00 97.62 1032 LYS A O 1
ATOM 8029 N N . ARG A 1 1033 ? 1.471 0.687 -35.692 1.00 96.56 1033 ARG A N 1
ATOM 8030 C CA . ARG A 1 1033 ? 2.909 0.417 -35.832 1.00 96.56 1033 ARG A CA 1
ATOM 8031 C C . ARG A 1 1033 ? 3.683 1.727 -35.950 1.00 96.56 1033 ARG A C 1
ATOM 8033 O O . ARG A 1 1033 ? 3.240 2.662 -36.615 1.00 96.56 1033 ARG A O 1
ATOM 8040 N N . ARG A 1 1034 ? 4.829 1.780 -35.283 1.00 94.00 1034 ARG A N 1
ATOM 8041 C CA . ARG A 1 1034 ? 5.760 2.906 -35.298 1.00 94.00 1034 ARG A CA 1
ATOM 8042 C C . ARG A 1 1034 ? 6.843 2.644 -36.340 1.00 94.00 1034 ARG A C 1
ATOM 8044 O O . ARG A 1 1034 ? 7.361 1.533 -36.434 1.00 94.00 1034 ARG A O 1
ATOM 8051 N N . GLU A 1 1035 ? 7.207 3.675 -37.091 1.00 87.12 1035 GLU A N 1
ATOM 8052 C CA . GLU A 1 1035 ? 8.391 3.659 -37.950 1.00 87.12 1035 GLU A CA 1
ATOM 8053 C C . GLU A 1 1035 ? 9.582 4.171 -37.135 1.00 87.12 1035 GLU A C 1
ATOM 8055 O O . GLU A 1 1035 ? 9.669 5.358 -36.825 1.00 87.12 1035 GLU A O 1
ATOM 8060 N N . VAL A 1 1036 ? 10.468 3.261 -36.723 1.00 85.31 1036 VAL A N 1
ATOM 8061 C CA . VAL A 1 1036 ? 11.629 3.579 -35.878 1.00 85.31 1036 VAL A CA 1
ATOM 8062 C C . VAL A 1 1036 ? 12.901 3.057 -36.530 1.00 85.31 1036 VAL A C 1
ATOM 8064 O O . VAL A 1 1036 ? 13.045 1.854 -36.763 1.00 85.31 1036 VAL A O 1
ATOM 8067 N N . GLY A 1 1037 ? 13.848 3.962 -36.776 1.00 83.50 1037 GLY A N 1
ATOM 8068 C CA . GLY A 1 1037 ? 15.115 3.619 -37.414 1.00 83.50 1037 GLY A CA 1
ATOM 8069 C C . GLY A 1 1037 ? 14.952 3.318 -38.901 1.00 83.50 1037 GLY A C 1
ATOM 8070 O O . GLY A 1 1037 ? 14.211 4.008 -39.597 1.00 83.50 1037 GLY A O 1
ATOM 8071 N N . THR A 1 1038 ? 15.666 2.303 -39.383 1.00 81.00 1038 THR A N 1
ATOM 8072 C CA . THR A 1 1038 ? 15.653 1.873 -40.789 1.00 81.00 1038 THR A CA 1
ATOM 8073 C C . THR A 1 1038 ? 15.100 0.467 -40.976 1.00 81.00 1038 THR A C 1
ATOM 8075 O O . THR A 1 1038 ? 15.062 -0.330 -40.029 1.00 81.00 1038 THR A O 1
ATOM 8078 N N . ASN A 1 1039 ? 14.659 0.154 -42.199 1.00 74.56 1039 ASN A N 1
ATOM 8079 C CA . ASN A 1 1039 ? 14.333 -1.221 -42.561 1.00 74.56 1039 ASN A CA 1
ATOM 8080 C C . ASN A 1 1039 ? 15.613 -2.056 -42.692 1.00 74.56 1039 ASN A C 1
ATOM 8082 O O . ASN A 1 1039 ? 16.707 -1.529 -42.906 1.00 74.56 1039 ASN A O 1
ATOM 8086 N N . ASP A 1 1040 ? 15.482 -3.375 -42.570 1.00 70.62 1040 ASP A N 1
ATOM 8087 C CA . ASP A 1 1040 ? 16.624 -4.284 -42.646 1.00 70.62 1040 ASP A CA 1
ATOM 8088 C C . ASP A 1 1040 ? 17.402 -4.115 -43.964 1.00 70.62 1040 ASP A C 1
ATOM 8090 O O . ASP A 1 1040 ? 16.851 -4.222 -45.059 1.00 70.62 1040 ASP A O 1
ATOM 8094 N N . GLY A 1 1041 ? 18.710 -3.868 -43.848 1.00 71.75 1041 GLY A N 1
ATOM 8095 C CA . GLY A 1 1041 ? 19.618 -3.692 -44.987 1.00 71.75 1041 GLY A CA 1
ATOM 8096 C C . GLY A 1 1041 ? 19.689 -2.268 -45.548 1.00 71.75 1041 GLY A C 1
ATOM 8097 O O . GLY A 1 1041 ? 20.581 -1.988 -46.352 1.00 71.75 1041 GLY A O 1
ATOM 8098 N N . GLU A 1 1042 ? 18.820 -1.358 -45.107 1.00 84.38 1042 GLU A N 1
ATOM 8099 C CA . GLU A 1 1042 ? 18.954 0.067 -45.395 1.00 84.38 1042 GLU A CA 1
ATOM 8100 C C . GLU A 1 1042 ? 20.004 0.707 -44.480 1.00 84.38 1042 GLU A C 1
ATOM 8102 O O . GLU A 1 1042 ? 20.230 0.289 -43.345 1.00 84.38 1042 GLU A O 1
ATOM 8107 N N . THR A 1 1043 ? 20.662 1.747 -44.983 1.00 86.94 1043 THR A N 1
ATOM 8108 C CA . THR A 1 1043 ? 21.570 2.569 -44.180 1.00 86.94 1043 THR A CA 1
ATOM 8109 C C . THR A 1 1043 ? 20.851 3.857 -43.842 1.00 86.94 1043 THR A C 1
ATOM 8111 O O . THR A 1 1043 ? 20.410 4.560 -44.754 1.00 86.94 1043 THR A O 1
ATOM 8114 N N . PHE A 1 1044 ? 20.771 4.181 -42.551 1.00 91.19 1044 PHE A N 1
ATOM 8115 C CA . PHE A 1 1044 ? 20.209 5.441 -42.072 1.00 91.19 1044 PHE A CA 1
ATOM 8116 C C . PHE A 1 1044 ? 20.869 6.624 -42.785 1.00 91.19 1044 PHE A C 1
ATOM 8118 O O . PHE A 1 1044 ? 22.051 6.559 -43.112 1.00 91.19 1044 PHE A O 1
ATOM 8125 N N . LYS A 1 1045 ? 20.116 7.689 -43.074 1.00 91.44 1045 LYS A N 1
ATOM 8126 C CA . LYS A 1 1045 ? 20.632 8.895 -43.735 1.00 91.44 1045 LYS A CA 1
ATOM 8127 C C . LYS A 1 1045 ? 20.114 10.141 -43.039 1.00 91.44 1045 LYS A C 1
ATOM 8129 O O . LYS A 1 1045 ? 18.915 10.277 -42.820 1.00 91.44 1045 LYS A O 1
ATOM 8134 N N . ILE A 1 1046 ? 21.010 11.085 -42.785 1.00 92.56 1046 ILE A N 1
ATOM 8135 C CA . ILE A 1 1046 ? 20.646 12.461 -42.454 1.00 92.56 1046 ILE A CA 1
ATOM 8136 C C . ILE A 1 1046 ? 20.646 13.319 -43.716 1.00 92.56 1046 ILE A C 1
ATOM 8138 O O . ILE A 1 1046 ? 21.319 13.011 -44.700 1.00 92.56 1046 ILE A O 1
ATOM 8142 N N . VAL A 1 1047 ? 19.952 14.453 -43.651 1.00 92.94 1047 VAL A N 1
ATOM 8143 C CA . VAL A 1 1047 ? 20.205 15.575 -44.557 1.00 92.94 1047 VAL A CA 1
ATOM 8144 C C . VAL A 1 1047 ? 21.281 16.450 -43.905 1.00 92.94 1047 VAL A C 1
ATOM 8146 O O . VAL A 1 1047 ? 21.001 17.038 -42.856 1.00 92.94 1047 VAL A O 1
ATOM 8149 N N . PRO A 1 1048 ? 22.505 16.535 -44.464 1.00 93.44 1048 PRO A N 1
ATOM 8150 C CA . PRO A 1 1048 ? 23.552 17.381 -43.905 1.00 93.44 1048 PRO A CA 1
ATOM 8151 C C . PRO A 1 1048 ? 23.115 18.847 -43.858 1.00 93.44 1048 PRO A C 1
ATOM 8153 O O . PRO A 1 1048 ? 22.557 19.362 -44.827 1.00 93.44 1048 PRO A O 1
ATOM 8156 N N . VAL A 1 1049 ? 23.400 19.545 -42.758 1.00 94.81 1049 VAL A N 1
ATOM 8157 C CA . VAL A 1 1049 ? 23.022 20.966 -42.606 1.00 94.81 1049 VAL A CA 1
ATOM 8158 C C . VAL A 1 1049 ? 23.786 21.902 -43.555 1.00 94.81 1049 VAL A C 1
ATOM 8160 O O . VAL A 1 1049 ? 23.363 23.036 -43.770 1.00 94.81 1049 VAL A O 1
ATOM 8163 N N . GLN A 1 1050 ? 24.906 21.440 -44.121 1.00 92.94 1050 GLN A N 1
ATOM 8164 C CA . GLN A 1 1050 ? 25.715 22.131 -45.129 1.00 92.94 1050 GLN A CA 1
ATOM 8165 C C . GLN A 1 1050 ? 26.263 21.124 -46.157 1.00 92.94 1050 GLN A C 1
ATOM 8167 O O . GLN A 1 1050 ? 26.404 19.941 -45.826 1.00 92.94 1050 GLN A 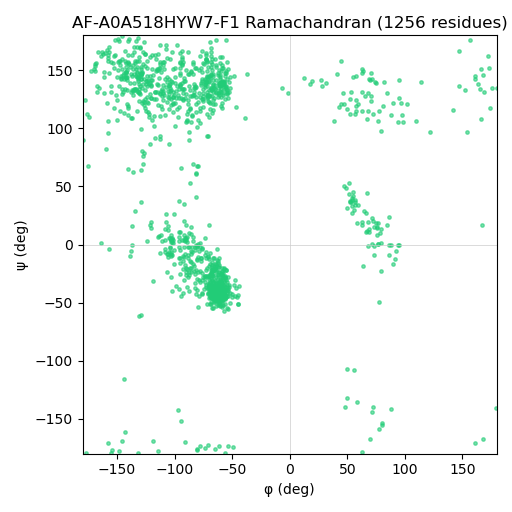O 1
ATOM 8172 N N . PRO A 1 1051 ? 26.609 21.562 -47.385 1.00 95.00 1051 PRO A N 1
ATOM 8173 C CA . PRO A 1 1051 ? 27.265 20.703 -48.368 1.00 95.00 1051 PRO A CA 1
ATOM 8174 C C . PRO A 1 1051 ? 28.549 20.070 -47.816 1.00 95.00 1051 PRO A C 1
ATOM 8176 O O . PRO A 1 1051 ? 29.381 20.741 -47.205 1.00 95.00 1051 PRO A O 1
ATOM 8179 N N . ILE A 1 1052 ? 28.737 18.770 -48.064 1.00 94.19 1052 ILE A N 1
ATOM 8180 C CA . ILE A 1 1052 ? 29.864 18.008 -47.501 1.00 94.19 1052 ILE A CA 1
ATOM 8181 C C . ILE A 1 1052 ? 31.227 18.573 -47.930 1.00 94.19 1052 ILE A C 1
ATOM 8183 O O . ILE A 1 1052 ? 32.176 18.530 -47.148 1.00 94.19 1052 ILE A O 1
ATOM 8187 N N . ASP A 1 1053 ? 31.344 19.120 -49.142 1.00 93.38 1053 ASP A N 1
ATOM 8188 C CA . ASP A 1 1053 ? 32.607 19.684 -49.628 1.00 93.38 1053 ASP A CA 1
ATOM 8189 C C . ASP A 1 1053 ? 33.005 20.970 -48.882 1.00 93.38 1053 ASP A C 1
ATOM 8191 O O . ASP A 1 1053 ? 34.181 21.134 -48.545 1.00 93.38 1053 ASP A O 1
ATOM 8195 N N . ASP A 1 1054 ? 32.034 21.818 -48.526 1.00 94.75 1054 ASP A N 1
ATOM 8196 C CA . ASP A 1 1054 ? 32.262 23.020 -47.712 1.00 94.75 1054 ASP A CA 1
ATOM 8197 C C . ASP A 1 1054 ? 32.679 22.636 -46.287 1.00 94.75 1054 ASP A C 1
ATOM 8199 O O . ASP A 1 1054 ? 33.659 23.158 -45.746 1.00 94.75 1054 ASP A O 1
ATOM 8203 N N . LEU A 1 1055 ? 31.990 21.645 -45.708 1.00 94.88 1055 LEU A N 1
ATOM 8204 C CA . LEU A 1 1055 ? 32.341 21.071 -44.409 1.00 94.88 1055 LEU A CA 1
ATOM 8205 C C . LEU A 1 1055 ? 33.753 20.474 -44.419 1.00 94.88 1055 LEU A C 1
ATOM 8207 O O . LEU A 1 1055 ? 34.501 20.647 -43.456 1.00 94.88 1055 LEU A O 1
ATOM 8211 N N . ARG A 1 1056 ? 34.150 19.810 -45.514 1.00 94.50 1056 ARG A N 1
ATOM 8212 C CA . ARG A 1 1056 ? 35.489 19.222 -45.665 1.00 94.50 1056 ARG A CA 1
ATOM 8213 C C . ARG A 1 1056 ? 36.560 20.303 -45.695 1.00 94.50 1056 ARG A C 1
ATOM 8215 O O . ARG A 1 1056 ? 37.549 20.192 -44.974 1.00 94.50 1056 ARG A O 1
ATOM 8222 N N . ALA A 1 1057 ? 36.359 21.348 -46.497 1.00 93.38 1057 ALA A N 1
ATOM 8223 C CA . ALA A 1 1057 ? 37.285 22.473 -46.580 1.00 93.38 1057 ALA A CA 1
ATOM 8224 C C . ALA A 1 1057 ? 37.435 23.178 -45.220 1.00 93.38 1057 ALA A C 1
ATOM 8226 O O . ALA A 1 1057 ? 38.556 23.412 -44.764 1.00 93.38 1057 ALA A O 1
ATOM 8227 N N . GLY A 1 1058 ? 36.318 23.443 -44.535 1.00 93.31 1058 GLY A N 1
ATOM 8228 C CA . GLY A 1 1058 ? 36.314 24.067 -43.213 1.00 93.31 1058 GLY A CA 1
ATOM 8229 C C . GLY A 1 1058 ? 36.975 23.208 -42.131 1.00 93.31 1058 GLY A C 1
ATOM 8230 O O . GLY A 1 1058 ? 37.715 23.727 -41.296 1.00 93.31 1058 GLY A O 1
ATOM 8231 N N . ALA A 1 1059 ? 36.755 21.892 -42.148 1.00 94.25 1059 ALA A N 1
ATOM 8232 C CA . ALA A 1 1059 ? 37.355 20.983 -41.178 1.00 94.25 1059 ALA A CA 1
ATOM 8233 C C . ALA A 1 1059 ? 38.865 20.790 -41.387 1.00 94.25 1059 ALA A C 1
ATOM 8235 O O . ALA A 1 1059 ? 39.598 20.726 -40.403 1.00 94.25 1059 ALA A O 1
ATOM 8236 N N . LEU A 1 1060 ? 39.340 20.745 -42.638 1.00 92.69 1060 LEU A N 1
ATOM 8237 C CA . LEU A 1 1060 ? 40.772 20.654 -42.960 1.00 92.69 1060 LEU A CA 1
ATOM 8238 C C . LEU A 1 1060 ? 41.541 21.945 -42.639 1.00 92.69 1060 LEU A C 1
ATOM 8240 O O . LEU A 1 1060 ? 42.730 21.884 -42.338 1.00 92.69 1060 LEU A O 1
ATOM 8244 N N . ALA A 1 1061 ? 40.875 23.102 -42.684 1.00 93.06 1061 ALA A N 1
ATOM 8245 C CA . ALA A 1 1061 ? 41.450 24.379 -42.259 1.00 93.06 1061 ALA A CA 1
ATOM 8246 C C . ALA A 1 1061 ? 41.494 24.548 -40.726 1.00 93.06 1061 ALA A C 1
ATOM 8248 O O . ALA A 1 1061 ? 42.156 25.457 -40.224 1.00 93.06 1061 ALA A O 1
ATOM 8249 N N . ALA A 1 1062 ? 40.781 23.700 -39.978 1.00 93.81 1062 ALA A N 1
ATOM 8250 C CA . ALA A 1 1062 ? 40.736 23.730 -38.524 1.00 93.81 1062 ALA A CA 1
ATOM 8251 C C . ALA A 1 1062 ? 41.792 22.802 -37.897 1.00 93.81 1062 ALA A C 1
ATOM 8253 O O . ALA A 1 1062 ? 42.219 21.812 -38.488 1.00 93.81 1062 ALA A O 1
ATOM 8254 N N . SER A 1 1063 ? 42.163 23.097 -36.652 1.00 91.69 1063 SER A N 1
ATOM 8255 C CA . SER A 1 1063 ? 43.077 22.271 -35.856 1.00 91.69 1063 SER A CA 1
ATOM 8256 C C . SER A 1 1063 ? 42.342 21.621 -34.683 1.00 91.69 1063 SER A C 1
ATOM 8258 O O . SER A 1 1063 ? 41.433 22.250 -34.132 1.00 91.69 1063 SER A O 1
ATOM 8260 N N . PRO A 1 1064 ? 42.753 20.411 -34.252 1.00 93.00 1064 PRO A N 1
ATOM 8261 C CA . PRO A 1 1064 ? 42.239 19.797 -33.035 1.00 93.00 1064 PRO A CA 1
ATOM 8262 C C . PRO A 1 1064 ? 42.377 20.713 -31.814 1.00 93.00 1064 PRO A C 1
ATOM 8264 O O . PRO A 1 1064 ? 43.322 21.509 -31.759 1.00 93.00 1064 PRO A O 1
ATOM 8267 N N . PRO A 1 1065 ? 41.484 20.593 -30.815 1.00 92.88 1065 PRO A N 1
ATOM 8268 C CA . PRO A 1 1065 ? 41.600 21.368 -29.589 1.00 92.88 1065 PRO A CA 1
ATOM 8269 C C . PRO A 1 1065 ? 42.935 21.051 -28.886 1.00 92.88 1065 PRO A C 1
ATOM 8271 O O . PRO A 1 1065 ? 43.366 19.893 -28.872 1.00 92.88 1065 PRO A O 1
ATOM 8274 N N . PRO A 1 1066 ? 43.622 22.057 -28.316 1.00 88.69 1066 PRO A N 1
ATOM 8275 C CA . PRO A 1 1066 ? 44.887 21.841 -27.627 1.00 88.69 1066 PRO A CA 1
ATOM 8276 C C . PRO A 1 1066 ? 44.678 21.023 -26.347 1.00 88.69 1066 PRO A C 1
ATOM 8278 O O . PRO A 1 1066 ? 43.816 21.342 -25.532 1.00 88.69 1066 PRO A O 1
ATOM 8281 N N . GLU A 1 1067 ? 45.516 20.007 -26.137 1.00 89.62 1067 GLU A N 1
ATOM 8282 C CA . GLU A 1 1067 ? 45.470 19.151 -24.948 1.00 89.62 1067 GLU A CA 1
ATOM 8283 C C . GLU A 1 1067 ? 46.769 19.250 -24.134 1.00 89.62 1067 GLU A C 1
ATOM 8285 O O . GLU A 1 1067 ? 47.785 18.652 -24.515 1.00 89.62 1067 GLU A O 1
ATOM 8290 N N . PRO A 1 1068 ? 46.778 19.996 -23.013 1.00 83.31 1068 PRO A N 1
ATOM 8291 C CA . PRO A 1 1068 ? 47.907 19.992 -22.093 1.00 83.31 1068 PRO A CA 1
ATOM 8292 C C . PRO A 1 1068 ? 47.933 18.681 -21.294 1.00 83.31 1068 PRO A C 1
ATOM 8294 O O . PRO A 1 1068 ? 46.905 18.221 -20.803 1.00 83.31 1068 PRO A O 1
ATOM 8297 N N . GLY A 1 1069 ? 49.113 18.079 -21.149 1.00 84.56 1069 GLY A N 1
ATOM 8298 C CA . GLY A 1 1069 ? 49.303 16.860 -20.361 1.00 84.56 1069 GLY A CA 1
ATOM 8299 C C . GLY A 1 1069 ? 50.384 15.931 -20.911 1.00 84.56 1069 GLY A C 1
ATOM 8300 O O . GLY A 1 1069 ? 50.836 16.070 -22.057 1.00 84.56 1069 GLY A O 1
ATOM 8301 N N . ASP A 1 1070 ? 50.766 14.965 -20.077 1.00 87.38 1070 ASP A N 1
ATOM 8302 C CA . ASP A 1 1070 ? 51.683 13.881 -20.424 1.00 87.38 1070 ASP A CA 1
ATOM 8303 C C . ASP A 1 1070 ? 50.899 12.733 -21.063 1.00 87.38 1070 ASP A C 1
ATOM 8305 O O . ASP A 1 1070 ? 50.180 11.984 -20.400 1.00 87.38 1070 ASP A O 1
ATOM 8309 N N . PHE A 1 1071 ? 51.036 12.598 -22.380 1.00 93.25 1071 PHE A N 1
ATOM 8310 C CA . PHE A 1 1071 ? 50.374 11.559 -23.162 1.00 93.25 1071 PHE A CA 1
ATOM 8311 C C . PHE A 1 1071 ? 51.399 10.580 -23.727 1.00 93.25 1071 PHE A C 1
ATOM 8313 O O . PHE A 1 1071 ? 52.543 10.939 -24.011 1.00 93.25 1071 PHE A O 1
ATOM 8320 N N . ARG A 1 1072 ? 50.970 9.338 -23.943 1.00 93.31 1072 ARG A N 1
ATOM 8321 C CA . ARG A 1 1072 ? 51.760 8.327 -24.645 1.00 93.31 1072 ARG A CA 1
ATOM 8322 C C . ARG A 1 1072 ? 51.944 8.725 -26.110 1.00 93.31 1072 ARG A C 1
ATOM 8324 O O . ARG A 1 1072 ? 51.042 9.300 -26.722 1.00 93.31 1072 ARG A O 1
ATOM 8331 N N . ALA A 1 1073 ? 53.093 8.364 -26.679 1.00 90.44 1073 ALA A N 1
ATOM 8332 C CA . ALA A 1 1073 ? 53.298 8.439 -28.120 1.00 90.44 1073 ALA A CA 1
ATOM 8333 C C . ALA A 1 1073 ? 52.269 7.552 -28.841 1.00 90.44 1073 ALA A C 1
ATOM 8335 O O . ALA A 1 1073 ? 51.962 6.451 -28.376 1.00 90.44 1073 ALA A O 1
ATOM 8336 N N . ALA A 1 1074 ? 51.724 8.045 -29.954 1.00 91.50 1074 ALA A N 1
ATOM 8337 C CA . ALA A 1 1074 ? 50.797 7.276 -30.773 1.00 91.50 1074 ALA A CA 1
ATOM 8338 C C . ALA A 1 1074 ? 51.552 6.167 -31.523 1.00 91.50 1074 ALA A C 1
ATOM 8340 O O . ALA A 1 1074 ? 52.527 6.446 -32.216 1.00 91.50 1074 ALA A O 1
ATOM 8341 N N . ASP A 1 1075 ? 51.069 4.934 -31.396 1.00 94.50 1075 ASP A N 1
ATOM 8342 C CA . ASP A 1 1075 ? 51.572 3.725 -32.056 1.00 94.50 1075 ASP A CA 1
ATOM 8343 C C . ASP A 1 1075 ? 50.381 3.049 -32.748 1.00 94.50 1075 ASP A C 1
ATOM 8345 O O . ASP A 1 1075 ? 49.831 2.052 -32.272 1.00 94.50 1075 ASP A O 1
ATOM 8349 N N . LEU A 1 1076 ? 49.890 3.703 -33.807 1.00 96.19 1076 LEU A N 1
ATOM 8350 C CA . LEU A 1 1076 ? 48.742 3.244 -34.583 1.00 96.19 1076 LEU A CA 1
ATOM 8351 C C . LEU A 1 1076 ? 49.186 2.153 -35.558 1.00 96.19 1076 LEU A C 1
ATOM 8353 O O . LEU A 1 1076 ? 50.045 2.392 -36.403 1.00 96.19 1076 LEU A O 1
ATOM 8357 N N . ILE A 1 1077 ? 48.564 0.981 -35.469 1.00 96.31 1077 ILE A N 1
ATOM 8358 C CA . ILE A 1 1077 ? 48.812 -0.154 -36.362 1.00 96.31 1077 ILE A CA 1
ATOM 8359 C C . ILE A 1 1077 ? 47.516 -0.606 -37.030 1.00 96.31 1077 ILE A C 1
ATOM 8361 O O . ILE A 1 1077 ? 46.426 -0.436 -36.482 1.00 96.31 1077 ILE A O 1
ATOM 8365 N N . GLU A 1 1078 ? 47.639 -1.176 -38.225 1.00 95.94 1078 GLU A N 1
ATOM 8366 C CA . GLU A 1 1078 ? 46.505 -1.678 -39.002 1.00 95.94 1078 GLU A CA 1
ATOM 8367 C C . GLU A 1 1078 ? 45.991 -3.007 -38.418 1.00 95.94 1078 GLU A C 1
ATOM 8369 O O . GLU A 1 1078 ? 46.769 -3.945 -38.241 1.00 95.94 1078 GLU A O 1
ATOM 8374 N N . LEU A 1 1079 ? 44.687 -3.115 -38.133 1.00 95.12 1079 LEU A N 1
ATOM 8375 C CA . LEU A 1 1079 ? 44.097 -4.279 -37.449 1.00 95.12 1079 LEU A CA 1
ATOM 8376 C C . LEU A 1 1079 ? 44.349 -5.606 -38.179 1.00 95.12 1079 LEU A C 1
ATOM 8378 O O . LEU A 1 1079 ? 44.760 -6.585 -37.556 1.00 95.12 1079 LEU A O 1
ATOM 8382 N N . VAL A 1 1080 ? 44.167 -5.631 -39.503 1.00 94.81 1080 VAL A N 1
ATOM 8383 C CA . VAL A 1 1080 ? 44.322 -6.852 -40.318 1.00 94.81 1080 VAL A CA 1
ATOM 8384 C C . VAL A 1 1080 ? 45.766 -7.357 -40.393 1.00 94.81 1080 VAL A C 1
ATOM 8386 O O . VAL A 1 1080 ? 45.992 -8.507 -40.760 1.00 94.81 1080 VAL A O 1
ATOM 8389 N N . SER A 1 1081 ? 46.749 -6.533 -40.003 1.00 94.81 1081 SER A N 1
ATOM 8390 C CA . SER A 1 1081 ? 48.147 -6.969 -39.881 1.00 94.81 1081 SER A CA 1
ATOM 8391 C C . SER A 1 1081 ? 48.387 -7.876 -38.668 1.00 94.81 1081 SER A C 1
ATOM 8393 O O . SER A 1 1081 ? 49.349 -8.640 -38.659 1.00 94.81 1081 SER A O 1
ATOM 8395 N N . LEU A 1 1082 ? 47.516 -7.809 -37.651 1.00 95.31 1082 LEU A N 1
ATOM 8396 C CA . LEU A 1 1082 ? 47.576 -8.666 -36.466 1.00 95.31 1082 LEU A CA 1
ATOM 8397 C C . LEU A 1 1082 ? 46.792 -9.968 -36.644 1.00 95.31 1082 LEU A C 1
ATOM 8399 O O . LEU A 1 1082 ? 47.204 -11.005 -36.129 1.00 95.31 1082 LEU A O 1
ATOM 8403 N N . ASP A 1 1083 ? 45.654 -9.906 -37.334 1.00 94.81 1083 ASP A N 1
ATOM 8404 C CA . ASP A 1 1083 ? 44.804 -11.058 -37.621 1.00 94.81 1083 ASP A CA 1
ATOM 8405 C C . ASP A 1 1083 ? 44.060 -10.840 -38.946 1.00 94.81 1083 ASP A C 1
ATOM 8407 O O . ASP A 1 1083 ? 43.118 -10.051 -39.024 1.00 94.81 1083 ASP A O 1
ATOM 8411 N N . SER A 1 1084 ? 44.466 -11.566 -39.989 1.00 92.75 1084 SER A N 1
ATOM 8412 C CA . SER A 1 1084 ? 43.900 -11.445 -41.340 1.00 92.75 1084 SER A CA 1
ATOM 8413 C C . SER A 1 1084 ? 42.465 -11.965 -41.469 1.00 92.75 1084 SER A C 1
ATOM 8415 O O . SER A 1 1084 ? 41.848 -11.789 -42.517 1.00 92.75 1084 SER A O 1
ATOM 8417 N N . THR A 1 1085 ? 41.918 -12.597 -40.425 1.00 93.88 1085 THR A N 1
ATOM 8418 C CA . THR A 1 1085 ? 40.510 -13.029 -40.389 1.00 93.88 1085 THR A CA 1
ATOM 8419 C C . THR A 1 1085 ? 39.551 -11.933 -39.915 1.00 93.88 1085 THR A C 1
ATOM 8421 O O . THR A 1 1085 ? 38.337 -12.115 -39.986 1.00 93.88 1085 THR A O 1
ATOM 8424 N N . ILE A 1 1086 ? 40.059 -10.793 -39.437 1.00 96.94 1086 ILE A N 1
ATOM 8425 C CA . ILE A 1 1086 ? 39.229 -9.611 -39.174 1.00 96.94 1086 ILE A CA 1
ATOM 8426 C C . ILE A 1 1086 ? 38.792 -9.035 -40.524 1.00 96.94 1086 ILE A C 1
ATOM 8428 O O . ILE A 1 1086 ? 39.633 -8.711 -41.364 1.00 96.94 1086 ILE A O 1
ATOM 8432 N N . LYS A 1 1087 ? 37.482 -8.895 -40.742 1.00 96.75 1087 LYS A N 1
ATOM 8433 C CA . LYS A 1 1087 ? 36.945 -8.294 -41.968 1.00 96.75 1087 LYS A CA 1
ATOM 8434 C C . LYS A 1 1087 ? 36.775 -6.792 -41.802 1.00 96.75 1087 LYS A C 1
ATOM 8436 O O . LYS A 1 1087 ? 36.502 -6.301 -40.709 1.00 96.75 1087 LYS A O 1
ATOM 8441 N N . LEU A 1 1088 ? 36.896 -6.070 -42.909 1.00 96.62 1088 LEU A N 1
ATOM 8442 C CA . LEU A 1 1088 ? 36.720 -4.625 -42.958 1.00 96.62 1088 LEU A CA 1
ATOM 8443 C C . LEU A 1 1088 ? 35.514 -4.286 -43.838 1.00 96.62 1088 LEU A C 1
ATOM 8445 O O . LEU A 1 1088 ? 35.465 -4.675 -45.002 1.00 96.62 1088 LEU A O 1
ATOM 8449 N N . ASP A 1 1089 ? 34.573 -3.536 -43.277 1.00 95.06 1089 ASP A N 1
ATOM 8450 C CA . ASP A 1 1089 ? 33.455 -2.888 -43.966 1.00 95.06 1089 ASP A CA 1
ATOM 8451 C C . ASP A 1 1089 ? 33.439 -1.415 -43.542 1.00 95.06 1089 ASP A C 1
ATOM 8453 O O . ASP A 1 1089 ? 32.543 -0.945 -42.840 1.00 95.06 1089 ASP A O 1
ATOM 8457 N N . ILE A 1 1090 ? 34.516 -0.711 -43.910 1.00 96.62 1090 ILE A N 1
ATOM 8458 C CA . ILE A 1 1090 ? 34.786 0.660 -43.474 1.00 96.62 1090 ILE A CA 1
ATOM 8459 C C . ILE A 1 1090 ? 33.812 1.623 -44.153 1.00 96.62 1090 ILE A C 1
ATOM 8461 O O . ILE A 1 1090 ? 34.055 2.107 -45.264 1.00 96.62 1090 ILE A O 1
ATOM 8465 N N . ARG A 1 1091 ? 32.695 1.912 -43.479 1.00 94.06 1091 ARG A N 1
ATOM 8466 C CA . ARG A 1 1091 ? 31.547 2.619 -44.071 1.00 94.06 1091 ARG A CA 1
ATOM 8467 C C . ARG A 1 1091 ? 31.883 4.016 -44.554 1.00 94.06 1091 ARG A C 1
ATOM 8469 O O . ARG A 1 1091 ? 31.415 4.426 -45.617 1.00 94.06 1091 ARG A O 1
ATOM 8476 N N . TYR A 1 1092 ? 32.769 4.708 -43.849 1.00 96.06 1092 TYR A N 1
ATOM 8477 C CA . TYR A 1 1092 ? 33.202 6.057 -44.207 1.00 96.06 1092 TYR A CA 1
ATOM 8478 C C . TYR A 1 1092 ? 34.229 6.106 -45.355 1.00 96.06 1092 TYR A C 1
ATOM 8480 O O . TYR A 1 1092 ? 34.581 7.195 -45.809 1.00 96.06 1092 TYR A O 1
ATOM 8488 N N . ALA A 1 1093 ? 34.672 4.958 -45.884 1.00 96.00 1093 ALA A N 1
ATOM 8489 C CA . ALA A 1 1093 ? 35.397 4.870 -47.157 1.00 96.00 1093 ALA A CA 1
ATOM 8490 C C . ALA A 1 1093 ? 34.460 4.735 -48.378 1.00 96.00 1093 ALA A C 1
ATOM 8492 O O . ALA A 1 1093 ? 34.917 4.687 -49.519 1.00 96.00 1093 ALA A O 1
ATOM 8493 N N . THR A 1 1094 ? 33.144 4.677 -48.153 1.00 95.06 1094 THR A N 1
ATOM 8494 C CA . THR A 1 1094 ? 32.107 4.540 -49.187 1.00 95.06 1094 THR A CA 1
ATOM 8495 C C . THR A 1 1094 ? 31.001 5.575 -48.967 1.00 95.06 1094 THR A C 1
ATOM 8497 O O . THR A 1 1094 ? 31.037 6.325 -47.998 1.00 95.06 1094 THR A O 1
ATOM 8500 N N . THR A 1 1095 ? 29.992 5.624 -49.838 1.00 94.00 1095 THR A N 1
ATOM 8501 C CA . THR A 1 1095 ? 28.773 6.427 -49.615 1.00 94.00 1095 THR A CA 1
ATOM 8502 C C . THR A 1 1095 ? 27.761 5.727 -48.698 1.00 94.00 1095 THR A C 1
ATOM 8504 O O . THR A 1 1095 ? 26.694 6.272 -48.407 1.00 94.00 1095 THR A O 1
ATOM 8507 N N . ASN A 1 1096 ? 28.069 4.520 -48.217 1.00 92.19 1096 ASN A N 1
ATOM 8508 C CA . ASN A 1 1096 ? 27.181 3.683 -47.420 1.00 92.19 1096 ASN A CA 1
ATOM 8509 C C . ASN A 1 1096 ? 27.253 3.994 -45.909 1.00 92.19 1096 ASN A C 1
ATOM 8511 O O . ASN A 1 1096 ? 27.486 3.107 -45.096 1.00 92.19 1096 ASN A O 1
ATOM 8515 N N . ASN A 1 1097 ? 27.077 5.264 -45.540 1.00 93.69 1097 ASN A N 1
ATOM 8516 C CA . ASN A 1 1097 ? 27.058 5.767 -44.155 1.00 93.69 1097 ASN A CA 1
ATOM 8517 C C . ASN A 1 1097 ? 25.986 6.854 -43.970 1.00 93.69 1097 ASN A C 1
ATOM 8519 O O . ASN A 1 1097 ? 25.402 7.295 -44.966 1.00 93.69 1097 ASN A O 1
ATOM 8523 N N . PHE A 1 1098 ? 25.782 7.344 -42.744 1.00 94.25 1098 PHE A N 1
ATOM 8524 C CA . PHE A 1 1098 ? 24.703 8.289 -42.427 1.00 94.25 1098 PHE A CA 1
ATOM 8525 C C . PHE A 1 1098 ? 24.713 9.618 -43.195 1.00 94.25 1098 PHE A C 1
ATOM 8527 O O . PHE A 1 1098 ? 23.663 10.227 -43.370 1.00 94.25 1098 PHE A O 1
ATOM 8534 N N . THR A 1 1099 ? 25.852 10.064 -43.725 1.00 93.88 1099 THR A N 1
ATOM 8535 C CA . THR A 1 1099 ? 25.928 11.321 -44.499 1.00 93.88 1099 THR A CA 1
ATOM 8536 C C . THR A 1 1099 ? 25.815 11.123 -46.013 1.00 93.88 1099 THR A C 1
ATOM 8538 O O . THR A 1 1099 ? 25.616 12.085 -46.750 1.00 93.88 1099 THR A O 1
ATOM 8541 N N . GLY A 1 1100 ? 25.996 9.890 -46.501 1.00 93.88 1100 GLY A N 1
ATOM 8542 C CA . GLY A 1 1100 ? 26.035 9.596 -47.935 1.00 93.88 1100 GLY A CA 1
ATOM 8543 C C . GLY A 1 1100 ? 27.331 9.979 -48.662 1.00 93.88 1100 GLY A C 1
ATOM 8544 O O . GLY A 1 1100 ? 27.370 9.871 -49.885 1.00 93.88 1100 GLY A O 1
ATOM 8545 N N . ALA A 1 1101 ? 28.389 10.392 -47.957 1.00 94.62 1101 ALA A N 1
ATOM 8546 C CA . ALA A 1 1101 ? 29.644 10.853 -48.561 1.00 94.62 1101 ALA A CA 1
ATOM 8547 C C . ALA A 1 1101 ? 30.871 10.021 -48.156 1.00 94.62 1101 ALA A C 1
ATOM 8549 O O . ALA A 1 1101 ? 30.846 9.296 -47.169 1.00 94.62 1101 ALA A O 1
ATOM 8550 N N . VAL A 1 1102 ? 31.963 10.146 -48.918 1.00 95.50 1102 VAL A N 1
ATOM 8551 C CA . VAL A 1 1102 ? 33.247 9.471 -48.651 1.00 95.50 1102 VAL A CA 1
ATOM 8552 C C . VAL A 1 1102 ? 34.166 10.381 -47.822 1.00 95.50 1102 VAL A C 1
ATOM 8554 O O . VAL A 1 1102 ? 34.383 11.543 -48.184 1.00 95.50 1102 VAL A O 1
ATOM 8557 N N . PHE A 1 1103 ? 34.741 9.853 -46.738 1.00 94.88 1103 PHE A N 1
ATOM 8558 C CA . PHE A 1 1103 ? 35.649 10.571 -45.825 1.00 94.88 1103 PHE A CA 1
ATOM 8559 C C . PHE A 1 1103 ? 37.046 9.955 -45.768 1.00 94.88 1103 PHE A C 1
ATOM 8561 O O . PHE A 1 1103 ? 38.022 10.685 -45.612 1.00 94.88 1103 PHE A O 1
ATOM 8568 N N . TYR A 1 1104 ? 37.163 8.638 -45.934 1.00 94.00 1104 TYR A N 1
ATOM 8569 C CA . TYR A 1 1104 ? 38.445 7.941 -46.016 1.00 94.00 1104 TYR A CA 1
ATOM 8570 C C . TYR A 1 1104 ? 38.728 7.551 -47.467 1.00 94.00 1104 TYR A C 1
ATOM 8572 O O . TYR A 1 1104 ? 37.835 7.074 -48.162 1.00 94.00 1104 TYR A O 1
ATOM 8580 N N . ARG A 1 1105 ? 39.966 7.719 -47.950 1.00 91.31 1105 ARG A N 1
ATOM 8581 C CA . ARG A 1 1105 ? 40.323 7.283 -49.318 1.00 91.31 1105 ARG A CA 1
ATOM 8582 C C . ARG A 1 1105 ? 40.755 5.819 -49.384 1.00 91.31 1105 ARG A C 1
ATOM 8584 O O . ARG A 1 1105 ? 40.840 5.264 -50.474 1.00 91.31 1105 ARG A O 1
ATOM 8591 N N . GLN A 1 1106 ? 41.036 5.203 -48.237 1.00 92.88 1106 GLN A N 1
ATOM 8592 C CA . GLN A 1 1106 ? 41.413 3.797 -48.128 1.00 92.88 1106 GLN A CA 1
ATOM 8593 C C . GLN A 1 1106 ? 40.521 3.103 -47.087 1.00 92.88 1106 GLN A C 1
ATOM 8595 O O . GLN A 1 1106 ? 40.348 3.647 -45.994 1.00 92.88 1106 GLN A O 1
ATOM 8600 N N . PRO A 1 1107 ? 39.981 1.904 -47.373 1.00 94.88 1107 PRO A N 1
ATOM 8601 C CA . PRO A 1 1107 ? 39.151 1.147 -46.436 1.00 94.88 1107 PRO A CA 1
ATOM 8602 C C . PRO A 1 1107 ? 40.022 0.377 -45.426 1.00 94.88 1107 PRO A C 1
ATOM 8604 O O . PRO A 1 1107 ? 40.020 -0.851 -45.396 1.00 94.88 1107 PRO A O 1
ATOM 8607 N N . LYS A 1 1108 ? 40.807 1.102 -44.620 1.00 95.81 1108 LYS A N 1
ATOM 8608 C CA . LYS A 1 1108 ? 41.694 0.546 -43.584 1.00 95.81 1108 LYS A CA 1
ATOM 8609 C C . LYS A 1 1108 ? 41.170 0.840 -42.180 1.00 95.81 1108 LYS A C 1
ATOM 8611 O O . LYS A 1 1108 ? 40.448 1.809 -41.982 1.00 95.81 1108 LYS A O 1
ATOM 8616 N N . ALA A 1 1109 ? 41.581 0.040 -41.198 1.00 97.12 1109 ALA A N 1
ATOM 8617 C CA . ALA A 1 1109 ? 41.278 0.273 -39.786 1.00 97.12 1109 ALA A CA 1
ATOM 8618 C C . ALA A 1 1109 ? 42.564 0.314 -38.956 1.00 97.12 1109 ALA A C 1
ATOM 8620 O O . ALA A 1 1109 ? 43.261 -0.695 -38.834 1.00 97.12 1109 ALA A O 1
ATOM 8621 N N . PHE A 1 1110 ? 42.863 1.475 -38.372 1.00 97.56 1110 PHE A N 1
ATOM 8622 C CA . PHE A 1 1110 ? 44.013 1.671 -37.487 1.00 97.56 1110 PHE A CA 1
ATOM 8623 C C . PHE A 1 1110 ? 43.566 1.791 -36.034 1.00 97.56 1110 PHE A C 1
ATOM 8625 O O . PHE A 1 1110 ? 42.534 2.389 -35.748 1.00 97.56 1110 PHE A O 1
ATOM 8632 N N . MET A 1 1111 ? 44.359 1.269 -35.103 1.00 97.94 1111 MET A N 1
ATOM 8633 C CA . MET A 1 1111 ? 44.147 1.444 -33.664 1.00 97.94 1111 MET A CA 1
ATOM 8634 C C . MET A 1 1111 ? 45.486 1.516 -32.939 1.00 97.94 1111 MET A C 1
ATOM 8636 O O . MET A 1 1111 ? 46.496 1.030 -33.446 1.00 97.94 1111 MET A O 1
ATOM 8640 N N . GLN A 1 1112 ? 45.500 2.080 -31.730 1.00 97.88 1112 GLN A N 1
ATOM 8641 C CA . GLN A 1 1112 ? 46.677 2.015 -30.864 1.00 97.88 1112 GLN A CA 1
ATOM 8642 C C . GLN A 1 1112 ? 47.033 0.551 -30.630 1.00 97.88 1112 GLN A C 1
ATOM 8644 O O . GLN A 1 1112 ? 46.156 -0.248 -30.299 1.00 97.88 1112 GLN A O 1
ATOM 8649 N N . LYS A 1 1113 ? 48.312 0.195 -30.746 1.00 96.75 1113 LYS A N 1
ATOM 8650 C CA . LYS A 1 1113 ? 48.777 -1.194 -30.675 1.00 96.75 1113 LYS A CA 1
ATOM 8651 C C . LYS A 1 1113 ? 48.189 -2.019 -29.518 1.00 96.75 1113 LYS A C 1
ATOM 8653 O O . LYS A 1 1113 ? 47.726 -3.125 -29.792 1.00 96.75 1113 LYS A O 1
ATOM 8658 N N . PRO A 1 1114 ? 48.107 -1.527 -28.263 1.00 97.38 1114 PRO A N 1
ATOM 8659 C CA . PRO A 1 1114 ? 47.460 -2.280 -27.185 1.00 97.38 1114 PRO A CA 1
ATOM 8660 C C . PRO A 1 1114 ? 45.965 -2.548 -27.418 1.00 97.38 1114 PRO A C 1
ATOM 8662 O O . PRO A 1 1114 ? 45.490 -3.642 -27.115 1.00 97.38 1114 PRO A O 1
ATOM 8665 N N . ALA A 1 1115 ? 45.236 -1.576 -27.977 1.00 97.75 1115 ALA A N 1
ATOM 8666 C CA . ALA A 1 1115 ? 43.822 -1.716 -28.312 1.00 97.75 1115 ALA A CA 1
ATOM 8667 C C . ALA A 1 1115 ? 43.631 -2.661 -29.513 1.00 97.75 1115 ALA A C 1
ATOM 8669 O O . ALA A 1 1115 ? 42.809 -3.568 -29.452 1.00 97.75 1115 ALA A O 1
ATOM 8670 N N . ALA A 1 1116 ? 44.464 -2.535 -30.551 1.00 97.94 1116 ALA A N 1
ATOM 8671 C CA . ALA A 1 1116 ? 44.475 -3.425 -31.713 1.00 97.94 1116 ALA A CA 1
ATOM 8672 C C . ALA A 1 1116 ? 44.707 -4.895 -31.315 1.00 97.94 1116 ALA A C 1
ATOM 8674 O O . ALA A 1 1116 ? 43.993 -5.799 -31.744 1.00 97.94 1116 ALA A O 1
ATOM 8675 N N . GLN A 1 1117 ? 45.680 -5.135 -30.429 1.00 98.12 1117 GLN A N 1
ATOM 8676 C CA . GLN A 1 1117 ? 45.953 -6.462 -29.875 1.00 98.12 1117 GLN A CA 1
ATOM 8677 C C . GLN A 1 1117 ? 44.784 -6.996 -29.040 1.00 98.12 1117 GLN A C 1
ATOM 8679 O O . GLN A 1 1117 ? 44.561 -8.204 -29.021 1.00 98.12 1117 GLN A O 1
ATOM 8684 N N . ALA A 1 1118 ? 44.047 -6.126 -28.346 1.00 98.19 1118 ALA A N 1
ATOM 8685 C CA . ALA A 1 1118 ? 42.850 -6.514 -27.607 1.00 98.19 1118 ALA A CA 1
ATOM 8686 C C . ALA A 1 1118 ? 41.709 -6.940 -28.545 1.00 98.19 1118 ALA A C 1
ATOM 8688 O O . ALA A 1 1118 ? 41.120 -7.995 -28.320 1.00 98.19 1118 ALA A O 1
ATOM 8689 N N . VAL A 1 1119 ? 41.477 -6.215 -29.648 1.00 98.31 1119 VAL A N 1
ATOM 8690 C CA . VAL A 1 1119 ? 40.524 -6.630 -30.698 1.00 98.31 1119 VAL A CA 1
ATOM 8691 C C . VAL A 1 1119 ? 40.923 -7.976 -31.307 1.00 98.31 1119 VAL A C 1
ATOM 8693 O O . VAL A 1 1119 ? 40.078 -8.852 -31.459 1.00 98.31 1119 VAL A O 1
ATOM 8696 N N . ALA A 1 1120 ? 42.209 -8.196 -31.598 1.00 98.00 1120 ALA A N 1
ATOM 8697 C CA . ALA A 1 1120 ? 42.679 -9.476 -32.133 1.00 98.00 1120 ALA A CA 1
ATOM 8698 C C . ALA A 1 1120 ? 42.432 -10.650 -31.162 1.00 98.00 1120 ALA A C 1
ATOM 8700 O O . ALA A 1 1120 ? 42.028 -11.733 -31.586 1.00 98.00 1120 ALA A O 1
ATOM 8701 N N . ARG A 1 1121 ? 42.610 -10.442 -29.847 1.00 98.38 1121 ARG A N 1
ATOM 8702 C CA . ARG A 1 1121 ? 42.267 -11.455 -28.831 1.00 98.38 1121 ARG A CA 1
ATOM 8703 C C . ARG A 1 1121 ? 40.757 -11.683 -28.722 1.00 98.38 1121 ARG A C 1
ATOM 8705 O O . ARG A 1 1121 ? 40.342 -12.834 -28.606 1.00 98.38 1121 ARG A O 1
ATOM 8712 N N . ALA A 1 1122 ? 39.946 -10.628 -28.817 1.00 98.12 1122 ALA A N 1
ATOM 8713 C CA . ALA A 1 1122 ? 38.488 -10.743 -28.873 1.00 98.12 1122 ALA A CA 1
ATOM 8714 C C . ALA A 1 1122 ? 38.038 -11.550 -30.106 1.00 98.12 1122 ALA A C 1
ATOM 8716 O O . ALA A 1 1122 ? 37.265 -12.494 -29.972 1.00 98.12 1122 ALA A O 1
ATOM 8717 N N . ASN A 1 1123 ? 38.601 -11.266 -31.286 1.00 97.94 1123 ASN A N 1
ATOM 8718 C CA . ASN A 1 1123 ? 38.350 -12.034 -32.508 1.00 97.94 1123 ASN A CA 1
ATOM 8719 C C . ASN A 1 1123 ? 38.735 -13.513 -32.339 1.00 97.94 1123 ASN A C 1
ATOM 8721 O O . ASN A 1 1123 ? 37.975 -14.407 -32.701 1.00 97.94 1123 ASN A O 1
ATOM 8725 N N . ALA A 1 1124 ? 39.893 -13.792 -31.730 1.00 97.44 1124 ALA A N 1
ATOM 8726 C CA . ALA A 1 1124 ? 40.343 -15.158 -31.474 1.00 97.44 1124 ALA A CA 1
ATOM 8727 C C . ALA A 1 1124 ? 39.387 -15.950 -30.561 1.00 97.44 1124 ALA A C 1
ATOM 8729 O O . ALA A 1 1124 ? 39.226 -17.151 -30.766 1.00 97.44 1124 ALA A O 1
ATOM 8730 N N . LYS A 1 1125 ? 38.724 -15.292 -29.598 1.00 97.12 1125 LYS A N 1
ATOM 8731 C CA . LYS A 1 1125 ? 37.706 -15.908 -28.726 1.00 97.12 1125 LYS A CA 1
ATOM 8732 C C . LYS A 1 1125 ? 36.417 -16.286 -29.467 1.00 97.12 1125 LYS A C 1
ATOM 8734 O O . LYS A 1 1125 ? 35.719 -17.187 -29.015 1.00 97.12 1125 LYS A O 1
ATOM 8739 N N . LEU A 1 1126 ? 36.110 -15.632 -30.589 1.00 96.94 1126 LEU A N 1
ATOM 8740 C CA . LEU A 1 1126 ? 34.890 -15.861 -31.375 1.00 96.94 1126 LEU A CA 1
ATOM 8741 C C . LEU A 1 1126 ? 35.042 -16.973 -32.418 1.00 96.94 1126 LEU A C 1
ATOM 8743 O O . LEU A 1 1126 ? 34.064 -17.647 -32.739 1.00 96.94 1126 LEU A O 1
ATOM 8747 N N . LYS A 1 1127 ? 36.267 -17.229 -32.894 1.00 95.38 1127 LYS A N 1
ATOM 8748 C CA . LYS A 1 1127 ? 36.544 -18.259 -33.913 1.00 95.38 1127 LYS A CA 1
ATOM 8749 C C . LYS A 1 1127 ? 36.020 -19.656 -33.554 1.00 95.38 1127 LYS A C 1
ATOM 8751 O O . LYS A 1 1127 ? 35.421 -20.278 -34.428 1.00 95.38 1127 LYS A O 1
ATOM 8756 N N . PRO A 1 1128 ? 36.178 -20.167 -32.312 1.00 95.12 1128 PRO A N 1
ATOM 8757 C CA . PRO A 1 1128 ? 35.622 -21.468 -31.933 1.00 95.12 1128 PRO A CA 1
ATOM 8758 C C . PRO A 1 1128 ? 34.091 -21.539 -32.009 1.00 95.12 1128 PRO A C 1
ATOM 8760 O O . PRO A 1 1128 ? 33.549 -22.636 -32.068 1.00 95.12 1128 PRO A O 1
ATOM 8763 N N . LEU A 1 1129 ? 33.403 -20.391 -32.017 1.00 93.44 1129 LEU A N 1
ATOM 8764 C CA . LEU A 1 1129 ? 31.949 -20.281 -32.167 1.00 93.44 1129 LEU A CA 1
ATOM 8765 C C . LEU A 1 1129 ? 31.513 -20.124 -33.635 1.00 93.44 1129 LEU A C 1
ATOM 8767 O O . LEU A 1 1129 ? 30.339 -19.878 -33.888 1.00 93.44 1129 LEU A O 1
ATOM 8771 N N . GLY A 1 1130 ? 32.441 -20.211 -34.596 1.00 95.38 1130 GLY A N 1
ATOM 8772 C CA . GLY A 1 1130 ? 32.147 -19.981 -36.013 1.00 95.38 1130 GLY A CA 1
ATOM 8773 C C . GLY A 1 1130 ? 31.961 -18.504 -36.376 1.00 95.38 1130 GLY A C 1
ATOM 8774 O O . GLY A 1 1130 ? 31.400 -18.203 -37.423 1.00 95.38 1130 GLY A O 1
ATOM 8775 N N . LEU A 1 1131 ? 32.427 -17.574 -35.535 1.00 97.12 1131 LEU A N 1
ATOM 8776 C CA . LEU A 1 1131 ? 32.206 -16.134 -35.699 1.00 97.12 1131 LEU A CA 1
ATOM 8777 C C . LEU A 1 1131 ? 33.526 -15.366 -35.843 1.00 97.12 1131 LEU A C 1
ATOM 8779 O O . LEU A 1 1131 ? 34.555 -15.751 -35.285 1.00 97.12 1131 LEU A O 1
ATOM 8783 N N . GLY A 1 1132 ? 33.481 -14.245 -36.558 1.00 97.62 1132 GLY A N 1
ATOM 8784 C CA . GLY A 1 1132 ? 34.569 -13.270 -36.638 1.00 97.62 1132 GLY A CA 1
ATOM 8785 C C . GLY A 1 1132 ? 34.076 -11.836 -36.445 1.00 97.62 1132 GLY A C 1
ATOM 8786 O O . GLY A 1 1132 ? 32.874 -11.574 -36.426 1.00 97.62 1132 GLY A O 1
ATOM 8787 N N . LEU A 1 1133 ? 35.012 -10.896 -36.300 1.00 98.44 1133 LEU A N 1
ATOM 8788 C CA . LEU A 1 1133 ? 34.719 -9.464 -36.192 1.00 98.44 1133 LEU A CA 1
ATOM 8789 C C . LEU A 1 1133 ? 34.763 -8.769 -37.558 1.00 98.44 1133 LEU A C 1
ATOM 8791 O O . LEU A 1 1133 ? 35.708 -8.946 -38.334 1.00 98.44 1133 LEU A O 1
ATOM 8795 N N . LEU A 1 1134 ? 33.748 -7.945 -37.817 1.00 97.81 1134 LEU A N 1
ATOM 8796 C CA . LEU A 1 1134 ? 33.641 -7.048 -38.963 1.00 97.81 1134 LEU A CA 1
ATOM 8797 C C . LEU A 1 1134 ? 33.735 -5.601 -38.472 1.00 97.81 1134 LEU A C 1
ATOM 8799 O O . LEU A 1 1134 ? 32.905 -5.170 -37.676 1.00 97.81 1134 LEU A O 1
ATOM 8803 N N . ILE A 1 1135 ? 34.743 -4.862 -38.934 1.00 98.06 1135 ILE A N 1
ATOM 8804 C CA . ILE A 1 1135 ? 35.021 -3.494 -38.476 1.00 98.06 1135 ILE A CA 1
ATOM 8805 C C . ILE A 1 1135 ? 34.358 -2.476 -39.402 1.00 98.06 1135 ILE A C 1
ATOM 8807 O O . ILE A 1 1135 ? 34.615 -2.495 -40.609 1.00 98.06 1135 ILE A O 1
ATOM 8811 N N . HIS A 1 1136 ? 33.566 -1.574 -38.823 1.00 97.06 1136 HIS A N 1
ATOM 8812 C CA . HIS A 1 1136 ? 32.915 -0.462 -39.516 1.00 97.06 1136 HIS A CA 1
ATOM 8813 C C . HIS A 1 1136 ? 33.696 0.850 -39.410 1.00 97.06 1136 HIS A C 1
ATOM 8815 O O . HIS A 1 1136 ? 33.803 1.581 -40.398 1.00 97.06 1136 HIS A O 1
ATOM 8821 N N . ASP A 1 1137 ? 34.298 1.117 -38.250 1.00 97.44 1137 ASP A N 1
ATOM 8822 C CA . ASP A 1 1137 ? 35.201 2.249 -38.038 1.00 97.44 1137 ASP A CA 1
ATOM 8823 C C . ASP A 1 1137 ? 36.184 1.979 -36.888 1.00 97.44 1137 ASP A C 1
ATOM 8825 O O . ASP A 1 1137 ? 35.946 1.142 -36.020 1.00 97.44 1137 ASP A O 1
ATOM 8829 N N . ALA A 1 1138 ? 37.318 2.677 -36.878 1.00 97.19 1138 ALA A N 1
ATOM 8830 C CA . ALA A 1 1138 ? 38.343 2.553 -35.840 1.00 97.19 1138 ALA A CA 1
ATOM 8831 C C . ALA A 1 1138 ? 38.979 3.922 -35.557 1.00 97.19 1138 ALA A C 1
ATOM 8833 O O . ALA A 1 1138 ? 38.301 4.834 -35.094 1.00 97.19 1138 ALA A O 1
ATOM 8834 N N . TYR A 1 1139 ? 40.272 4.123 -35.819 1.00 97.69 1139 TYR A N 1
ATOM 8835 C CA . TYR A 1 1139 ? 40.853 5.461 -35.784 1.00 97.69 1139 TYR A CA 1
ATOM 8836 C C . TYR A 1 1139 ? 40.165 6.378 -36.802 1.00 97.69 1139 TYR A C 1
ATOM 8838 O O . TYR A 1 1139 ? 40.240 6.145 -38.005 1.00 97.69 1139 TYR A O 1
ATOM 8846 N N . ARG A 1 1140 ? 39.558 7.457 -36.307 1.00 97.00 1140 ARG A N 1
ATOM 8847 C CA . ARG A 1 1140 ? 38.927 8.514 -37.107 1.00 97.00 1140 ARG A CA 1
ATOM 8848 C C . ARG A 1 1140 ? 39.777 9.774 -36.976 1.00 97.00 1140 ARG A C 1
ATOM 8850 O O . ARG A 1 1140 ? 39.985 10.205 -35.844 1.00 97.00 1140 ARG A O 1
ATOM 8857 N N . PRO A 1 1141 ? 40.269 10.412 -38.048 1.00 96.50 1141 PRO A N 1
ATOM 8858 C CA . PRO A 1 1141 ? 40.954 11.698 -37.923 1.00 96.50 1141 PRO A CA 1
ATOM 8859 C C . PRO A 1 1141 ? 40.022 12.767 -37.329 1.00 96.50 1141 PRO A C 1
ATOM 8861 O O . PRO A 1 1141 ? 38.833 12.803 -37.650 1.00 96.50 1141 PRO A O 1
ATOM 8864 N N . TRP A 1 1142 ? 40.534 13.655 -36.472 1.00 97.19 1142 TRP A N 1
ATOM 8865 C CA . TRP A 1 1142 ? 39.715 14.680 -35.806 1.00 97.19 1142 TRP A CA 1
ATOM 8866 C C . TRP A 1 1142 ? 38.886 15.547 -36.766 1.00 97.19 1142 TRP A C 1
ATOM 8868 O O . TRP A 1 1142 ? 37.718 15.817 -36.486 1.00 97.19 1142 TRP A O 1
ATOM 8878 N N . HIS A 1 1143 ? 39.439 15.932 -37.919 1.00 96.25 1143 HIS A N 1
ATOM 8879 C CA . HIS A 1 1143 ? 38.704 16.722 -38.908 1.00 96.25 1143 HIS A CA 1
ATOM 8880 C C . HIS A 1 1143 ? 37.452 15.992 -39.431 1.00 96.25 1143 HIS A C 1
ATOM 8882 O O . HIS A 1 1143 ? 36.450 16.644 -39.703 1.00 96.25 1143 HIS A O 1
ATOM 8888 N N . VAL A 1 1144 ? 37.446 14.654 -39.492 1.00 96.56 1144 VAL A N 1
ATOM 8889 C CA . VAL A 1 1144 ? 36.253 13.871 -39.865 1.00 96.56 1144 VAL A CA 1
ATOM 8890 C C . VAL A 1 1144 ? 35.196 13.923 -38.760 1.00 96.56 1144 VAL A C 1
ATOM 8892 O O . VAL A 1 1144 ? 34.029 14.158 -39.056 1.00 96.56 1144 VAL A O 1
ATOM 8895 N N . THR A 1 1145 ? 35.585 13.816 -37.481 1.00 96.44 1145 THR A N 1
ATOM 8896 C CA . THR A 1 1145 ? 34.658 14.050 -36.351 1.00 96.44 1145 THR A CA 1
ATOM 8897 C C . THR A 1 1145 ? 34.040 15.447 -36.423 1.00 96.44 1145 THR A C 1
ATOM 8899 O O . THR A 1 1145 ? 32.838 15.604 -36.215 1.00 96.44 1145 THR A O 1
ATOM 8902 N N . LYS A 1 1146 ? 34.843 16.466 -36.755 1.00 96.19 1146 LYS A N 1
ATOM 8903 C CA . LYS A 1 1146 ? 34.343 17.828 -36.959 1.00 96.19 1146 LYS A CA 1
ATOM 8904 C C . LYS A 1 1146 ? 33.325 17.893 -38.098 1.00 96.19 1146 LYS A C 1
ATOM 8906 O O . LYS A 1 1146 ? 32.268 18.483 -37.908 1.00 96.19 1146 LYS A O 1
ATOM 8911 N N . MET A 1 1147 ? 33.596 17.244 -39.231 1.00 96.94 1147 MET A N 1
ATOM 8912 C CA . MET A 1 1147 ? 32.629 17.158 -40.329 1.00 96.94 1147 MET A CA 1
ATOM 8913 C C . MET A 1 1147 ? 31.332 16.463 -39.907 1.00 96.94 1147 MET A C 1
ATOM 8915 O O . MET A 1 1147 ? 30.266 16.956 -40.248 1.00 96.94 1147 MET A O 1
ATOM 8919 N N . PHE A 1 1148 ? 31.395 15.360 -39.154 1.00 96.31 1148 PHE A N 1
ATOM 8920 C CA . PHE A 1 1148 ? 30.197 14.660 -38.670 1.00 96.31 1148 PHE A CA 1
ATOM 8921 C C . PHE A 1 1148 ? 29.350 15.564 -37.775 1.00 96.31 1148 PHE A C 1
ATOM 8923 O O . PHE A 1 1148 ? 28.145 15.696 -37.983 1.00 96.31 1148 PHE A O 1
ATOM 8930 N N . TRP A 1 1149 ? 29.982 16.250 -36.825 1.00 95.81 1149 TRP A N 1
ATOM 8931 C CA . TRP A 1 1149 ? 29.302 17.189 -35.936 1.00 95.81 1149 TRP A CA 1
ATOM 8932 C C . TRP A 1 1149 ? 28.698 18.389 -36.665 1.00 95.81 1149 TRP A C 1
ATOM 8934 O O . TRP A 1 1149 ? 27.583 18.814 -36.350 1.00 95.81 1149 TRP A O 1
ATOM 8944 N N . ASP A 1 1150 ? 29.440 18.951 -37.618 1.00 94.94 1150 ASP A N 1
ATOM 8945 C CA . ASP A 1 1150 ? 29.007 20.114 -38.382 1.00 94.94 1150 ASP A CA 1
ATOM 8946 C C . ASP A 1 1150 ? 27.964 19.744 -39.443 1.00 94.94 1150 ASP A C 1
ATOM 8948 O O . ASP A 1 1150 ? 27.179 20.607 -39.801 1.00 94.94 1150 ASP A O 1
ATOM 8952 N N . ALA A 1 1151 ? 27.915 18.490 -39.915 1.00 95.56 1151 ALA A N 1
ATOM 8953 C CA . ALA A 1 1151 ? 26.883 17.983 -40.824 1.00 95.56 1151 ALA A CA 1
ATOM 8954 C C . ALA A 1 1151 ? 25.566 17.649 -40.108 1.00 95.56 1151 ALA A C 1
ATOM 8956 O O . ALA A 1 1151 ? 24.502 17.736 -40.720 1.00 95.56 1151 ALA A O 1
ATOM 8957 N N . THR A 1 1152 ? 25.624 17.249 -38.837 1.00 95.25 1152 THR A N 1
ATOM 8958 C CA . THR A 1 1152 ? 24.482 16.658 -38.125 1.00 95.25 1152 THR A CA 1
ATOM 8959 C C . THR A 1 1152 ? 23.530 17.724 -37.562 1.00 95.25 1152 THR A C 1
ATOM 8961 O O . THR A 1 1152 ? 23.976 18.628 -36.844 1.00 95.25 1152 THR A O 1
ATOM 8964 N N . PRO A 1 1153 ? 22.210 17.639 -37.835 1.00 92.19 1153 PRO A N 1
ATOM 8965 C CA . PRO A 1 1153 ? 21.204 18.501 -37.216 1.00 92.19 1153 PRO A CA 1
ATOM 8966 C C . PRO A 1 1153 ? 21.244 18.450 -35.686 1.00 92.19 1153 PRO A C 1
ATOM 8968 O O . PRO A 1 1153 ? 21.518 17.407 -35.104 1.00 92.19 1153 PRO A O 1
ATOM 8971 N N . GLY A 1 1154 ? 20.910 19.562 -35.022 1.00 88.75 1154 GLY A N 1
ATOM 8972 C CA . GLY A 1 1154 ? 21.054 19.706 -33.565 1.00 88.75 1154 GLY A CA 1
ATOM 8973 C C . GLY A 1 1154 ? 20.421 18.586 -32.727 1.00 88.75 1154 GLY A C 1
ATOM 8974 O O . GLY A 1 1154 ? 21.056 18.116 -31.794 1.00 88.75 1154 GLY A O 1
ATOM 8975 N N . HIS A 1 1155 ? 19.222 18.121 -33.092 1.00 83.94 1155 HIS A N 1
ATOM 8976 C CA . HIS A 1 1155 ? 18.485 17.072 -32.369 1.00 83.94 1155 HIS A CA 1
ATOM 8977 C C . HIS A 1 1155 ? 19.052 15.650 -32.551 1.00 83.94 1155 HIS A C 1
ATOM 8979 O O . HIS A 1 1155 ? 18.595 14.734 -31.884 1.00 83.94 1155 HIS A O 1
ATOM 8985 N N . LEU A 1 1156 ? 20.017 15.455 -33.456 1.00 86.31 1156 LEU A N 1
ATOM 8986 C CA . LEU A 1 1156 ? 20.669 14.165 -33.720 1.00 86.31 1156 LEU A CA 1
ATOM 8987 C C . LEU A 1 1156 ? 22.115 14.124 -33.209 1.00 86.31 1156 LEU A C 1
ATOM 8989 O O . LEU A 1 1156 ? 22.833 13.156 -33.448 1.00 86.31 1156 LEU A O 1
ATOM 8993 N N . LYS A 1 1157 ? 22.573 15.183 -32.530 1.00 88.88 1157 LYS A N 1
ATOM 8994 C CA . LYS A 1 1157 ? 23.974 15.305 -32.114 1.00 88.88 1157 LYS A CA 1
ATOM 8995 C C . LYS A 1 1157 ? 24.386 14.349 -30.996 1.00 88.88 1157 LYS A C 1
ATOM 8997 O O . LYS A 1 1157 ? 25.582 14.203 -30.778 1.00 88.88 1157 LYS A O 1
ATOM 9002 N N . ASP A 1 1158 ? 23.442 13.663 -30.359 1.00 82.06 1158 ASP A N 1
ATOM 9003 C CA . ASP A 1 1158 ? 23.733 12.638 -29.347 1.00 82.06 1158 ASP A CA 1
ATOM 9004 C C . ASP A 1 1158 ? 24.437 11.402 -29.941 1.00 82.06 1158 ASP A C 1
ATOM 9006 O O . ASP A 1 1158 ? 25.163 10.712 -29.232 1.00 82.06 1158 ASP A O 1
ATOM 9010 N N . PHE A 1 1159 ? 24.303 11.170 -31.253 1.00 86.12 1159 PHE A N 1
ATOM 9011 C CA . PHE A 1 1159 ? 24.957 10.074 -31.985 1.00 86.12 1159 PHE A CA 1
ATOM 9012 C C . PHE A 1 1159 ? 26.297 10.473 -32.631 1.00 86.12 1159 PHE A C 1
ATOM 9014 O O . PHE A 1 1159 ? 26.912 9.694 -33.354 1.00 86.12 1159 PHE A O 1
ATOM 9021 N N . VAL A 1 1160 ? 26.776 11.707 -32.424 1.00 91.38 1160 VAL A N 1
ATOM 9022 C CA . VAL A 1 1160 ? 28.061 12.162 -32.979 1.00 91.38 1160 VAL A CA 1
ATOM 9023 C C . VAL A 1 1160 ? 28.899 12.894 -31.937 1.00 91.38 1160 VAL A C 1
ATOM 9025 O O . VAL A 1 1160 ? 28.450 13.791 -31.231 1.00 91.38 1160 VAL A O 1
ATOM 9028 N N . ALA A 1 1161 ? 30.184 12.554 -31.862 1.00 92.25 1161 ALA A N 1
ATOM 9029 C CA . ALA A 1 1161 ? 31.077 13.159 -30.881 1.00 92.25 1161 ALA A CA 1
ATOM 9030 C C . ALA A 1 1161 ? 31.296 14.664 -31.129 1.00 92.25 1161 ALA A C 1
ATOM 9032 O O . ALA A 1 1161 ? 31.608 15.090 -32.243 1.00 92.25 1161 ALA A O 1
ATOM 9033 N N . ASN A 1 1162 ? 31.230 15.463 -30.059 1.00 94.06 1162 ASN A N 1
ATOM 9034 C CA . ASN A 1 1162 ? 31.545 16.889 -30.119 1.00 94.06 1162 ASN A CA 1
ATOM 9035 C C . ASN A 1 1162 ? 33.057 17.110 -30.355 1.00 94.06 1162 ASN A C 1
ATOM 9037 O O . ASN A 1 1162 ? 33.869 16.778 -29.482 1.00 94.06 1162 ASN A O 1
ATOM 9041 N N . PRO A 1 1163 ? 33.472 17.723 -31.481 1.00 94.25 1163 PRO A N 1
ATOM 9042 C CA . PRO A 1 1163 ? 34.877 17.877 -31.843 1.00 94.25 1163 PRO A CA 1
ATOM 9043 C C . PRO A 1 1163 ? 35.650 18.779 -30.876 1.00 94.25 1163 PRO A C 1
ATOM 9045 O O . PRO A 1 1163 ? 36.871 18.649 -30.795 1.00 94.25 1163 PRO A O 1
ATOM 9048 N N . ALA A 1 1164 ? 34.976 19.644 -30.108 1.00 93.25 1164 ALA A N 1
ATOM 9049 C CA . ALA A 1 1164 ? 35.616 20.477 -29.088 1.00 93.25 1164 ALA A CA 1
ATOM 9050 C C . ALA A 1 1164 ? 36.267 19.648 -27.964 1.00 93.25 1164 ALA A C 1
ATOM 9052 O O . ALA A 1 1164 ? 37.235 20.098 -27.358 1.00 93.25 1164 ALA A O 1
ATOM 9053 N N . ASN A 1 1165 ? 35.779 18.424 -27.735 1.00 91.81 1165 ASN A N 1
ATOM 9054 C CA . ASN A 1 1165 ? 36.305 17.492 -26.733 1.00 91.81 1165 ASN A CA 1
ATOM 9055 C C . ASN A 1 1165 ? 37.169 16.374 -27.359 1.00 91.81 1165 ASN A C 1
ATOM 9057 O O . ASN A 1 1165 ? 37.754 15.552 -26.647 1.00 91.81 1165 ASN A O 1
ATOM 9061 N N . GLY A 1 1166 ? 37.223 16.320 -28.697 1.00 91.44 1166 GLY A N 1
ATOM 9062 C CA . GLY A 1 1166 ? 37.672 15.154 -29.458 1.00 91.44 1166 GLY A CA 1
ATOM 9063 C C . GLY A 1 1166 ? 36.789 13.917 -29.247 1.00 91.44 1166 GLY A C 1
ATOM 9064 O O . GLY A 1 1166 ? 35.808 13.935 -28.506 1.00 91.44 1166 GLY A O 1
ATOM 9065 N N . SER A 1 1167 ? 37.152 12.807 -29.888 1.00 93.69 1167 SER A N 1
ATOM 9066 C CA . SER A 1 1167 ? 36.513 11.499 -29.693 1.00 93.69 1167 SER A CA 1
ATOM 9067 C C . SER A 1 1167 ? 37.534 10.417 -29.336 1.00 93.69 1167 SER A C 1
ATOM 9069 O O . SER A 1 1167 ? 38.741 10.583 -29.540 1.00 93.69 1167 SER A O 1
ATOM 9071 N N . ARG A 1 1168 ? 37.067 9.275 -28.816 1.00 95.94 1168 ARG A N 1
ATOM 9072 C CA . ARG A 1 1168 ? 37.941 8.119 -28.559 1.00 95.94 1168 ARG A CA 1
ATOM 9073 C C . ARG A 1 1168 ? 38.453 7.491 -29.858 1.00 95.94 1168 ARG A C 1
ATOM 9075 O O . ARG A 1 1168 ? 39.606 7.053 -29.897 1.00 95.94 1168 ARG A O 1
ATOM 9082 N N . HIS A 1 1169 ? 37.684 7.587 -30.948 1.00 97.12 1169 HIS A N 1
ATOM 9083 C CA . HIS A 1 1169 ? 38.169 7.264 -32.292 1.00 97.12 1169 HIS A CA 1
ATOM 9084 C C . HIS A 1 1169 ? 39.368 8.136 -32.686 1.00 97.12 1169 HIS A C 1
ATOM 9086 O O . HIS A 1 1169 ? 40.355 7.610 -33.194 1.00 97.12 1169 HIS A O 1
ATOM 9092 N N . ASN A 1 1170 ? 39.364 9.441 -32.373 1.00 96.50 1170 ASN A N 1
ATOM 9093 C CA . ASN A 1 1170 ? 40.506 10.323 -32.672 1.00 96.50 1170 ASN A CA 1
ATOM 9094 C C . ASN A 1 1170 ? 41.781 9.949 -31.918 1.00 96.50 1170 ASN A C 1
ATOM 9096 O O . ASN A 1 1170 ? 42.866 10.384 -32.289 1.00 96.50 1170 ASN A O 1
ATOM 9100 N N . ARG A 1 1171 ? 41.674 9.147 -30.862 1.00 96.50 1171 ARG A N 1
ATOM 9101 C CA . ARG A 1 1171 ? 42.816 8.678 -30.072 1.00 96.50 1171 ARG A CA 1
ATOM 9102 C C . ARG A 1 1171 ? 43.303 7.297 -30.518 1.00 96.50 1171 ARG A C 1
ATOM 9104 O O . ARG A 1 1171 ? 44.318 6.826 -30.012 1.00 96.50 1171 ARG A O 1
ATOM 9111 N N . GLY A 1 1172 ? 42.605 6.658 -31.463 1.00 96.88 1172 GLY A N 1
ATOM 9112 C CA . GLY A 1 1172 ? 42.857 5.283 -31.907 1.00 96.88 1172 GLY A CA 1
ATOM 9113 C C . GLY A 1 1172 ? 42.466 4.233 -30.869 1.00 96.88 1172 GLY A C 1
ATOM 9114 O O . GLY A 1 1172 ? 43.017 3.134 -30.875 1.00 96.88 1172 GLY A O 1
ATOM 9115 N N . CYS A 1 1173 ? 41.565 4.588 -29.951 1.00 97.56 1173 CYS A N 1
ATOM 9116 C CA . CYS A 1 1173 ? 41.167 3.755 -28.819 1.00 97.56 1173 CYS A CA 1
ATOM 9117 C C . CYS A 1 1173 ? 39.669 3.428 -28.815 1.00 97.56 1173 CYS A C 1
ATOM 9119 O O . CYS A 1 1173 ? 39.181 2.973 -27.789 1.00 97.56 1173 CYS A O 1
ATOM 9121 N N . ALA A 1 1174 ? 38.962 3.647 -29.923 1.00 97.50 1174 ALA A N 1
ATOM 9122 C CA . ALA A 1 1174 ? 37.596 3.172 -30.121 1.00 97.50 1174 ALA A CA 1
ATOM 9123 C C . ALA A 1 1174 ? 37.494 2.360 -31.409 1.00 97.50 1174 ALA A C 1
ATOM 9125 O O . ALA A 1 1174 ? 38.294 2.554 -32.333 1.00 97.50 1174 ALA A O 1
ATOM 9126 N N . VAL A 1 1175 ? 36.528 1.452 -31.440 1.00 98.19 1175 VAL A N 1
ATOM 9127 C CA . VAL A 1 1175 ? 36.208 0.628 -32.601 1.00 98.19 1175 VAL A CA 1
ATOM 9128 C C . VAL A 1 1175 ? 34.701 0.429 -32.690 1.00 98.19 1175 VAL A C 1
ATOM 9130 O O . VAL A 1 1175 ? 34.063 0.095 -31.693 1.00 98.19 1175 VAL A O 1
ATOM 9133 N N . ASP A 1 1176 ? 34.173 0.610 -33.894 1.00 97.88 1176 ASP A N 1
ATOM 9134 C CA . ASP A 1 1176 ? 32.801 0.286 -34.256 1.00 97.88 1176 ASP A CA 1
ATOM 9135 C C . ASP A 1 1176 ? 32.810 -1.031 -35.023 1.00 97.88 1176 ASP A C 1
ATOM 9137 O O . ASP A 1 1176 ? 33.497 -1.154 -36.046 1.00 97.88 1176 ASP A O 1
ATOM 9141 N N . LEU A 1 1177 ? 32.085 -2.034 -34.534 1.00 97.75 1177 LEU A N 1
ATOM 9142 C CA . LEU A 1 1177 ? 32.138 -3.371 -35.113 1.00 97.75 1177 LEU A CA 1
ATOM 9143 C C . LEU A 1 1177 ? 30.860 -4.185 -34.910 1.00 97.75 1177 LEU A C 1
ATOM 9145 O O . LEU A 1 1177 ? 30.037 -3.908 -34.042 1.00 97.75 1177 LEU A O 1
ATOM 9149 N N . THR A 1 1178 ? 30.731 -5.235 -35.714 1.00 97.06 1178 THR A N 1
ATOM 9150 C CA . THR A 1 1178 ? 29.708 -6.272 -35.566 1.00 97.06 1178 THR A CA 1
ATOM 9151 C C . THR A 1 1178 ? 30.325 -7.667 -35.695 1.00 97.06 1178 THR A C 1
ATOM 9153 O O . THR A 1 1178 ? 31.518 -7.829 -35.971 1.00 97.06 1178 THR A O 1
ATOM 9156 N N . LEU A 1 1179 ? 29.506 -8.690 -35.473 1.00 97.62 1179 LEU A N 1
ATOM 9157 C CA . LEU A 1 1179 ? 29.851 -10.083 -35.725 1.00 97.62 1179 LEU A CA 1
ATOM 9158 C C . LEU A 1 1179 ? 29.568 -10.434 -37.188 1.00 97.62 1179 LEU A C 1
ATOM 9160 O O . LEU A 1 1179 ? 28.624 -9.923 -37.785 1.00 97.62 1179 LEU A O 1
ATOM 9164 N N . TYR A 1 1180 ? 30.344 -11.352 -37.751 1.00 97.12 1180 TYR A N 1
ATOM 9165 C CA . TYR A 1 1180 ? 30.026 -12.013 -39.011 1.00 97.12 1180 TYR A CA 1
ATOM 9166 C C . TYR A 1 1180 ? 30.214 -13.524 -38.872 1.00 97.12 1180 TYR A C 1
ATOM 9168 O O . TYR A 1 1180 ? 31.006 -13.996 -38.053 1.00 97.12 1180 TYR A O 1
ATOM 9176 N N . ASP A 1 1181 ? 29.472 -14.274 -39.670 1.00 95.19 1181 ASP A N 1
ATOM 9177 C CA . ASP A 1 1181 ? 29.525 -15.729 -39.706 1.00 95.19 1181 ASP A CA 1
ATOM 9178 C C . ASP A 1 1181 ? 30.709 -16.203 -40.570 1.00 95.19 1181 ASP A C 1
ATOM 9180 O O . ASP A 1 1181 ? 30.875 -15.756 -41.707 1.00 95.19 1181 ASP A O 1
ATOM 9184 N N . LEU A 1 1182 ? 31.575 -17.069 -40.032 1.00 94.56 1182 LEU A N 1
ATOM 9185 C CA . LEU A 1 1182 ? 32.796 -17.507 -40.723 1.00 94.56 1182 LEU A CA 1
ATOM 9186 C C . LEU A 1 1182 ? 32.512 -18.409 -41.931 1.00 94.56 1182 LEU A C 1
ATOM 9188 O O . LEU A 1 1182 ? 33.334 -18.444 -42.845 1.00 94.56 1182 LEU A O 1
ATOM 9192 N N . GLU A 1 1183 ? 31.386 -19.124 -41.940 1.00 94.00 1183 GLU A N 1
ATOM 9193 C CA . GLU A 1 1183 ? 31.018 -20.059 -43.008 1.00 94.00 1183 GLU A CA 1
ATOM 9194 C C . GLU A 1 1183 ? 30.450 -19.317 -44.223 1.00 94.00 1183 GLU A C 1
ATOM 9196 O O . GLU A 1 1183 ? 30.947 -19.446 -45.342 1.00 94.00 1183 GLU A O 1
ATOM 9201 N N . THR A 1 1184 ? 29.433 -18.492 -43.997 1.00 94.56 1184 THR A N 1
ATOM 9202 C CA . THR A 1 1184 ? 28.736 -17.712 -45.028 1.00 94.56 1184 THR A CA 1
ATOM 9203 C C . THR A 1 1184 ? 29.470 -16.421 -45.376 1.00 94.56 1184 THR A C 1
ATOM 9205 O O . THR A 1 1184 ? 29.314 -15.875 -46.466 1.00 94.56 1184 THR A O 1
ATOM 9208 N N . GLY A 1 1185 ? 30.270 -15.903 -44.446 1.00 92.69 1185 GLY A N 1
ATOM 9209 C CA . GLY A 1 1185 ? 30.951 -14.627 -44.565 1.00 92.69 1185 GLY A CA 1
ATOM 9210 C C . GLY A 1 1185 ? 30.063 -13.400 -44.344 1.00 92.69 1185 GLY A C 1
ATOM 9211 O O . GLY A 1 1185 ? 30.594 -12.289 -44.438 1.00 92.69 1185 GLY A O 1
ATOM 9212 N N . ASN A 1 1186 ? 28.775 -13.586 -44.053 1.00 93.44 1186 ASN A N 1
ATOM 9213 C CA . ASN A 1 1186 ? 27.790 -12.517 -43.926 1.00 93.44 1186 ASN A CA 1
ATOM 9214 C C . ASN A 1 1186 ? 27.810 -11.879 -42.527 1.00 93.44 1186 ASN A C 1
ATOM 9216 O O . ASN A 1 1186 ? 28.037 -12.588 -41.541 1.00 93.44 1186 ASN A O 1
ATOM 9220 N N . PRO A 1 1187 ? 27.543 -10.565 -42.404 1.00 93.50 1187 PRO A N 1
ATOM 9221 C CA . PRO A 1 1187 ? 27.318 -9.933 -41.107 1.00 93.50 1187 PRO A CA 1
ATOM 9222 C C . PRO A 1 1187 ? 26.146 -10.592 -40.366 1.00 93.50 1187 PRO A C 1
ATOM 9224 O O . PRO A 1 1187 ? 25.116 -10.898 -40.966 1.00 93.50 1187 PRO A O 1
ATOM 9227 N N . ILE A 1 1188 ? 26.285 -10.777 -39.055 1.00 93.38 1188 ILE A N 1
ATOM 9228 C CA . ILE A 1 1188 ? 25.191 -11.213 -38.188 1.00 93.38 1188 ILE A CA 1
ATOM 9229 C C . ILE A 1 1188 ? 24.203 -10.057 -38.046 1.00 93.38 1188 ILE A C 1
ATOM 9231 O O . ILE A 1 1188 ? 24.577 -8.948 -37.657 1.00 93.38 1188 ILE A O 1
ATOM 9235 N N . GLN A 1 1189 ? 22.934 -10.324 -38.345 1.00 88.94 1189 GLN A N 1
ATOM 9236 C CA . GLN A 1 1189 ? 21.870 -9.342 -38.187 1.00 88.94 1189 GLN A CA 1
ATOM 9237 C C . GLN A 1 1189 ? 21.650 -9.021 -36.701 1.00 88.94 1189 GLN A C 1
ATOM 9239 O O . GLN A 1 1189 ? 21.506 -9.917 -35.868 1.00 88.94 1189 GLN A O 1
ATOM 9244 N N . MET A 1 1190 ? 21.592 -7.729 -36.385 1.00 90.56 1190 MET A N 1
ATOM 9245 C CA . MET A 1 1190 ? 21.349 -7.193 -35.043 1.00 90.56 1190 MET A CA 1
ATOM 9246 C C . MET A 1 1190 ? 20.003 -6.453 -35.011 1.00 90.56 1190 MET A C 1
ATOM 9248 O O . MET A 1 1190 ? 19.270 -6.458 -35.997 1.00 90.56 1190 MET A O 1
ATOM 9252 N N . VAL A 1 1191 ? 19.638 -5.851 -33.874 1.00 89.00 1191 VAL A N 1
ATOM 9253 C CA . VAL A 1 1191 ? 18.346 -5.148 -33.712 1.00 89.00 1191 VAL A CA 1
ATOM 9254 C C . VAL A 1 1191 ? 18.256 -3.813 -34.464 1.00 89.00 1191 VAL A C 1
ATOM 9256 O O . VAL A 1 1191 ? 17.151 -3.338 -34.716 1.00 89.00 1191 VAL A O 1
ATOM 9259 N N . ALA A 1 1192 ? 19.397 -3.219 -34.814 1.00 90.88 1192 ALA A N 1
ATOM 9260 C CA . ALA A 1 1192 ? 19.532 -1.990 -35.594 1.00 90.88 1192 ALA A CA 1
ATOM 9261 C C . ALA A 1 1192 ? 20.713 -2.135 -36.559 1.00 90.88 1192 ALA A C 1
ATOM 9263 O O . ALA A 1 1192 ? 21.625 -2.923 -36.293 1.00 90.88 1192 ALA A O 1
ATOM 9264 N N . GLY A 1 1193 ? 20.705 -1.375 -37.653 1.00 88.88 1193 GLY A N 1
ATOM 9265 C CA . GLY A 1 1193 ? 21.869 -1.240 -38.529 1.00 88.88 1193 GLY A CA 1
ATOM 9266 C C . GLY A 1 1193 ? 22.976 -0.389 -37.893 1.00 88.88 1193 GLY A C 1
ATOM 9267 O O . GLY A 1 1193 ? 22.719 0.394 -36.980 1.00 88.88 1193 GLY A O 1
ATOM 9268 N N . TYR A 1 1194 ? 24.210 -0.531 -38.388 1.00 90.81 1194 TYR A N 1
ATOM 9269 C CA . TYR A 1 1194 ? 25.297 0.396 -38.048 1.00 90.81 1194 TYR A CA 1
ATOM 9270 C C . TYR A 1 1194 ? 24.944 1.824 -38.494 1.00 90.81 1194 TYR A C 1
ATOM 9272 O O . TYR A 1 1194 ? 24.333 1.995 -39.551 1.00 90.81 1194 TYR A O 1
ATOM 9280 N N . ASP A 1 1195 ? 25.357 2.830 -37.714 1.00 89.50 1195 ASP A N 1
ATOM 9281 C CA . ASP A 1 1195 ? 25.074 4.258 -37.943 1.00 89.50 1195 ASP A CA 1
ATOM 9282 C C . ASP A 1 1195 ? 23.572 4.636 -37.896 1.00 89.50 1195 ASP A C 1
ATOM 9284 O O . ASP A 1 1195 ? 23.175 5.706 -38.363 1.00 89.50 1195 ASP A O 1
ATOM 9288 N N . GLU A 1 1196 ? 22.705 3.789 -37.331 1.00 92.25 1196 GLU A N 1
ATOM 9289 C CA . GLU A 1 1196 ? 21.294 4.135 -37.136 1.00 92.25 1196 GLU A CA 1
ATOM 9290 C C . GLU A 1 1196 ? 21.108 5.098 -35.950 1.00 92.25 1196 GLU A C 1
ATOM 9292 O O . GLU A 1 1196 ? 21.506 4.794 -34.826 1.00 92.25 1196 GLU A O 1
ATOM 9297 N N . PHE A 1 1197 ? 20.463 6.251 -36.163 1.00 90.81 1197 PHE A N 1
ATOM 9298 C CA . PHE A 1 1197 ? 20.207 7.229 -35.093 1.00 90.81 1197 PHE A CA 1
ATOM 9299 C C . PHE A 1 1197 ? 18.816 7.018 -34.490 1.00 90.81 1197 PHE A C 1
ATOM 9301 O O . PHE A 1 1197 ? 17.907 7.835 -34.653 1.00 90.81 1197 PHE A O 1
ATOM 9308 N N . SER A 1 1198 ? 18.629 5.876 -33.827 1.00 89.56 1198 SER A N 1
ATOM 9309 C CA . SER A 1 1198 ? 17.370 5.512 -33.174 1.00 89.56 1198 SER A CA 1
ATOM 9310 C C . SER A 1 1198 ? 17.612 4.819 -31.824 1.00 89.56 1198 SER A C 1
ATOM 9312 O O . SER A 1 1198 ? 18.706 4.306 -31.579 1.00 89.56 1198 SER A O 1
ATOM 9314 N N . PRO A 1 1199 ? 16.595 4.728 -30.943 1.00 88.56 1199 PRO A N 1
ATOM 9315 C CA . PRO A 1 1199 ? 16.693 3.945 -29.710 1.00 88.56 1199 PRO A CA 1
ATOM 9316 C C . PRO A 1 1199 ? 17.045 2.463 -29.919 1.00 88.56 1199 PRO A C 1
ATOM 9318 O O . PRO A 1 1199 ? 17.543 1.824 -28.993 1.00 88.56 1199 PRO A O 1
ATOM 9321 N N . ARG A 1 1200 ? 16.826 1.898 -31.118 1.00 91.00 1200 ARG A N 1
ATOM 9322 C CA . ARG A 1 1200 ? 17.203 0.508 -31.439 1.00 91.00 1200 ARG A CA 1
ATOM 9323 C C . ARG A 1 1200 ? 18.721 0.299 -31.385 1.00 91.00 1200 ARG A C 1
ATOM 9325 O O . ARG A 1 1200 ? 19.179 -0.825 -31.173 1.00 91.00 1200 ARG A O 1
ATOM 9332 N N . SER A 1 1201 ? 19.496 1.371 -31.523 1.00 92.06 1201 SER A N 1
ATOM 9333 C CA . SER A 1 1201 ? 20.960 1.368 -31.455 1.00 92.06 1201 SER A CA 1
ATOM 9334 C C . SER A 1 1201 ? 21.498 1.168 -30.042 1.00 92.06 1201 SER A C 1
ATOM 9336 O O . SER A 1 1201 ? 22.676 0.863 -29.869 1.00 92.06 1201 SER A O 1
ATOM 9338 N N . PHE A 1 1202 ? 20.647 1.255 -29.021 1.00 90.31 1202 PHE A N 1
ATOM 9339 C CA . PHE A 1 1202 ? 21.107 1.244 -27.643 1.00 90.31 1202 PHE A CA 1
ATOM 9340 C C . PHE A 1 1202 ? 21.481 -0.193 -27.226 1.00 90.31 1202 PHE A C 1
ATOM 9342 O O . PHE A 1 1202 ? 20.760 -1.147 -27.556 1.00 90.31 1202 PHE A O 1
ATOM 9349 N N . PRO A 1 1203 ? 22.563 -0.397 -26.445 1.00 88.88 1203 PRO A N 1
ATOM 9350 C CA . PRO A 1 1203 ? 22.992 -1.724 -25.990 1.00 88.88 1203 PRO A CA 1
ATOM 9351 C C . PRO A 1 1203 ? 21.914 -2.509 -25.232 1.00 88.88 1203 PRO A C 1
ATOM 9353 O O . PRO A 1 1203 ? 21.919 -3.742 -25.254 1.00 88.88 1203 PRO A O 1
ATOM 9356 N N . GLN A 1 1204 ? 20.985 -1.805 -24.578 1.00 86.12 1204 GLN A N 1
ATOM 9357 C CA . GLN A 1 1204 ? 19.917 -2.390 -23.761 1.00 86.12 1204 GLN A CA 1
ATOM 9358 C C . GLN A 1 1204 ? 18.540 -2.395 -24.429 1.00 86.12 1204 GLN A C 1
ATOM 9360 O O . GLN A 1 1204 ? 17.562 -2.765 -23.783 1.00 86.12 1204 GLN A O 1
ATOM 9365 N N . TYR A 1 1205 ? 18.441 -2.036 -25.714 1.00 90.50 1205 TYR A N 1
ATOM 9366 C CA . TYR A 1 1205 ? 17.156 -2.005 -26.411 1.00 90.50 1205 TYR A CA 1
ATOM 9367 C C . TYR A 1 1205 ? 16.416 -3.359 -26.289 1.00 90.50 1205 TYR A C 1
ATOM 9369 O O . TYR A 1 1205 ? 17.019 -4.393 -26.615 1.00 90.50 1205 TYR A O 1
ATOM 9377 N N . PRO A 1 1206 ? 15.149 -3.388 -25.822 1.00 89.44 1206 PRO A N 1
ATOM 9378 C CA . PRO A 1 1206 ? 14.458 -4.632 -25.474 1.00 89.44 1206 PRO A CA 1
ATOM 9379 C C . PRO A 1 1206 ? 13.888 -5.402 -26.671 1.00 89.44 1206 PRO A C 1
ATOM 9381 O O . PRO A 1 1206 ? 13.672 -6.608 -26.557 1.00 89.44 1206 PRO A O 1
ATOM 9384 N N . GLY A 1 1207 ? 13.627 -4.730 -27.796 1.00 91.44 1207 GLY A N 1
ATOM 9385 C CA . GLY A 1 1207 ? 12.933 -5.310 -28.947 1.00 91.44 1207 GLY A CA 1
ATOM 9386 C C . GLY A 1 1207 ? 13.745 -6.343 -29.743 1.00 91.44 1207 GLY A C 1
ATOM 9387 O O . GLY A 1 1207 ? 14.837 -6.771 -29.351 1.00 91.44 1207 GLY A O 1
ATOM 9388 N N . GLY A 1 1208 ? 13.186 -6.763 -30.879 1.00 92.31 1208 GLY A N 1
ATOM 9389 C CA . GLY A 1 1208 ? 13.776 -7.761 -31.777 1.00 92.31 1208 GLY A CA 1
ATOM 9390 C C . GLY A 1 1208 ? 13.628 -9.209 -31.294 1.00 92.31 1208 GLY A C 1
ATOM 9391 O O . GLY A 1 1208 ? 12.767 -9.538 -30.473 1.00 92.31 1208 GLY A O 1
ATOM 9392 N N . THR A 1 1209 ? 14.483 -10.088 -31.808 1.00 93.56 1209 THR A N 1
ATOM 9393 C CA . THR A 1 1209 ? 14.517 -11.520 -31.469 1.00 93.56 1209 THR A CA 1
ATOM 9394 C C . THR A 1 1209 ? 15.496 -11.822 -30.339 1.00 93.56 1209 THR A C 1
ATOM 9396 O O . THR A 1 1209 ? 16.490 -11.116 -30.130 1.00 93.56 1209 THR A O 1
ATOM 9399 N N . SER A 1 1210 ? 15.256 -12.920 -29.626 1.00 91.19 1210 SER A N 1
ATOM 9400 C CA . SER A 1 1210 ? 16.195 -13.468 -28.646 1.00 91.19 1210 SER A CA 1
ATOM 9401 C C . SER A 1 1210 ? 17.561 -13.754 -29.268 1.00 91.19 1210 SER A C 1
ATOM 9403 O O . SER A 1 1210 ? 18.580 -13.469 -28.640 1.00 91.19 1210 SER A O 1
ATOM 9405 N N . ARG A 1 1211 ? 17.597 -14.215 -30.525 1.00 92.44 1211 ARG A N 1
ATOM 9406 C CA . ARG A 1 1211 ? 18.826 -14.443 -31.297 1.00 92.44 1211 ARG A CA 1
ATOM 9407 C C . ARG A 1 1211 ? 19.631 -13.157 -31.502 1.00 92.44 1211 ARG A C 1
ATOM 9409 O O . ARG A 1 1211 ? 20.815 -13.130 -31.173 1.00 92.44 1211 ARG A O 1
ATOM 9416 N N . GLN A 1 1212 ? 19.001 -12.073 -31.963 1.00 93.44 1212 GLN A N 1
ATOM 9417 C CA . GLN A 1 1212 ? 19.665 -10.766 -32.119 1.00 93.44 1212 GLN A CA 1
ATOM 9418 C C . GLN A 1 1212 ? 20.197 -10.238 -30.780 1.00 93.44 1212 GLN A C 1
ATOM 9420 O O . GLN A 1 1212 ? 21.344 -9.798 -30.690 1.00 93.44 1212 GLN A O 1
ATOM 9425 N N . ARG A 1 1213 ? 19.389 -10.314 -29.713 1.00 91.38 1213 ARG A N 1
ATOM 9426 C CA . ARG A 1 1213 ? 19.814 -9.873 -28.374 1.00 91.38 1213 ARG A CA 1
ATOM 9427 C C . ARG A 1 1213 ? 20.957 -10.728 -27.826 1.00 91.38 1213 ARG A C 1
ATOM 9429 O O . ARG A 1 1213 ? 21.870 -10.176 -27.214 1.00 91.38 1213 ARG A O 1
ATOM 9436 N N . TRP A 1 1214 ? 20.949 -12.037 -28.078 1.00 91.25 1214 TRP A N 1
ATOM 9437 C CA . TRP A 1 1214 ? 22.028 -12.942 -27.684 1.00 91.25 1214 TRP A CA 1
ATOM 9438 C C . TRP A 1 1214 ? 23.343 -12.589 -28.381 1.00 91.25 1214 TRP A C 1
ATOM 9440 O O . TRP A 1 1214 ? 24.354 -12.426 -27.704 1.00 91.25 1214 TRP A O 1
ATOM 9450 N N . TYR A 1 1215 ? 23.338 -12.377 -29.703 1.00 94.50 1215 TYR A N 1
ATOM 9451 C CA . TYR A 1 1215 ? 24.548 -11.991 -30.439 1.00 94.50 1215 TYR A CA 1
ATOM 9452 C C . TYR A 1 1215 ? 25.086 -10.622 -30.021 1.00 94.50 1215 TYR A C 1
ATOM 9454 O O . TYR A 1 1215 ? 26.298 -10.467 -29.861 1.00 94.50 1215 TYR A O 1
ATOM 9462 N N . ARG A 1 1216 ? 24.203 -9.649 -29.770 1.00 93.69 1216 ARG A N 1
ATOM 9463 C CA . ARG A 1 1216 ? 24.594 -8.342 -29.224 1.00 93.69 1216 ARG A CA 1
ATOM 9464 C C . ARG A 1 1216 ? 25.280 -8.489 -27.863 1.00 93.69 1216 ARG A C 1
ATOM 9466 O O . ARG A 1 1216 ? 26.327 -7.888 -27.632 1.00 93.69 1216 ARG A O 1
ATOM 9473 N N . GLN A 1 1217 ? 24.734 -9.324 -26.977 1.00 90.00 1217 GLN A N 1
ATOM 9474 C CA . GLN A 1 1217 ? 25.352 -9.588 -25.675 1.00 90.00 1217 GLN A CA 1
ATOM 9475 C C . GLN A 1 1217 ? 26.647 -10.400 -25.788 1.00 90.00 1217 GLN A C 1
ATOM 9477 O O . GLN A 1 1217 ? 27.595 -10.116 -25.058 1.00 90.00 1217 GLN A O 1
ATOM 9482 N N . LEU A 1 1218 ? 26.736 -11.356 -26.720 1.00 93.19 1218 LEU A N 1
ATOM 9483 C CA . LEU A 1 1218 ? 27.974 -12.079 -27.015 1.00 93.19 1218 LEU A CA 1
ATOM 9484 C C . LEU A 1 1218 ? 29.080 -11.122 -27.457 1.00 93.19 1218 LEU A C 1
ATOM 9486 O O . LEU A 1 1218 ? 30.202 -11.210 -26.955 1.00 93.19 1218 LEU A O 1
ATOM 9490 N N . LEU A 1 1219 ? 28.766 -10.207 -28.372 1.00 95.88 1219 LEU A N 1
ATOM 9491 C CA . LEU A 1 1219 ? 29.702 -9.194 -28.836 1.00 95.88 1219 LEU A CA 1
ATOM 9492 C C . LEU A 1 1219 ? 30.205 -8.352 -27.663 1.00 95.88 1219 LEU A C 1
ATOM 9494 O O . LEU A 1 1219 ? 31.412 -8.275 -27.426 1.00 95.88 1219 LEU A O 1
ATOM 9498 N N . ARG A 1 1220 ? 29.272 -7.811 -26.875 1.00 93.25 1220 ARG A N 1
ATOM 9499 C CA . ARG A 1 1220 ? 29.580 -6.983 -25.711 1.00 93.25 1220 ARG A CA 1
ATOM 9500 C C . ARG A 1 1220 ? 30.477 -7.702 -24.704 1.00 93.25 1220 ARG A C 1
ATOM 9502 O O . ARG A 1 1220 ? 31.575 -7.221 -24.435 1.00 93.25 1220 ARG A O 1
ATOM 9509 N N . ARG A 1 1221 ? 30.063 -8.871 -24.198 1.00 90.19 1221 ARG A N 1
ATOM 9510 C CA . ARG A 1 1221 ? 30.828 -9.620 -23.180 1.00 90.19 1221 ARG A CA 1
ATOM 9511 C C . ARG A 1 1221 ? 32.213 -10.026 -23.685 1.00 90.19 1221 ARG A C 1
ATOM 9513 O O . ARG A 1 1221 ? 33.177 -10.025 -22.923 1.00 90.19 1221 ARG A O 1
ATOM 9520 N N . THR A 1 1222 ? 32.338 -10.330 -24.980 1.00 95.31 1222 THR A N 1
ATOM 9521 C CA . THR A 1 1222 ? 33.630 -10.661 -25.596 1.00 95.31 1222 THR A CA 1
ATOM 9522 C C . THR A 1 1222 ? 34.559 -9.452 -25.589 1.00 95.31 1222 THR A C 1
ATOM 9524 O O . THR A 1 1222 ? 35.697 -9.566 -25.128 1.00 95.31 1222 THR A O 1
ATOM 9527 N N . MET A 1 1223 ? 34.076 -8.294 -26.039 1.00 96.88 1223 MET A N 1
ATOM 9528 C CA . MET A 1 1223 ? 34.855 -7.055 -26.072 1.00 96.88 1223 MET A CA 1
ATOM 9529 C C . MET A 1 1223 ? 35.222 -6.574 -24.662 1.00 96.88 1223 MET A C 1
ATOM 9531 O O . MET A 1 1223 ? 36.386 -6.270 -24.390 1.00 96.88 1223 MET A O 1
ATOM 9535 N N . GLU A 1 1224 ? 34.270 -6.571 -23.728 1.00 93.00 1224 GLU A N 1
ATOM 9536 C CA . GLU A 1 1224 ? 34.495 -6.158 -22.337 1.00 93.00 1224 GLU A CA 1
ATOM 9537 C C . GLU A 1 1224 ? 35.517 -7.060 -21.627 1.00 93.00 1224 GLU A C 1
ATOM 9539 O O . GLU A 1 1224 ? 36.385 -6.565 -20.902 1.00 93.00 1224 GLU A O 1
ATOM 9544 N N . SER A 1 1225 ? 35.531 -8.365 -21.935 1.00 92.81 1225 SER A N 1
ATOM 9545 C CA . SER A 1 1225 ? 36.548 -9.297 -21.421 1.00 92.81 1225 SER A CA 1
ATOM 9546 C C . SER A 1 1225 ? 37.985 -8.967 -21.858 1.00 92.81 1225 SER A C 1
ATOM 9548 O O . SER A 1 1225 ? 38.939 -9.498 -21.289 1.00 92.81 1225 SER A O 1
ATOM 9550 N N . GLU A 1 1226 ? 38.157 -8.094 -22.856 1.00 97.06 1226 GLU A N 1
ATOM 9551 C CA . GLU A 1 1226 ? 39.448 -7.627 -23.372 1.00 97.06 1226 GLU A CA 1
ATOM 9552 C C . GLU A 1 1226 ? 39.758 -6.163 -23.007 1.00 97.06 1226 GLU A C 1
ATOM 9554 O O . GLU A 1 1226 ? 40.721 -5.575 -23.508 1.00 97.06 1226 GLU A O 1
ATOM 9559 N N . GLY A 1 1227 ? 39.007 -5.583 -22.064 1.00 94.81 1227 GLY A N 1
ATOM 9560 C CA . GLY A 1 1227 ? 39.261 -4.244 -21.528 1.00 94.81 1227 GLY A CA 1
ATOM 9561 C C . GLY A 1 1227 ? 38.633 -3.109 -22.335 1.00 94.81 1227 GLY A C 1
ATOM 9562 O O . GLY A 1 1227 ? 39.129 -1.979 -22.265 1.00 94.81 1227 GLY A O 1
ATOM 9563 N N . PHE A 1 1228 ? 37.575 -3.415 -23.086 1.00 96.31 1228 PHE A N 1
ATOM 9564 C CA . PHE A 1 1228 ? 36.691 -2.422 -23.685 1.00 96.31 1228 PHE A CA 1
ATOM 9565 C C . PHE A 1 1228 ? 35.478 -2.124 -22.794 1.00 96.31 1228 PHE A C 1
ATOM 9567 O O . PHE A 1 1228 ? 35.179 -2.859 -21.856 1.00 96.31 1228 PHE A O 1
ATOM 9574 N N . THR A 1 1229 ? 34.767 -1.047 -23.101 1.00 93.50 1229 THR A N 1
ATOM 9575 C CA . THR A 1 1229 ? 33.453 -0.717 -22.540 1.00 93.50 1229 THR A CA 1
ATOM 9576 C C . THR A 1 1229 ? 32.551 -0.266 -23.681 1.00 93.50 1229 THR A C 1
ATOM 9578 O O . THR A 1 1229 ? 32.993 0.511 -24.526 1.00 93.50 1229 THR A O 1
ATOM 9581 N N . VAL A 1 1230 ? 31.322 -0.782 -23.740 1.00 93.12 1230 VAL A N 1
ATOM 9582 C CA . VAL A 1 1230 ? 30.351 -0.375 -24.768 1.00 93.12 1230 VAL A CA 1
ATOM 9583 C C . VAL A 1 1230 ? 29.882 1.063 -24.527 1.00 93.12 1230 VAL A C 1
ATOM 9585 O O . VAL A 1 1230 ? 29.719 1.473 -23.375 1.00 93.12 1230 VAL A O 1
ATOM 9588 N N . TYR A 1 1231 ? 29.666 1.834 -25.591 1.00 90.38 1231 TYR A N 1
ATOM 9589 C CA . TYR A 1 1231 ? 29.064 3.161 -25.478 1.00 90.38 1231 TYR A CA 1
ATOM 9590 C C . TYR A 1 1231 ? 27.563 3.056 -25.189 1.00 90.38 1231 TYR A C 1
ATOM 9592 O O . TYR A 1 1231 ? 26.867 2.205 -25.734 1.00 90.38 1231 TYR A O 1
ATOM 9600 N N . GLU A 1 1232 ? 27.048 3.920 -24.317 1.00 85.88 1232 GLU A N 1
ATOM 9601 C CA . GLU A 1 1232 ? 25.689 3.797 -23.771 1.00 85.88 1232 GLU A CA 1
ATOM 9602 C C . GLU A 1 1232 ? 24.565 3.954 -24.813 1.00 85.88 1232 GLU A C 1
ATOM 9604 O O . GLU A 1 1232 ? 23.470 3.438 -24.599 1.00 85.88 1232 GLU A O 1
ATOM 9609 N N . TYR A 1 1233 ? 24.843 4.593 -25.954 1.00 88.00 1233 TYR A N 1
ATOM 9610 C CA . TYR A 1 1233 ? 23.869 4.821 -27.030 1.00 88.00 1233 TYR A CA 1
ATOM 9611 C C . TYR A 1 1233 ? 24.071 3.922 -28.258 1.00 88.00 1233 TYR A C 1
ATOM 9613 O O . TYR A 1 1233 ? 23.195 3.865 -29.119 1.00 88.00 1233 TYR A O 1
ATOM 9621 N N . GLU A 1 1234 ? 25.190 3.194 -28.342 1.00 92.62 1234 GLU A N 1
ATOM 9622 C CA . GLU A 1 1234 ? 25.589 2.458 -29.547 1.00 92.62 1234 GLU A CA 1
ATOM 9623 C C . GLU A 1 1234 ? 26.114 1.062 -29.196 1.00 92.62 1234 GLU A C 1
ATOM 9625 O O . GLU A 1 1234 ? 27.215 0.895 -28.671 1.00 92.62 1234 GLU A O 1
ATOM 9630 N N . TRP A 1 1235 ? 25.345 0.022 -29.528 1.00 93.38 1235 TRP A N 1
ATOM 9631 C CA . TRP A 1 1235 ? 25.700 -1.366 -29.214 1.00 93.38 1235 TRP A CA 1
ATOM 9632 C C . TRP A 1 1235 ? 26.950 -1.877 -29.947 1.00 93.38 1235 TRP A C 1
ATOM 9634 O O . TRP A 1 1235 ? 27.531 -2.878 -29.523 1.00 93.38 1235 TRP A O 1
ATOM 9644 N N . TRP A 1 1236 ? 27.351 -1.213 -31.033 1.00 95.50 1236 TRP A N 1
ATOM 9645 C CA . TRP A 1 1236 ? 28.514 -1.555 -31.858 1.00 95.50 1236 TRP A CA 1
ATOM 9646 C C . TRP A 1 1236 ? 29.803 -0.834 -31.447 1.00 95.50 1236 TRP A C 1
ATOM 9648 O O . TRP A 1 1236 ? 30.871 -1.227 -31.919 1.00 95.50 1236 TRP A O 1
ATOM 9658 N N . HIS A 1 1237 ? 29.722 0.212 -30.617 1.00 96.56 1237 HIS A N 1
ATOM 9659 C CA . HIS A 1 1237 ? 30.846 1.095 -30.303 1.00 96.56 1237 HIS A CA 1
ATOM 9660 C C . HIS A 1 1237 ? 31.533 0.687 -29.002 1.00 96.56 1237 HIS A C 1
ATOM 9662 O O . HIS A 1 1237 ? 30.906 0.615 -27.943 1.00 96.56 1237 HIS A O 1
ATOM 9668 N N . PHE A 1 1238 ? 32.849 0.482 -29.060 1.00 97.56 1238 PHE A N 1
ATOM 9669 C CA . PHE A 1 1238 ? 33.640 0.009 -27.927 1.00 97.56 1238 PHE A CA 1
ATOM 9670 C C . PHE A 1 1238 ? 34.857 0.893 -27.644 1.00 97.56 1238 PHE A C 1
ATOM 9672 O O . PHE A 1 1238 ? 35.769 1.004 -28.465 1.00 97.56 1238 PHE A O 1
ATOM 9679 N N . ASP A 1 1239 ? 34.916 1.430 -26.424 1.00 97.19 1239 ASP A N 1
ATOM 9680 C CA . ASP A 1 1239 ? 35.996 2.271 -25.905 1.00 97.19 1239 ASP A CA 1
ATOM 9681 C C . ASP A 1 1239 ? 37.049 1.442 -25.158 1.00 97.19 1239 ASP A C 1
ATOM 9683 O O . ASP A 1 1239 ? 36.744 0.745 -24.191 1.00 97.19 1239 ASP A O 1
ATOM 9687 N N . PHE A 1 1240 ? 38.322 1.552 -25.537 1.00 97.69 1240 PHE A N 1
ATOM 9688 C CA . PHE A 1 1240 ? 39.426 0.890 -24.840 1.00 97.69 1240 PHE A CA 1
ATOM 9689 C C . PHE A 1 1240 ? 39.821 1.654 -23.569 1.00 97.69 1240 PHE A C 1
ATOM 9691 O O . PHE A 1 1240 ? 40.106 2.853 -23.620 1.00 97.69 1240 PHE A O 1
ATOM 9698 N N . LYS A 1 1241 ? 39.941 0.956 -22.432 1.00 95.06 1241 LYS A N 1
ATOM 9699 C CA . LYS A 1 1241 ? 40.173 1.532 -21.086 1.00 95.06 1241 LYS A CA 1
ATOM 9700 C C . LYS A 1 1241 ? 41.280 2.595 -20.963 1.00 95.06 1241 LYS A C 1
ATOM 9702 O O . LYS A 1 1241 ? 41.183 3.491 -20.127 1.00 95.06 1241 LYS A O 1
ATOM 9707 N N . ASP A 1 1242 ? 42.326 2.523 -21.787 1.00 94.69 1242 ASP A N 1
ATOM 9708 C CA . ASP A 1 1242 ? 43.483 3.430 -21.737 1.00 94.69 1242 ASP A CA 1
ATOM 9709 C C . ASP A 1 1242 ? 43.320 4.694 -22.608 1.00 94.69 1242 ASP A C 1
ATOM 9711 O O . ASP A 1 1242 ? 44.269 5.472 -22.728 1.00 94.69 1242 ASP A O 1
ATOM 9715 N N . TRP A 1 1243 ? 42.151 4.939 -23.219 1.00 94.88 1243 TRP A N 1
ATOM 9716 C CA . TRP A 1 1243 ? 41.954 6.016 -24.202 1.00 94.88 1243 TRP A CA 1
ATOM 9717 C C . TRP A 1 1243 ? 42.404 7.402 -23.720 1.00 94.88 1243 TRP A C 1
ATOM 9719 O O . TRP A 1 1243 ? 42.997 8.150 -24.496 1.00 94.88 1243 TRP A O 1
ATOM 9729 N N . LYS A 1 1244 ? 42.218 7.724 -22.431 1.00 93.75 1244 LYS A N 1
ATOM 9730 C CA . LYS A 1 1244 ? 42.621 9.011 -21.825 1.00 93.75 1244 LYS A CA 1
ATOM 9731 C C . LYS A 1 1244 ? 44.134 9.268 -21.857 1.00 93.75 1244 LYS A C 1
ATOM 9733 O O . LYS A 1 1244 ? 44.560 10.395 -21.643 1.00 93.75 1244 LYS A O 1
ATOM 9738 N N . ARG A 1 1245 ? 44.956 8.240 -22.104 1.00 94.62 1245 ARG A N 1
ATOM 9739 C CA . ARG A 1 1245 ? 46.428 8.333 -22.131 1.00 94.62 1245 ARG A CA 1
ATOM 9740 C C . ARG A 1 1245 ? 46.997 8.714 -23.499 1.00 94.62 1245 ARG A C 1
ATOM 9742 O O . ARG A 1 1245 ? 48.213 8.841 -23.616 1.00 94.62 1245 ARG A O 1
ATOM 9749 N N . TYR A 1 1246 ? 46.159 8.886 -24.517 1.00 94.94 1246 TYR A N 1
ATOM 9750 C CA . TYR A 1 1246 ? 46.565 9.193 -25.892 1.00 94.94 1246 TYR A CA 1
ATOM 9751 C C . TYR A 1 1246 ? 45.977 10.534 -26.329 1.00 94.94 1246 TYR A C 1
ATOM 9753 O O . TYR A 1 1246 ? 44.838 10.823 -25.977 1.00 94.94 1246 TYR A O 1
ATOM 9761 N N . ARG A 1 1247 ? 46.723 11.347 -27.089 1.00 94.19 1247 ARG A N 1
ATOM 9762 C CA . ARG A 1 1247 ? 46.241 12.645 -27.613 1.00 94.19 1247 ARG A CA 1
ATOM 9763 C C . ARG A 1 1247 ? 45.214 12.474 -28.728 1.00 94.19 1247 ARG A C 1
ATOM 9765 O O . ARG A 1 1247 ? 45.221 11.459 -29.425 1.00 94.19 1247 ARG A O 1
ATOM 9772 N N . ILE A 1 1248 ? 44.391 13.500 -28.937 1.00 95.69 1248 ILE A N 1
ATOM 9773 C CA . ILE A 1 1248 ? 43.571 13.661 -30.141 1.00 95.69 1248 ILE A CA 1
ATOM 9774 C C . ILE A 1 1248 ? 44.503 13.705 -31.357 1.00 95.69 1248 ILE A C 1
ATOM 9776 O O . ILE A 1 1248 ? 45.348 14.589 -31.492 1.00 95.69 1248 ILE A O 1
ATOM 9780 N N . GLY A 1 1249 ? 44.356 12.726 -32.243 1.00 94.50 1249 GLY A N 1
ATOM 9781 C CA . GLY A 1 1249 ? 45.075 12.633 -33.504 1.00 94.50 1249 GLY A CA 1
ATOM 9782 C C . GLY A 1 1249 ? 44.276 13.217 -34.668 1.00 94.50 1249 GLY A C 1
ATOM 9783 O O . GLY A 1 1249 ? 43.047 13.166 -34.697 1.00 94.50 1249 GLY A O 1
ATOM 9784 N N . ASN A 1 1250 ? 44.992 13.707 -35.678 1.00 95.62 1250 ASN A N 1
ATOM 9785 C CA . ASN A 1 1250 ? 44.404 14.238 -36.912 1.00 95.62 1250 ASN A CA 1
ATOM 9786 C C . ASN A 1 1250 ? 45.141 13.786 -38.183 1.00 95.62 1250 ASN A C 1
ATOM 9788 O O . ASN A 1 1250 ? 44.977 14.403 -39.230 1.00 95.62 1250 ASN A O 1
ATOM 9792 N N . ARG A 1 1251 ? 45.974 12.742 -38.084 1.00 93.94 1251 ARG A N 1
ATOM 9793 C CA . ARG A 1 1251 ? 46.693 12.194 -39.238 1.00 93.94 1251 ARG A CA 1
ATOM 9794 C C . ARG A 1 1251 ? 45.698 11.506 -40.166 1.00 93.94 1251 ARG A C 1
ATOM 9796 O O . ARG A 1 1251 ? 44.784 10.832 -39.705 1.00 93.94 1251 ARG A O 1
ATOM 9803 N N . THR A 1 1252 ? 45.872 11.676 -41.463 1.00 93.12 1252 THR A N 1
ATOM 9804 C CA . THR A 1 1252 ? 45.131 10.954 -42.503 1.00 93.12 1252 THR A CA 1
ATOM 9805 C C . THR A 1 1252 ? 45.603 9.501 -42.592 1.00 93.12 1252 THR A C 1
ATOM 9807 O O . THR A 1 1252 ? 46.673 9.150 -42.092 1.00 93.12 1252 THR A O 1
ATOM 9810 N N . PHE A 1 1253 ? 44.820 8.628 -43.228 1.00 93.12 1253 PHE A N 1
ATOM 9811 C CA . PHE A 1 1253 ? 45.212 7.220 -43.377 1.00 93.12 1253 PHE A CA 1
ATOM 9812 C C . PHE A 1 1253 ? 46.442 7.081 -44.279 1.00 93.12 1253 PHE A C 1
ATOM 9814 O O . PHE A 1 1253 ? 47.301 6.246 -44.019 1.00 93.12 1253 PHE A O 1
ATOM 9821 N N . GLU A 1 1254 ? 46.582 7.956 -45.273 1.00 93.06 1254 GLU A N 1
ATOM 9822 C CA . GLU A 1 1254 ? 47.736 8.010 -46.170 1.00 93.06 1254 GLU A CA 1
ATOM 9823 C C . GLU A 1 1254 ? 49.026 8.298 -45.399 1.00 93.06 1254 GLU A C 1
ATOM 9825 O O . GLU A 1 1254 ? 50.036 7.633 -45.623 1.00 93.06 1254 GLU A O 1
ATOM 9830 N N . GLU A 1 1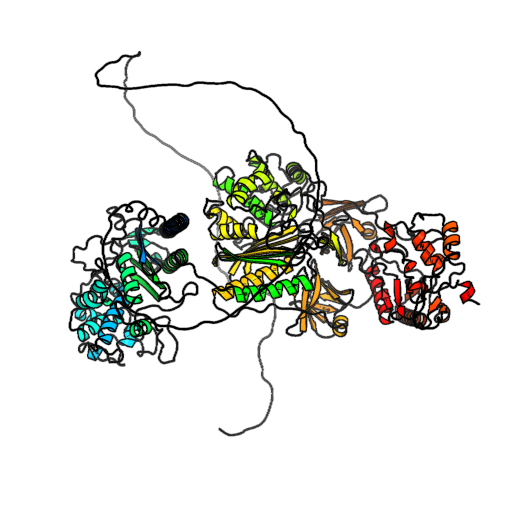255 ? 48.982 9.242 -44.455 1.00 91.44 1255 GLU A N 1
ATOM 9831 C CA . GLU A 1 1255 ? 50.112 9.578 -43.582 1.00 91.44 1255 GLU A CA 1
ATOM 9832 C C . GLU A 1 1255 ? 50.462 8.457 -42.601 1.00 91.44 1255 GLU A C 1
ATOM 9834 O O . GLU A 1 1255 ? 51.572 8.455 -42.081 1.00 91.44 1255 GLU A O 1
ATOM 9839 N N . LEU A 1 1256 ? 49.535 7.546 -42.293 1.00 90.38 1256 LEU A N 1
ATOM 9840 C CA . LEU A 1 1256 ? 49.782 6.381 -41.431 1.00 90.38 1256 LEU A CA 1
ATOM 9841 C C . LEU A 1 1256 ? 50.349 5.181 -42.201 1.00 90.38 1256 LEU A C 1
ATOM 9843 O O . LEU A 1 1256 ? 50.929 4.291 -41.588 1.00 90.38 1256 LEU A O 1
ATOM 9847 N N . THR A 1 1257 ? 50.167 5.145 -43.523 1.00 81.06 1257 THR A N 1
ATOM 9848 C CA . THR A 1 1257 ? 50.687 4.085 -44.408 1.00 81.06 1257 THR A CA 1
ATOM 9849 C C . THR A 1 1257 ? 52.074 4.361 -44.992 1.00 81.06 1257 THR A C 1
ATOM 9851 O O . THR A 1 1257 ? 52.630 3.477 -45.644 1.00 81.06 1257 THR A O 1
ATOM 9854 N N . GLN A 1 1258 ? 52.596 5.572 -44.795 1.00 64.06 1258 GLN A N 1
ATOM 9855 C CA . GLN A 1 1258 ? 53.966 5.980 -45.129 1.00 64.06 1258 GLN A CA 1
ATOM 9856 C C . GLN A 1 1258 ? 54.892 5.714 -43.947 1.00 64.06 1258 GLN A C 1
ATOM 9858 O O . GLN A 1 1258 ? 56.029 5.260 -44.204 1.00 64.06 1258 GLN A O 1
#

Mean predicted aligned error: 13.98 Å

Sequence (1258 aa):
MVAHGELANHRPASESLAGQAIAPHVSTESFPVRTALAGMLSPPTVDLCRCHDDPAPEHRNRKNAQASHRSFAVPAVDYNFNQNKNPTRRWRNPDPIQARCNMFVRSQIRRRWFDAPDTISAHKPAGAKVVMWLSLAMVVFFFHAPLSAQQARSTTLTQIDHIVQRLMQDQGVAGMSIAVAQDHELIYAKGFGLADVEHSVPATETTRYRTASIAKPMTAAVVLSLMENGRLTLDEPVQTYVPDYPEKRWQVTTRQLLGHLGGVRHYKSSAESSSTAHFFSLSSALKTFADDPLIHEPGSKYRYSSFGYNLLGSVAEGAGEAEFMALLHEKVLQPAEMTQTVADDTFAIIPNRARGYIRATKSLLTTLPDDHRLVEGELYNATLHDTSMKIPGGGLLSTAPDLVRFALALNQGKLLNSDTRDLMWTRQKTTDGKTTNYGLGWSVGRKSGRKAVWHGGAQSGTSTFLLLYPDTGTCVAIMSNLQRLSLMQTAVAIADLVDPPKYDYQPAIKKLRAAVRAEVEQKELPAFSISLVDRDQIVWADGFGFQDAENETPATAETVYRVGSVSKLFTDIAVLQLVEAGKIDLDAPVQTYLPDFKPNNPYDVPQTLRQMMSHRSGLVRESPVGNYFDPDEPTLAATVKSLNKTSLVYKPETKTKYSNAALAVVGAVLEQQIDTSHPQRVRQTILDPLGMTSSSFVVTPAIDPKLASGWMRTYDGRRFQAPTFLLGTGPAGNMYSNVLDLSKFLSCLFNEGRTPDGKILDRRSLSMMTTPIEDEDGKPQGFGLGFHIRDLDGETKIGHGGAVYGFSTQLESLPKRKLGVAAASSLDGTNGMVGRLTDYALRLMVATQDSRSLPDYPTTAPIPPARAAELIGTYRERDGDRITTITEINGDVFMQRGSFRYELRASADDGSIVTDDEIGFGTKVVRNGYSEIVIADTTYERLPDEPPTDIPDRWRGLIGEYGWDHNTLYILEQQGKLYALIEWFYYYPLTEVSDDVFEFPDYGLYHGESLNFTRDADGVATQVNAAEVVFKRREVGTNDGETFKIVPVQPIDDLRAGALAASPPPEPGDFRAADLIELVSLDSTIKLDIRYATTNNFTGAVFYRQPKAFMQKPAAQAVARANAKLKPLGLGLLIHDAYRPWHVTKMFWDATPGHLKDFVANPANGSRHNRGCAVDLTLYDLETGNPIQMVAGYDEFSPRSFPQYPGGTSRQRWYRQLLRRTMESEGFTVYEYEWWHFDFKDWKRYRIGNRTFEELTQ